Protein AF-A0A0B7N7Z9-F1 (afdb_monomer_lite)

Secondary structure (DSSP, 8-state):
---EE--HHHHHHHHHHHHHHHHHHHT---EEEEEE-S--HHHHHHHHHHHHHHHHHT-EEEEEE--TTTHHHHHHHHHH-TT--EEEE-S-SS-HHHHHHHHHHS-TTTBTT--SHHHHHHHHHT--BSSTTS-SBPP--HHHHHHHHHHHHTT-S-TTSPTT-TTTT-EEEEE---TTTHHHHHHHHHHTT-EEEEEETTEEEEEE--TTS--SS-EEEEE---HHHHGGG-SEEEE--S-TT--B-GGGSPTT-EEEE-SSS--B-TTGGGT-SEEE---HHHHHHHHHHHHHHHHHHHHHHHHS--EEEEEEE-HHHHHHHHHHHHHHHTB-TTSPBPGGGTT-----TTTEEE-TTS-EEE-EEEEESSHHHHHHHHTSTTTTTS-GGGEEE-TT----TT-HHHHHHHHHHTHHHHHHHHHHHHHT-TEEEEEEEEEESSSHHHHHHHHHHHHHHHHH-TTSEEEEEEEEPPSSS--S-TTHHHHHHHHHHHHHHH-SEEEEEEHHHHHHHHHHHH--SS--HHHHHHHHHHHHHHHTHHHHS--SS--SHHHHHHHH-SSTT--EEEEEEE----HHHHHHHTTSPPPHHHHHHHHTSGGGBSS-----TT--EEEEEEEEEES--HHHHHHHHHHHHHTT-S-B-TTS--EEEEEEEPPPSSS--S-SEEEEEEEEEGGGHHHHHHHHHHHHHHHTTTTTGGGGGGSGGGTS--HHHHHHHHHHHHHHHHHHHTTSGGGGGTTGGGS-----

Sequence (760 aa):
MSCKTVLASKVSASFRDQIKKDIKERNIRPKLVGFLANEDPAAIKYAEWTAKTCAETGVDFELRKVNKLELEGKITEANEDKSVNGIMVYYPVFGGKQDLYLQSCVSELKDVEGLCHKFVHNVYHNIRFMDDTETMKCIIPCTPLACVKILEYIGVYNPVIPYGNRLYGRTIAVINRSEIVGRPLAAMLANDGAKVYSVDVNGIQVFTRGTGIKLARHQVEDTNDTVEDVIPLCDVVITGVPTPKYKMPTSLLKDGVVAINFSSSANFEDDIKTKASIYVPSVGKVTVAMLERNLLRLHDYQNNLTEESKNYILLIVHLTVGSEFWRQICSEHGISNDGTLEEFATEGGDRKDVFFYQADDEHYIPRALLLDLEPRVIDNIKSSAFANLYNPENIFTSKDGGGAGNIWPNGYTQAEKMSEDIMDMVDREADNSDSLEGFMLLHSIAGGTGSGLGSFLLEKLNDRYPKKLIQTYSVFPDSIEVSDTVVQPYNSMLALKRLTNNADSVVVLDNAALSRIAIDRLHIQQPTFEQTNQLVSTVMSASTSTLRYPGYMNNDLVSIVASLIPTPRCHFLTTAYTPFSSEQVEKAKSIRKTTVLDVMRRLLQPKNRMVSTMPSKRSCYISVLDIIQGEADPTDVHKSLLRIRERRLASFIPWGPASIQVALSKKSPYVQTPHRVSGLMLANHTSIASLFRRTCDQYDKLRKRNAFLEQYRKHAAFADDLEEFDDSRRVVQELIDEYEACETPDYVNYGLKDTPMETL

Foldseek 3Di:
DFAAEDELCVLLVVLLVVLLVVCVVVVDAAEEEEEDADPDPVLVVLLVVLCVSCVSSRHHYHYDYDHLVCLLVVLVVLQPDPSHQAYYYRDDNPDDPVVLVSLQSHDQLHHLQLSHPVSLVCLQQVNQAPDPVRPHGRRHGLQLVLVVSVCVVVCCFQPVDDAQQRNAPAEEEFEDCDSRHRVSSQFNSQSNHYFYWYDDPVAIKTWHQDPDVPHSGIDIDGDPDDPLRRQQVHQEYEYADQDLPAEDELVSHHAQHAYHYAYPHQRYDPCNSVGHNYYYRHRSSSSSSSSSVSSVSSVVVSVCVVVDDLAAEQEEDAQQLVVLLVVVVCLLQCAFLLQAHDPVNPPFLWDLSRQWDADPVRGTAGSYAHDFQACVRVVVCCVDSNVNRYDPLSYDYNPVRDGLQQAQLSQQVSCVVCVVSNVVSVVVSVVVGPHHQAYEYEAEQQGRNRLNNVLNCLVVCCVVPVPHAYEYAYEYEALPDDPPDLCRLLSNLLSVLSCQPRHQAYEYFYPNLLQLCCCPAQVDPGDDPNSSSNVVSVQVCLLCQCCGNPFDADVGPVRVSVLAPVDRSLRYKWKFKDDRHHPVVLVVCLVDAQAPLNQVLRRLDPSRISDDFDDDPLKFFQAKEKEKEADHDVVSVVVSVVVCVVVVSGHHFPQDDYHYHYTYGYGRPSDDDSHRMMMMMITSILRVLRVLVSSLVSLCVCVVVVHPCPVVCVDPCPVPHDVSSVVSSVSSVVSSVLSVLSSDNCNVCPPVVPDPPPDD

InterPro domains:
  IPR000217 Tubulin [PR01161] (315-335)
  IPR000217 Tubulin [PR01161] (356-375)
  IPR000217 Tubulin [PR01161] (400-411)
  IPR000217 Tubulin [PR01161] (412-436)
  IPR000217 Tubulin [PR01161] (438-456)
  IPR000217 Tubulin [PR01161] (457-478)
  IPR000217 Tubulin [PR01161] (483-496)
  IPR000217 Tubulin [PR01161] (497-517)
  IPR000217 Tubulin [PR01161] (684-712)
  IPR000217 Tubulin [PTHR11588] (320-742)
  IPR002454 Gamma tubulin [PR01164] (335-355)
  IPR002454 Gamma tubulin [PR01164] (420-435)
  IPR002454 Gamma tubulin [PR01164] (497-510)
  IPR002454 Gamma tubulin [PR01164] (555-566)
  IPR002454 Gamma tubulin [PR01164] (592-607)
  IPR002454 Gamma tubulin [PR01164] (643-666)
  IPR002454 Gamma tubulin [PR01164] (668-688)
  IPR002454 Gamma tubulin [PR01164] (724-747)
  IPR002454 Gamma tubulin [cd02188] (321-739)
  IPR003008 Tubulin/FtsZ, GTPase domain [PF00091] (321-517)

Radius of gyration: 31.85 Å; chains: 1; bounding box: 82×71×86 Å

pLDDT: mean 85.1, std 11.26, range [30.8, 97.25]

Structure (mmCIF, N/CA/C/O backbone):
data_AF-A0A0B7N7Z9-F1
#
_entry.id   AF-A0A0B7N7Z9-F1
#
loop_
_atom_site.group_PDB
_atom_site.id
_atom_site.type_symbol
_atom_site.label_atom_id
_atom_site.label_alt_id
_atom_site.label_comp_id
_atom_site.label_asym_id
_atom_site.label_entity_id
_atom_site.label_seq_id
_atom_site.pdbx_PDB_ins_code
_atom_site.Cartn_x
_atom_site.Cartn_y
_atom_site.Cartn_z
_atom_site.occupancy
_atom_site.B_iso_or_equiv
_atom_site.auth_seq_id
_atom_site.auth_comp_id
_atom_site.auth_asym_id
_atom_site.auth_atom_id
_atom_site.pdbx_PDB_model_num
ATOM 1 N N . MET A 1 1 ? -36.821 -29.411 39.771 1.00 55.09 1 MET A N 1
ATOM 2 C CA . MET A 1 1 ? -35.347 -29.240 39.767 1.00 55.09 1 MET A CA 1
ATOM 3 C C . MET A 1 1 ? -35.039 -27.881 40.377 1.00 55.09 1 MET A C 1
ATOM 5 O O . MET A 1 1 ? -35.788 -26.958 40.094 1.00 55.09 1 MET A O 1
ATOM 9 N N . SER A 1 2 ? -34.031 -27.732 41.243 1.00 75.38 2 SER A N 1
ATOM 10 C CA . SER A 1 2 ? -33.675 -26.402 41.764 1.00 75.38 2 SER A CA 1
ATOM 11 C C . SER A 1 2 ? -32.878 -25.625 40.709 1.00 75.38 2 SER A C 1
ATOM 13 O O . SER A 1 2 ? -31.851 -26.100 40.228 1.00 75.38 2 SER A O 1
ATOM 15 N N . CYS A 1 3 ? -33.355 -24.440 40.324 1.00 86.50 3 CYS A N 1
ATOM 16 C CA . CYS A 1 3 ? -32.656 -23.574 39.374 1.00 86.50 3 CYS A CA 1
ATOM 17 C C . CYS A 1 3 ? -31.302 -23.124 39.940 1.00 86.50 3 CYS A C 1
ATOM 19 O O . CYS A 1 3 ? -31.230 -22.468 40.986 1.00 86.50 3 CYS A O 1
ATOM 21 N N . LYS A 1 4 ? -30.212 -23.400 39.219 1.00 91.75 4 LYS A N 1
ATOM 22 C CA . LYS A 1 4 ? -28.869 -22.929 39.573 1.00 91.75 4 LYS A CA 1
ATOM 23 C C . LYS A 1 4 ? -28.675 -21.496 39.077 1.00 91.75 4 LYS A C 1
ATOM 25 O O . LYS A 1 4 ? -28.568 -21.250 37.880 1.00 91.75 4 LYS A O 1
ATOM 30 N N . THR A 1 5 ? -28.580 -20.534 39.994 1.00 92.12 5 THR A N 1
ATOM 31 C CA . THR A 1 5 ? -28.238 -19.148 39.625 1.00 92.12 5 THR A CA 1
ATOM 32 C C . THR A 1 5 ? -26.721 -19.012 39.466 1.00 92.12 5 THR A C 1
ATOM 34 O O . THR A 1 5 ? -25.974 -19.274 40.410 1.00 92.12 5 THR A O 1
ATOM 37 N N . VAL A 1 6 ? -26.253 -18.606 38.284 1.00 92.25 6 VAL A N 1
ATOM 38 C CA . VAL A 1 6 ? -24.826 -18.402 37.988 1.00 92.25 6 VAL A CA 1
ATOM 39 C C . VAL A 1 6 ? -24.555 -16.908 37.848 1.00 92.25 6 VAL A C 1
ATOM 41 O O . VAL A 1 6 ? -25.076 -16.246 36.957 1.00 92.25 6 VAL A O 1
ATOM 44 N N . LEU A 1 7 ? -23.735 -16.367 38.748 1.00 91.88 7 LEU A N 1
ATOM 45 C CA . LEU A 1 7 ? -23.373 -14.950 38.745 1.00 91.88 7 LEU A CA 1
ATOM 46 C C . LEU A 1 7 ? -22.193 -14.689 37.804 1.00 91.88 7 LEU A C 1
ATOM 48 O O . LEU A 1 7 ? -21.193 -15.408 37.857 1.00 91.88 7 LEU A O 1
ATOM 52 N N . ALA A 1 8 ? -22.258 -13.598 37.035 1.00 88.19 8 ALA A N 1
ATOM 53 C CA . ALA A 1 8 ? -21.169 -13.154 36.159 1.00 88.19 8 ALA A CA 1
ATOM 54 C C . ALA A 1 8 ? -19.821 -13.020 36.882 1.00 88.19 8 ALA A C 1
ATOM 56 O O . ALA A 1 8 ? -18.789 -13.316 36.296 1.00 88.19 8 ALA A O 1
ATOM 57 N N . SER A 1 9 ? -19.818 -12.636 38.165 1.00 87.56 9 SER A N 1
ATOM 58 C CA . SER A 1 9 ? -18.592 -12.543 38.973 1.00 87.56 9 SER A CA 1
ATOM 59 C C . SER A 1 9 ? -17.873 -13.876 39.156 1.00 87.56 9 SER A C 1
ATOM 61 O O . SER A 1 9 ? -16.656 -13.889 39.296 1.00 87.56 9 SER A O 1
ATOM 63 N N . LYS A 1 10 ? -18.612 -14.992 39.183 1.00 90.88 10 LYS A N 1
ATOM 64 C CA . LYS A 1 10 ? -18.025 -16.327 39.329 1.00 90.88 10 LYS A CA 1
ATOM 65 C C . LYS A 1 10 ? -17.369 -16.781 38.026 1.00 90.88 10 LYS A C 1
ATOM 67 O O . LYS A 1 10 ? -16.319 -17.406 38.068 1.00 90.88 10 LYS A O 1
ATOM 72 N N . VAL A 1 11 ? -17.978 -16.434 36.891 1.00 91.44 11 VAL A N 1
ATOM 73 C CA . VAL A 1 11 ? -17.444 -16.730 35.554 1.00 91.44 11 VAL A CA 1
ATOM 74 C C . VAL A 1 11 ? -16.253 -15.826 35.232 1.00 91.44 11 VAL A C 1
ATOM 76 O O . VAL A 1 11 ? -15.250 -16.296 34.711 1.00 91.44 11 VAL A O 1
ATOM 79 N N . SER A 1 12 ? -16.325 -14.535 35.573 1.00 91.25 12 SER A N 1
ATOM 80 C CA . SER A 1 12 ? -15.256 -13.579 35.267 1.00 91.25 12 SER A CA 1
ATOM 81 C C . SER A 1 12 ? -14.011 -13.745 36.139 1.00 91.25 12 SER A C 1
ATOM 83 O O . SER A 1 12 ? -12.951 -13.278 35.741 1.00 91.25 12 SER A O 1
ATOM 85 N N . ALA A 1 13 ? -14.106 -14.401 37.304 1.00 90.62 13 ALA A N 1
ATOM 86 C CA . ALA A 1 13 ? -12.980 -14.583 38.222 1.00 90.62 13 ALA A CA 1
ATOM 87 C C . ALA A 1 13 ? -11.760 -15.221 37.539 1.00 90.62 13 ALA A C 1
ATOM 89 O O . ALA A 1 13 ? -10.696 -14.614 37.544 1.00 90.62 13 ALA A O 1
ATOM 90 N N . SER A 1 14 ? -11.938 -16.353 36.848 1.00 89.62 14 SER A N 1
ATOM 91 C CA . SER A 1 14 ? -10.830 -17.043 36.172 1.00 89.62 14 SER A CA 1
ATOM 92 C C . SER A 1 14 ? -10.172 -16.195 35.084 1.00 89.62 14 SER A C 1
ATOM 94 O O . SER A 1 14 ? -8.961 -16.251 34.907 1.00 89.62 14 SER A O 1
ATOM 96 N N . PHE A 1 15 ? -10.958 -15.397 34.355 1.00 91.62 15 PHE A N 1
ATOM 97 C CA . PHE A 1 15 ? -10.425 -14.519 33.314 1.00 91.62 15 PHE A CA 1
ATOM 98 C C . PHE A 1 15 ? -9.656 -13.342 33.910 1.00 91.62 15 PHE A C 1
ATOM 100 O O . PHE A 1 15 ? -8.569 -13.039 33.438 1.00 91.62 15 PHE A O 1
ATOM 107 N N . ARG A 1 16 ? -10.180 -12.715 34.969 1.00 91.12 16 ARG A N 1
ATOM 108 C CA . ARG A 1 16 ? -9.501 -11.606 35.654 1.00 91.12 16 ARG A CA 1
ATOM 109 C C . ARG A 1 16 ? -8.204 -12.052 36.320 1.00 91.12 16 ARG A C 1
ATOM 111 O O . ARG A 1 16 ? -7.217 -11.332 36.241 1.00 91.12 16 ARG A O 1
ATOM 118 N N . ASP A 1 17 ? -8.193 -13.237 36.929 1.00 91.94 17 ASP A N 1
ATOM 119 C CA . ASP A 1 17 ? -6.983 -13.802 37.532 1.00 91.94 17 ASP A CA 1
ATOM 120 C C . ASP A 1 17 ? -5.914 -14.077 36.465 1.00 91.94 17 ASP A C 1
ATOM 122 O O . ASP A 1 17 ? -4.744 -13.764 36.680 1.00 91.94 17 ASP A O 1
ATOM 126 N N . GLN A 1 18 ? -6.317 -14.580 35.290 1.00 90.75 18 GLN A N 1
ATOM 127 C CA . GLN A 1 18 ? -5.410 -14.766 34.155 1.00 90.75 18 GLN A CA 1
ATOM 128 C C . GLN A 1 18 ? -4.882 -13.432 33.612 1.00 90.75 18 GLN A C 1
ATOM 130 O O . GLN A 1 18 ? -3.680 -13.290 33.453 1.00 90.75 18 GLN A O 1
ATOM 135 N N . ILE A 1 19 ? -5.746 -12.437 33.394 1.00 92.62 19 ILE A N 1
ATOM 136 C CA . ILE A 1 19 ? -5.352 -11.098 32.914 1.00 92.62 19 ILE A CA 1
ATOM 137 C C . ILE A 1 19 ? -4.361 -10.451 33.885 1.00 92.62 19 ILE A C 1
ATOM 139 O O . ILE A 1 19 ? -3.326 -9.938 33.474 1.00 92.62 19 ILE A O 1
ATOM 143 N N . LYS A 1 20 ? -4.640 -10.527 35.189 1.00 92.75 20 LYS A N 1
ATOM 144 C CA . LYS A 1 20 ? -3.754 -10.006 36.232 1.00 92.75 20 LYS A CA 1
ATOM 145 C C . LYS A 1 20 ? -2.402 -10.716 36.245 1.00 92.75 20 LYS A C 1
ATOM 147 O O . LYS A 1 20 ? -1.373 -10.078 36.468 1.00 92.75 20 LYS A O 1
ATOM 152 N N . LYS A 1 21 ? -2.403 -12.034 36.033 1.00 91.81 21 LYS A N 1
ATOM 153 C CA . LYS A 1 21 ? -1.182 -12.826 35.896 1.00 91.81 21 LYS A CA 1
ATOM 154 C C . LYS A 1 21 ? -0.393 -12.390 34.658 1.00 91.81 21 LYS A C 1
ATOM 156 O O . LYS A 1 21 ? 0.780 -12.076 34.808 1.00 91.81 21 LYS A O 1
ATOM 161 N N . ASP A 1 22 ? -1.043 -12.276 33.502 1.00 89.25 22 ASP A N 1
ATOM 162 C CA . ASP A 1 22 ? -0.418 -11.880 32.235 1.00 89.25 22 ASP A CA 1
ATOM 163 C C . ASP A 1 22 ? 0.202 -10.475 32.326 1.00 89.25 22 ASP A C 1
ATOM 165 O O . ASP A 1 22 ? 1.356 -10.288 31.954 1.00 89.25 22 ASP A O 1
ATOM 169 N N . ILE A 1 23 ? -0.522 -9.500 32.888 1.00 91.38 23 ILE A N 1
ATOM 170 C CA . ILE A 1 23 ? -0.027 -8.129 33.111 1.00 91.38 23 ILE A CA 1
ATOM 171 C C . ILE A 1 23 ? 1.222 -8.138 33.998 1.00 91.38 23 ILE A C 1
ATOM 173 O O . ILE A 1 23 ? 2.210 -7.467 33.697 1.00 91.38 23 ILE A O 1
ATOM 177 N N . LYS A 1 24 ? 1.194 -8.923 35.082 1.00 90.81 24 LYS A N 1
ATOM 178 C CA . LYS A 1 24 ? 2.306 -9.015 36.032 1.00 90.81 24 LYS A CA 1
ATOM 179 C C . LYS A 1 24 ? 3.523 -9.732 35.442 1.00 90.81 24 LYS A C 1
ATOM 181 O O . LYS A 1 24 ? 4.639 -9.286 35.672 1.00 90.81 24 LYS A O 1
ATOM 186 N N . GLU A 1 25 ? 3.321 -10.832 34.720 1.00 89.06 25 GLU A N 1
ATOM 187 C CA . GLU A 1 25 ? 4.401 -11.610 34.096 1.00 89.06 25 GLU A CA 1
ATOM 188 C C . GLU A 1 25 ? 5.078 -10.839 32.961 1.00 89.06 25 GLU A C 1
ATOM 190 O O . GLU A 1 25 ? 6.296 -10.901 32.829 1.00 89.06 25 GLU A O 1
ATOM 195 N N . ARG A 1 26 ? 4.307 -10.068 32.187 1.00 85.25 26 ARG A N 1
ATOM 196 C CA . ARG A 1 26 ? 4.824 -9.234 31.091 1.00 85.25 26 ARG A CA 1
ATOM 197 C C . ARG A 1 26 ? 5.379 -7.887 31.562 1.00 85.25 26 ARG A C 1
ATOM 199 O O . ARG A 1 26 ? 5.999 -7.189 30.772 1.00 85.25 26 ARG A O 1
ATOM 206 N N . ASN A 1 27 ? 5.152 -7.511 32.824 1.00 88.00 27 ASN A N 1
ATOM 207 C CA . ASN A 1 27 ? 5.521 -6.210 33.390 1.00 88.00 27 ASN A CA 1
ATOM 208 C C . ASN A 1 27 ? 5.017 -5.015 32.551 1.00 88.00 27 ASN A C 1
ATOM 210 O O . ASN A 1 27 ? 5.735 -4.042 32.326 1.00 88.00 27 ASN A O 1
ATOM 214 N N . ILE A 1 28 ? 3.772 -5.101 32.079 1.00 89.06 28 ILE A N 1
ATOM 215 C CA . ILE A 1 28 ? 3.130 -4.068 31.254 1.00 89.06 28 ILE A CA 1
ATOM 216 C C . ILE A 1 28 ? 2.082 -3.301 32.057 1.00 89.06 28 ILE A C 1
ATOM 218 O O . ILE A 1 28 ? 1.587 -3.775 33.079 1.00 89.06 28 ILE A O 1
ATOM 222 N N . ARG A 1 29 ? 1.697 -2.119 31.573 1.00 89.75 29 ARG A N 1
ATOM 223 C CA . ARG A 1 29 ? 0.575 -1.353 32.126 1.00 89.75 29 ARG A CA 1
ATOM 224 C C . ARG A 1 29 ? -0.237 -0.727 30.989 1.00 89.75 29 ARG A C 1
ATOM 226 O O . ARG A 1 29 ? -0.068 0.457 30.710 1.00 89.75 29 ARG A O 1
ATOM 233 N N . PRO A 1 30 ? -1.071 -1.522 30.297 1.00 93.69 30 PRO A N 1
ATOM 234 C CA . PRO A 1 30 ? -1.798 -1.043 29.132 1.00 93.69 30 PRO A CA 1
ATOM 235 C C . PRO A 1 30 ? -2.825 0.014 29.538 1.00 93.69 30 PRO A C 1
ATOM 237 O O . PRO A 1 30 ? -3.508 -0.135 30.558 1.00 93.69 30 PRO A O 1
ATOM 240 N N . LYS A 1 31 ? -2.942 1.065 28.724 1.00 95.81 31 LYS A N 1
ATOM 241 C CA . LYS A 1 31 ? -3.868 2.173 28.956 1.00 95.81 31 LYS A CA 1
ATOM 242 C C . LYS A 1 31 ? -5.134 2.032 28.118 1.00 95.81 31 LYS A C 1
ATOM 244 O O . LYS A 1 31 ? -5.077 1.950 26.890 1.00 95.81 31 LYS A O 1
ATOM 249 N N . LEU A 1 32 ? -6.281 2.059 28.784 1.00 96.81 32 LEU A N 1
ATOM 250 C CA . L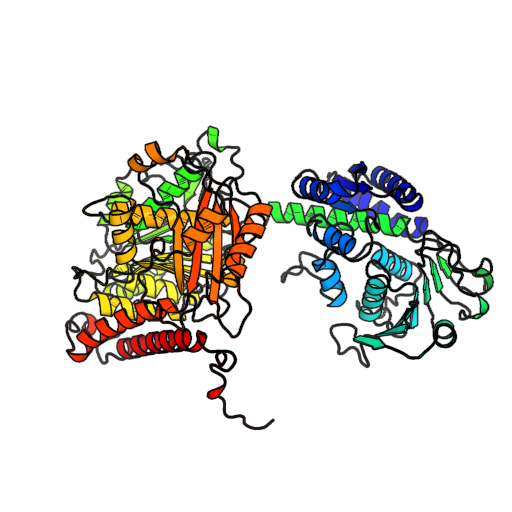EU A 1 32 ? -7.613 2.017 28.196 1.00 96.81 32 LEU A CA 1
ATOM 251 C C . LEU A 1 32 ? -8.321 3.358 28.405 1.00 96.81 32 LEU A C 1
ATOM 253 O O . LEU A 1 32 ? -8.533 3.788 29.539 1.00 96.81 32 LEU A O 1
ATOM 257 N N . VAL A 1 33 ? -8.742 3.991 27.314 1.00 97.25 33 VAL A N 1
ATOM 258 C CA . VAL A 1 33 ? -9.518 5.235 27.338 1.00 97.25 33 VAL A CA 1
ATOM 259 C C . VAL A 1 33 ? -10.988 4.932 27.061 1.00 97.25 33 VAL A C 1
ATOM 261 O O . VAL A 1 33 ? -11.335 4.359 26.031 1.00 97.25 33 VAL A O 1
ATOM 264 N N . GLY A 1 34 ? -11.870 5.332 27.973 1.00 96.06 34 GLY A N 1
ATOM 265 C CA . GLY A 1 34 ? -13.318 5.248 27.796 1.00 96.06 34 GLY A CA 1
ATOM 266 C C . GLY A 1 34 ? -13.937 6.611 27.505 1.00 96.06 34 GLY A C 1
ATOM 267 O O . GLY A 1 34 ? -13.724 7.550 28.270 1.00 96.06 34 GLY A O 1
ATOM 268 N N . PHE A 1 35 ? -14.750 6.722 26.455 1.00 95.94 35 PHE A N 1
ATOM 269 C CA . PHE A 1 35 ? -15.464 7.954 26.111 1.00 95.94 35 PHE A CA 1
ATOM 270 C C . PHE A 1 35 ? -16.933 7.905 26.508 1.00 95.94 35 PHE A C 1
ATOM 272 O O . PHE A 1 35 ? -17.726 7.171 25.914 1.00 95.94 35 PHE A O 1
ATOM 279 N N . LEU A 1 36 ? -17.308 8.732 27.482 1.00 94.19 36 LEU A N 1
ATOM 280 C CA . LEU A 1 36 ? -18.692 8.906 27.909 1.00 94.19 36 LEU A CA 1
ATOM 281 C C . LEU A 1 36 ? -19.237 10.230 27.363 1.00 94.19 36 LEU A C 1
ATOM 283 O O . LEU A 1 36 ? -18.827 11.303 27.808 1.00 94.19 36 LEU A O 1
ATOM 287 N N . ALA A 1 37 ? -20.158 10.136 26.403 1.00 91.69 37 ALA A N 1
ATOM 288 C CA . ALA A 1 37 ? -20.745 11.285 25.705 1.00 91.69 37 ALA A CA 1
ATOM 289 C C . ALA A 1 37 ? -22.280 11.368 25.814 1.00 91.69 37 ALA A C 1
ATOM 291 O O . ALA A 1 37 ? -22.912 12.194 25.152 1.00 91.69 37 ALA A O 1
ATOM 292 N N . ASN A 1 38 ? -22.885 10.510 26.638 1.00 85.88 38 ASN A N 1
ATOM 293 C CA . ASN A 1 38 ? -24.311 10.515 26.947 1.00 85.88 38 ASN A CA 1
ATOM 294 C C . ASN A 1 38 ? -24.539 10.700 28.456 1.00 85.88 38 ASN A C 1
ATOM 296 O O . ASN A 1 38 ? -23.626 10.562 29.271 1.00 85.88 38 ASN A O 1
ATOM 300 N N . GLU A 1 39 ? -25.777 11.025 28.817 1.00 83.44 39 GLU A N 1
ATOM 301 C CA . GLU A 1 39 ? -26.210 11.198 30.209 1.00 83.44 39 GLU A CA 1
ATOM 302 C C . GLU A 1 39 ? -26.971 9.968 30.732 1.00 83.44 39 GLU A C 1
ATOM 304 O O . GLU A 1 39 ? -27.689 10.057 31.726 1.00 83.44 39 GLU A O 1
ATOM 309 N N . ASP A 1 40 ? -26.844 8.811 30.067 1.00 81.81 40 ASP A N 1
ATOM 310 C CA . ASP A 1 40 ? -27.560 7.598 30.462 1.00 81.81 40 ASP A CA 1
ATOM 311 C C . ASP A 1 40 ? -27.031 7.085 31.822 1.00 81.81 40 ASP A C 1
ATOM 313 O O . ASP A 1 40 ? -25.854 6.713 31.934 1.00 81.81 40 ASP A O 1
ATOM 317 N N . PRO A 1 41 ? -27.879 7.001 32.870 1.00 80.38 41 PRO A N 1
ATOM 318 C CA . PRO A 1 41 ? -27.480 6.467 34.170 1.00 80.38 41 PRO A CA 1
ATOM 319 C C . PRO A 1 41 ? -26.920 5.039 34.108 1.00 80.38 41 PRO A C 1
ATOM 321 O O . PRO A 1 41 ? -26.106 4.663 34.956 1.00 80.38 41 PRO A O 1
ATOM 324 N N . ALA A 1 42 ? -27.351 4.226 33.137 1.00 77.69 42 ALA A N 1
ATOM 325 C CA . ALA A 1 42 ? -26.826 2.879 32.940 1.00 77.69 42 ALA A CA 1
ATOM 326 C C . ALA A 1 42 ? -25.389 2.907 32.396 1.00 77.69 42 ALA A C 1
ATOM 328 O O . ALA A 1 42 ? -24.543 2.161 32.894 1.00 77.69 42 ALA A O 1
ATOM 329 N N . ALA A 1 43 ? -25.098 3.798 31.443 1.00 83.12 43 ALA A N 1
ATOM 330 C CA . ALA A 1 43 ? -23.760 3.987 30.884 1.00 83.12 43 ALA A CA 1
ATOM 331 C C . ALA A 1 43 ? -22.775 4.526 31.934 1.00 83.12 43 ALA A C 1
ATOM 333 O O . ALA A 1 43 ? -21.671 3.999 32.062 1.00 83.12 43 ALA A O 1
ATOM 334 N N . ILE A 1 44 ? -23.199 5.495 32.756 1.00 85.31 44 ILE A N 1
ATOM 335 C CA . ILE A 1 44 ? -22.389 6.040 33.861 1.00 85.31 44 ILE A CA 1
ATOM 336 C C . ILE A 1 44 ? -22.002 4.936 34.854 1.00 85.31 44 ILE A C 1
ATOM 338 O O . ILE A 1 44 ? -20.823 4.762 35.162 1.00 85.31 44 ILE A O 1
ATOM 342 N N . LYS A 1 45 ? -22.975 4.140 35.316 1.00 83.19 45 LYS A N 1
ATOM 343 C CA . LYS A 1 45 ? -22.708 3.019 36.235 1.00 83.19 45 LYS A CA 1
ATOM 344 C C . LYS A 1 45 ? -21.799 1.964 35.612 1.00 83.19 45 LYS A C 1
ATOM 346 O O . LYS A 1 45 ? -20.947 1.398 36.295 1.00 83.19 45 LYS A O 1
ATOM 351 N N . TYR A 1 46 ? -21.977 1.683 34.322 1.00 83.38 46 TYR A N 1
ATOM 352 C CA . TYR A 1 46 ? -21.128 0.737 33.607 1.00 83.38 46 TYR A CA 1
ATOM 353 C C . TYR A 1 46 ? -19.682 1.247 33.494 1.00 83.38 46 TYR A C 1
ATOM 355 O O . TYR A 1 46 ? -18.746 0.469 33.689 1.00 83.38 46 TYR A O 1
ATOM 363 N N . ALA A 1 47 ? -19.486 2.553 33.293 1.00 87.94 47 ALA A N 1
ATOM 364 C CA . ALA A 1 47 ? -18.166 3.178 33.293 1.00 87.94 47 ALA A CA 1
ATOM 365 C C . ALA A 1 47 ? -17.467 3.098 34.659 1.00 87.94 47 ALA A C 1
ATOM 367 O O . ALA A 1 47 ? -16.294 2.735 34.736 1.00 87.94 47 ALA A O 1
ATOM 368 N N . GLU A 1 48 ? -18.195 3.351 35.750 1.00 87.06 48 GLU A N 1
ATOM 369 C CA . GLU A 1 48 ? -17.675 3.202 37.117 1.00 87.06 48 GLU A CA 1
ATOM 370 C C . GLU A 1 48 ? -17.253 1.755 37.422 1.00 87.06 48 GLU A C 1
ATOM 372 O O . GLU A 1 48 ? -16.210 1.508 38.033 1.00 87.06 48 GLU A O 1
ATOM 377 N N . TRP A 1 49 ? -18.041 0.773 36.977 1.00 85.06 49 TRP A N 1
ATOM 378 C CA . TRP A 1 49 ? -17.692 -0.642 37.129 1.00 85.06 49 TRP A CA 1
ATOM 379 C C . TRP A 1 49 ? -16.499 -1.065 36.279 1.00 85.06 49 TRP A C 1
ATOM 381 O O . TRP A 1 49 ? -15.697 -1.885 36.738 1.00 85.06 49 TRP A O 1
ATOM 391 N N . THR A 1 50 ? -16.371 -0.512 35.074 1.00 89.50 50 THR A N 1
ATOM 392 C CA . THR A 1 50 ? -15.216 -0.745 34.203 1.00 89.50 50 THR A CA 1
ATOM 393 C C . THR A 1 50 ? -13.950 -0.226 34.877 1.00 89.50 50 THR A C 1
ATOM 395 O O . THR A 1 50 ? -13.028 -1.006 35.103 1.00 89.50 50 THR A O 1
ATOM 398 N N . ALA A 1 51 ? -13.967 1.022 35.361 1.00 90.94 51 ALA A N 1
ATOM 399 C CA . ALA A 1 51 ? -12.857 1.622 36.103 1.00 90.94 51 ALA A CA 1
ATOM 400 C C . ALA A 1 51 ? -12.423 0.775 37.308 1.00 90.94 51 ALA A C 1
ATOM 402 O O . ALA A 1 51 ? -11.237 0.511 37.504 1.00 90.94 51 ALA A O 1
ATOM 403 N N . LYS A 1 52 ? -13.391 0.301 38.105 1.00 89.25 52 LYS A N 1
ATOM 404 C CA . LYS A 1 52 ? -13.105 -0.551 39.264 1.00 89.25 52 LYS A CA 1
ATOM 405 C C . LYS A 1 52 ? -12.456 -1.878 38.864 1.00 89.25 52 LYS A C 1
ATOM 407 O O . LYS A 1 52 ? -11.552 -2.339 39.552 1.00 89.25 52 LYS A O 1
ATOM 412 N N . THR A 1 53 ? -12.920 -2.497 37.780 1.00 88.19 53 THR A N 1
ATOM 413 C CA . THR A 1 53 ? -12.386 -3.789 37.326 1.00 88.19 53 THR A CA 1
ATOM 414 C C . THR A 1 53 ? -10.963 -3.636 36.790 1.00 88.19 53 THR A C 1
ATOM 416 O O . THR A 1 53 ? -10.096 -4.393 37.218 1.00 88.19 53 THR A O 1
ATOM 419 N N . CYS A 1 54 ? -10.703 -2.598 35.988 1.00 91.50 54 CYS A N 1
ATOM 420 C CA . CYS A 1 54 ? -9.368 -2.283 35.475 1.00 91.50 54 CYS A CA 1
ATOM 421 C C . CYS A 1 54 ? -8.360 -2.015 36.600 1.00 91.50 54 CYS A C 1
ATOM 423 O O . CYS A 1 54 ? -7.242 -2.530 36.580 1.00 91.50 54 CYS A O 1
ATOM 425 N N . ALA A 1 55 ? -8.782 -1.302 37.650 1.00 89.56 55 ALA A N 1
ATOM 426 C CA . ALA A 1 55 ? -7.952 -1.085 38.833 1.00 89.56 55 ALA A CA 1
ATOM 427 C C . ALA A 1 55 ? -7.620 -2.391 39.590 1.00 89.56 55 ALA A C 1
ATOM 429 O O . ALA A 1 55 ? -6.536 -2.517 40.157 1.00 89.56 55 ALA A O 1
ATOM 430 N N . GLU A 1 56 ? -8.527 -3.376 39.609 1.00 88.94 56 GLU A N 1
ATOM 431 C CA . GLU A 1 56 ? -8.297 -4.679 40.256 1.00 88.94 56 GLU A CA 1
ATOM 432 C C . GLU A 1 56 ? -7.314 -5.575 39.472 1.00 88.94 56 GLU A C 1
ATOM 434 O O . GLU A 1 56 ? -6.601 -6.388 40.083 1.00 88.94 56 GLU A O 1
ATOM 439 N N . THR A 1 57 ? -7.283 -5.442 38.140 1.00 90.75 57 THR A N 1
ATOM 440 C CA . THR A 1 57 ? -6.466 -6.251 37.218 1.00 90.75 57 THR A CA 1
ATOM 441 C C . THR A 1 57 ? -5.115 -5.621 36.874 1.00 90.75 57 THR A C 1
ATOM 443 O O . THR A 1 57 ? -4.192 -6.357 36.535 1.00 90.75 57 THR A O 1
ATOM 446 N N . GLY A 1 58 ? -4.957 -4.305 37.055 1.00 89.56 58 GLY A N 1
ATOM 447 C CA . GLY A 1 58 ? -3.714 -3.567 36.789 1.00 89.56 58 GLY A CA 1
ATOM 448 C C . GLY A 1 58 ? -3.702 -2.795 35.464 1.00 89.56 58 GLY A C 1
ATOM 449 O O . GLY A 1 58 ? -2.649 -2.308 35.059 1.00 89.56 58 GLY A O 1
ATOM 450 N N . VAL A 1 59 ? -4.854 -2.668 34.803 1.00 93.56 59 VAL A N 1
ATOM 451 C CA . VAL A 1 59 ? -5.048 -1.850 33.596 1.00 93.56 59 VAL A CA 1
ATOM 452 C C . VAL A 1 59 ? -5.202 -0.379 33.991 1.00 93.56 59 VAL A C 1
ATOM 454 O O . VAL A 1 59 ? -5.945 -0.057 34.921 1.00 93.56 59 VAL A O 1
ATOM 457 N N . ASP A 1 60 ? -4.525 0.525 33.281 1.00 94.25 60 ASP A N 1
ATOM 458 C CA . ASP A 1 60 ? -4.675 1.966 33.498 1.00 94.25 60 ASP A CA 1
ATOM 459 C C . ASP A 1 60 ? -5.913 2.479 32.757 1.00 94.25 60 ASP A C 1
ATOM 461 O O . ASP A 1 60 ? -5.960 2.455 31.530 1.00 94.25 60 ASP A O 1
ATOM 465 N N . PHE A 1 61 ? -6.946 2.898 33.489 1.00 95.88 61 PHE A N 1
ATOM 466 C CA . PHE A 1 61 ? -8.218 3.314 32.897 1.00 95.88 61 PHE A CA 1
ATOM 467 C C . PHE A 1 61 ? -8.439 4.820 33.023 1.00 95.88 61 PHE A C 1
ATOM 469 O O . PHE A 1 61 ? -8.478 5.364 34.128 1.00 95.88 61 PHE A O 1
ATOM 476 N N . GLU A 1 62 ? -8.670 5.477 31.889 1.00 95.50 62 GLU A N 1
ATOM 477 C CA . GLU A 1 62 ? -8.963 6.905 31.802 1.00 95.50 62 GLU A CA 1
ATOM 478 C C . GLU A 1 62 ? -10.378 7.121 31.246 1.00 95.50 62 GLU A C 1
ATOM 480 O O . GLU A 1 62 ? -10.660 6.826 30.085 1.00 95.50 62 GLU A O 1
ATOM 485 N N . LEU A 1 63 ? -11.284 7.669 32.060 1.00 95.25 63 LEU A N 1
ATOM 486 C CA . LEU A 1 63 ? -12.630 8.030 31.612 1.00 95.25 63 LEU A CA 1
ATOM 487 C C . LEU A 1 63 ? -12.669 9.489 31.142 1.00 95.25 63 LEU A C 1
ATOM 489 O O . LEU A 1 63 ? -12.572 10.411 31.953 1.00 95.25 63 LEU A O 1
ATOM 493 N N . ARG A 1 64 ? -12.899 9.704 29.847 1.00 94.50 64 ARG A N 1
ATOM 494 C CA . ARG A 1 64 ? -13.081 11.027 29.243 1.00 94.50 64 ARG A CA 1
ATOM 495 C C . ARG A 1 64 ? -14.567 11.323 29.074 1.00 94.50 64 ARG A C 1
ATOM 497 O O . ARG A 1 64 ? -15.249 10.718 28.247 1.00 94.50 64 ARG A O 1
ATOM 504 N N . LYS A 1 65 ? -15.073 12.277 29.858 1.00 94.06 65 LYS A N 1
ATOM 505 C CA . LYS A 1 65 ? -16.412 12.846 29.662 1.00 94.06 65 LYS A CA 1
ATOM 506 C C . LYS A 1 65 ? -16.318 13.946 28.614 1.00 94.06 65 LYS A C 1
ATOM 508 O O . LYS A 1 65 ? -15.618 14.929 28.837 1.00 94.06 65 LYS A O 1
ATOM 513 N N . VAL A 1 66 ? -16.986 13.764 27.482 1.00 92.44 66 VAL A N 1
ATOM 514 C CA . VAL A 1 66 ? -16.867 14.658 26.321 1.00 92.44 66 VAL A CA 1
ATOM 515 C C . VAL A 1 66 ? -18.240 15.065 25.815 1.00 92.44 66 VAL A C 1
ATOM 517 O O . VAL A 1 66 ? -19.215 14.330 25.968 1.00 92.44 66 VAL A O 1
ATOM 520 N N . ASN A 1 67 ? -18.336 16.242 25.199 1.00 90.94 67 ASN A N 1
ATOM 521 C CA . ASN A 1 67 ? -19.555 16.610 24.495 1.00 90.94 67 ASN A CA 1
ATOM 522 C C . ASN A 1 67 ? -19.739 15.670 23.295 1.00 90.94 67 ASN A C 1
ATOM 524 O O . ASN A 1 67 ? -18.784 15.412 22.562 1.00 90.94 67 ASN A O 1
ATOM 528 N N . LYS A 1 68 ? -20.967 15.196 23.052 1.00 90.69 68 LYS A N 1
ATOM 529 C CA . LYS A 1 68 ? -21.280 14.340 21.899 1.00 90.69 68 LYS A CA 1
ATOM 530 C C . LYS A 1 68 ? -20.784 14.903 20.561 1.00 90.69 68 LYS A C 1
ATOM 532 O O . LYS A 1 68 ? -20.348 14.127 19.723 1.00 90.69 68 LYS A O 1
ATOM 537 N N . LEU A 1 69 ? -20.795 16.228 20.372 1.00 88.50 69 LEU A N 1
ATOM 538 C CA . LEU A 1 69 ? -20.327 16.881 19.138 1.00 88.50 69 LEU A CA 1
ATOM 539 C C . LEU A 1 69 ? -18.799 16.873 18.972 1.00 88.50 69 LEU A C 1
ATOM 541 O O . LEU A 1 69 ? -18.313 17.005 17.856 1.00 88.50 69 LEU A O 1
ATOM 545 N N . GLU A 1 70 ? -18.049 16.717 20.061 1.00 90.31 70 GLU A N 1
ATOM 546 C CA . GLU A 1 70 ? -16.578 16.704 20.066 1.00 90.31 70 GLU A CA 1
ATOM 547 C C . GLU A 1 70 ? -16.010 15.278 20.108 1.00 90.31 70 GLU A C 1
ATOM 549 O O . GLU A 1 70 ? -14.803 15.083 19.966 1.00 90.31 70 GLU A O 1
ATOM 554 N N . LEU A 1 71 ? -16.875 14.276 20.305 1.00 91.38 71 LEU A N 1
ATOM 555 C CA . LEU A 1 71 ? -16.494 12.883 20.515 1.00 91.38 71 LEU A CA 1
ATOM 556 C C . LEU A 1 71 ? -15.604 12.341 19.390 1.00 91.38 71 LEU A C 1
ATOM 558 O O . LEU A 1 71 ? -14.596 11.708 19.675 1.00 91.38 71 LEU A O 1
ATOM 562 N N . GLU A 1 72 ? -15.937 12.617 18.130 1.00 90.62 72 GLU A N 1
ATOM 563 C CA . GLU A 1 72 ? -15.155 12.168 16.970 1.00 90.62 72 GLU A CA 1
ATOM 564 C C . GLU A 1 72 ? -13.716 12.710 16.990 1.00 90.62 72 GLU A C 1
ATOM 566 O O . GLU A 1 72 ? -12.756 11.951 16.835 1.00 90.62 72 GLU A O 1
ATOM 571 N N . GLY A 1 73 ? -13.552 14.011 17.252 1.00 88.75 73 GLY A N 1
ATOM 572 C CA . GLY A 1 73 ? -12.232 14.632 17.372 1.00 88.75 73 GLY A CA 1
ATOM 573 C C . GLY A 1 73 ? -11.432 14.034 18.528 1.00 88.75 73 GLY A C 1
ATOM 574 O O . GLY A 1 73 ? -10.253 13.732 18.380 1.00 88.75 73 GLY A O 1
ATOM 575 N N . LYS A 1 74 ? -12.090 13.756 19.660 1.00 93.88 74 LYS A N 1
ATOM 576 C CA . LYS A 1 74 ? -11.446 13.131 20.823 1.00 93.88 74 LYS A CA 1
ATOM 577 C C . LYS A 1 74 ? -11.081 11.663 20.616 1.00 93.88 74 LYS A C 1
ATOM 579 O O . LYS A 1 74 ? -10.040 11.237 21.118 1.00 93.88 74 LYS A O 1
ATOM 584 N N . ILE A 1 75 ? -11.881 10.908 19.864 1.00 93.00 75 ILE A N 1
ATOM 585 C CA . ILE A 1 75 ? -11.519 9.558 19.412 1.00 93.00 75 ILE A CA 1
ATOM 586 C C . ILE A 1 75 ? -10.279 9.635 18.516 1.00 93.00 75 ILE A C 1
ATOM 588 O O . ILE A 1 75 ? -9.348 8.861 18.711 1.00 93.00 75 ILE A O 1
ATOM 592 N N . THR A 1 76 ? -10.228 10.606 17.601 1.00 89.31 76 THR A N 1
ATOM 593 C CA . THR A 1 76 ? -9.074 10.823 16.713 1.00 89.31 76 THR A CA 1
ATOM 594 C C . THR A 1 76 ? -7.804 11.146 17.507 1.00 89.31 76 THR A C 1
ATOM 596 O O . THR A 1 76 ? -6.790 10.481 17.322 1.00 89.31 76 THR A O 1
ATOM 599 N N . GLU A 1 77 ? -7.875 12.063 18.479 1.00 91.00 77 GLU A N 1
ATOM 600 C CA . GLU A 1 77 ? -6.754 12.363 19.386 1.00 91.00 77 GLU A CA 1
ATOM 601 C C . GLU A 1 77 ? -6.267 11.107 20.140 1.00 91.00 77 GLU A C 1
ATOM 603 O O . GLU A 1 77 ? -5.067 10.867 20.257 1.00 91.00 77 GLU A O 1
ATOM 608 N N . ALA A 1 78 ? -7.183 10.272 20.644 1.00 92.56 78 ALA A N 1
ATOM 609 C CA . ALA A 1 78 ? -6.818 9.032 21.339 1.00 92.56 78 ALA A CA 1
ATOM 610 C C . ALA A 1 78 ? -6.267 7.947 20.396 1.00 92.56 78 ALA A C 1
ATOM 612 O O . ALA A 1 78 ? -5.435 7.132 20.807 1.00 92.56 78 ALA A O 1
ATOM 613 N N . ASN A 1 79 ? -6.701 7.926 19.133 1.00 92.38 79 ASN A N 1
ATOM 614 C CA . ASN A 1 79 ? -6.127 7.054 18.113 1.00 92.38 79 ASN A CA 1
ATOM 615 C C . ASN A 1 79 ? -4.661 7.419 17.831 1.00 92.38 79 ASN A C 1
ATOM 617 O O . ASN A 1 79 ? -3.844 6.516 17.667 1.00 92.38 79 ASN A O 1
ATOM 621 N N . GLU A 1 80 ? -4.313 8.706 17.848 1.00 85.19 80 GLU A N 1
ATOM 622 C CA . GLU A 1 80 ? -2.948 9.202 17.607 1.00 85.19 80 GLU A CA 1
ATOM 623 C C . GLU A 1 80 ? -2.011 9.042 18.811 1.00 85.19 80 GLU A C 1
ATOM 625 O O . GLU A 1 80 ? -0.801 8.881 18.650 1.00 85.19 80 GLU A O 1
ATOM 630 N N . ASP A 1 81 ? -2.560 9.047 20.025 1.00 88.88 81 ASP A N 1
ATOM 631 C CA . ASP A 1 81 ? -1.783 8.945 21.258 1.00 88.88 81 ASP A CA 1
ATOM 632 C C . ASP A 1 81 ? -1.165 7.543 21.426 1.00 88.88 81 ASP A C 1
ATOM 634 O O . ASP A 1 81 ? -1.859 6.570 21.733 1.00 88.88 81 ASP A O 1
ATOM 638 N N . LYS A 1 82 ? 0.158 7.428 21.254 1.00 87.00 82 LYS A N 1
ATOM 639 C CA . LYS A 1 82 ? 0.903 6.165 21.424 1.00 87.00 82 LYS A CA 1
ATOM 640 C C . LYS A 1 82 ? 0.814 5.589 22.841 1.00 87.00 82 LYS A C 1
ATOM 642 O O . LYS A 1 82 ? 1.021 4.394 23.012 1.00 87.00 82 LYS A O 1
ATOM 647 N N . SER A 1 83 ? 0.502 6.408 23.850 1.00 90.19 83 SER A N 1
ATOM 648 C CA . SER A 1 83 ? 0.313 5.926 25.222 1.00 90.19 83 SER A CA 1
ATOM 649 C C . SER A 1 83 ? -1.019 5.204 25.422 1.00 90.19 83 SER A C 1
ATOM 651 O O . SER A 1 83 ? -1.180 4.509 26.418 1.00 90.19 83 SER A O 1
ATOM 653 N N . VAL A 1 84 ? -1.981 5.368 24.506 1.00 94.19 84 VAL A N 1
ATOM 654 C CA . VAL A 1 84 ? -3.304 4.738 24.572 1.00 94.19 84 VAL A CA 1
ATOM 655 C C . VAL A 1 84 ? -3.277 3.419 23.813 1.00 94.19 84 VAL A C 1
ATOM 657 O O . VAL A 1 84 ? -3.095 3.414 22.599 1.00 94.19 84 VAL A O 1
ATOM 660 N N . ASN A 1 85 ? -3.532 2.309 24.505 1.00 95.06 85 ASN A N 1
ATOM 661 C CA . ASN A 1 85 ? -3.543 0.973 23.904 1.00 95.06 85 ASN A CA 1
ATOM 662 C C . ASN A 1 85 ? -4.947 0.479 23.550 1.00 95.06 85 ASN A C 1
ATOM 664 O O . ASN A 1 85 ? -5.090 -0.449 22.761 1.00 95.06 85 ASN A O 1
ATOM 668 N N . GLY A 1 86 ? -5.993 1.080 24.111 1.00 96.06 86 GLY A N 1
ATOM 669 C CA . GLY A 1 86 ? -7.365 0.723 23.783 1.00 96.06 86 GLY A CA 1
ATOM 670 C C . GLY A 1 86 ? -8.338 1.871 23.981 1.00 96.06 86 GLY A C 1
ATOM 671 O O . GLY A 1 86 ? -8.135 2.737 24.831 1.00 96.06 86 GLY A O 1
ATOM 672 N N . ILE A 1 87 ? -9.408 1.858 23.197 1.00 96.62 87 ILE A N 1
ATOM 673 C CA . ILE A 1 87 ? -10.475 2.850 23.185 1.00 96.62 87 ILE A CA 1
ATOM 674 C C . ILE A 1 87 ? -11.814 2.122 23.252 1.00 96.62 87 ILE A C 1
ATOM 676 O O . ILE A 1 87 ? -12.062 1.196 22.482 1.00 96.62 87 ILE A O 1
ATOM 680 N N . MET A 1 88 ? -12.688 2.577 24.146 1.00 93.81 88 MET A N 1
ATOM 681 C CA . MET A 1 88 ? -14.088 2.156 24.205 1.00 93.81 88 MET A CA 1
ATOM 682 C C . MET A 1 88 ? -15.022 3.367 24.237 1.00 93.81 88 MET A C 1
ATOM 684 O O . MET A 1 88 ? -14.670 4.418 24.781 1.00 93.81 88 MET A O 1
ATOM 688 N N . VAL A 1 89 ? -16.230 3.225 23.693 1.00 92.62 89 VAL A N 1
ATOM 689 C CA . VAL A 1 89 ? -17.216 4.311 23.610 1.00 92.62 89 VAL A CA 1
ATOM 690 C C . VAL A 1 89 ? -18.547 3.831 24.179 1.00 92.62 89 VAL A C 1
ATOM 692 O O . VAL A 1 89 ? -19.110 2.829 23.749 1.00 92.62 89 VAL A O 1
ATOM 695 N N . TYR A 1 90 ? -19.098 4.568 25.143 1.00 90.31 90 TYR A N 1
ATOM 696 C CA . TYR A 1 90 ? -20.368 4.194 25.766 1.00 90.31 90 TYR A CA 1
ATOM 697 C C . TYR A 1 90 ? -21.550 4.596 24.866 1.00 90.31 90 TYR A C 1
ATOM 699 O O . TYR A 1 90 ? -22.026 5.729 24.919 1.00 90.31 90 TYR A O 1
ATOM 707 N N . TYR A 1 91 ? -22.025 3.661 24.040 1.00 86.62 91 TYR A N 1
ATOM 708 C CA . TYR A 1 91 ? -23.202 3.819 23.172 1.00 86.62 91 TYR A CA 1
ATOM 709 C C . TYR A 1 91 ? -24.537 3.618 23.917 1.00 86.62 91 TYR A C 1
ATOM 711 O O . TYR A 1 91 ? -24.571 2.913 24.929 1.00 86.62 91 TYR A O 1
ATOM 719 N N . PRO A 1 92 ? -25.661 4.153 23.393 1.00 85.06 92 PRO A N 1
ATOM 720 C CA . PRO A 1 92 ? -25.783 5.019 22.211 1.00 85.06 92 PRO A CA 1
ATOM 721 C C . PRO A 1 92 ? -25.408 6.479 22.509 1.00 85.06 92 PRO A C 1
ATOM 723 O O . PRO A 1 92 ? -25.621 6.960 23.621 1.00 85.06 92 PRO A O 1
ATOM 726 N N . VAL A 1 93 ? -24.876 7.202 21.520 1.00 85.94 93 VAL A N 1
ATOM 727 C CA . VAL A 1 93 ? -24.521 8.632 21.661 1.00 85.94 93 VAL A CA 1
ATOM 728 C C . VAL A 1 93 ? -25.507 9.505 20.888 1.00 85.94 93 VAL A C 1
ATOM 730 O O . VAL A 1 93 ? -26.151 10.387 21.458 1.00 85.94 93 VAL A O 1
ATOM 733 N N . PHE A 1 94 ? -25.663 9.228 19.596 1.00 84.56 94 PHE A N 1
ATOM 734 C CA . PHE A 1 94 ? -26.644 9.856 18.712 1.00 84.56 94 PHE A CA 1
ATOM 735 C C . PHE A 1 94 ? -27.749 8.878 18.298 1.00 84.56 94 PHE A C 1
ATOM 737 O O . PHE A 1 94 ? -28.866 9.299 17.993 1.00 84.56 94 PHE A O 1
ATOM 744 N N . GLY A 1 95 ? -27.452 7.576 18.322 1.00 79.56 95 GLY A N 1
ATOM 745 C CA . GLY A 1 95 ? -28.301 6.514 17.801 1.00 79.56 95 GLY A CA 1
ATOM 746 C C . GLY A 1 95 ? -28.216 6.361 16.276 1.00 79.56 95 GLY A C 1
ATOM 747 O O . GLY A 1 95 ? -27.769 7.240 15.536 1.00 79.56 95 GLY A O 1
ATOM 748 N N . GLY A 1 96 ? -28.670 5.208 15.779 1.00 80.25 96 GLY A N 1
ATOM 749 C CA . GLY A 1 96 ? -28.779 4.937 14.343 1.00 80.25 96 GLY A CA 1
ATOM 750 C C . GLY A 1 96 ? -27.435 4.939 13.600 1.00 80.25 96 GLY A C 1
ATOM 751 O O . GLY A 1 96 ? -26.445 4.391 14.074 1.00 80.25 96 GLY A O 1
ATOM 752 N N . LYS A 1 97 ? -27.408 5.533 12.397 1.00 80.38 97 LYS A N 1
ATOM 753 C CA . LYS A 1 97 ? -26.245 5.490 11.487 1.00 80.38 97 LYS A CA 1
ATOM 754 C C . LYS A 1 97 ? -25.030 6.278 11.983 1.00 80.38 97 LYS A C 1
ATOM 756 O O . LYS A 1 97 ? -23.914 5.951 11.599 1.00 80.38 97 LYS A O 1
ATOM 761 N N . GLN A 1 98 ? -25.236 7.306 12.802 1.00 83.69 98 GLN A N 1
ATOM 762 C CA . GLN A 1 98 ? -24.138 8.143 13.283 1.00 83.69 98 GLN A CA 1
ATOM 763 C C . GLN A 1 98 ? -23.280 7.405 14.317 1.00 83.69 98 GLN A C 1
ATOM 765 O O . GLN A 1 98 ? -22.061 7.528 14.295 1.00 83.69 98 GLN A O 1
ATOM 770 N N . ASP A 1 99 ? -23.892 6.559 15.148 1.00 86.00 99 ASP A N 1
ATOM 771 C CA . ASP A 1 99 ? -23.144 5.700 16.069 1.00 86.00 99 ASP A CA 1
ATOM 772 C C . ASP A 1 99 ? -22.347 4.621 15.314 1.00 86.00 99 ASP A C 1
ATOM 774 O O . ASP A 1 99 ? -21.213 4.344 15.684 1.00 86.00 99 ASP A O 1
ATOM 778 N N . LEU A 1 100 ? -22.878 4.071 14.211 1.00 84.56 100 LEU A N 1
ATOM 779 C CA . LEU A 1 100 ? -22.133 3.139 13.342 1.00 84.56 100 LEU A CA 1
ATOM 780 C C . LEU A 1 100 ? -20.905 3.801 12.694 1.00 84.56 100 LEU A C 1
ATOM 782 O O . LEU A 1 100 ? -19.858 3.171 12.536 1.00 84.56 100 LEU A O 1
ATOM 786 N N . TYR A 1 101 ? -21.030 5.078 12.326 1.00 86.56 101 TYR A N 1
ATOM 787 C CA . TYR A 1 101 ? -19.900 5.868 11.846 1.00 86.56 101 TYR A CA 1
ATOM 788 C C . TYR A 1 101 ? -18.846 6.041 12.947 1.00 86.56 101 TYR A C 1
ATOM 790 O O . TYR A 1 101 ? -17.691 5.698 12.721 1.00 86.56 101 TYR A O 1
ATOM 798 N N . LEU A 1 102 ? -19.250 6.451 14.156 1.00 88.69 102 LEU A N 1
ATOM 799 C CA . LEU A 1 102 ? -18.339 6.604 15.299 1.00 88.69 102 LEU A CA 1
ATOM 800 C C . LEU A 1 102 ? -17.614 5.301 15.666 1.00 88.69 102 LEU A C 1
ATOM 802 O O . LEU A 1 102 ? -16.425 5.336 15.970 1.00 88.69 102 LEU A O 1
ATOM 806 N N . GLN A 1 103 ? -18.293 4.152 15.582 1.00 88.94 103 GLN A N 1
ATOM 807 C CA . GLN A 1 103 ? -17.670 2.834 15.773 1.00 88.94 103 GLN A CA 1
ATOM 808 C C . GLN A 1 103 ? -16.542 2.588 14.767 1.00 88.94 103 GLN A C 1
ATOM 810 O O . GLN A 1 103 ? -15.519 2.008 15.113 1.00 88.94 103 GLN A O 1
ATOM 815 N N . SER A 1 104 ? -16.704 3.069 13.533 1.00 87.94 104 SER A N 1
ATOM 816 C CA . SER A 1 104 ? -15.699 2.944 12.471 1.00 87.94 104 SER A CA 1
ATOM 817 C C . SER A 1 104 ? -14.591 4.002 12.553 1.00 87.94 104 SER A C 1
ATOM 819 O O . SER A 1 104 ? -13.593 3.879 11.850 1.00 87.94 104 SER A O 1
ATOM 821 N N . CYS A 1 105 ? -14.736 5.025 13.405 1.00 89.88 105 CYS A N 1
ATOM 822 C CA . CYS A 1 105 ? -13.682 6.004 13.683 1.00 89.88 105 CYS A CA 1
ATOM 823 C C . CYS A 1 105 ? -12.644 5.485 14.688 1.00 89.88 105 CYS A C 1
ATOM 825 O O . CYS A 1 105 ? -11.548 6.037 14.766 1.00 89.88 105 CYS A O 1
ATOM 827 N N . VAL A 1 106 ? -12.964 4.463 15.488 1.00 92.00 106 VAL A N 1
ATOM 828 C CA . VAL A 1 106 ? -11.997 3.852 16.411 1.00 92.00 106 VAL A CA 1
ATOM 829 C C . VAL A 1 106 ? -11.033 2.981 15.606 1.00 92.00 106 VAL A C 1
ATOM 831 O O . VAL A 1 106 ? -11.466 2.148 14.811 1.00 92.00 106 VAL A O 1
ATOM 834 N N . SER A 1 107 ? -9.724 3.172 15.798 1.00 90.44 107 SER A N 1
ATOM 835 C CA . SER A 1 107 ? -8.703 2.385 15.099 1.00 90.44 107 SER A CA 1
ATOM 836 C C . SER A 1 107 ? -8.861 0.893 15.389 1.00 90.44 107 SER A C 1
ATOM 838 O O . SER A 1 107 ? -9.050 0.503 16.539 1.00 90.44 107 SER A O 1
ATOM 840 N N . GLU A 1 108 ? -8.695 0.046 14.373 1.00 89.56 108 GLU A N 1
ATOM 841 C CA . GLU A 1 108 ? -8.737 -1.420 14.505 1.00 89.56 108 GLU A CA 1
ATOM 842 C C . GLU A 1 108 ? -7.748 -1.935 15.555 1.00 89.56 108 GLU A C 1
ATOM 844 O O . GLU A 1 108 ? -8.030 -2.892 16.269 1.00 89.56 108 GLU A O 1
ATOM 849 N N . LEU A 1 109 ? -6.601 -1.266 15.688 1.00 89.62 109 LEU A N 1
ATOM 850 C CA . LEU A 1 109 ? -5.578 -1.638 16.657 1.00 89.62 109 LEU A CA 1
ATOM 851 C C . LEU A 1 109 ? -5.918 -1.201 18.079 1.00 89.62 109 LEU A C 1
ATOM 853 O O . LEU A 1 109 ? -5.268 -1.668 19.001 1.00 89.62 109 LEU A O 1
ATOM 857 N N . LYS A 1 110 ? -6.905 -0.324 18.282 1.00 93.69 110 LYS A N 1
ATOM 858 C CA . LYS A 1 110 ? -7.302 0.193 19.602 1.00 93.69 110 LYS A CA 1
ATOM 859 C C . LYS A 1 110 ? -8.757 -0.121 19.957 1.00 93.69 110 LYS A C 1
ATOM 861 O O . LYS A 1 110 ? -9.153 0.113 21.092 1.00 93.69 110 LYS A O 1
ATOM 866 N N . ASP A 1 111 ? -9.552 -0.665 19.042 1.00 94.25 111 ASP A N 1
ATOM 867 C CA . ASP A 1 111 ? -10.952 -1.011 19.282 1.00 94.25 111 ASP A CA 1
ATOM 868 C C . ASP A 1 111 ? -11.084 -2.277 20.140 1.00 94.25 111 ASP A C 1
ATOM 870 O O . ASP A 1 111 ? -11.209 -3.402 19.650 1.00 94.25 111 ASP A O 1
ATOM 874 N N . VAL A 1 112 ? -11.078 -2.085 21.460 1.00 94.31 112 VAL A N 1
ATOM 875 C CA . VAL A 1 112 ? -11.224 -3.184 22.425 1.00 94.31 112 VAL A CA 1
ATOM 876 C C . VAL A 1 112 ? -12.627 -3.785 22.423 1.00 94.31 112 VAL A C 1
ATOM 878 O O . VAL A 1 112 ? -12.803 -4.909 22.900 1.00 94.31 112 VAL A O 1
ATOM 881 N N . GLU A 1 113 ? -13.624 -3.056 21.914 1.00 91.81 113 GLU A N 1
ATOM 882 C CA . GLU A 1 113 ? -15.017 -3.497 21.887 1.00 91.81 113 GLU A CA 1
ATOM 883 C C . GLU A 1 113 ? -15.337 -4.363 20.675 1.00 91.81 113 GLU A C 1
ATOM 885 O O . GLU A 1 113 ? -16.322 -5.096 20.736 1.00 91.81 113 GLU A O 1
ATOM 890 N N . GLY A 1 114 ? -14.505 -4.338 19.629 1.00 91.38 114 GLY A N 1
ATOM 891 C CA . GLY A 1 114 ? -14.674 -5.148 18.426 1.00 91.38 114 GLY A CA 1
ATOM 892 C C . GLY A 1 114 ? -15.839 -4.692 17.545 1.00 91.38 114 GLY A C 1
ATOM 893 O O . GLY A 1 114 ? -16.481 -5.531 16.914 1.00 91.38 114 GLY A O 1
ATOM 894 N N . LEU A 1 115 ? -16.170 -3.399 17.569 1.00 90.88 115 LEU A N 1
ATOM 895 C CA . LEU A 1 115 ? -17.351 -2.818 16.922 1.00 90.88 115 LEU A CA 1
ATOM 896 C C . LEU A 1 115 ? -17.045 -2.122 15.593 1.00 90.88 115 LEU A C 1
ATOM 898 O O . LEU A 1 115 ? -17.978 -1.776 14.867 1.00 90.88 115 LEU A O 1
ATOM 902 N N . CYS A 1 116 ? -15.774 -1.923 15.248 1.00 88.81 116 CYS A N 1
ATOM 903 C CA . CYS A 1 116 ? -15.403 -1.361 13.961 1.00 88.81 116 CYS A CA 1
ATOM 904 C C . CYS A 1 116 ? -15.902 -2.255 12.813 1.00 88.81 116 CYS A C 1
ATOM 906 O O . CYS A 1 116 ? -16.068 -3.476 12.946 1.00 88.81 116 CYS A O 1
ATOM 908 N N . HIS A 1 117 ? -16.120 -1.643 11.648 1.00 87.62 117 HIS A N 1
ATOM 909 C CA . HIS A 1 117 ? -16.697 -2.330 10.493 1.00 87.62 117 HIS A CA 1
ATOM 910 C C . HIS A 1 117 ? -15.951 -3.626 10.127 1.00 87.62 117 HIS A C 1
ATOM 912 O O . HIS A 1 117 ? -16.592 -4.624 9.800 1.00 87.62 117 HIS A O 1
ATOM 918 N N . LYS A 1 118 ? -14.613 -3.645 10.213 1.00 86.69 118 LYS A N 1
ATOM 919 C CA . LYS A 1 118 ? -13.799 -4.817 9.860 1.00 86.69 118 LYS A CA 1
ATOM 920 C C . LYS A 1 118 ? -14.020 -5.995 10.807 1.00 86.69 118 LYS A C 1
ATOM 922 O O . LYS A 1 118 ? -14.245 -7.108 10.339 1.00 86.69 118 LYS A O 1
ATOM 927 N N . PHE A 1 119 ? -14.023 -5.772 12.121 1.00 89.25 119 PHE A N 1
ATOM 928 C CA . PHE A 1 119 ? -14.256 -6.847 13.090 1.00 89.25 119 PHE A CA 1
ATOM 929 C C . PHE A 1 119 ? -15.674 -7.404 12.994 1.00 89.25 119 PHE A C 1
ATOM 931 O O . PHE A 1 119 ? -15.864 -8.622 12.961 1.00 89.25 119 PHE A O 1
ATOM 938 N N . VAL A 1 120 ? -16.667 -6.528 12.843 1.00 87.25 120 VAL A N 1
ATOM 939 C CA . VAL A 1 120 ? -18.058 -6.940 12.627 1.00 87.25 120 VAL A CA 1
ATOM 940 C C . VAL A 1 120 ? -18.189 -7.746 11.327 1.00 87.25 120 VAL A C 1
ATOM 942 O O . VAL A 1 120 ? -18.786 -8.824 11.327 1.00 87.25 120 VAL A O 1
ATOM 945 N N . HIS A 1 121 ? -17.575 -7.283 10.233 1.00 88.00 121 HIS A N 1
ATOM 946 C CA . HIS A 1 121 ? -17.532 -8.007 8.961 1.00 88.00 121 HIS A CA 1
ATOM 947 C C . HIS A 1 121 ? -16.924 -9.408 9.117 1.00 88.00 121 HIS A C 1
ATOM 949 O O . HIS A 1 121 ? -17.512 -10.387 8.646 1.00 88.00 121 HIS A O 1
ATOM 955 N N . ASN A 1 122 ? -15.792 -9.518 9.813 1.00 88.56 122 ASN A N 1
ATOM 956 C CA . ASN A 1 122 ? -15.084 -10.778 10.026 1.00 88.56 122 ASN A CA 1
ATOM 957 C C . ASN A 1 122 ? -15.903 -11.781 10.841 1.00 88.56 122 ASN A C 1
ATOM 959 O O . ASN A 1 122 ? -15.962 -12.959 10.484 1.00 88.56 122 ASN A O 1
ATOM 963 N N . VAL A 1 123 ? -16.609 -11.321 11.879 1.00 87.81 123 VAL A N 1
ATOM 964 C CA . VAL A 1 123 ? -17.530 -12.163 12.658 1.00 87.81 123 VAL A CA 1
ATOM 965 C C . VAL A 1 123 ? -18.623 -12.750 11.762 1.00 87.81 123 VAL A C 1
ATOM 967 O O . VAL A 1 123 ? -18.898 -13.952 11.830 1.00 87.81 123 VAL A O 1
ATOM 970 N N . TYR A 1 124 ? -19.210 -11.941 10.874 1.00 86.75 124 TYR A N 1
ATOM 971 C CA . TYR A 1 124 ? -20.244 -12.421 9.955 1.00 86.75 124 TYR A CA 1
ATOM 972 C C . TYR A 1 124 ? -19.706 -13.396 8.896 1.00 86.75 124 TYR A C 1
ATOM 974 O O . TYR A 1 124 ? -20.408 -14.333 8.514 1.00 86.75 124 TYR A O 1
ATOM 982 N N . HIS A 1 125 ? -18.457 -13.224 8.463 1.00 84.38 125 HIS A N 1
ATOM 983 C CA . HIS A 1 125 ? -17.808 -14.090 7.474 1.00 84.38 125 HIS A CA 1
ATOM 984 C C . HIS A 1 125 ? -17.052 -15.275 8.089 1.00 84.38 125 HIS A C 1
ATOM 986 O O . HIS A 1 125 ? -16.463 -16.059 7.351 1.00 84.38 125 HIS A O 1
ATOM 992 N N . ASN A 1 126 ? -17.113 -15.448 9.416 1.00 84.94 126 ASN A N 1
ATOM 993 C CA . ASN A 1 126 ? -16.389 -16.490 10.150 1.00 84.94 126 ASN A CA 1
ATOM 994 C C . ASN A 1 126 ? -14.859 -16.436 9.924 1.00 84.94 126 ASN A C 1
ATOM 996 O O . ASN A 1 126 ? -14.179 -17.462 9.961 1.00 84.94 126 ASN A O 1
ATOM 1000 N N . ILE A 1 127 ? -14.319 -15.231 9.710 1.00 84.25 127 ILE A N 1
ATOM 1001 C CA . ILE A 1 127 ? -12.883 -14.963 9.573 1.00 84.25 127 ILE A CA 1
ATOM 1002 C C . ILE A 1 127 ? -12.281 -14.879 10.980 1.00 84.25 127 ILE A C 1
ATOM 1004 O O . ILE A 1 127 ? -12.689 -14.056 11.800 1.00 84.25 127 ILE A O 1
ATOM 1008 N N . ARG A 1 128 ? -11.337 -15.775 11.288 1.00 82.00 128 ARG A N 1
ATOM 1009 C CA . ARG A 1 128 ? -10.781 -15.941 12.647 1.00 82.00 128 ARG A CA 1
ATOM 1010 C C . ARG A 1 128 ? -9.456 -15.218 12.865 1.00 82.00 128 ARG A C 1
ATOM 1012 O O . ARG A 1 128 ? -9.146 -14.880 14.009 1.00 82.00 128 ARG A O 1
ATOM 1019 N N . PHE A 1 129 ? -8.719 -14.976 11.790 1.00 84.12 129 PHE A N 1
ATOM 1020 C CA . PHE A 1 129 ? -7.415 -14.328 11.784 1.00 84.12 129 PHE A CA 1
ATOM 1021 C C . PHE A 1 129 ? -7.441 -13.136 10.826 1.00 84.12 129 PHE A C 1
ATOM 1023 O O . PHE A 1 129 ? -8.207 -13.131 9.866 1.00 84.12 129 PHE A O 1
ATOM 1030 N N . MET A 1 130 ? -6.687 -12.098 11.162 1.00 77.50 130 MET A N 1
ATOM 1031 C CA . MET A 1 130 ? -6.582 -10.838 10.423 1.00 77.50 130 MET A CA 1
ATOM 1032 C C . MET A 1 130 ? -5.460 -10.885 9.379 1.00 77.50 130 MET A C 1
ATOM 1034 O O . MET A 1 130 ? -5.325 -9.947 8.599 1.00 77.50 130 MET A O 1
ATOM 1038 N N . ASP A 1 131 ? -4.668 -11.952 9.408 1.00 73.88 131 ASP A N 1
ATOM 1039 C CA . ASP A 1 131 ? -3.453 -12.199 8.654 1.00 73.88 131 ASP A CA 1
ATOM 1040 C C . ASP A 1 131 ? -3.402 -13.656 8.169 1.00 73.88 131 ASP A C 1
ATOM 1042 O O . ASP A 1 131 ? -3.959 -14.563 8.796 1.00 73.88 131 ASP A O 1
ATOM 1046 N N . ASP A 1 132 ? -2.692 -13.886 7.066 1.00 68.38 132 ASP A N 1
ATOM 1047 C CA . ASP A 1 132 ? -2.578 -15.210 6.440 1.00 68.38 132 ASP A CA 1
ATOM 1048 C C . ASP A 1 132 ? -1.660 -16.170 7.217 1.00 68.38 132 ASP A C 1
ATOM 1050 O O . ASP A 1 132 ? -1.754 -17.386 7.064 1.00 68.38 132 ASP A O 1
ATOM 1054 N N . THR A 1 133 ? -0.783 -15.641 8.076 1.00 69.06 133 THR A N 1
ATOM 1055 C CA . THR A 1 133 ? 0.124 -16.415 8.940 1.00 69.06 133 THR A CA 1
ATOM 1056 C C . THR A 1 133 ? -0.534 -16.876 10.248 1.00 69.06 133 THR A C 1
ATOM 1058 O O . THR A 1 133 ? 0.118 -17.525 11.065 1.00 69.06 133 THR A O 1
ATOM 1061 N N . GLU A 1 134 ? -1.826 -16.583 10.446 1.00 78.06 134 GLU A N 1
ATOM 1062 C CA . GLU A 1 134 ? -2.621 -16.939 11.630 1.00 78.06 134 GLU A CA 1
ATOM 1063 C C . GLU A 1 134 ? -2.046 -16.430 12.974 1.00 78.06 134 GLU A C 1
ATOM 1065 O O . GLU A 1 134 ? -2.300 -17.001 14.044 1.00 78.06 134 GLU A O 1
ATOM 1070 N N . THR A 1 135 ? -1.292 -15.328 12.959 1.00 72.00 135 THR A N 1
ATOM 1071 C CA . THR A 1 135 ? -0.669 -14.739 14.157 1.00 72.00 135 THR A CA 1
ATOM 1072 C C . THR A 1 135 ? -1.573 -13.713 14.849 1.00 72.00 135 THR A C 1
ATOM 1074 O O . THR A 1 135 ? -1.608 -13.634 16.084 1.00 72.00 135 THR A O 1
ATOM 1077 N N . MET A 1 136 ? -2.402 -12.990 14.093 1.00 79.25 136 MET A N 1
ATOM 1078 C CA . MET A 1 136 ? -3.321 -11.969 14.593 1.00 79.25 136 MET A CA 1
ATOM 1079 C C . MET A 1 136 ? -4.762 -12.470 14.590 1.00 79.25 136 MET A C 1
ATOM 1081 O O . MET A 1 136 ? -5.470 -12.460 13.590 1.00 79.25 136 MET A O 1
ATOM 1085 N N . LYS A 1 137 ? -5.271 -12.862 15.756 1.00 85.19 137 LYS A N 1
ATOM 1086 C CA . LYS A 1 137 ? -6.681 -13.239 15.905 1.00 85.19 137 LYS A CA 1
ATOM 1087 C C . LYS A 1 137 ? -7.583 -12.019 15.782 1.00 85.19 137 LYS A C 1
ATOM 1089 O O . LYS A 1 137 ? -7.370 -11.009 16.447 1.00 85.19 137 LYS A O 1
ATOM 1094 N N . CYS A 1 138 ? -8.663 -12.172 15.021 1.00 87.69 138 CYS A N 1
ATOM 1095 C CA . CYS A 1 138 ? -9.707 -11.161 14.930 1.00 87.69 138 CYS A CA 1
ATOM 1096 C C . CYS A 1 138 ? -10.270 -10.845 16.325 1.00 87.69 138 CYS A C 1
ATOM 1098 O O . CYS A 1 138 ? -10.565 -11.753 17.118 1.00 87.69 138 CYS A O 1
ATOM 1100 N N . ILE A 1 139 ? -10.432 -9.555 16.622 1.00 92.00 139 ILE A N 1
ATOM 1101 C CA . ILE A 1 139 ? -11.125 -9.104 17.827 1.00 92.00 139 ILE A CA 1
ATOM 1102 C C . ILE A 1 139 ? -12.622 -9.358 17.647 1.00 92.00 139 ILE A C 1
ATOM 1104 O O . ILE A 1 139 ? -13.174 -9.199 16.560 1.00 92.00 139 ILE A O 1
ATOM 1108 N N . ILE A 1 140 ? -13.266 -9.831 18.711 1.00 90.50 140 ILE A N 1
ATOM 1109 C CA . ILE A 1 140 ? -14.681 -10.209 18.716 1.00 90.50 140 ILE A CA 1
ATOM 1110 C C . ILE A 1 140 ? -15.426 -9.272 19.670 1.00 90.50 140 ILE A C 1
ATOM 1112 O O . ILE A 1 140 ? -14.903 -9.015 20.763 1.00 90.50 140 ILE A O 1
ATOM 1116 N N . PRO A 1 141 ? -16.661 -8.855 19.325 1.00 93.00 141 PRO A N 1
ATOM 1117 C CA . PRO A 1 141 ? -17.516 -8.073 20.199 1.00 93.00 141 PRO A CA 1
ATOM 1118 C C . PRO A 1 141 ? -17.599 -8.602 21.636 1.00 93.00 141 PRO A C 1
ATOM 1120 O O . PRO A 1 141 ? -17.953 -9.765 21.869 1.00 93.00 141 PRO A O 1
ATOM 1123 N N . CYS A 1 142 ? -17.320 -7.739 22.617 1.00 92.38 142 CYS A N 1
ATOM 1124 C CA . CYS A 1 142 ? -17.162 -8.135 24.024 1.00 92.38 142 CYS A CA 1
ATOM 1125 C C . CYS A 1 142 ? -18.403 -8.805 24.626 1.00 92.38 142 CYS A C 1
ATOM 1127 O O . CYS A 1 142 ? -18.288 -9.827 25.304 1.00 92.38 142 CYS A O 1
ATOM 1129 N N . THR A 1 143 ? -19.598 -8.248 24.401 1.00 91.38 143 THR A N 1
ATOM 1130 C CA . THR A 1 143 ? -20.844 -8.768 24.996 1.00 91.38 143 THR A CA 1
ATOM 1131 C C . THR A 1 143 ? -21.278 -10.100 24.371 1.00 91.38 143 THR A C 1
ATOM 1133 O O . THR A 1 143 ? -21.581 -11.033 25.126 1.00 91.38 143 THR A O 1
ATOM 1136 N N . PRO A 1 144 ? -21.257 -10.264 23.032 1.00 93.06 144 PRO A N 1
ATOM 1137 C CA . PRO A 1 144 ? -21.412 -11.577 22.406 1.00 93.06 144 PRO A CA 1
ATOM 1138 C C . PRO A 1 144 ? -20.394 -12.607 22.907 1.00 93.06 144 PRO A C 1
ATOM 1140 O O . PRO A 1 144 ? -20.775 -13.708 23.313 1.00 93.06 144 PRO A O 1
ATOM 1143 N N . LEU A 1 145 ? -19.111 -12.233 22.979 1.00 92.81 145 LEU A N 1
ATOM 1144 C CA . LEU A 1 145 ? -18.057 -13.108 23.487 1.00 92.81 145 LEU A CA 1
ATOM 1145 C C . LEU A 1 145 ? -18.297 -13.504 24.952 1.00 92.81 145 LEU A C 1
ATOM 1147 O O . LEU A 1 145 ? -18.107 -14.665 25.314 1.00 92.81 145 LEU A O 1
ATOM 1151 N N . ALA A 1 146 ? -18.767 -12.580 25.789 1.00 93.50 146 ALA A N 1
ATOM 1152 C CA . ALA A 1 146 ? -19.123 -12.859 27.175 1.00 93.50 146 ALA A CA 1
ATOM 1153 C C . ALA A 1 146 ? -20.253 -13.891 27.285 1.00 93.50 146 ALA A C 1
ATOM 1155 O O . ALA A 1 146 ? -20.151 -14.820 28.088 1.00 93.50 146 ALA A O 1
ATOM 1156 N N . CYS A 1 147 ? -21.292 -13.782 26.450 1.00 94.19 147 CYS A N 1
ATOM 1157 C CA . CYS A 1 147 ? -22.367 -14.774 26.396 1.00 94.19 147 CYS A CA 1
ATOM 1158 C C . CYS A 1 147 ? -21.825 -16.157 26.010 1.00 94.19 147 CYS A C 1
ATOM 1160 O O . CYS A 1 147 ? -22.137 -17.141 26.676 1.00 94.19 147 CYS A O 1
ATOM 1162 N N . VAL A 1 148 ? -20.944 -16.233 25.007 1.00 93.50 148 VAL A N 1
ATOM 1163 C CA . VAL A 1 148 ? -20.279 -17.486 24.612 1.00 93.50 148 VAL A CA 1
ATOM 1164 C C . VAL A 1 148 ? -19.464 -18.085 25.762 1.00 93.50 148 VAL A C 1
ATOM 1166 O O . VAL A 1 148 ? -19.616 -19.265 26.068 1.00 93.50 148 VAL A O 1
ATOM 1169 N N . LYS A 1 149 ? -18.655 -17.285 26.469 1.00 93.31 149 LYS A N 1
ATOM 1170 C CA . LYS A 1 149 ? -17.854 -17.762 27.614 1.00 93.31 149 LYS A CA 1
ATOM 1171 C C . LYS A 1 149 ? -18.717 -18.232 28.785 1.00 93.31 149 LYS A C 1
ATOM 1173 O O . LYS A 1 149 ? -18.362 -19.191 29.467 1.00 93.31 149 LYS A O 1
ATOM 1178 N N . ILE A 1 150 ? -19.864 -17.592 29.009 1.00 93.81 150 ILE A N 1
ATOM 1179 C CA . ILE A 1 150 ? -20.848 -18.037 30.002 1.00 93.81 150 ILE A CA 1
ATOM 1180 C C . ILE A 1 150 ? -21.441 -19.388 29.594 1.00 93.81 150 ILE A C 1
ATOM 1182 O O . ILE A 1 150 ? -21.501 -20.283 30.433 1.00 93.81 150 ILE A O 1
ATOM 1186 N N . LEU A 1 151 ? -21.829 -19.559 28.326 1.00 94.12 151 LEU A N 1
ATOM 1187 C CA . LEU A 1 151 ? -22.358 -20.821 27.793 1.00 94.12 151 LEU A CA 1
ATOM 1188 C C . LEU A 1 151 ? -21.338 -21.969 27.885 1.00 94.12 151 LEU A C 1
ATOM 1190 O O . LEU A 1 151 ? -21.709 -23.098 28.212 1.00 94.12 151 LEU A O 1
ATOM 1194 N N . GLU A 1 152 ? -20.057 -21.688 27.642 1.00 91.38 152 GLU A N 1
ATOM 1195 C CA . GLU A 1 152 ? -18.964 -22.641 27.870 1.00 91.38 152 GLU A CA 1
ATOM 1196 C C . GLU A 1 152 ? -18.854 -23.016 29.356 1.00 91.38 152 GLU A C 1
ATOM 1198 O O . GLU A 1 152 ? -18.816 -24.199 29.689 1.00 91.38 152 GLU A O 1
ATOM 1203 N N . TYR A 1 153 ? -18.868 -22.029 30.260 1.00 91.81 153 TYR A N 1
ATOM 1204 C CA . TYR A 1 153 ? -18.737 -22.253 31.705 1.00 91.81 153 TYR A CA 1
ATOM 1205 C C . TYR A 1 153 ? -19.864 -23.113 32.290 1.00 91.81 153 TYR A C 1
ATOM 1207 O O . TYR A 1 153 ? -19.638 -23.928 33.184 1.00 91.81 153 TYR A O 1
ATOM 1215 N N . ILE A 1 154 ? -21.095 -22.925 31.811 1.00 91.81 154 ILE A N 1
ATOM 1216 C CA . ILE A 1 154 ? -22.259 -23.679 32.292 1.00 91.81 154 ILE A CA 1
ATOM 1217 C C . ILE A 1 154 ? -22.415 -25.053 31.619 1.00 91.81 154 ILE A C 1
ATOM 1219 O O . ILE A 1 154 ? -23.296 -25.810 32.020 1.00 91.81 154 ILE A O 1
ATOM 1223 N N . GLY A 1 155 ? -21.571 -25.385 30.634 1.00 89.25 155 GLY A N 1
ATOM 1224 C CA . GLY A 1 155 ? -21.554 -26.693 29.973 1.00 89.25 155 GLY A CA 1
ATOM 1225 C C . GLY A 1 155 ? -22.559 -26.861 28.829 1.00 89.25 155 GLY A C 1
ATOM 1226 O O . GLY A 1 155 ? -22.924 -27.990 28.508 1.00 89.25 155 GLY A O 1
ATOM 1227 N N . VAL A 1 156 ? -23.024 -25.770 28.207 1.00 91.06 156 VAL A N 1
ATOM 1228 C CA . VAL A 1 156 ? -23.881 -25.855 27.004 1.00 91.06 156 VAL A CA 1
ATOM 1229 C C . VAL A 1 156 ? -23.067 -26.295 25.783 1.00 91.06 156 VAL A C 1
ATOM 1231 O O . VAL A 1 156 ? -23.556 -27.084 24.972 1.00 91.06 156 VAL A O 1
ATOM 1234 N N . TYR A 1 157 ? -21.824 -25.816 25.674 1.00 90.00 157 TYR A N 1
ATOM 1235 C CA . TYR A 1 157 ? -20.869 -26.262 24.660 1.00 90.00 157 TYR A CA 1
ATOM 1236 C C . TYR A 1 157 ? -20.433 -27.697 24.954 1.00 90.00 157 TYR A C 1
ATOM 1238 O O . TYR A 1 157 ? -19.912 -27.971 26.034 1.00 90.00 157 TYR A O 1
ATOM 1246 N N . ASN A 1 158 ? -20.597 -28.602 23.988 1.00 86.75 158 ASN A N 1
ATOM 1247 C CA . ASN A 1 158 ? -20.147 -29.982 24.122 1.00 86.75 158 ASN A CA 1
ATOM 1248 C C . ASN A 1 158 ? -18.654 -30.088 23.749 1.00 86.75 158 ASN A C 1
ATOM 1250 O O . ASN A 1 158 ? -18.325 -29.983 22.565 1.00 86.75 158 ASN A O 1
ATOM 1254 N N . PRO A 1 159 ? -17.737 -30.310 24.711 1.00 83.38 159 PRO A N 1
ATOM 1255 C CA . PRO A 1 159 ? -16.302 -30.339 24.435 1.00 83.38 159 PRO A CA 1
ATOM 1256 C C . PRO A 1 159 ? -15.861 -31.576 23.641 1.00 83.38 159 PRO A C 1
ATOM 1258 O O . PRO A 1 159 ? -14.764 -31.561 23.091 1.00 83.38 159 PRO A O 1
ATOM 1261 N N . VAL A 1 160 ? -16.697 -32.623 23.570 1.00 83.12 160 VAL A N 1
ATOM 1262 C CA . VAL A 1 160 ? -16.422 -33.849 22.800 1.00 83.12 160 VAL A CA 1
ATOM 1263 C C . VAL A 1 160 ? -16.538 -33.597 21.293 1.00 83.12 160 VAL A C 1
ATOM 1265 O O . VAL A 1 160 ? -15.900 -34.281 20.497 1.00 83.12 160 VAL A O 1
ATOM 1268 N N . ILE A 1 161 ? -17.331 -32.601 20.887 1.00 82.50 161 ILE A N 1
ATOM 1269 C CA . ILE A 1 161 ? -17.495 -32.227 19.481 1.00 82.50 161 ILE A CA 1
ATOM 1270 C C . ILE A 1 161 ? -16.319 -31.322 19.054 1.00 82.50 161 ILE A C 1
ATOM 1272 O O . ILE A 1 161 ? -15.888 -30.470 19.844 1.00 82.50 161 ILE A O 1
ATOM 1276 N N . PRO A 1 162 ? -15.796 -31.459 17.816 1.00 77.50 162 PRO A N 1
ATOM 1277 C CA . PRO A 1 162 ? -14.708 -30.624 17.316 1.00 77.50 162 PRO A CA 1
ATOM 1278 C C . PRO A 1 162 ? -14.946 -29.118 17.481 1.00 77.50 162 PRO A C 1
ATOM 1280 O O . PRO A 1 162 ? -16.076 -28.619 17.431 1.00 77.50 162 PRO A O 1
ATOM 1283 N N . TYR A 1 163 ? -13.851 -28.380 17.669 1.00 73.31 163 TYR A N 1
ATOM 1284 C CA . TYR A 1 163 ? -13.869 -26.924 17.800 1.00 73.31 163 TYR A CA 1
ATOM 1285 C C . TYR A 1 163 ? -14.537 -26.269 16.578 1.00 73.31 163 TYR A C 1
ATOM 1287 O O . TYR A 1 163 ? -14.227 -26.615 15.442 1.00 73.31 163 TYR A O 1
ATOM 1295 N N . GLY A 1 164 ? -15.467 -25.337 16.809 1.00 74.81 164 GLY A N 1
ATOM 1296 C CA . GLY A 1 164 ? -16.316 -24.754 15.760 1.00 74.81 164 GLY A CA 1
ATOM 1297 C C . GLY A 1 164 ? -17.623 -25.504 15.466 1.00 74.81 164 GLY A C 1
ATOM 1298 O O . GLY A 1 164 ? -18.364 -25.063 14.600 1.00 74.81 164 GLY A O 1
ATOM 1299 N N . ASN A 1 165 ? -17.912 -26.618 16.152 1.00 82.06 165 ASN A N 1
ATOM 1300 C CA . ASN A 1 165 ? -19.177 -27.369 16.027 1.00 82.06 165 ASN A CA 1
ATOM 1301 C C . ASN A 1 165 ? -19.805 -27.711 17.392 1.00 82.06 165 ASN A C 1
ATOM 1303 O O . ASN A 1 165 ? -20.718 -28.529 17.497 1.00 82.06 165 ASN A O 1
ATOM 1307 N N . ARG A 1 166 ? -19.300 -27.116 18.472 1.00 86.12 166 ARG A N 1
ATOM 1308 C CA . ARG A 1 166 ? -19.612 -27.511 19.855 1.00 86.12 166 ARG A CA 1
ATOM 1309 C C . ARG A 1 166 ? -21.057 -27.253 20.283 1.00 86.12 166 ARG A C 1
ATOM 1311 O O . ARG A 1 166 ? -21.462 -27.753 21.332 1.00 86.12 166 ARG A O 1
ATOM 1318 N N . LEU A 1 167 ? -21.819 -26.498 19.495 1.00 89.56 167 LEU A N 1
ATOM 1319 C CA . LEU A 1 167 ? -23.242 -26.252 19.713 1.00 89.56 167 LEU A CA 1
ATOM 1320 C C . LEU A 1 167 ? -24.152 -27.051 18.775 1.00 89.56 167 LEU A C 1
ATOM 1322 O O . LEU A 1 167 ? -25.361 -26.822 18.765 1.00 89.56 167 LEU A O 1
ATOM 1326 N N . TYR A 1 168 ? -23.605 -27.994 18.005 1.00 87.69 168 TYR A N 1
ATOM 1327 C CA . TYR A 1 168 ? -24.402 -28.815 17.103 1.00 87.69 168 TYR A CA 1
ATOM 1328 C C . TYR A 1 168 ? -25.569 -29.499 17.833 1.00 87.69 168 TYR A C 1
ATOM 1330 O O . TYR A 1 168 ? -25.392 -30.126 18.880 1.00 87.69 168 TYR A O 1
ATOM 1338 N N . GLY A 1 169 ? -26.773 -29.355 17.274 1.00 85.38 169 GLY A N 1
ATOM 1339 C CA . GLY A 1 169 ? -28.012 -29.902 17.833 1.00 85.38 169 GLY A CA 1
ATOM 1340 C C . GLY A 1 169 ? -28.659 -29.062 18.940 1.00 85.38 169 GLY A C 1
ATOM 1341 O O . GLY A 1 169 ? -29.699 -29.463 19.455 1.00 85.38 169 GLY A O 1
ATOM 1342 N N . ARG A 1 170 ? -28.089 -27.905 19.310 1.00 91.88 170 ARG A N 1
ATOM 1343 C CA . ARG A 1 170 ? -28.721 -26.955 20.238 1.00 91.88 170 ARG A CA 1
ATOM 1344 C C . ARG A 1 170 ? -29.606 -25.964 19.498 1.00 91.88 170 ARG A C 1
ATOM 1346 O O . ARG A 1 170 ? -29.207 -25.425 18.464 1.00 91.88 170 ARG A O 1
ATOM 1353 N N . THR A 1 171 ? -30.765 -25.677 20.084 1.00 94.69 171 THR A N 1
ATOM 1354 C CA . THR A 1 171 ? -31.663 -24.615 19.611 1.00 94.69 171 THR A CA 1
ATOM 1355 C C . THR A 1 171 ? -31.626 -23.441 20.582 1.00 94.69 171 THR A C 1
ATOM 1357 O O . THR A 1 171 ? -31.840 -23.625 21.782 1.00 94.69 171 THR A O 1
ATOM 1360 N N . ILE A 1 172 ? -31.323 -22.241 20.088 1.00 96.88 172 ILE A N 1
ATOM 1361 C CA . ILE A 1 172 ? -31.106 -21.047 20.917 1.00 96.88 172 ILE A CA 1
ATOM 1362 C C . ILE A 1 172 ? -31.984 -19.902 20.414 1.00 96.88 172 ILE A C 1
ATOM 1364 O O . ILE A 1 172 ? -32.020 -19.649 19.216 1.00 96.88 172 ILE A O 1
ATOM 1368 N N . ALA A 1 173 ? -32.636 -19.165 21.312 1.00 96.56 173 ALA A N 1
ATOM 1369 C CA . ALA A 1 173 ? -33.265 -17.887 20.984 1.00 96.56 173 ALA A CA 1
ATOM 1370 C C . ALA A 1 173 ? -32.419 -16.719 21.502 1.00 96.56 173 ALA A C 1
ATOM 1372 O O . ALA A 1 173 ? -32.030 -16.701 22.671 1.00 96.56 173 ALA A O 1
ATOM 1373 N N . VAL A 1 174 ? -32.168 -15.734 20.640 1.00 96.62 174 VAL A N 1
ATOM 1374 C CA . VAL A 1 174 ? -31.531 -14.458 20.978 1.00 96.62 174 VAL A CA 1
ATOM 1375 C C . VAL A 1 174 ? -32.529 -13.337 20.717 1.00 96.62 174 VAL A C 1
ATOM 1377 O O . VAL A 1 174 ? -32.907 -13.081 19.577 1.00 96.62 174 VAL A O 1
ATOM 1380 N N . ILE A 1 175 ? -32.952 -12.666 21.781 1.00 93.25 175 ILE A N 1
ATOM 1381 C CA . ILE A 1 175 ? -33.979 -11.626 21.760 1.00 93.25 175 ILE A CA 1
ATOM 1382 C C . ILE A 1 175 ? -33.312 -10.259 21.850 1.00 93.25 175 ILE A C 1
ATOM 1384 O O . ILE A 1 175 ? -32.495 -10.043 22.751 1.00 93.25 175 ILE A O 1
ATOM 1388 N N . ASN A 1 176 ? -33.743 -9.343 20.971 1.00 88.75 176 ASN A N 1
ATOM 1389 C CA . ASN A 1 176 ? -33.129 -8.056 20.623 1.00 88.75 176 ASN A CA 1
ATOM 1390 C C . ASN A 1 176 ? -32.043 -8.201 19.546 1.00 88.75 176 ASN A C 1
ATOM 1392 O O . ASN A 1 176 ? -30.858 -8.272 19.869 1.00 88.75 176 ASN A O 1
ATOM 1396 N N . ARG A 1 177 ? -32.441 -8.194 18.264 1.00 87.44 177 ARG A N 1
ATOM 1397 C CA . ARG A 1 177 ? -31.552 -8.226 17.081 1.00 87.44 177 ARG A CA 1
ATOM 1398 C C . ARG A 1 177 ? -30.857 -6.877 16.836 1.00 87.44 177 ARG A C 1
ATOM 1400 O O . ARG A 1 177 ? -30.947 -6.291 15.762 1.00 87.44 177 ARG A O 1
ATOM 1407 N N . SER A 1 178 ? -30.155 -6.365 17.842 1.00 86.56 178 SER A N 1
ATOM 1408 C CA . SER A 1 178 ? -29.293 -5.196 17.670 1.00 86.56 178 SER A CA 1
ATOM 1409 C C . SER A 1 178 ? -28.037 -5.562 16.875 1.00 86.56 178 SER A C 1
ATOM 1411 O O . SER A 1 178 ? -27.483 -6.651 17.045 1.00 86.56 178 SER A O 1
ATOM 1413 N N . GLU A 1 179 ? -27.549 -4.630 16.056 1.00 81.44 179 GLU A N 1
ATOM 1414 C CA . GLU A 1 179 ? -26.297 -4.797 15.296 1.00 81.44 179 GLU A CA 1
ATOM 1415 C C . GLU A 1 179 ? -25.046 -4.811 16.192 1.00 81.44 179 GLU A C 1
ATOM 1417 O O . GLU A 1 179 ? -23.986 -5.251 15.767 1.00 81.44 179 GLU A O 1
ATOM 1422 N N . ILE A 1 180 ? -25.173 -4.382 17.451 1.00 80.75 180 ILE A N 1
ATOM 1423 C CA . ILE A 1 180 ? -24.063 -4.314 18.414 1.00 80.75 180 ILE A CA 1
ATOM 1424 C C . ILE A 1 180 ? -23.889 -5.644 19.163 1.00 80.75 180 ILE A C 1
ATOM 1426 O O . ILE A 1 180 ? -22.768 -6.061 19.446 1.00 80.75 180 ILE A O 1
ATOM 1430 N N . VAL A 1 181 ? -24.990 -6.317 19.525 1.00 86.88 181 VAL A N 1
ATOM 1431 C CA . VAL A 1 181 ? -24.933 -7.510 20.391 1.00 86.88 181 VAL A CA 1
ATOM 1432 C C . VAL A 1 181 ? -25.728 -8.674 19.826 1.00 86.88 181 VAL A C 1
ATOM 1434 O O . VAL A 1 181 ? -25.165 -9.744 19.614 1.00 86.88 181 VAL A O 1
ATOM 1437 N N . GLY A 1 182 ? -27.031 -8.503 19.604 1.00 89.62 182 GLY A N 1
ATOM 1438 C CA . GLY A 1 182 ? -27.911 -9.644 19.356 1.00 89.62 182 GLY A CA 1
ATOM 1439 C C . GLY A 1 182 ? -27.633 -10.358 18.043 1.00 89.62 182 GLY A C 1
ATOM 1440 O O . GLY A 1 182 ? -27.520 -11.584 18.020 1.00 89.62 182 GLY A O 1
ATOM 1441 N N . ARG A 1 183 ? -27.483 -9.602 16.953 1.00 90.44 183 ARG A N 1
ATOM 1442 C CA . ARG A 1 183 ? -27.225 -10.175 15.631 1.00 90.44 183 ARG A CA 1
ATOM 1443 C C . ARG A 1 183 ? -25.811 -10.778 15.517 1.00 90.44 183 ARG A C 1
ATOM 1445 O O . ARG A 1 183 ? -25.727 -11.931 15.087 1.00 90.44 183 ARG A O 1
ATOM 1452 N N . PRO A 1 184 ? -24.728 -10.122 15.992 1.00 91.62 184 PRO A N 1
ATOM 1453 C CA . PRO A 1 184 ? -23.409 -10.757 16.070 1.00 91.62 184 PRO A CA 1
ATOM 1454 C C . PRO A 1 184 ? -23.394 -12.022 16.939 1.00 91.62 184 PRO A C 1
ATOM 1456 O O . PRO A 1 184 ? -22.796 -13.026 16.557 1.00 91.62 184 PRO A O 1
ATOM 1459 N N . LEU A 1 185 ? -24.095 -12.019 18.0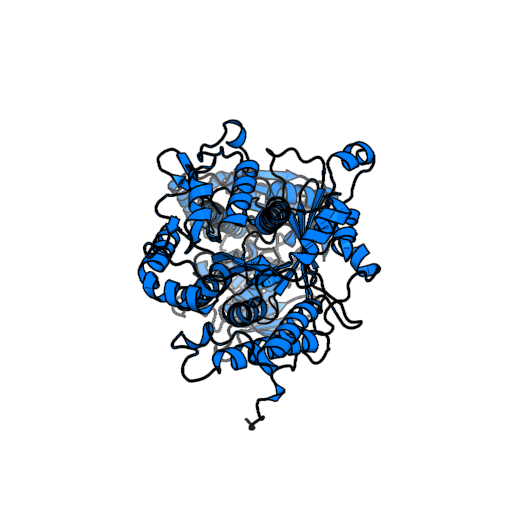81 1.00 94.19 185 LEU A N 1
ATOM 1460 C CA . LEU A 1 185 ? -24.211 -13.201 18.940 1.00 94.19 185 LEU A CA 1
ATOM 1461 C C . LEU A 1 185 ? -24.907 -14.359 18.214 1.00 94.19 185 LEU A C 1
ATOM 1463 O O . LEU A 1 185 ? -24.434 -15.492 18.290 1.00 94.19 185 LEU A O 1
ATOM 1467 N N . ALA A 1 186 ? -25.993 -14.085 17.487 1.00 94.19 186 ALA A N 1
ATOM 1468 C CA . ALA A 1 186 ? -26.685 -15.106 16.708 1.00 94.19 186 ALA A CA 1
ATOM 1469 C C . ALA A 1 186 ? -25.779 -15.719 15.626 1.00 94.19 186 ALA A C 1
ATOM 1471 O O . ALA A 1 186 ? -25.709 -16.943 15.512 1.00 94.19 186 ALA A O 1
ATOM 1472 N N . ALA A 1 187 ? -25.023 -14.883 14.907 1.00 92.06 187 ALA A N 1
ATOM 1473 C CA . ALA A 1 187 ? -24.042 -15.323 13.917 1.00 92.06 187 ALA A CA 1
ATOM 1474 C C . ALA A 1 187 ? -22.949 -16.219 14.526 1.00 92.06 187 ALA A C 1
ATOM 1476 O O . ALA A 1 187 ? -22.667 -17.293 13.995 1.00 92.06 187 ALA A O 1
ATOM 1477 N N . MET A 1 188 ? -22.368 -15.821 15.663 1.00 91.50 188 MET A N 1
ATOM 1478 C CA . MET A 1 188 ? -21.332 -16.604 16.349 1.00 91.50 188 MET A CA 1
ATOM 1479 C C . MET A 1 188 ? -21.843 -17.980 16.792 1.00 91.50 188 MET A C 1
ATOM 1481 O O . MET A 1 188 ? -21.207 -18.995 16.518 1.00 91.50 188 MET A O 1
ATOM 1485 N N . LEU A 1 189 ? -23.010 -18.023 17.442 1.00 93.50 189 LEU A N 1
ATOM 1486 C CA . LEU A 1 189 ? -23.606 -19.269 17.928 1.00 93.50 189 LEU A CA 1
ATOM 1487 C C . LEU A 1 189 ? -23.979 -20.214 16.772 1.00 93.50 189 LEU A C 1
ATOM 1489 O O . LEU A 1 189 ? -23.783 -21.426 16.880 1.00 93.50 189 LEU A O 1
ATOM 1493 N N . ALA A 1 190 ? -24.470 -19.669 15.655 1.00 91.88 190 ALA A N 1
ATOM 1494 C CA . ALA A 1 190 ? -24.781 -20.445 14.458 1.00 91.88 190 ALA A CA 1
ATOM 1495 C C . ALA A 1 190 ? -23.521 -20.972 13.754 1.00 91.88 190 ALA A C 1
ATOM 1497 O O . ALA A 1 190 ? -23.496 -22.127 13.326 1.00 91.88 190 ALA A O 1
ATOM 1498 N N . ASN A 1 191 ? -22.449 -20.172 13.684 1.00 89.12 191 ASN A N 1
ATOM 1499 C CA . ASN A 1 191 ? -21.154 -20.612 13.153 1.00 89.12 191 ASN A CA 1
ATOM 1500 C C . ASN A 1 191 ? -20.575 -21.791 13.966 1.00 89.12 191 ASN A C 1
ATOM 1502 O O . ASN A 1 191 ? -19.949 -22.674 13.377 1.00 89.12 191 ASN A O 1
ATOM 1506 N N . ASP A 1 192 ? -20.857 -21.851 15.275 1.00 88.25 192 ASP A N 1
ATOM 1507 C CA . ASP A 1 192 ? -20.498 -22.962 16.173 1.00 88.25 192 ASP A CA 1
ATOM 1508 C C . ASP A 1 192 ? -21.470 -24.165 16.124 1.00 88.25 192 ASP A C 1
ATOM 1510 O O . ASP A 1 192 ? -21.305 -25.138 16.872 1.00 88.25 192 ASP A O 1
ATOM 1514 N N . GLY A 1 193 ? -22.464 -24.130 15.229 1.00 87.88 193 GLY A N 1
ATOM 1515 C CA . GLY A 1 193 ? -23.342 -25.254 14.889 1.00 87.88 193 GLY A CA 1
ATOM 1516 C C . GLY A 1 193 ? -24.749 -25.216 15.494 1.00 87.88 193 GLY A C 1
ATOM 1517 O O . GLY A 1 193 ? -25.513 -26.154 15.262 1.00 87.88 193 GLY A O 1
ATOM 1518 N N . ALA A 1 194 ? -25.116 -24.175 16.248 1.00 91.62 194 ALA A N 1
ATOM 1519 C CA . ALA A 1 194 ? -26.474 -24.042 16.782 1.00 91.62 194 ALA A CA 1
ATOM 1520 C C . ALA A 1 194 ? -27.493 -23.670 15.692 1.00 91.62 194 ALA A C 1
ATOM 1522 O O . ALA A 1 194 ? -27.168 -22.986 14.721 1.00 91.62 194 ALA A O 1
ATOM 1523 N N . LYS A 1 195 ? -28.761 -24.035 15.909 1.00 94.00 195 LYS A N 1
ATOM 1524 C CA . LYS A 1 195 ? -29.897 -23.375 15.250 1.00 94.00 195 LYS A CA 1
ATOM 1525 C C . LYS A 1 195 ? -30.305 -22.184 16.111 1.00 94.00 195 LYS A C 1
ATOM 1527 O O . LYS A 1 195 ? -30.715 -22.382 17.256 1.00 94.00 195 LYS A O 1
ATOM 1532 N N . VAL A 1 196 ? -30.178 -20.965 15.591 1.00 96.00 196 VAL A N 1
ATOM 1533 C CA . VAL A 1 196 ? -30.414 -19.750 16.381 1.00 96.00 196 VAL A CA 1
ATOM 1534 C C . VAL A 1 196 ? -31.574 -18.943 15.822 1.00 96.00 196 VAL A C 1
ATOM 1536 O O . VAL A 1 196 ? -31.537 -18.505 14.679 1.00 96.00 196 VAL A O 1
ATOM 1539 N N . TYR A 1 197 ? -32.583 -18.705 16.648 1.00 95.75 197 TYR A N 1
ATOM 1540 C CA . TYR A 1 197 ? -33.685 -17.801 16.358 1.00 95.75 197 TYR A CA 1
ATOM 1541 C C . TYR A 1 197 ? -33.344 -16.401 16.872 1.00 95.75 197 TYR A C 1
ATOM 1543 O O . TYR A 1 197 ? -33.250 -16.174 18.078 1.00 95.75 197 TYR A O 1
ATOM 1551 N N . SER A 1 198 ? -33.133 -15.459 15.960 1.00 95.25 198 SER A N 1
ATOM 1552 C CA . SER A 1 198 ? -32.927 -14.046 16.261 1.00 95.25 198 SER A CA 1
ATOM 1553 C C . SER A 1 198 ? -34.268 -13.317 16.224 1.00 95.25 198 SER A C 1
ATOM 1555 O O . SER A 1 198 ? -34.887 -13.199 15.169 1.00 95.25 198 SER A O 1
ATOM 1557 N N . VAL A 1 199 ? -34.724 -12.862 17.389 1.00 92.19 199 VAL A N 1
ATOM 1558 C CA . VAL A 1 199 ? -36.062 -12.301 17.601 1.00 92.19 199 VAL A CA 1
ATOM 1559 C C . VAL A 1 199 ? -35.985 -10.785 17.754 1.00 92.19 199 VAL A C 1
ATOM 1561 O O . VAL A 1 199 ? -35.232 -10.261 18.584 1.00 92.19 199 VAL A O 1
ATOM 1564 N N . ASP A 1 200 ? -36.809 -10.084 16.983 1.00 89.31 200 ASP A N 1
ATOM 1565 C CA . ASP A 1 200 ? -36.943 -8.632 16.999 1.00 89.31 200 ASP A CA 1
ATOM 1566 C C . ASP A 1 200 ? -38.407 -8.209 16.821 1.00 89.31 200 ASP A C 1
ATOM 1568 O O . ASP A 1 200 ? -39.249 -8.996 16.393 1.00 89.31 200 ASP A O 1
ATOM 1572 N N . VAL A 1 201 ? -38.714 -6.940 17.098 1.00 82.25 201 VAL A N 1
ATOM 1573 C CA . VAL A 1 201 ? -40.066 -6.382 16.902 1.00 82.25 201 VAL A CA 1
ATOM 1574 C C . VAL A 1 201 ? -40.536 -6.450 15.444 1.00 82.25 201 VAL A C 1
ATOM 1576 O O . VAL A 1 201 ? -41.735 -6.448 15.190 1.00 82.25 201 VAL A O 1
ATOM 1579 N N . ASN A 1 202 ? -39.599 -6.530 14.495 1.00 80.69 202 ASN A N 1
ATOM 1580 C CA . ASN A 1 202 ? -39.871 -6.582 13.058 1.00 80.69 202 ASN A CA 1
ATOM 1581 C C . ASN A 1 202 ? -39.991 -8.015 12.502 1.00 80.69 202 ASN A C 1
ATOM 1583 O O . ASN A 1 202 ? -40.096 -8.173 11.289 1.00 80.69 202 ASN A O 1
ATOM 1587 N N . GLY A 1 203 ? -39.917 -9.048 13.349 1.00 88.38 203 GLY A N 1
ATOM 1588 C CA . GLY A 1 203 ? -40.007 -10.457 12.946 1.00 88.38 203 GLY A CA 1
ATOM 1589 C C . GLY A 1 203 ? -38.857 -11.325 13.464 1.00 88.38 203 GLY A C 1
ATOM 1590 O O . GLY A 1 203 ? -37.976 -10.856 14.191 1.00 88.38 203 GLY A O 1
ATOM 1591 N N . ILE A 1 204 ? -38.871 -12.604 13.076 1.00 92.06 204 ILE A N 1
ATOM 1592 C CA . ILE A 1 204 ? -37.896 -13.617 13.499 1.00 92.06 204 ILE A CA 1
ATOM 1593 C C . ILE A 1 204 ? -37.047 -14.062 12.307 1.00 92.06 204 ILE A C 1
ATOM 1595 O O . ILE A 1 204 ? -37.559 -14.337 11.224 1.00 92.06 204 ILE A O 1
ATOM 1599 N N . GLN A 1 205 ? -35.738 -14.145 12.535 1.00 93.25 205 GLN A N 1
ATOM 1600 C CA . GLN A 1 205 ? -34.769 -14.701 11.596 1.00 93.25 205 GLN A CA 1
ATOM 1601 C C . GLN A 1 205 ? -34.125 -15.955 12.160 1.00 93.25 205 GLN A C 1
ATOM 1603 O O . GLN A 1 205 ? -33.773 -16.007 13.338 1.00 93.25 205 GLN A O 1
ATOM 1608 N N . VAL A 1 206 ? -33.897 -16.942 11.305 1.00 93.94 206 VAL A N 1
ATOM 1609 C CA . VAL A 1 206 ? -33.221 -18.182 11.663 1.00 93.94 206 VAL A CA 1
ATOM 1610 C C . VAL A 1 206 ? -31.815 -18.179 11.089 1.00 93.94 206 VAL A C 1
ATOM 1612 O O . VAL A 1 206 ? -31.608 -18.106 9.882 1.00 93.94 206 VAL A O 1
ATOM 1615 N N . PHE A 1 207 ? -30.842 -18.282 11.988 1.00 92.94 207 PHE A N 1
ATOM 1616 C CA . PHE A 1 207 ? -29.429 -18.417 11.687 1.00 92.94 207 PHE A CA 1
ATOM 1617 C C . PHE A 1 207 ? -29.051 -19.892 11.819 1.00 92.94 207 PHE A C 1
ATOM 1619 O O . PHE A 1 207 ? -29.182 -20.485 12.896 1.00 92.94 207 PHE A O 1
ATOM 1626 N N . THR A 1 208 ? -28.573 -20.495 10.733 1.00 89.00 208 THR A N 1
ATOM 1627 C CA . THR A 1 208 ? -28.058 -21.874 10.743 1.00 89.00 208 THR A CA 1
ATOM 1628 C C . THR A 1 208 ? -26.804 -21.987 9.893 1.00 89.00 208 THR A C 1
ATOM 1630 O O . THR A 1 208 ? -26.587 -21.188 8.991 1.00 89.00 208 THR A O 1
ATOM 1633 N N . ARG A 1 209 ? -25.987 -23.016 10.113 1.00 82.50 209 ARG A N 1
ATOM 1634 C CA . ARG A 1 209 ? -24.871 -23.358 9.215 1.00 82.50 209 ARG A CA 1
ATOM 1635 C C . ARG A 1 209 ? -25.286 -24.305 8.069 1.00 82.50 209 ARG A C 1
ATOM 1637 O O . ARG A 1 209 ? -24.428 -24.912 7.432 1.00 82.50 209 ARG A O 1
ATOM 1644 N N . GLY A 1 210 ? -26.593 -24.444 7.817 1.00 67.00 210 GLY A N 1
ATOM 1645 C CA . GLY A 1 210 ? -27.176 -25.367 6.839 1.00 67.00 210 GLY A CA 1
ATOM 1646 C C . GLY A 1 210 ? -27.131 -26.848 7.250 1.00 67.00 210 GLY A C 1
ATOM 1647 O O . GLY A 1 210 ? -26.563 -27.230 8.277 1.00 67.00 210 GLY A O 1
ATOM 1648 N N . THR A 1 211 ? -27.739 -27.717 6.437 1.00 55.16 211 THR A N 1
ATOM 1649 C CA . THR A 1 211 ?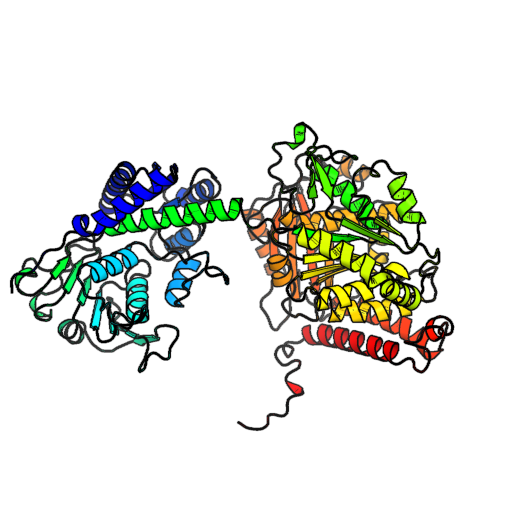 -27.726 -29.174 6.646 1.00 55.16 211 THR A CA 1
ATOM 1650 C C . THR A 1 211 ? -26.365 -29.769 6.268 1.00 55.16 211 THR A C 1
ATOM 1652 O O . THR A 1 211 ? -25.963 -29.724 5.107 1.00 55.16 211 THR A O 1
ATOM 1655 N N . GLY A 1 212 ? -25.661 -30.371 7.233 1.00 53.72 212 GLY A N 1
ATOM 1656 C CA . GLY A 1 212 ? -24.483 -31.209 6.966 1.00 53.72 212 GLY A CA 1
ATOM 1657 C C . GLY A 1 212 ? -23.103 -30.539 7.045 1.00 53.72 212 GLY A C 1
ATOM 1658 O O . GLY A 1 212 ? -22.165 -31.074 6.466 1.00 53.72 212 GLY A O 1
ATOM 1659 N N . ILE A 1 213 ? -22.940 -29.415 7.759 1.00 60.44 213 ILE A N 1
ATOM 1660 C CA . ILE A 1 213 ? -21.626 -28.826 8.145 1.00 60.44 213 ILE A CA 1
ATOM 1661 C C . ILE A 1 213 ? -20.765 -28.328 6.950 1.00 60.44 213 ILE A C 1
ATOM 1663 O O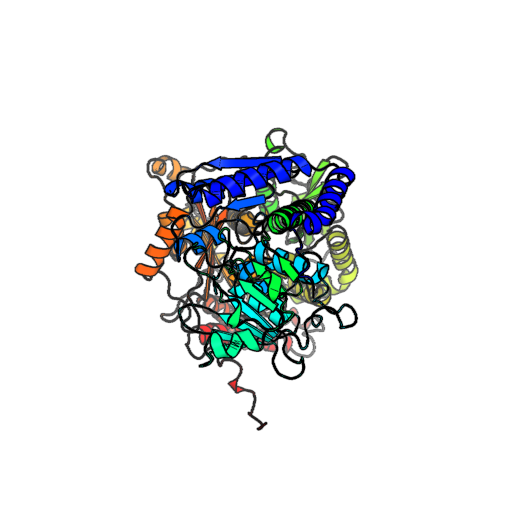 . ILE A 1 213 ? -19.693 -27.764 7.145 1.00 60.44 213 ILE A O 1
ATOM 1667 N N . LYS A 1 214 ? -21.235 -28.445 5.700 1.00 54.75 214 LYS A N 1
ATOM 1668 C CA . LYS A 1 214 ? -20.458 -28.097 4.492 1.00 54.75 214 LYS A CA 1
ATOM 1669 C C . LYS A 1 214 ? -20.176 -26.599 4.312 1.00 54.75 214 LYS A C 1
ATOM 1671 O O . LYS A 1 214 ? -19.274 -26.249 3.560 1.00 54.75 214 LYS A O 1
ATOM 1676 N N . LEU A 1 215 ? -20.940 -25.715 4.953 1.00 62.34 215 LEU A N 1
ATOM 1677 C CA . LEU A 1 215 ? -20.841 -24.274 4.717 1.00 62.34 215 LEU A CA 1
ATOM 1678 C C . LEU A 1 215 ? -19.801 -23.606 5.628 1.00 62.34 215 LEU A C 1
ATOM 1680 O O . LEU A 1 215 ? -19.730 -23.863 6.835 1.00 62.34 215 LEU A O 1
ATOM 1684 N N . ALA A 1 216 ? -19.007 -22.708 5.041 1.00 65.50 216 ALA A N 1
ATOM 1685 C CA . ALA A 1 216 ? -17.964 -21.952 5.738 1.00 65.50 216 ALA A CA 1
ATOM 1686 C C . ALA A 1 216 ? -18.522 -20.878 6.697 1.00 65.50 216 ALA A C 1
ATOM 1688 O O . ALA A 1 216 ? -17.869 -20.546 7.685 1.00 65.50 216 ALA A O 1
ATOM 1689 N N . ARG A 1 217 ? -19.745 -20.384 6.446 1.00 78.56 217 ARG A N 1
ATOM 1690 C CA . ARG A 1 217 ? -20.451 -19.366 7.247 1.00 78.56 217 ARG A CA 1
ATOM 1691 C C . ARG A 1 217 ? -21.923 -19.729 7.464 1.00 78.56 217 ARG A C 1
ATOM 1693 O O . ARG A 1 217 ? -22.466 -20.555 6.729 1.00 78.56 217 ARG A O 1
ATOM 1700 N N . HIS A 1 218 ? -22.562 -19.096 8.445 1.00 84.62 218 HIS A N 1
ATOM 1701 C CA . HIS A 1 218 ? -24.008 -19.184 8.652 1.00 84.62 218 HIS A CA 1
ATOM 1702 C C . HIS A 1 218 ? -24.810 -18.601 7.472 1.00 84.62 218 HIS A C 1
ATOM 1704 O O . HIS A 1 218 ? -24.343 -17.745 6.720 1.00 84.62 218 HIS A O 1
ATOM 1710 N N . GLN A 1 219 ? -26.042 -19.072 7.341 1.00 87.25 219 GLN A N 1
ATOM 1711 C CA . GLN A 1 219 ? -27.102 -18.563 6.484 1.00 87.25 219 GLN A CA 1
ATOM 1712 C C . GLN A 1 219 ? -28.201 -17.967 7.360 1.00 87.25 219 GLN A C 1
ATOM 1714 O O . GLN A 1 219 ? -28.378 -18.386 8.508 1.00 87.25 219 GLN A O 1
ATOM 1719 N N . VAL A 1 220 ? -28.912 -16.986 6.812 1.00 90.44 220 VAL A N 1
ATOM 1720 C CA . VAL A 1 220 ? -30.008 -16.287 7.483 1.00 90.44 220 VAL A CA 1
ATOM 1721 C C . VAL A 1 220 ? -31.250 -16.416 6.621 1.00 90.44 220 VAL A C 1
ATOM 1723 O O . VAL A 1 220 ? -31.214 -16.062 5.444 1.00 90.44 220 VAL A O 1
ATOM 1726 N N . GLU A 1 221 ? -32.329 -16.905 7.218 1.00 91.44 221 GLU A N 1
ATOM 1727 C CA . GLU A 1 221 ? -33.639 -17.036 6.583 1.00 91.44 221 GLU A CA 1
ATOM 1728 C C . GLU A 1 221 ? -34.685 -16.319 7.440 1.00 91.44 221 GLU A C 1
ATOM 1730 O O . GLU A 1 221 ? -34.678 -16.442 8.667 1.00 91.44 221 GLU A O 1
ATOM 1735 N N . ASP A 1 222 ? -35.574 -15.550 6.813 1.00 89.19 222 ASP A N 1
ATOM 1736 C CA . ASP A 1 222 ? -36.733 -14.979 7.500 1.00 89.19 222 ASP A CA 1
ATOM 1737 C C . ASP A 1 222 ? -37.804 -16.061 7.699 1.00 89.19 222 ASP A C 1
ATOM 1739 O O . ASP A 1 222 ? -38.038 -16.890 6.816 1.00 89.19 222 ASP A O 1
ATOM 1743 N N . THR A 1 223 ? -38.472 -16.050 8.854 1.00 90.06 223 THR A N 1
ATOM 1744 C CA . THR A 1 223 ? -39.536 -17.012 9.175 1.00 90.06 223 THR A CA 1
ATOM 1745 C C . THR A 1 223 ? -40.832 -16.314 9.541 1.00 90.06 223 THR A C 1
ATOM 1747 O O . THR A 1 223 ? -40.815 -15.254 10.163 1.00 90.06 223 THR A O 1
ATOM 1750 N N . ASN A 1 224 ? -41.954 -16.964 9.230 1.00 88.50 224 ASN A N 1
ATOM 1751 C CA . ASN A 1 224 ? -43.286 -16.511 9.636 1.00 88.50 224 ASN A CA 1
ATOM 1752 C C . ASN A 1 224 ? -43.687 -16.991 11.046 1.00 88.50 224 ASN A C 1
ATOM 1754 O O . ASN A 1 224 ? -44.798 -16.697 11.480 1.00 88.50 224 ASN A O 1
ATOM 1758 N N . ASP A 1 225 ? -42.812 -17.731 11.732 1.00 88.12 225 ASP A N 1
ATOM 1759 C CA . ASP A 1 225 ? -43.043 -18.238 13.088 1.00 88.12 225 ASP A CA 1
ATOM 1760 C C . ASP A 1 225 ? -43.121 -17.078 14.096 1.00 88.12 225 ASP A C 1
ATOM 1762 O O . ASP A 1 225 ? -42.414 -16.072 13.956 1.00 88.12 225 ASP A O 1
ATOM 1766 N N . THR A 1 226 ? -43.949 -17.215 15.136 1.00 89.56 226 THR A N 1
ATOM 1767 C CA . THR A 1 226 ? -44.034 -16.222 16.216 1.00 89.56 226 THR A CA 1
ATOM 1768 C C . THR A 1 226 ? -43.157 -16.593 17.414 1.00 89.56 226 THR A C 1
ATOM 1770 O O . THR A 1 226 ? -42.559 -17.668 17.498 1.00 89.56 226 THR A O 1
ATOM 1773 N N . VAL A 1 227 ? -43.048 -15.680 18.384 1.00 88.12 227 VAL A N 1
ATOM 1774 C CA . VAL A 1 227 ? -42.277 -15.918 19.616 1.00 88.12 227 VAL A CA 1
ATOM 1775 C C . VAL A 1 227 ? -42.863 -17.099 20.398 1.00 88.12 227 VAL A C 1
ATOM 1777 O O . VAL A 1 227 ? -42.119 -17.895 20.969 1.00 88.12 227 VAL A O 1
ATOM 1780 N N . GLU A 1 228 ? -44.186 -17.242 20.384 1.00 89.56 228 GLU A N 1
ATOM 1781 C CA . GLU A 1 228 ? -44.929 -18.330 21.018 1.00 89.56 228 GLU A CA 1
ATOM 1782 C C . GLU A 1 228 ? -44.646 -19.692 20.372 1.00 89.56 228 GLU A C 1
ATOM 1784 O O . GLU A 1 228 ? -44.631 -20.695 21.082 1.00 89.56 228 GLU A O 1
ATOM 1789 N N . ASP A 1 229 ? -44.359 -19.726 19.068 1.00 90.06 229 ASP A N 1
ATOM 1790 C CA . ASP A 1 229 ? -44.008 -20.956 18.349 1.00 90.06 229 ASP A CA 1
ATOM 1791 C C . ASP A 1 229 ? -42.559 -21.384 18.631 1.00 90.06 229 ASP A C 1
ATOM 1793 O O . ASP A 1 229 ? -42.244 -22.569 18.770 1.00 90.06 229 ASP A O 1
ATOM 1797 N N . VAL A 1 230 ? -41.655 -20.406 18.731 1.00 92.31 230 VAL A N 1
ATOM 1798 C CA . VAL A 1 230 ? -40.206 -20.634 18.758 1.00 92.31 230 VAL A CA 1
ATOM 1799 C C . VAL A 1 230 ? -39.665 -20.884 20.163 1.00 92.31 230 VAL A C 1
ATOM 1801 O O . VAL A 1 230 ? -38.867 -21.802 20.373 1.00 92.31 230 VAL A O 1
ATOM 1804 N N . ILE A 1 231 ? -40.055 -20.064 21.142 1.00 93.38 231 ILE A N 1
ATOM 1805 C CA . ILE A 1 231 ? -39.481 -20.102 22.497 1.00 93.38 231 ILE A CA 1
ATOM 1806 C C . ILE A 1 231 ? -39.636 -21.472 23.188 1.00 93.38 231 ILE A C 1
ATOM 1808 O O . ILE A 1 231 ? -38.662 -21.907 23.814 1.00 93.38 231 ILE A O 1
ATOM 1812 N N . PRO A 1 232 ? -40.759 -22.208 23.045 1.00 93.69 232 PRO A N 1
ATOM 1813 C CA . PRO A 1 232 ? -40.900 -23.548 23.624 1.00 93.69 232 PRO A CA 1
ATOM 1814 C C . PRO A 1 232 ? -39.916 -24.595 23.071 1.00 93.69 232 PRO A C 1
ATOM 1816 O O . PRO A 1 232 ? -39.669 -25.613 23.721 1.00 93.69 232 PRO A O 1
ATOM 1819 N N . LEU A 1 233 ? -39.341 -24.369 21.883 1.00 93.00 233 LEU A N 1
ATOM 1820 C CA . LEU A 1 233 ? -38.396 -25.289 21.238 1.00 93.00 233 LEU A CA 1
ATOM 1821 C C . LEU A 1 233 ? -36.946 -25.073 21.703 1.00 93.00 233 LEU A C 1
ATOM 1823 O O . LEU A 1 233 ? -36.107 -25.967 21.562 1.00 93.00 233 LEU A O 1
ATOM 1827 N N . CYS A 1 234 ? -36.643 -23.901 22.260 1.00 95.00 234 CYS A N 1
ATOM 1828 C CA . CYS A 1 234 ? -35.286 -23.477 22.585 1.00 95.00 234 CYS A CA 1
ATOM 1829 C C . CYS A 1 234 ? -34.749 -24.120 23.871 1.00 95.00 234 CYS A C 1
ATOM 1831 O O . CYS A 1 234 ? -35.385 -24.106 24.924 1.00 95.00 234 CYS A O 1
ATOM 1833 N N . ASP A 1 235 ? -33.516 -24.624 23.808 1.00 94.81 235 ASP A N 1
ATOM 1834 C CA . ASP A 1 235 ? -32.767 -25.107 24.974 1.00 94.81 235 ASP A CA 1
ATOM 1835 C C . ASP A 1 235 ? -32.144 -23.948 25.768 1.00 94.81 235 ASP A C 1
ATOM 1837 O O . ASP A 1 235 ? -31.919 -24.049 26.978 1.00 94.81 235 ASP A O 1
ATOM 1841 N N . VAL A 1 236 ? -31.858 -22.839 25.080 1.00 96.50 236 VAL A N 1
ATOM 1842 C CA . VAL A 1 236 ? -31.263 -21.626 25.647 1.00 96.50 236 VAL A CA 1
ATOM 1843 C C . VAL A 1 236 ? -32.045 -20.408 25.167 1.00 96.50 236 VAL A C 1
ATOM 1845 O O . VAL A 1 236 ? -32.287 -20.256 23.971 1.00 96.50 236 VAL A O 1
ATOM 1848 N N . VAL A 1 237 ? -32.394 -19.511 26.087 1.00 96.56 237 VAL A N 1
ATOM 1849 C CA . VAL A 1 237 ? -33.033 -18.226 25.784 1.00 96.56 237 VAL A CA 1
ATOM 1850 C C . VAL A 1 237 ? -32.168 -17.098 26.335 1.00 96.56 237 VAL A C 1
ATOM 1852 O O . VAL A 1 237 ? -31.917 -17.007 27.539 1.00 96.56 237 VAL A O 1
ATOM 1855 N N . ILE A 1 238 ? -31.699 -16.237 25.435 1.00 96.50 238 ILE A N 1
ATOM 1856 C CA . ILE A 1 238 ? -30.832 -15.099 25.724 1.00 96.50 238 ILE A CA 1
ATOM 1857 C C . ILE A 1 238 ? -31.595 -13.819 25.385 1.00 96.50 238 ILE A C 1
ATOM 1859 O O . ILE A 1 238 ? -32.037 -13.644 24.255 1.00 96.50 238 ILE A O 1
ATOM 1863 N N . THR A 1 239 ? -31.741 -12.910 26.345 1.00 94.12 239 THR A N 1
ATOM 1864 C CA . THR A 1 239 ? -32.496 -11.659 26.172 1.00 94.12 239 THR A CA 1
ATOM 1865 C C . THR A 1 239 ? -31.676 -10.443 26.563 1.00 94.12 239 THR A C 1
ATOM 1867 O O . THR A 1 239 ? -30.902 -10.479 27.524 1.00 94.12 239 THR A O 1
ATOM 1870 N N . GLY A 1 240 ? -31.878 -9.348 25.829 1.00 89.38 240 GLY A N 1
ATOM 1871 C CA . GLY A 1 240 ? -31.216 -8.081 26.105 1.00 89.38 240 GLY A CA 1
ATOM 1872 C C . GLY A 1 240 ? -32.001 -6.847 25.689 1.00 89.38 240 GLY A C 1
ATOM 1873 O O . GLY A 1 240 ? -31.417 -5.900 25.171 1.00 89.38 240 GLY A O 1
ATOM 1874 N N . VAL A 1 241 ? -33.318 -6.844 25.877 1.00 87.62 241 VAL A N 1
ATOM 1875 C CA . VAL A 1 241 ? -34.175 -5.698 25.561 1.00 87.62 241 VAL A CA 1
ATOM 1876 C C . VAL A 1 241 ? -33.916 -4.567 26.578 1.00 87.62 241 VAL A C 1
ATOM 1878 O O . VAL A 1 241 ? -34.091 -4.777 27.787 1.00 87.62 241 VAL A O 1
ATOM 1881 N N . PRO A 1 242 ? -33.513 -3.356 26.144 1.00 83.06 242 PRO A N 1
ATOM 1882 C CA . PRO A 1 242 ? -33.088 -2.264 27.026 1.00 83.06 242 PRO A CA 1
ATOM 1883 C C . PRO A 1 242 ? -34.279 -1.455 27.573 1.00 83.06 242 PRO A C 1
ATOM 1885 O O . PRO A 1 242 ? -34.251 -0.230 27.612 1.00 83.06 242 PRO A O 1
ATOM 1888 N N . THR A 1 243 ? -35.363 -2.125 27.976 1.00 83.81 243 THR A N 1
ATOM 1889 C CA . THR A 1 243 ? -36.500 -1.474 28.638 1.00 83.81 243 THR A CA 1
ATOM 1890 C C . THR A 1 243 ? -37.008 -2.309 29.812 1.00 83.81 243 THR A C 1
ATOM 1892 O O . THR A 1 243 ? -37.166 -3.524 29.672 1.00 83.81 243 THR A O 1
ATOM 1895 N N . PRO A 1 244 ? -37.327 -1.683 30.960 1.00 83.75 244 PRO A N 1
ATOM 1896 C CA . PRO A 1 244 ? -37.919 -2.385 32.097 1.00 83.75 244 PRO A CA 1
ATOM 1897 C C . PRO A 1 244 ? -39.343 -2.880 31.810 1.00 83.75 244 PRO A C 1
ATOM 1899 O O . PRO A 1 244 ? -39.848 -3.723 32.545 1.00 83.75 244 PRO A O 1
ATOM 1902 N N . LYS A 1 245 ? -39.993 -2.371 30.750 1.00 88.25 245 LYS A N 1
ATOM 1903 C CA . LYS A 1 245 ? -41.343 -2.788 30.341 1.00 88.25 245 LYS A CA 1
ATOM 1904 C C . LYS A 1 245 ? -41.379 -4.194 29.745 1.00 88.25 245 LYS A C 1
ATOM 1906 O O . LYS A 1 245 ? -42.437 -4.808 29.725 1.00 88.25 245 LYS A O 1
ATOM 1911 N N . TYR A 1 246 ? -40.255 -4.675 29.220 1.00 90.69 246 TYR A N 1
ATOM 1912 C CA . TYR A 1 246 ? -40.198 -5.979 28.578 1.00 90.69 246 TYR A CA 1
ATOM 1913 C C . TYR A 1 246 ? -39.940 -7.083 29.603 1.00 90.69 246 TYR A C 1
ATOM 1915 O O . TYR A 1 246 ? -38.936 -7.050 30.321 1.00 90.69 246 TYR A O 1
ATOM 1923 N N . LYS A 1 247 ? -40.833 -8.074 29.619 1.00 92.19 247 LYS A N 1
ATOM 1924 C CA . LYS A 1 247 ? -40.741 -9.287 30.427 1.00 92.19 247 LYS A CA 1
ATOM 1925 C C . LYS A 1 247 ? -41.068 -10.497 29.558 1.00 92.19 247 LYS A C 1
ATOM 1927 O O . LYS A 1 247 ? -42.131 -10.543 28.951 1.00 92.19 247 LYS A O 1
ATOM 1932 N N . MET A 1 248 ? -40.140 -11.443 29.487 1.00 93.06 248 MET A N 1
ATOM 1933 C CA . MET A 1 248 ? -40.325 -12.741 28.852 1.00 93.06 248 MET A CA 1
ATOM 1934 C C . MET A 1 248 ? -41.231 -13.599 29.741 1.00 93.06 248 MET A C 1
ATOM 1936 O O . MET A 1 248 ? -40.813 -13.890 30.867 1.00 93.06 248 MET A O 1
ATOM 1940 N N . PRO A 1 249 ? -42.412 -14.021 29.252 1.00 90.88 249 PRO A N 1
ATOM 1941 C CA . PRO A 1 249 ? -43.327 -14.849 30.023 1.00 90.88 249 PRO A CA 1
ATOM 1942 C C . PRO A 1 249 ? -42.706 -16.200 30.379 1.00 90.88 249 PRO A C 1
ATOM 1944 O O . PRO A 1 249 ? -42.305 -16.966 29.495 1.00 90.88 249 PRO A O 1
ATOM 1947 N N . THR A 1 250 ? -42.677 -16.542 31.667 1.00 91.44 250 THR A N 1
ATOM 1948 C CA . THR A 1 250 ? -42.151 -17.834 32.134 1.00 91.44 250 THR A CA 1
ATOM 1949 C C . THR A 1 250 ? -43.000 -19.002 31.608 1.00 91.44 250 THR A C 1
ATOM 1951 O O . THR A 1 250 ? -42.502 -20.112 31.408 1.00 91.44 250 THR A O 1
ATOM 1954 N N . SER A 1 251 ? -44.274 -18.767 31.284 1.00 90.75 251 SER A N 1
ATOM 1955 C CA . SER A 1 251 ? -45.182 -19.765 30.702 1.00 90.75 251 SER A CA 1
ATOM 1956 C C . SER A 1 251 ? -44.723 -20.309 29.340 1.00 90.75 251 SER A C 1
ATOM 1958 O O . SER A 1 251 ? -44.918 -21.498 29.092 1.00 90.75 251 SER A O 1
ATOM 1960 N N . LEU A 1 252 ? -44.049 -19.505 28.509 1.00 91.69 252 LEU A N 1
ATOM 1961 C CA . LEU A 1 252 ? -43.599 -19.899 27.163 1.00 91.69 252 LEU A CA 1
ATOM 1962 C C . LEU A 1 252 ? -42.290 -20.698 27.163 1.00 91.69 252 LEU A C 1
ATOM 1964 O O . LEU A 1 252 ? -41.996 -21.421 26.217 1.00 91.69 252 LEU A O 1
ATOM 1968 N N . LEU A 1 253 ? -41.486 -20.570 28.217 1.00 92.56 253 LEU A N 1
ATOM 1969 C CA . LEU A 1 253 ? -40.166 -21.193 28.280 1.00 92.56 253 LEU A CA 1
ATOM 1970 C C . LEU A 1 253 ? -40.257 -22.720 28.390 1.00 92.56 253 LEU A C 1
ATOM 1972 O O . LEU A 1 253 ? -41.134 -23.249 29.067 1.00 92.56 253 LEU A O 1
ATOM 1976 N N . LYS A 1 254 ? -39.316 -23.439 27.781 1.00 92.25 254 LYS A N 1
ATOM 1977 C CA . LYS A 1 254 ? -39.164 -24.890 27.951 1.00 92.25 254 LYS A CA 1
ATOM 1978 C C . LYS A 1 254 ? -38.734 -25.241 29.383 1.00 92.25 254 LYS A C 1
ATOM 1980 O O . LYS A 1 254 ? -37.905 -24.548 29.978 1.00 92.25 254 LYS A O 1
ATOM 1985 N N . ASP A 1 255 ? -39.246 -26.340 29.931 1.00 91.06 255 ASP A N 1
ATOM 1986 C CA . ASP A 1 255 ? -38.791 -26.835 31.235 1.00 91.06 255 ASP A CA 1
ATOM 1987 C C . ASP A 1 255 ? -37.304 -27.209 31.184 1.00 91.06 255 ASP A C 1
ATOM 1989 O O . ASP A 1 255 ? -36.850 -27.946 30.307 1.00 91.06 255 ASP A O 1
ATOM 1993 N N . GLY A 1 256 ? -36.526 -26.687 32.134 1.00 90.06 256 GLY A N 1
ATOM 1994 C CA . GLY A 1 256 ? -35.081 -26.885 32.184 1.00 90.06 256 GLY A CA 1
ATOM 1995 C C . GLY A 1 256 ? -34.275 -25.973 31.253 1.00 90.06 256 GLY A C 1
ATOM 1996 O O . GLY A 1 256 ? -33.070 -26.190 31.122 1.00 90.06 256 GLY A O 1
ATOM 1997 N N . VAL A 1 257 ? -34.883 -24.945 30.648 1.00 94.31 257 VAL A N 1
ATOM 1998 C CA . VAL A 1 257 ? -34.188 -23.966 29.794 1.00 94.31 257 VAL A CA 1
ATOM 1999 C C . VAL A 1 257 ? -33.014 -23.292 30.515 1.00 94.31 257 VAL A C 1
ATOM 2001 O O . VAL A 1 257 ? -33.034 -23.086 31.734 1.00 94.31 257 VAL A O 1
ATOM 2004 N N . VAL A 1 258 ? -31.989 -22.914 29.756 1.00 95.88 258 VAL A N 1
ATOM 2005 C CA . VAL A 1 258 ? -30.946 -21.993 30.219 1.00 95.88 258 VAL A CA 1
ATOM 2006 C C . VAL A 1 258 ? -31.356 -20.563 29.874 1.00 95.88 258 VAL A C 1
ATOM 2008 O O . VAL A 1 258 ? -31.485 -20.221 28.701 1.00 95.88 258 VAL A O 1
ATOM 2011 N N . ALA A 1 259 ? -31.523 -19.716 30.885 1.00 95.38 259 ALA A N 1
ATOM 2012 C CA . ALA A 1 259 ? -31.947 -18.327 30.722 1.00 95.38 259 ALA A CA 1
ATOM 2013 C C . ALA A 1 259 ? -30.785 -17.357 30.998 1.00 95.38 259 ALA A C 1
ATOM 2015 O O . ALA A 1 259 ? -30.203 -17.375 32.086 1.00 95.38 259 ALA A O 1
ATOM 2016 N N . ILE A 1 260 ? -30.451 -16.496 30.030 1.00 95.94 260 ILE A N 1
ATOM 2017 C CA . ILE A 1 260 ? -29.378 -15.493 30.145 1.00 95.94 260 ILE A CA 1
ATOM 2018 C C . ILE A 1 260 ? -29.934 -14.097 29.874 1.00 95.94 260 ILE A C 1
ATOM 2020 O O . ILE A 1 260 ? -30.518 -13.844 28.823 1.00 95.94 260 ILE A O 1
ATOM 2024 N N . ASN A 1 261 ? -29.714 -13.175 30.807 1.00 93.12 261 ASN A N 1
ATOM 2025 C CA . ASN A 1 261 ? -30.043 -11.765 30.645 1.00 93.12 261 ASN A CA 1
ATOM 2026 C C . ASN A 1 261 ? -28.766 -10.938 30.449 1.00 93.12 261 ASN A C 1
ATOM 2028 O O . ASN A 1 261 ? -27.915 -10.889 31.341 1.00 93.12 261 ASN A O 1
ATOM 2032 N N . PHE A 1 262 ? -28.641 -10.270 29.302 1.00 90.25 262 PHE A N 1
ATOM 2033 C CA . PHE A 1 262 ? -27.555 -9.320 29.041 1.00 90.25 262 PHE A CA 1
ATOM 2034 C C . PHE A 1 262 ? -27.999 -7.850 29.062 1.00 90.25 262 PHE A C 1
ATOM 2036 O O . PHE A 1 262 ? -27.153 -6.969 28.926 1.00 90.25 262 PHE A O 1
ATOM 2043 N N . SER A 1 263 ? -29.291 -7.569 29.273 1.00 86.50 263 SER A N 1
ATOM 2044 C CA . SER A 1 263 ? -29.789 -6.204 29.486 1.00 86.50 263 SER A CA 1
ATOM 2045 C C . SER A 1 263 ? -29.439 -5.689 30.885 1.00 86.50 263 SER A C 1
ATOM 2047 O O . SER A 1 263 ? -29.316 -6.456 31.843 1.00 86.50 263 SER A O 1
ATOM 2049 N N . SER A 1 264 ? -29.346 -4.365 31.021 1.00 81.06 264 SER A N 1
ATOM 2050 C CA . SER A 1 264 ? -29.329 -3.683 32.321 1.00 81.06 264 SER A CA 1
ATOM 2051 C C . SER A 1 264 ? -30.655 -3.845 33.075 1.00 81.06 264 SER A C 1
ATOM 2053 O O . SER A 1 264 ? -30.677 -3.818 34.305 1.00 81.06 264 SER A O 1
ATOM 2055 N N . SER A 1 265 ? -31.757 -4.038 32.344 1.00 85.44 265 SER A N 1
ATOM 2056 C CA . SER A 1 265 ? -33.083 -4.319 32.893 1.00 85.44 265 SER A CA 1
ATOM 2057 C C . SER A 1 265 ? -33.291 -5.823 33.071 1.00 85.44 265 SER A C 1
ATOM 2059 O O . SER A 1 265 ? -32.811 -6.630 32.278 1.00 85.44 265 SER A O 1
ATOM 2061 N N . ALA A 1 266 ? -34.039 -6.225 34.098 1.00 89.25 266 ALA A N 1
ATOM 2062 C CA . ALA A 1 266 ? -34.425 -7.623 34.270 1.00 89.25 266 ALA A CA 1
ATOM 2063 C C . ALA A 1 266 ? -35.484 -7.993 33.222 1.00 89.25 266 ALA A C 1
ATOM 2065 O O . ALA A 1 266 ? -36.633 -7.582 33.354 1.00 89.25 266 ALA A O 1
ATOM 2066 N N . ASN A 1 267 ? -35.110 -8.755 32.194 1.00 92.50 267 ASN A N 1
ATOM 2067 C CA . ASN A 1 267 ? -36.023 -9.126 31.109 1.00 92.50 267 ASN A CA 1
ATOM 2068 C C . ASN A 1 267 ? -36.833 -10.404 31.355 1.00 92.50 267 ASN A C 1
ATOM 2070 O O . ASN A 1 267 ? -37.724 -10.685 30.569 1.00 92.50 267 ASN A O 1
ATOM 2074 N N . PHE A 1 268 ? -36.557 -11.177 32.403 1.00 93.88 268 PHE A N 1
ATOM 2075 C CA . PHE A 1 268 ? -37.387 -12.327 32.782 1.00 93.88 268 PHE A CA 1
ATOM 2076 C C . PHE A 1 268 ? -38.358 -11.954 33.909 1.00 93.88 268 PHE A C 1
ATOM 2078 O O . PHE A 1 268 ? -38.109 -11.001 34.663 1.00 93.88 268 PHE A O 1
ATOM 2085 N N . GLU A 1 269 ? -39.466 -12.688 34.003 1.00 93.56 269 GLU A N 1
ATOM 2086 C CA . GLU A 1 269 ? -40.374 -12.646 35.152 1.00 93.56 269 GLU A CA 1
ATOM 2087 C C . GLU A 1 269 ? -39.698 -13.216 36.411 1.00 93.56 269 GLU A C 1
ATOM 2089 O O . GLU A 1 269 ? -38.728 -13.978 36.345 1.00 93.56 269 GLU A O 1
ATOM 2094 N N . ASP A 1 270 ? -40.178 -12.806 37.585 1.00 88.94 270 ASP A N 1
ATOM 2095 C CA . ASP A 1 270 ? -39.518 -13.110 38.862 1.00 88.94 270 ASP A CA 1
ATOM 2096 C C . ASP A 1 270 ? -39.576 -14.608 39.224 1.00 88.94 270 ASP A C 1
ATOM 2098 O O . ASP A 1 270 ? -38.747 -15.111 39.991 1.00 88.94 270 ASP A O 1
ATOM 2102 N N . ASP A 1 271 ? -40.518 -15.339 38.627 1.00 91.25 271 ASP A N 1
ATOM 2103 C CA . ASP A 1 271 ? -40.734 -16.774 38.788 1.00 91.25 271 ASP A CA 1
ATOM 2104 C C . ASP A 1 271 ? -39.872 -17.642 37.853 1.00 91.25 271 ASP A C 1
ATOM 2106 O O . ASP A 1 271 ? -39.958 -18.868 37.926 1.00 91.25 271 ASP A O 1
ATOM 2110 N N . ILE A 1 272 ? -38.965 -17.060 37.056 1.00 91.62 272 ILE A N 1
ATOM 2111 C CA . ILE A 1 272 ? -38.063 -17.776 36.129 1.00 91.62 272 ILE A CA 1
ATOM 2112 C C . ILE A 1 272 ? -37.334 -18.972 36.764 1.00 91.62 272 ILE A C 1
ATOM 2114 O O . ILE A 1 272 ? -37.086 -19.996 36.123 1.00 91.62 272 ILE A O 1
ATOM 2118 N N . LYS A 1 273 ? -37.018 -18.874 38.061 1.00 90.06 273 LYS A N 1
ATOM 2119 C CA . LYS A 1 273 ? -36.329 -19.921 38.833 1.00 90.06 273 LYS A CA 1
ATOM 2120 C C . LYS A 1 273 ? -37.154 -21.197 39.014 1.00 90.06 273 LYS A C 1
ATOM 2122 O O . LYS A 1 273 ? -36.601 -22.212 39.426 1.00 90.06 273 LYS A O 1
ATOM 2127 N N . THR A 1 274 ? -38.457 -21.148 38.758 1.00 88.75 274 THR A N 1
ATOM 2128 C CA . THR A 1 274 ? -39.330 -22.326 38.806 1.00 88.75 274 THR A CA 1
ATOM 2129 C C . THR A 1 274 ? -39.164 -23.209 37.570 1.00 88.75 274 THR A C 1
ATOM 2131 O O . THR A 1 274 ? -39.369 -24.417 37.669 1.00 88.75 274 THR A O 1
ATOM 2134 N N . LYS A 1 275 ? -38.727 -22.630 36.441 1.00 88.75 275 LYS A N 1
ATOM 2135 C CA . LYS A 1 275 ? -38.700 -23.299 35.135 1.00 88.75 275 LYS A CA 1
ATOM 2136 C C . LYS A 1 275 ? -37.302 -23.505 34.561 1.00 88.75 275 LYS A C 1
ATOM 2138 O O . LYS A 1 275 ? -37.022 -24.552 33.978 1.00 88.75 275 LYS A O 1
ATOM 2143 N N . ALA A 1 276 ? -36.407 -22.536 34.745 1.00 91.88 276 ALA A N 1
ATOM 2144 C CA . ALA A 1 276 ? -35.043 -22.612 34.237 1.00 91.88 276 ALA A CA 1
ATOM 2145 C C . ALA A 1 276 ? -34.194 -23.626 35.025 1.00 91.88 276 ALA A C 1
ATOM 2147 O O . ALA A 1 276 ? -34.261 -23.704 36.252 1.00 91.88 276 ALA A O 1
ATOM 2148 N N . SER A 1 277 ? -33.333 -24.375 34.332 1.00 93.44 277 SER A N 1
ATOM 2149 C CA . SER A 1 277 ? -32.299 -25.184 34.999 1.00 93.44 277 SER A CA 1
ATOM 2150 C C . SER A 1 277 ? -31.145 -24.304 35.486 1.00 93.44 277 SER A C 1
ATOM 2152 O O . SER A 1 277 ? -30.602 -24.514 36.575 1.00 93.44 277 SER A O 1
ATOM 2154 N N . ILE A 1 278 ? -30.793 -23.292 34.688 1.00 94.44 278 ILE A N 1
ATOM 2155 C CA . ILE A 1 278 ? -29.721 -22.335 34.951 1.00 94.44 278 ILE A CA 1
ATOM 2156 C C . ILE A 1 278 ? -30.218 -20.935 34.610 1.00 94.44 278 ILE A C 1
ATOM 2158 O O . ILE A 1 278 ? -30.738 -20.704 33.519 1.00 94.44 278 ILE A O 1
ATOM 2162 N N . TYR A 1 279 ? -30.002 -19.993 35.526 1.00 94.94 279 TYR A N 1
ATOM 2163 C CA . TYR A 1 279 ? -30.326 -18.584 35.320 1.00 94.94 279 TYR A CA 1
ATOM 2164 C C . TYR A 1 279 ? -29.096 -17.696 35.520 1.00 94.94 279 TYR A C 1
ATOM 2166 O O . TYR A 1 279 ? -28.444 -17.744 36.569 1.00 94.94 279 TYR A O 1
ATOM 2174 N N . VAL A 1 280 ? -28.793 -16.874 34.514 1.00 94.88 280 VAL A N 1
ATOM 2175 C CA . VAL A 1 280 ? -27.720 -15.875 34.525 1.00 94.88 280 VAL A CA 1
ATOM 2176 C C . VAL A 1 280 ? -28.354 -14.479 34.482 1.00 94.88 280 VAL A C 1
ATOM 2178 O O . VAL A 1 280 ? -28.825 -14.058 33.426 1.00 94.88 280 VAL A O 1
ATOM 2181 N N . PRO A 1 281 ? -28.387 -13.744 35.609 1.00 92.00 281 PRO A N 1
ATOM 2182 C CA . PRO A 1 281 ? -29.136 -12.489 35.712 1.00 92.00 281 PRO A CA 1
ATOM 2183 C C . PRO A 1 281 ? -28.457 -11.292 35.031 1.00 92.00 281 PRO A C 1
ATOM 2185 O O . PRO A 1 281 ? -29.122 -10.296 34.748 1.00 92.00 281 PRO A O 1
ATOM 2188 N N . SER A 1 282 ? -27.143 -11.356 34.815 1.00 90.62 282 SER A N 1
ATOM 2189 C CA . SER A 1 282 ? -26.359 -10.312 34.154 1.00 90.62 282 SER A CA 1
ATOM 2190 C C . SER A 1 282 ? -25.082 -10.895 33.552 1.00 90.62 282 SER A C 1
ATOM 2192 O O . SER A 1 282 ? -24.584 -11.911 34.038 1.00 90.62 282 SER A O 1
ATOM 2194 N N . VAL A 1 283 ? -24.527 -10.235 32.528 1.00 91.19 283 VAL A N 1
ATOM 2195 C CA . VAL A 1 283 ? -23.258 -10.635 31.878 1.00 91.19 283 VAL A CA 1
ATOM 2196 C C . VAL A 1 283 ? -22.127 -9.614 32.043 1.00 91.19 283 VAL A C 1
ATOM 2198 O O . VAL A 1 283 ? -20.970 -9.946 31.803 1.00 91.19 283 VAL A O 1
ATOM 2201 N N . GLY A 1 284 ? -22.428 -8.396 32.512 1.00 87.19 284 GLY A N 1
ATOM 2202 C CA . GLY A 1 284 ? -21.521 -7.241 32.432 1.00 87.19 284 GLY A CA 1
ATOM 2203 C C . GLY A 1 284 ? -20.114 -7.459 33.000 1.00 87.19 284 GLY A C 1
ATOM 2204 O O . GLY A 1 284 ? -19.141 -7.043 32.387 1.00 87.19 284 GLY A O 1
ATOM 2205 N N . LYS A 1 285 ? -19.958 -8.186 34.118 1.00 87.75 285 LYS A N 1
ATOM 2206 C CA . LYS A 1 285 ? -18.616 -8.482 34.668 1.00 87.75 285 LYS A CA 1
ATOM 2207 C C . LYS A 1 285 ? -17.768 -9.385 33.767 1.00 87.75 285 LYS A C 1
ATOM 2209 O O . LYS A 1 285 ? -16.546 -9.300 33.810 1.00 87.75 285 LYS A O 1
ATOM 2214 N N . VAL A 1 286 ? -18.399 -10.268 32.993 1.00 91.81 286 VAL A N 1
ATOM 2215 C CA . VAL A 1 286 ? -17.701 -11.089 31.994 1.00 91.81 286 VAL A CA 1
ATOM 2216 C C . VAL A 1 286 ? -17.385 -10.237 30.767 1.00 91.81 286 VAL A C 1
ATOM 2218 O O . VAL A 1 286 ? -16.286 -10.357 30.241 1.00 91.81 286 VAL A O 1
ATOM 2221 N N . THR A 1 287 ? -18.286 -9.332 30.368 1.00 92.19 287 THR A N 1
ATOM 2222 C CA . THR A 1 287 ? -18.042 -8.367 29.283 1.00 92.19 287 THR A CA 1
ATOM 2223 C C . THR A 1 287 ? -16.796 -7.526 29.542 1.00 92.19 287 THR A C 1
ATOM 2225 O O . THR A 1 287 ? -15.929 -7.468 28.678 1.00 92.19 287 THR A O 1
ATOM 2228 N N . VAL A 1 288 ? -16.651 -6.953 30.742 1.00 91.56 288 VAL A N 1
ATOM 2229 C CA . VAL A 1 288 ? -15.463 -6.155 31.097 1.00 91.56 288 VAL A CA 1
ATOM 2230 C C . VAL A 1 288 ? -14.187 -7.008 31.088 1.00 91.56 288 VAL A C 1
ATOM 2232 O O . VAL A 1 288 ? -13.168 -6.578 30.563 1.00 91.56 288 VAL A O 1
ATOM 2235 N N . ALA A 1 289 ? -14.241 -8.255 31.568 1.00 92.31 289 ALA A N 1
ATOM 2236 C CA . ALA A 1 289 ? -13.088 -9.157 31.487 1.00 92.31 289 ALA A CA 1
ATOM 2237 C C . ALA A 1 289 ? -12.716 -9.518 30.032 1.00 92.31 289 ALA A C 1
ATOM 2239 O O . ALA A 1 289 ? -11.544 -9.699 29.716 1.00 92.31 289 ALA A O 1
ATOM 2240 N N . MET A 1 290 ? -13.696 -9.637 29.128 1.00 94.31 290 MET A N 1
ATOM 2241 C CA . MET A 1 290 ? -13.422 -9.846 27.700 1.00 94.31 290 MET A CA 1
ATOM 2242 C C . MET A 1 290 ? -12.833 -8.599 27.042 1.00 94.31 290 MET A C 1
ATOM 2244 O O . MET A 1 290 ? -11.947 -8.733 26.204 1.00 94.31 290 MET A O 1
ATOM 2248 N N . LEU A 1 291 ? -13.266 -7.414 27.469 1.00 94.31 291 LEU A N 1
ATOM 2249 C CA . LEU A 1 291 ? -12.713 -6.139 27.025 1.00 94.31 291 LEU A CA 1
ATOM 2250 C C . LEU A 1 291 ? -11.231 -6.017 27.403 1.00 94.31 291 LEU A C 1
ATOM 2252 O O . LEU A 1 291 ? -10.401 -5.741 26.544 1.00 94.31 291 LEU A O 1
ATOM 2256 N N . GLU A 1 292 ? -10.869 -6.313 28.651 1.00 93.62 292 GLU A N 1
ATOM 2257 C CA . GLU A 1 292 ? -9.466 -6.331 29.093 1.00 93.62 292 GLU A CA 1
ATOM 2258 C C . GLU A 1 292 ? -8.635 -7.399 28.365 1.00 93.62 292 GLU A C 1
ATOM 2260 O O . GLU A 1 292 ? -7.475 -7.178 28.021 1.00 93.62 292 GLU A O 1
ATOM 2265 N N . ARG A 1 293 ? -9.228 -8.558 28.064 1.00 93.19 293 ARG A N 1
ATOM 2266 C CA . ARG A 1 293 ? -8.567 -9.586 27.252 1.00 93.19 293 ARG A CA 1
ATOM 2267 C C . ARG A 1 293 ? -8.299 -9.106 25.822 1.00 93.19 293 ARG A C 1
ATOM 2269 O O . ARG A 1 293 ? -7.243 -9.414 25.273 1.00 93.19 293 ARG A O 1
ATOM 2276 N N . ASN A 1 294 ? -9.250 -8.400 25.212 1.00 94.56 294 ASN A N 1
ATOM 2277 C CA . ASN A 1 294 ? -9.066 -7.790 23.897 1.00 94.56 294 ASN A CA 1
ATOM 2278 C C . ASN A 1 294 ? -7.983 -6.705 23.956 1.00 94.56 294 ASN A C 1
ATOM 2280 O O . ASN A 1 294 ? -7.120 -6.689 23.088 1.00 94.56 294 ASN A O 1
ATOM 2284 N N . LEU A 1 295 ? -7.957 -5.886 25.014 1.00 94.69 295 LEU A N 1
ATOM 2285 C CA . LEU A 1 295 ? -6.913 -4.884 25.249 1.00 94.69 295 LEU A CA 1
ATOM 2286 C C . LEU A 1 295 ? -5.511 -5.498 25.278 1.00 94.69 295 LEU A C 1
ATOM 2288 O O . LEU A 1 295 ? -4.622 -4.978 24.618 1.00 94.69 295 LEU A O 1
ATOM 2292 N N . LEU A 1 296 ? -5.308 -6.607 25.996 1.00 92.25 296 LEU A N 1
ATOM 2293 C CA . LEU A 1 296 ? -4.001 -7.274 26.025 1.00 92.25 296 LEU A CA 1
ATOM 2294 C C . LEU A 1 296 ? -3.569 -7.772 24.644 1.00 92.25 296 LEU A C 1
ATOM 2296 O O . LEU A 1 296 ? -2.413 -7.616 24.277 1.00 92.25 296 LEU A O 1
ATOM 2300 N N . ARG A 1 297 ? -4.498 -8.321 23.853 1.00 90.69 297 ARG A N 1
ATOM 2301 C CA . ARG A 1 297 ? -4.196 -8.742 22.476 1.00 90.69 297 ARG A CA 1
ATOM 2302 C C . ARG A 1 297 ? -3.847 -7.569 21.578 1.00 90.69 297 ARG A C 1
ATOM 2304 O O . ARG A 1 297 ? -2.909 -7.662 20.805 1.00 90.69 297 ARG A O 1
ATOM 2311 N N . LEU A 1 298 ? -4.608 -6.485 21.675 1.00 91.38 298 LEU A N 1
ATOM 2312 C CA . LEU A 1 298 ? -4.361 -5.276 20.902 1.00 91.38 298 LEU A CA 1
ATOM 2313 C C . LEU A 1 298 ? -3.038 -4.619 21.291 1.00 91.38 298 LEU A C 1
ATOM 2315 O O . LEU A 1 298 ? -2.317 -4.163 20.416 1.00 91.38 298 LEU A O 1
ATOM 2319 N N . HIS A 1 299 ? -2.687 -4.635 22.576 1.00 90.69 299 HIS A N 1
ATOM 2320 C CA . HIS A 1 299 ? -1.371 -4.226 23.054 1.00 90.69 299 HIS A CA 1
ATOM 2321 C C . HIS A 1 299 ? -0.260 -5.096 22.447 1.00 90.69 299 HIS A C 1
ATOM 2323 O O . HIS A 1 299 ? 0.730 -4.558 21.962 1.00 90.69 299 HIS A O 1
ATOM 2329 N N . ASP A 1 300 ? -0.438 -6.421 22.407 1.00 85.50 300 ASP A N 1
ATOM 2330 C CA . ASP A 1 300 ? 0.513 -7.319 21.742 1.00 85.50 300 ASP A CA 1
ATOM 2331 C C . ASP A 1 300 ? 0.607 -7.011 20.239 1.00 85.50 300 ASP A C 1
ATOM 2333 O O . ASP A 1 300 ? 1.704 -6.949 19.710 1.00 85.50 300 ASP A O 1
ATOM 2337 N N . TYR A 1 301 ? -0.505 -6.743 19.548 1.00 85.38 301 TYR A N 1
ATOM 2338 C CA . TYR A 1 301 ? -0.478 -6.379 18.124 1.00 85.38 301 TYR A CA 1
ATOM 2339 C C . TYR A 1 301 ? 0.187 -5.031 17.882 1.00 85.38 301 TYR A C 1
ATOM 2341 O O . TYR A 1 301 ? 0.977 -4.915 16.959 1.00 85.38 301 TYR A O 1
ATOM 2349 N N . GLN A 1 302 ? -0.070 -4.027 18.718 1.00 81.38 302 GLN A N 1
ATOM 2350 C CA . GLN A 1 302 ? 0.611 -2.735 18.636 1.00 81.38 302 GLN A CA 1
ATOM 2351 C C . GLN A 1 302 ? 2.120 -2.884 18.831 1.00 81.38 302 GLN A C 1
ATOM 2353 O O . GLN A 1 302 ? 2.879 -2.243 18.110 1.00 81.38 302 GLN A O 1
ATOM 2358 N N . ASN A 1 303 ? 2.544 -3.750 19.755 1.00 69.25 303 ASN A N 1
ATOM 2359 C CA . ASN A 1 303 ? 3.958 -3.954 20.047 1.00 69.25 303 ASN A CA 1
ATOM 2360 C C . ASN A 1 303 ? 4.656 -4.855 19.021 1.00 69.25 303 ASN A C 1
ATOM 2362 O O . ASN A 1 303 ? 5.773 -4.559 18.607 1.00 69.25 303 ASN A O 1
ATOM 2366 N N . ASN A 1 304 ? 3.976 -5.894 18.540 1.00 56.47 304 ASN A N 1
ATOM 2367 C CA . ASN A 1 304 ? 4.453 -6.731 17.444 1.00 56.47 304 ASN A CA 1
ATOM 2368 C C . ASN A 1 304 ? 4.474 -5.954 16.122 1.00 56.47 304 ASN A C 1
ATOM 2370 O O . ASN A 1 304 ? 5.319 -6.222 15.290 1.00 56.47 304 ASN A O 1
ATOM 2374 N N . LEU A 1 305 ? 3.614 -4.948 15.928 1.00 47.06 305 LEU A N 1
ATOM 2375 C CA . LEU A 1 305 ? 3.715 -4.016 14.797 1.00 47.06 305 LEU A CA 1
ATOM 2376 C C . LEU A 1 305 ? 4.863 -3.010 14.968 1.00 47.06 305 LEU A C 1
ATOM 2378 O O . LEU A 1 305 ? 5.375 -2.507 13.970 1.00 47.06 305 LEU A O 1
ATOM 2382 N N . THR A 1 306 ? 5.286 -2.710 16.203 1.00 41.94 306 THR A N 1
ATOM 2383 C CA . THR A 1 306 ? 6.518 -1.939 16.442 1.00 41.94 306 THR A CA 1
ATOM 2384 C C . THR A 1 306 ? 7.794 -2.777 16.348 1.00 41.94 306 THR A C 1
ATOM 2386 O O . THR A 1 306 ? 8.837 -2.194 16.068 1.00 41.94 306 THR A O 1
ATOM 2389 N N . GLU A 1 307 ? 7.733 -4.104 16.526 1.00 37.03 307 GLU A N 1
ATOM 2390 C CA . GLU A 1 307 ? 8.896 -4.996 16.365 1.00 37.03 307 GLU A CA 1
ATOM 2391 C C . GLU A 1 307 ? 8.957 -5.745 15.016 1.00 37.03 307 GLU A C 1
ATOM 2393 O O . GLU A 1 307 ? 10.056 -6.022 14.552 1.00 37.03 307 GLU A O 1
ATOM 2398 N N . GLU A 1 308 ? 7.851 -5.985 14.306 1.00 41.78 308 GLU A N 1
ATOM 2399 C CA . GLU A 1 308 ? 7.826 -6.789 13.072 1.00 41.78 308 GLU A CA 1
ATOM 2400 C C . GLU A 1 308 ? 6.781 -6.301 12.050 1.00 41.78 308 GLU A C 1
ATOM 2402 O O . GLU A 1 308 ? 5.688 -6.842 11.895 1.00 41.78 308 GLU A O 1
ATOM 2407 N N . SER A 1 309 ? 7.146 -5.270 11.288 1.00 38.34 309 SER A N 1
ATOM 2408 C CA . SER A 1 309 ? 7.081 -5.276 9.810 1.00 38.34 309 SER A CA 1
ATOM 2409 C C . SER A 1 309 ? 7.971 -4.139 9.306 1.00 38.34 309 SER A C 1
ATOM 2411 O O . SER A 1 309 ? 7.542 -3.082 8.824 1.00 38.34 309 SER A O 1
ATOM 2413 N N . LYS A 1 310 ? 9.279 -4.323 9.494 1.00 45.72 310 LYS A N 1
ATOM 2414 C CA . LYS A 1 310 ? 10.270 -3.527 8.779 1.00 45.72 310 LYS A CA 1
ATOM 2415 C C . LYS A 1 310 ? 10.231 -3.999 7.327 1.00 45.72 310 LYS A C 1
ATOM 2417 O O . LYS A 1 310 ? 10.899 -4.954 6.956 1.00 45.72 310 LYS A O 1
ATOM 2422 N N . ASN A 1 311 ? 9.327 -3.414 6.548 1.00 48.56 311 ASN A N 1
ATOM 2423 C CA . ASN A 1 311 ? 9.245 -3.662 5.120 1.00 48.56 311 ASN A CA 1
ATOM 2424 C C . ASN A 1 311 ? 10.456 -2.998 4.475 1.00 48.56 311 ASN A C 1
ATOM 2426 O O . ASN A 1 311 ? 10.558 -1.770 4.434 1.00 48.56 311 ASN A O 1
ATOM 2430 N N . TYR A 1 312 ? 11.397 -3.822 4.038 1.00 56.31 312 TYR A N 1
ATOM 2431 C CA . TYR A 1 312 ? 12.620 -3.357 3.408 1.00 56.31 312 TYR A CA 1
ATOM 2432 C C . TYR A 1 312 ? 12.451 -3.338 1.900 1.00 56.31 312 TYR A C 1
ATOM 2434 O O . TYR A 1 312 ? 11.844 -4.242 1.318 1.00 56.31 312 TYR A O 1
ATOM 2442 N N . ILE A 1 313 ? 13.025 -2.326 1.263 1.00 59.50 313 ILE A N 1
ATOM 2443 C CA . ILE A 1 313 ? 13.080 -2.240 -0.190 1.00 59.50 313 ILE A CA 1
ATOM 2444 C C . ILE A 1 313 ? 14.540 -2.285 -0.604 1.00 59.50 313 ILE A C 1
ATOM 2446 O O . ILE A 1 313 ? 15.330 -1.427 -0.208 1.00 59.50 313 ILE A O 1
ATOM 2450 N N . LEU A 1 314 ? 14.882 -3.264 -1.440 1.00 58.94 314 LEU A N 1
ATOM 2451 C CA . LEU A 1 314 ? 16.183 -3.295 -2.089 1.00 58.94 314 LEU A CA 1
ATOM 2452 C C . LEU A 1 314 ? 16.107 -2.486 -3.384 1.00 58.94 314 LEU A C 1
ATOM 2454 O O . LEU A 1 314 ? 15.347 -2.816 -4.301 1.00 58.94 314 LEU A O 1
ATOM 2458 N N . LEU A 1 315 ? 16.894 -1.415 -3.468 1.00 67.19 315 LEU A N 1
ATOM 2459 C CA . LEU A 1 315 ? 16.985 -0.604 -4.675 1.00 67.19 315 LEU A CA 1
ATOM 2460 C C . LEU A 1 315 ? 18.137 -1.116 -5.550 1.00 67.19 315 LEU A C 1
ATOM 2462 O O . LEU A 1 315 ? 19.301 -1.064 -5.163 1.00 67.19 315 LEU A O 1
ATOM 2466 N N . ILE A 1 316 ? 17.827 -1.562 -6.762 1.00 64.19 316 ILE A N 1
ATOM 2467 C CA . ILE A 1 316 ? 18.817 -1.927 -7.776 1.00 64.19 316 ILE A CA 1
ATOM 2468 C C . ILE A 1 316 ? 18.921 -0.761 -8.758 1.00 64.19 316 ILE A C 1
ATOM 2470 O O . ILE A 1 316 ? 17.947 -0.364 -9.401 1.00 64.19 316 ILE A O 1
ATOM 2474 N N . VAL A 1 317 ? 20.103 -0.160 -8.841 1.00 63.75 317 VAL A N 1
ATOM 2475 C CA . VAL A 1 317 ? 20.292 1.160 -9.445 1.00 63.75 317 VAL A CA 1
ATOM 2476 C C . VAL A 1 317 ? 21.205 1.102 -10.663 1.00 63.75 317 VAL A C 1
ATOM 2478 O O . VAL A 1 317 ? 22.368 0.713 -10.559 1.00 63.75 317 VAL A O 1
ATOM 2481 N N . HIS A 1 318 ? 20.736 1.673 -11.777 1.00 59.94 318 HIS A N 1
ATOM 2482 C CA . HIS A 1 318 ? 21.616 2.303 -12.760 1.00 59.94 318 HIS A CA 1
ATOM 2483 C C . HIS A 1 318 ? 22.043 3.705 -12.304 1.00 59.94 318 HIS A C 1
ATOM 2485 O O . HIS A 1 318 ? 21.238 4.594 -12.011 1.00 59.94 318 HIS A O 1
ATOM 2491 N N . LEU A 1 319 ? 23.360 3.877 -12.254 1.00 56.53 319 LEU A N 1
ATOM 2492 C CA . LEU A 1 319 ? 24.085 4.775 -11.354 1.00 56.53 319 LEU A CA 1
ATOM 2493 C C . LEU A 1 319 ? 23.765 6.274 -11.437 1.00 56.53 319 LEU A C 1
ATOM 2495 O O . LEU A 1 319 ? 23.768 6.940 -10.406 1.00 56.53 319 LEU A O 1
ATOM 2499 N N . THR A 1 320 ? 23.502 6.839 -12.620 1.00 64.31 320 THR A N 1
ATOM 2500 C CA . THR A 1 320 ? 23.467 8.311 -12.769 1.00 64.31 320 THR A CA 1
ATOM 2501 C C . THR A 1 320 ? 22.252 8.977 -12.132 1.00 64.31 320 THR A C 1
ATOM 2503 O O . THR A 1 320 ? 22.340 10.122 -11.698 1.00 64.31 320 THR A O 1
ATOM 2506 N N . VAL A 1 321 ? 21.101 8.301 -12.116 1.00 72.12 321 VAL A N 1
ATOM 2507 C CA . VAL A 1 321 ? 19.882 8.830 -11.480 1.00 72.12 321 VAL A CA 1
ATOM 2508 C C . VAL A 1 321 ? 19.852 8.447 -10.002 1.00 72.12 321 VAL A C 1
ATOM 2510 O O . VAL A 1 321 ? 19.386 9.220 -9.169 1.00 72.12 321 VAL A O 1
ATOM 2513 N N . GLY A 1 322 ? 20.381 7.272 -9.651 1.00 77.38 322 GLY A N 1
ATOM 2514 C CA . GLY A 1 322 ? 20.301 6.793 -8.278 1.00 77.38 322 GLY A CA 1
ATOM 2515 C C . GLY A 1 322 ? 21.207 7.550 -7.319 1.00 77.38 322 GLY A C 1
ATOM 2516 O O . GLY A 1 322 ? 20.813 7.744 -6.176 1.00 77.38 322 GLY A O 1
ATOM 2517 N N . SER A 1 323 ? 22.356 8.065 -7.770 1.00 80.75 323 SER A N 1
ATOM 2518 C CA . SER A 1 323 ? 23.189 8.940 -6.931 1.00 80.75 323 SER A CA 1
ATOM 2519 C C . SER A 1 323 ? 22.447 10.216 -6.517 1.00 80.75 323 SER A C 1
ATOM 2521 O O . SER A 1 323 ? 22.541 10.656 -5.374 1.00 80.75 323 SER A O 1
ATOM 2523 N N . GLU A 1 324 ? 21.669 10.788 -7.438 1.00 84.19 324 GLU A N 1
ATOM 2524 C CA . GLU A 1 324 ? 20.821 11.960 -7.198 1.00 84.19 324 GLU A CA 1
ATOM 2525 C C . GLU A 1 324 ? 19.631 11.644 -6.286 1.00 84.19 324 GLU A C 1
ATOM 2527 O O . GLU A 1 324 ? 19.232 12.476 -5.469 1.00 84.19 324 GLU A O 1
ATOM 2532 N N . PHE A 1 325 ? 19.073 10.438 -6.401 1.00 88.38 325 PHE A N 1
ATOM 2533 C CA . PHE A 1 325 ? 18.049 9.938 -5.488 1.00 88.38 325 PHE A CA 1
ATOM 2534 C C . PHE A 1 325 ? 18.587 9.806 -4.061 1.00 88.38 325 PHE A C 1
ATOM 2536 O O . PHE A 1 325 ? 18.039 10.421 -3.150 1.00 88.38 325 PHE A O 1
ATOM 2543 N N . TRP A 1 326 ? 19.698 9.095 -3.858 1.00 88.62 326 TRP A N 1
ATOM 2544 C CA . TRP A 1 326 ? 20.274 8.908 -2.522 1.00 88.62 326 TRP A CA 1
ATOM 2545 C C . TRP A 1 326 ? 20.710 10.219 -1.879 1.00 88.62 326 TRP A C 1
ATOM 2547 O O . TRP A 1 326 ? 20.442 10.424 -0.701 1.00 88.62 326 TRP A O 1
ATOM 2557 N N . ARG A 1 327 ? 21.269 11.157 -2.654 1.00 88.12 327 ARG A N 1
ATOM 2558 C CA . ARG A 1 327 ? 21.568 12.511 -2.168 1.00 88.12 327 ARG A CA 1
ATOM 2559 C C . ARG A 1 327 ? 20.328 13.210 -1.602 1.00 88.12 327 ARG A C 1
ATOM 2561 O O . ARG A 1 327 ? 20.391 13.809 -0.530 1.00 88.12 327 ARG A O 1
ATOM 2568 N N . GLN A 1 328 ? 19.208 13.134 -2.320 1.00 88.75 328 GLN A N 1
ATOM 2569 C CA . GLN A 1 328 ? 17.942 13.722 -1.888 1.00 88.75 328 GLN A CA 1
ATOM 2570 C C . GLN A 1 328 ? 17.406 13.033 -0.625 1.00 88.75 328 GLN A C 1
ATOM 2572 O O . GLN A 1 328 ? 17.004 13.709 0.319 1.00 88.75 328 GLN A O 1
ATOM 2577 N N . ILE A 1 329 ? 17.444 11.699 -0.581 1.00 90.81 329 ILE A N 1
ATOM 2578 C CA . ILE A 1 329 ? 16.989 10.915 0.572 1.00 90.81 329 ILE A CA 1
ATOM 2579 C C . ILE A 1 329 ? 17.851 11.201 1.814 1.00 90.81 329 ILE A C 1
ATOM 2581 O O . ILE A 1 329 ? 17.292 11.472 2.874 1.00 90.81 329 ILE A O 1
ATOM 2585 N N . CYS A 1 330 ? 19.182 11.237 1.701 1.00 91.19 330 CYS A N 1
ATOM 2586 C CA . CYS A 1 330 ? 20.070 11.605 2.810 1.00 91.19 330 CYS A CA 1
ATOM 2587 C C . CYS A 1 330 ? 19.714 12.986 3.378 1.00 91.19 330 CYS A C 1
ATOM 2589 O O . CYS A 1 330 ? 19.524 13.129 4.585 1.00 91.19 330 CYS A O 1
ATOM 2591 N N . SER A 1 331 ? 19.506 13.983 2.510 1.00 89.69 331 SER A N 1
ATOM 2592 C CA . SER A 1 331 ? 19.087 15.323 2.939 1.00 89.69 331 SER A CA 1
ATOM 2593 C C . SER A 1 331 ? 17.719 15.325 3.638 1.00 89.69 331 SER A C 1
ATOM 2595 O O . SER A 1 331 ? 17.538 16.017 4.638 1.00 89.69 331 SER A O 1
ATOM 2597 N N . GLU A 1 332 ? 16.762 14.531 3.155 1.00 89.25 332 GLU A N 1
ATOM 2598 C CA . GLU A 1 332 ? 15.422 14.421 3.743 1.00 89.25 332 GLU A CA 1
ATOM 2599 C C . GLU A 1 332 ? 15.386 13.692 5.092 1.00 89.25 332 GLU A C 1
ATOM 2601 O O . GLU A 1 332 ? 14.474 13.947 5.887 1.00 89.25 332 GLU A O 1
ATOM 2606 N N . HIS A 1 333 ? 16.363 12.828 5.362 1.00 89.81 333 HIS A N 1
ATOM 2607 C CA . HIS A 1 333 ? 16.499 12.074 6.610 1.00 89.81 333 HIS A CA 1
ATOM 2608 C C . HIS A 1 333 ? 17.543 12.661 7.576 1.00 89.81 333 HIS A C 1
ATOM 2610 O O . HIS A 1 333 ? 17.684 12.152 8.687 1.00 89.81 333 HIS A O 1
ATOM 2616 N N . GLY A 1 334 ? 18.240 13.736 7.185 1.00 88.94 334 GLY A N 1
ATOM 2617 C CA . GLY A 1 334 ? 19.276 14.367 8.008 1.00 88.94 334 GLY A CA 1
ATOM 2618 C C . GLY A 1 334 ? 20.512 13.483 8.180 1.00 88.94 334 GLY A C 1
ATOM 2619 O O . GLY A 1 334 ? 21.078 13.416 9.265 1.00 88.94 334 GLY A O 1
ATOM 2620 N N . ILE A 1 335 ? 20.887 12.770 7.120 1.00 90.50 335 ILE A N 1
ATOM 2621 C CA . ILE A 1 335 ? 22.068 11.909 7.061 1.00 90.50 335 ILE A CA 1
ATOM 2622 C C . ILE A 1 335 ? 23.140 12.654 6.263 1.00 90.50 335 ILE A C 1
ATOM 2624 O O . ILE A 1 335 ? 22.863 13.157 5.168 1.00 90.50 335 ILE A O 1
ATOM 2628 N N . SER A 1 336 ? 24.348 12.745 6.809 1.00 90.06 336 SER A N 1
ATOM 2629 C CA . SER A 1 336 ? 25.502 13.359 6.154 1.00 90.06 336 SER A CA 1
ATOM 2630 C C . SER A 1 336 ? 25.991 12.517 4.968 1.00 90.06 336 SER A C 1
ATOM 2632 O O . SER A 1 336 ? 25.581 11.376 4.745 1.00 90.06 336 SER A O 1
ATOM 2634 N N . ASN A 1 337 ? 26.906 13.077 4.175 1.00 87.75 337 ASN A N 1
ATOM 2635 C CA . ASN A 1 337 ? 27.389 12.428 2.951 1.00 87.75 337 ASN A CA 1
ATOM 2636 C C . ASN A 1 337 ? 28.196 11.138 3.200 1.00 87.75 337 ASN A C 1
ATOM 2638 O O . ASN A 1 337 ? 28.400 10.370 2.263 1.00 87.75 337 ASN A O 1
ATOM 2642 N N . ASP A 1 338 ? 28.672 10.918 4.426 1.00 84.88 338 ASP A N 1
ATOM 2643 C CA . ASP A 1 338 ? 29.394 9.717 4.858 1.00 84.88 338 ASP A CA 1
ATOM 2644 C C . ASP A 1 338 ? 28.506 8.702 5.596 1.00 84.88 338 ASP A C 1
ATOM 2646 O O . ASP A 1 338 ? 29.000 7.655 5.992 1.00 84.88 338 ASP A O 1
ATOM 2650 N N . GLY A 1 339 ? 27.204 8.975 5.745 1.00 86.50 339 GLY A N 1
ATOM 2651 C CA . GLY A 1 339 ? 26.261 8.078 6.418 1.00 86.50 339 GLY A CA 1
ATOM 2652 C C . GLY A 1 339 ? 26.065 8.363 7.909 1.00 86.50 339 GLY A C 1
ATOM 2653 O O . GLY A 1 339 ? 25.263 7.684 8.547 1.00 86.50 339 GLY A O 1
ATOM 2654 N N . THR A 1 340 ? 26.735 9.368 8.477 1.00 89.00 340 THR A N 1
ATOM 2655 C CA . THR A 1 340 ? 26.524 9.770 9.876 1.00 89.00 340 THR A CA 1
ATOM 2656 C C . THR A 1 340 ? 25.163 10.450 10.047 1.00 89.00 340 THR A C 1
ATOM 2658 O O . THR A 1 340 ? 24.720 11.236 9.207 1.00 89.00 340 THR A O 1
ATOM 2661 N N . LEU A 1 341 ? 24.467 10.166 11.147 1.00 88.25 341 LEU A N 1
ATOM 2662 C CA . LEU A 1 341 ? 23.236 10.880 11.471 1.00 88.25 341 LEU A CA 1
ATOM 2663 C C . LEU A 1 341 ? 23.560 12.254 12.071 1.00 88.25 341 LEU A C 1
ATOM 2665 O O . LEU A 1 341 ? 24.300 12.350 13.048 1.00 88.25 341 LEU A O 1
ATOM 2669 N N . GLU A 1 342 ? 22.976 13.314 11.519 1.00 87.50 342 GLU A N 1
ATOM 2670 C CA . GLU A 1 342 ? 23.128 14.663 12.064 1.00 87.50 342 GLU A CA 1
ATOM 2671 C C . GLU A 1 342 ? 22.433 14.782 13.431 1.00 87.50 342 GLU A C 1
ATOM 2673 O O . GLU A 1 342 ? 21.338 14.253 13.633 1.00 87.50 342 GLU A O 1
ATOM 2678 N N . GLU A 1 343 ? 23.011 15.538 14.373 1.00 83.12 343 GLU A N 1
ATOM 2679 C CA . GLU A 1 343 ? 22.484 15.640 15.749 1.00 83.12 343 GLU A CA 1
ATOM 2680 C C . GLU A 1 343 ? 21.014 16.099 15.788 1.00 83.12 343 GLU A C 1
ATOM 2682 O O . GLU A 1 343 ? 20.197 15.584 16.559 1.00 83.12 343 GLU A O 1
ATOM 2687 N N . PHE A 1 344 ? 20.648 17.032 14.901 1.00 82.94 344 PHE A N 1
ATOM 2688 C CA . PHE A 1 344 ? 19.283 17.551 14.779 1.00 82.94 344 PHE A CA 1
ATOM 2689 C C . PHE A 1 344 ? 18.279 16.529 14.211 1.00 82.94 344 PHE A C 1
ATOM 2691 O O . PHE A 1 344 ? 17.073 16.784 14.235 1.00 82.94 344 PHE A O 1
ATOM 2698 N N . ALA A 1 345 ? 18.748 15.394 13.684 1.00 79.56 345 ALA A N 1
ATOM 2699 C CA . ALA A 1 345 ? 17.942 14.387 13.000 1.00 79.56 345 ALA A CA 1
ATOM 2700 C C . ALA A 1 345 ? 17.551 13.176 13.872 1.00 79.56 345 ALA A C 1
ATOM 2702 O O . ALA A 1 345 ? 16.848 12.270 13.413 1.00 79.56 345 ALA A O 1
ATOM 2703 N N . THR A 1 346 ? 17.933 13.196 15.151 1.00 75.00 346 THR A N 1
ATOM 2704 C CA . THR A 1 346 ? 17.683 12.112 16.116 1.00 75.00 346 THR A CA 1
ATOM 2705 C C . THR A 1 346 ? 16.188 11.905 16.434 1.00 75.00 346 THR A C 1
ATOM 2707 O O . THR A 1 346 ? 15.749 10.776 16.628 1.00 75.00 346 THR A O 1
ATOM 2710 N N . GLU A 1 347 ? 15.366 12.965 16.427 1.00 68.25 347 GLU A N 1
ATOM 2711 C CA . GLU A 1 347 ? 13.937 12.923 16.820 1.00 68.25 347 GLU A CA 1
ATOM 2712 C C . GLU A 1 347 ? 12.954 13.184 15.647 1.00 68.25 347 GLU A C 1
ATOM 2714 O O . GLU A 1 347 ? 11.901 13.799 15.813 1.00 68.25 347 GLU A O 1
ATOM 2719 N N . GLY A 1 348 ? 13.286 12.737 14.430 1.00 63.06 348 GLY A N 1
ATOM 2720 C CA . GLY A 1 348 ? 12.569 13.097 13.190 1.00 63.06 348 GLY A CA 1
ATOM 2721 C C . GLY A 1 348 ? 11.191 12.487 12.935 1.00 63.06 348 GLY A C 1
ATOM 2722 O O . GLY A 1 348 ? 10.430 13.011 12.118 1.00 63.06 348 GLY A O 1
ATOM 2723 N N . GLY A 1 349 ? 10.848 11.384 13.609 1.00 69.94 349 GLY A N 1
ATOM 2724 C CA . GLY A 1 349 ? 9.604 10.638 13.360 1.00 69.94 349 GLY A CA 1
ATOM 2725 C C . GLY A 1 349 ? 9.505 9.993 11.966 1.00 69.94 349 GLY A C 1
ATOM 2726 O O . GLY A 1 349 ? 8.426 9.546 11.576 1.00 69.94 349 GLY A O 1
ATOM 2727 N N . ASP A 1 350 ? 10.608 9.964 11.223 1.00 82.44 350 ASP A N 1
ATOM 2728 C CA . ASP A 1 350 ? 10.794 9.355 9.911 1.00 82.44 350 ASP A CA 1
ATOM 2729 C C . ASP A 1 350 ? 11.326 7.917 10.024 1.00 82.44 350 ASP A C 1
ATOM 2731 O O . ASP A 1 350 ? 12.054 7.567 10.953 1.00 82.44 350 ASP A O 1
ATOM 2735 N N . ARG A 1 351 ? 10.963 7.076 9.056 1.00 83.44 351 ARG A N 1
ATOM 2736 C CA . ARG A 1 351 ? 11.407 5.686 8.929 1.00 83.44 351 ARG A CA 1
ATOM 2737 C C . ARG A 1 351 ? 12.617 5.600 8.007 1.00 83.44 351 ARG A C 1
ATOM 2739 O O . ARG A 1 351 ? 12.481 5.575 6.783 1.00 83.44 351 ARG A O 1
ATOM 2746 N N . LYS A 1 352 ? 13.805 5.578 8.609 1.00 86.12 352 LYS A N 1
ATOM 2747 C CA . LYS A 1 352 ? 15.088 5.420 7.901 1.00 86.12 352 LYS A CA 1
ATOM 2748 C C . LYS A 1 352 ? 15.335 3.963 7.485 1.00 86.12 352 LYS A C 1
ATOM 2750 O O . LYS A 1 352 ? 15.953 3.711 6.456 1.00 86.12 352 LYS A O 1
ATOM 2755 N N . ASP A 1 353 ? 14.784 3.017 8.246 1.00 82.88 353 ASP A N 1
ATOM 2756 C CA . ASP A 1 353 ? 14.943 1.563 8.111 1.00 82.88 353 ASP A CA 1
ATOM 2757 C C . ASP A 1 353 ? 14.476 0.995 6.762 1.00 82.88 353 ASP A C 1
ATOM 2759 O O . ASP A 1 353 ? 14.986 -0.033 6.327 1.00 82.88 353 ASP A O 1
ATOM 2763 N N . VAL A 1 354 ? 13.542 1.669 6.081 1.00 84.00 354 VAL A N 1
ATOM 2764 C CA . VAL A 1 354 ? 12.981 1.214 4.794 1.00 84.00 354 VAL A CA 1
ATOM 2765 C C . VAL A 1 354 ? 14.048 1.141 3.698 1.00 84.00 354 VAL A C 1
ATOM 2767 O O . VAL A 1 354 ? 14.087 0.177 2.933 1.00 84.00 354 VAL A O 1
ATOM 2770 N N . PHE A 1 355 ? 14.911 2.159 3.629 1.00 88.62 355 PHE A N 1
ATOM 2771 C CA . PHE A 1 355 ? 15.924 2.319 2.579 1.00 88.62 355 PHE A CA 1
ATOM 2772 C C . PHE A 1 355 ? 17.362 2.214 3.091 1.00 88.62 355 PHE A C 1
ATOM 2774 O O . PHE A 1 355 ? 18.264 1.988 2.289 1.00 88.62 355 PHE A O 1
ATOM 2781 N N . PHE A 1 356 ? 17.591 2.362 4.395 1.00 88.88 356 PHE A N 1
ATOM 2782 C CA . PHE A 1 356 ? 18.911 2.232 5.003 1.00 88.88 356 PHE A CA 1
ATOM 2783 C C . PHE A 1 356 ? 18.945 1.053 5.970 1.00 88.88 356 PHE A C 1
ATOM 2785 O O . PHE A 1 356 ? 17.946 0.716 6.607 1.00 88.88 356 PHE A O 1
ATOM 2792 N N . TYR A 1 357 ? 20.115 0.448 6.113 1.00 86.31 357 TYR A N 1
ATOM 2793 C CA . TYR A 1 357 ? 20.444 -0.344 7.289 1.00 86.31 357 TYR A CA 1
ATOM 2794 C C . TYR A 1 357 ? 21.435 0.432 8.151 1.00 86.31 357 TYR A C 1
ATOM 2796 O O . TYR A 1 357 ? 22.196 1.258 7.647 1.00 86.31 357 TYR A O 1
ATOM 2804 N N . GLN A 1 358 ? 21.389 0.194 9.456 1.00 84.88 358 GLN A N 1
ATOM 2805 C CA . GLN A 1 358 ? 22.315 0.803 10.398 1.00 84.88 358 GLN A CA 1
ATOM 2806 C C . GLN A 1 358 ? 23.468 -0.171 10.643 1.00 84.88 358 GLN A C 1
ATOM 2808 O O . GLN A 1 358 ? 23.227 -1.330 10.980 1.00 84.88 358 GLN A O 1
ATOM 2813 N N . ALA A 1 359 ? 24.697 0.282 10.416 1.00 82.62 359 ALA A N 1
ATOM 2814 C CA . ALA A 1 359 ? 25.906 -0.473 10.711 1.00 82.62 359 ALA A CA 1
ATOM 2815 C C . ALA A 1 359 ? 26.253 -0.412 12.210 1.00 82.62 359 ALA A C 1
ATOM 2817 O O . ALA A 1 359 ? 25.745 0.437 12.944 1.00 82.62 359 ALA A O 1
ATOM 2818 N N . ASP A 1 360 ? 27.149 -1.296 12.658 1.00 77.75 360 ASP A N 1
ATOM 2819 C CA . ASP A 1 360 ? 27.584 -1.396 14.063 1.00 77.75 360 ASP A CA 1
ATOM 2820 C C . ASP A 1 360 ? 28.246 -0.112 14.598 1.00 77.75 360 ASP A C 1
ATOM 2822 O O . ASP A 1 360 ? 28.332 0.098 15.807 1.00 77.75 360 ASP A O 1
ATOM 2826 N N . ASP A 1 361 ? 28.742 0.740 13.702 1.00 78.31 361 ASP A N 1
ATOM 2827 C CA . ASP A 1 361 ? 29.358 2.032 14.003 1.00 78.31 361 ASP A CA 1
ATOM 2828 C C . ASP A 1 361 ? 28.368 3.208 13.902 1.00 78.31 361 ASP A C 1
ATOM 2830 O O . ASP A 1 361 ? 28.787 4.362 13.827 1.00 78.31 361 ASP A O 1
ATOM 2834 N N . GLU A 1 362 ? 27.064 2.908 13.923 1.00 78.62 362 GLU A N 1
ATOM 2835 C CA . GLU A 1 362 ? 25.931 3.839 13.851 1.00 78.62 362 GLU A CA 1
ATOM 2836 C C . GLU A 1 362 ? 25.763 4.566 12.501 1.00 78.62 362 GLU A C 1
ATOM 2838 O O . GLU A 1 362 ? 24.866 5.407 12.375 1.00 78.62 362 GLU A O 1
ATOM 2843 N N . HIS A 1 363 ? 26.546 4.227 11.466 1.00 87.06 363 HIS A N 1
ATOM 2844 C CA . HIS A 1 363 ? 26.348 4.784 10.125 1.00 87.06 363 HIS A CA 1
ATOM 2845 C C . HIS A 1 363 ? 25.127 4.174 9.433 1.00 87.06 363 HIS A C 1
ATOM 2847 O O . HIS A 1 363 ? 24.859 2.974 9.507 1.00 87.06 363 HIS A O 1
ATOM 2853 N N . TYR A 1 364 ? 24.403 5.010 8.695 1.00 89.56 364 TYR A N 1
ATOM 2854 C CA . TYR A 1 364 ? 23.305 4.603 7.832 1.00 89.56 364 TYR A CA 1
ATOM 2855 C C . TYR A 1 364 ? 23.822 4.310 6.429 1.00 89.56 364 TYR A C 1
ATOM 2857 O O . TYR A 1 364 ? 24.261 5.211 5.712 1.00 89.56 364 TYR A O 1
ATOM 2865 N N . ILE A 1 365 ? 23.705 3.051 6.016 1.00 89.38 365 ILE A N 1
ATOM 2866 C CA . ILE A 1 365 ? 24.160 2.579 4.711 1.00 89.38 365 ILE A CA 1
ATOM 2867 C C . ILE A 1 365 ? 22.941 2.286 3.820 1.00 89.38 365 ILE A C 1
ATOM 2869 O O . ILE A 1 365 ? 22.016 1.591 4.251 1.00 89.38 365 ILE A O 1
ATOM 2873 N N . PRO A 1 366 ? 22.890 2.806 2.579 1.00 90.06 366 PRO A N 1
ATOM 2874 C CA . PRO A 1 366 ? 21.816 2.518 1.638 1.00 90.06 366 PRO A CA 1
ATOM 2875 C C . PRO A 1 366 ? 21.702 1.028 1.303 1.00 90.06 366 PRO A C 1
ATOM 2877 O O . PRO A 1 366 ? 22.688 0.391 0.926 1.00 90.06 366 PRO A O 1
ATOM 2880 N N . ARG A 1 367 ? 20.473 0.504 1.303 1.00 89.56 367 ARG A N 1
ATOM 2881 C CA . ARG A 1 367 ? 20.110 -0.796 0.710 1.00 89.56 367 ARG A CA 1
ATOM 2882 C C . ARG A 1 367 ? 20.068 -0.665 -0.815 1.00 89.56 367 ARG A C 1
ATOM 2884 O O . ARG A 1 367 ? 19.002 -0.656 -1.436 1.00 89.56 367 ARG A O 1
ATOM 2891 N N . ALA A 1 368 ? 21.240 -0.460 -1.411 1.00 89.06 368 ALA A N 1
ATOM 2892 C CA . ALA A 1 368 ? 21.403 -0.166 -2.828 1.00 89.06 368 ALA A CA 1
ATOM 2893 C C . ALA A 1 368 ? 22.442 -1.078 -3.478 1.00 89.06 368 ALA A C 1
ATOM 2895 O O . ALA A 1 368 ? 23.583 -1.115 -3.026 1.00 89.06 368 ALA A O 1
ATOM 2896 N N . LEU A 1 369 ? 22.076 -1.724 -4.587 1.00 89.06 369 LEU A N 1
ATOM 2897 C CA . LEU A 1 369 ? 23.019 -2.407 -5.471 1.00 89.06 369 LEU A CA 1
ATOM 2898 C C . LEU A 1 369 ? 23.330 -1.523 -6.677 1.00 89.06 369 LEU A C 1
ATOM 2900 O O . LEU A 1 369 ? 22.435 -1.127 -7.428 1.00 89.06 369 LEU A O 1
ATOM 2904 N N . LEU A 1 370 ? 24.610 -1.214 -6.853 1.00 88.31 370 LEU A N 1
ATOM 2905 C CA . LEU A 1 370 ? 25.123 -0.365 -7.917 1.00 88.31 370 LEU A CA 1
ATOM 2906 C C . LEU A 1 370 ? 25.768 -1.242 -8.993 1.00 88.31 370 LEU A C 1
ATOM 2908 O O . LEU A 1 370 ? 26.884 -1.726 -8.806 1.00 88.31 370 LEU A O 1
ATOM 2912 N N . LEU A 1 371 ? 25.071 -1.450 -10.113 1.00 86.12 371 LEU A N 1
ATOM 2913 C CA . LEU A 1 371 ? 25.502 -2.372 -11.167 1.00 86.12 371 LEU A CA 1
ATOM 2914 C C . LEU A 1 371 ? 25.754 -1.620 -12.478 1.00 86.12 371 LEU A C 1
ATOM 2916 O O . LEU A 1 371 ? 24.837 -1.029 -13.055 1.00 86.12 371 LEU A O 1
ATOM 2920 N N . ASP A 1 372 ? 26.989 -1.667 -12.982 1.00 84.88 372 ASP A N 1
ATOM 2921 C CA . ASP A 1 372 ? 27.303 -1.177 -14.326 1.00 84.88 372 ASP A CA 1
ATOM 2922 C C . ASP A 1 372 ? 28.421 -1.989 -14.981 1.00 84.88 372 ASP A C 1
ATOM 2924 O O . ASP A 1 372 ? 29.368 -2.461 -14.350 1.00 84.88 372 ASP A O 1
ATOM 2928 N N . LEU A 1 373 ? 28.290 -2.157 -16.292 1.00 82.94 373 LEU A N 1
ATOM 2929 C CA . LEU A 1 373 ? 29.288 -2.814 -17.126 1.00 82.94 373 LEU A CA 1
ATOM 2930 C C . LEU A 1 373 ? 30.410 -1.839 -17.515 1.00 82.94 373 LEU A C 1
ATOM 2932 O O . LEU A 1 373 ? 31.459 -2.276 -17.982 1.00 82.94 373 LEU A O 1
ATOM 2936 N N . GLU A 1 374 ? 30.212 -0.531 -17.310 1.00 82.06 374 GLU A N 1
ATOM 2937 C CA . GLU A 1 374 ? 31.205 0.513 -17.567 1.00 82.06 374 GLU A CA 1
ATOM 2938 C C . GLU A 1 374 ? 31.692 1.176 -16.262 1.00 82.06 374 GLU A C 1
ATOM 2940 O O . GLU A 1 374 ? 30.884 1.620 -15.445 1.00 82.06 374 GLU A O 1
ATOM 2945 N N . PRO A 1 375 ? 33.016 1.331 -16.059 1.00 80.38 375 PRO A N 1
ATOM 2946 C CA . PRO A 1 375 ? 33.558 1.848 -14.800 1.00 80.38 375 PRO A CA 1
ATOM 2947 C C . PRO A 1 375 ? 33.343 3.357 -14.624 1.00 80.38 375 PRO A C 1
ATOM 2949 O O . PRO A 1 375 ? 33.292 3.844 -13.500 1.00 80.38 375 PRO A O 1
ATOM 2952 N N . ARG A 1 376 ? 33.154 4.109 -15.719 1.00 82.19 376 ARG A N 1
ATOM 2953 C CA . ARG A 1 376 ? 33.126 5.582 -15.722 1.00 82.19 376 ARG A CA 1
ATOM 2954 C C . ARG A 1 376 ? 32.160 6.173 -14.694 1.00 82.19 376 ARG A C 1
ATOM 2956 O O . ARG A 1 376 ? 32.492 7.159 -14.041 1.00 82.19 376 ARG A O 1
ATOM 2963 N N . VAL A 1 377 ? 30.946 5.635 -14.592 1.00 78.06 377 VAL A N 1
ATOM 2964 C CA . VAL A 1 377 ? 29.944 6.201 -13.681 1.00 78.06 377 VAL A CA 1
ATOM 2965 C C . VAL A 1 377 ? 30.239 5.804 -12.231 1.00 78.06 377 VAL A C 1
ATOM 2967 O O . VAL A 1 377 ? 30.087 6.631 -11.335 1.00 78.06 377 VAL A O 1
ATOM 2970 N N . ILE A 1 378 ? 30.739 4.587 -12.005 1.00 81.94 378 ILE A N 1
ATOM 2971 C CA . ILE A 1 378 ? 31.143 4.102 -10.678 1.00 81.94 378 ILE A CA 1
ATOM 2972 C C . ILE A 1 378 ? 32.335 4.899 -10.151 1.00 81.94 378 ILE A C 1
ATOM 2974 O O . ILE A 1 378 ? 32.322 5.330 -9.000 1.00 81.94 378 ILE A O 1
ATOM 2978 N N . ASP A 1 379 ? 33.327 5.163 -10.997 1.00 84.81 379 ASP A N 1
ATOM 2979 C CA . ASP A 1 379 ? 34.505 5.953 -10.642 1.00 84.81 379 ASP A CA 1
ATOM 2980 C C . ASP A 1 379 ? 34.122 7.388 -10.261 1.00 84.81 379 ASP A C 1
ATOM 2982 O O . ASP A 1 379 ? 34.637 7.930 -9.281 1.00 84.81 379 ASP A O 1
ATOM 2986 N N . ASN A 1 380 ? 33.143 7.981 -10.956 1.00 83.25 380 ASN A N 1
ATOM 2987 C CA . ASN A 1 380 ? 32.607 9.289 -10.584 1.00 83.25 380 ASN A CA 1
ATOM 2988 C C . ASN A 1 380 ? 31.974 9.270 -9.184 1.00 83.25 380 ASN A C 1
ATOM 2990 O O . ASN A 1 380 ? 32.247 10.175 -8.398 1.00 83.25 380 ASN A O 1
ATOM 2994 N N . ILE A 1 381 ? 31.188 8.241 -8.839 1.00 81.81 381 ILE A N 1
ATOM 2995 C CA . ILE A 1 381 ? 30.600 8.104 -7.494 1.00 81.81 381 ILE A CA 1
ATOM 2996 C C . ILE A 1 381 ? 31.693 7.905 -6.439 1.00 81.81 381 ILE A C 1
ATOM 2998 O O . ILE A 1 381 ? 31.670 8.585 -5.413 1.00 81.81 381 ILE A O 1
ATOM 3002 N N . LYS A 1 382 ? 32.690 7.055 -6.712 1.00 83.12 382 LYS A N 1
ATOM 3003 C CA . LYS A 1 382 ? 33.842 6.818 -5.821 1.00 83.12 382 LYS A CA 1
ATOM 3004 C C . LYS A 1 382 ? 34.716 8.058 -5.615 1.00 83.12 382 LYS A C 1
ATOM 3006 O O . LYS A 1 382 ? 35.392 8.163 -4.600 1.00 83.12 382 LYS A O 1
ATOM 3011 N N . SER A 1 383 ? 34.706 8.998 -6.560 1.00 84.88 383 SER A N 1
ATOM 3012 C CA . SER A 1 383 ? 35.383 10.297 -6.436 1.00 84.88 383 SER A CA 1
ATOM 3013 C C . SER A 1 383 ? 34.503 11.406 -5.840 1.00 84.88 383 SER A C 1
ATOM 3015 O O . SER A 1 383 ? 34.982 12.515 -5.600 1.00 84.88 383 SER A O 1
ATOM 3017 N N . SER A 1 384 ? 33.213 11.133 -5.627 1.00 84.62 384 SER A N 1
ATOM 3018 C CA . SER A 1 384 ? 32.247 12.110 -5.128 1.00 84.62 384 SER A CA 1
ATOM 3019 C C . SER A 1 384 ? 32.283 12.229 -3.602 1.00 84.62 384 SER A C 1
ATOM 3021 O O . SER A 1 384 ? 32.826 11.378 -2.902 1.00 84.62 384 SER A O 1
ATOM 3023 N N . ALA A 1 385 ? 31.621 13.257 -3.067 1.00 83.50 385 ALA A N 1
ATOM 3024 C CA . ALA A 1 385 ? 31.457 13.420 -1.622 1.00 83.50 385 ALA A CA 1
ATOM 3025 C C . ALA A 1 385 ? 30.673 12.272 -0.950 1.00 83.50 385 ALA A C 1
ATOM 3027 O O . ALA A 1 385 ? 30.768 12.121 0.260 1.00 83.50 385 ALA A O 1
ATOM 3028 N N . PHE A 1 386 ? 29.928 11.471 -1.724 1.00 83.69 386 PHE A N 1
ATOM 3029 C CA . PHE A 1 386 ? 29.123 10.338 -1.251 1.00 83.69 386 PHE A CA 1
ATOM 3030 C C . PHE A 1 386 ? 29.838 8.988 -1.404 1.00 83.69 386 PHE A C 1
ATOM 3032 O O . PHE A 1 386 ? 29.206 7.939 -1.308 1.00 83.69 386 PHE A O 1
ATOM 3039 N N . ALA A 1 387 ? 31.147 8.984 -1.677 1.00 82.62 387 ALA A N 1
ATOM 3040 C CA . ALA A 1 387 ? 31.907 7.754 -1.898 1.00 82.62 387 ALA A CA 1
ATOM 3041 C C . ALA A 1 387 ? 31.837 6.780 -0.709 1.00 82.62 387 ALA A C 1
ATOM 3043 O O . ALA A 1 387 ? 31.769 5.573 -0.921 1.00 82.62 387 ALA A O 1
ATOM 3044 N N . ASN A 1 388 ? 31.809 7.314 0.516 1.00 85.50 388 ASN A N 1
ATOM 3045 C CA . ASN A 1 388 ? 31.787 6.529 1.752 1.00 85.50 388 ASN A CA 1
ATOM 3046 C C . ASN A 1 388 ? 30.373 6.128 2.201 1.00 85.50 388 ASN A C 1
ATOM 3048 O O . ASN A 1 388 ? 30.245 5.396 3.172 1.00 85.50 388 ASN A O 1
ATOM 3052 N N . LEU A 1 389 ? 29.323 6.590 1.513 1.00 87.81 389 LEU A N 1
ATOM 3053 C CA . LEU A 1 389 ? 27.942 6.266 1.870 1.00 87.81 389 LEU A CA 1
ATOM 3054 C C . LEU A 1 389 ? 27.578 4.820 1.501 1.00 87.81 389 LEU A C 1
ATOM 3056 O O . LEU A 1 389 ? 26.827 4.164 2.212 1.00 87.81 389 LEU A O 1
ATOM 3060 N N . TYR A 1 390 ? 28.059 4.336 0.354 1.00 87.19 390 TYR A N 1
ATOM 3061 C CA . TYR A 1 390 ? 27.667 3.039 -0.196 1.00 87.19 390 TYR A CA 1
ATOM 3062 C C . TYR A 1 390 ? 28.546 1.913 0.342 1.00 87.19 390 TYR A C 1
ATOM 3064 O O . TYR A 1 390 ? 29.764 2.064 0.425 1.00 87.19 390 TYR A O 1
ATOM 3072 N N . ASN A 1 391 ? 27.950 0.745 0.590 1.00 87.38 391 ASN A N 1
ATOM 3073 C CA . ASN A 1 391 ? 28.716 -0.466 0.866 1.00 87.38 391 ASN A CA 1
ATOM 3074 C C . ASN A 1 391 ? 29.574 -0.832 -0.368 1.00 87.38 391 ASN A C 1
ATOM 3076 O O . ASN A 1 391 ? 29.007 -1.088 -1.436 1.00 87.38 391 ASN A O 1
ATOM 3080 N N . PRO A 1 392 ? 30.916 -0.898 -0.258 1.00 87.38 392 PRO A N 1
ATOM 3081 C CA . PRO A 1 392 ? 31.783 -1.261 -1.376 1.00 87.38 392 PRO A CA 1
ATOM 3082 C C . PRO A 1 392 ? 31.482 -2.643 -1.963 1.00 87.38 392 PRO A C 1
ATOM 3084 O O . PRO A 1 392 ? 31.691 -2.849 -3.157 1.00 87.38 392 PRO A O 1
ATOM 3087 N N . GLU A 1 393 ? 30.969 -3.575 -1.153 1.00 87.25 393 GLU A N 1
ATOM 3088 C CA . GLU A 1 393 ? 30.583 -4.908 -1.621 1.00 87.25 393 GLU A CA 1
ATOM 3089 C C . GLU A 1 393 ? 29.306 -4.903 -2.469 1.00 87.25 393 GLU A C 1
ATOM 3091 O O . GLU A 1 393 ? 29.035 -5.884 -3.159 1.00 87.25 393 GLU A O 1
ATOM 3096 N N . ASN A 1 394 ? 28.534 -3.814 -2.435 1.00 87.81 394 ASN A N 1
ATOM 3097 C CA . ASN A 1 394 ? 27.303 -3.631 -3.204 1.00 87.81 394 ASN A CA 1
ATOM 3098 C C . ASN A 1 394 ? 27.543 -2.916 -4.544 1.00 87.81 394 ASN A C 1
ATOM 3100 O O . ASN A 1 394 ? 26.595 -2.568 -5.251 1.00 87.81 394 ASN A O 1
ATOM 3104 N N . ILE A 1 395 ? 28.811 -2.706 -4.910 1.00 88.00 395 ILE A N 1
ATOM 3105 C CA . ILE A 1 395 ? 29.222 -2.064 -6.156 1.00 88.00 395 ILE A CA 1
ATOM 3106 C C . ILE A 1 395 ? 29.822 -3.110 -7.091 1.00 88.00 395 ILE A C 1
ATOM 3108 O O . ILE A 1 395 ? 30.907 -3.634 -6.841 1.00 88.00 395 ILE A O 1
ATOM 3112 N N . PHE A 1 396 ? 29.153 -3.349 -8.215 1.00 86.25 396 PHE A N 1
ATOM 3113 C CA . PHE A 1 396 ? 29.632 -4.251 -9.251 1.00 86.25 396 PHE A CA 1
ATOM 3114 C C . PHE A 1 396 ? 30.125 -3.482 -10.480 1.00 86.25 396 PHE A C 1
ATOM 3116 O O . PHE A 1 396 ? 29.391 -2.695 -11.080 1.00 86.25 396 PHE A O 1
ATOM 3123 N N . THR A 1 397 ? 31.361 -3.774 -10.889 1.00 82.25 397 THR A N 1
ATOM 3124 C CA . THR A 1 397 ? 31.961 -3.350 -12.164 1.00 82.25 397 THR A CA 1
ATOM 3125 C C . THR A 1 397 ? 32.455 -4.573 -12.926 1.00 82.25 397 THR A C 1
ATOM 3127 O O . THR A 1 397 ? 33.209 -5.373 -12.365 1.00 82.25 397 THR A O 1
ATOM 3130 N N . SER A 1 398 ? 32.127 -4.678 -14.216 1.00 77.75 398 SER A N 1
ATOM 3131 C CA . SER A 1 398 ? 32.665 -5.741 -15.077 1.00 77.75 398 SER A CA 1
ATOM 3132 C C . SER A 1 398 ? 34.198 -5.673 -15.178 1.00 77.75 398 SER A C 1
ATOM 3134 O O . SER A 1 398 ? 34.765 -4.635 -15.526 1.00 77.75 398 SER A O 1
ATOM 3136 N N . LYS A 1 399 ? 34.880 -6.793 -14.896 1.00 71.06 399 LYS A N 1
ATOM 3137 C CA . LYS A 1 399 ? 36.352 -6.917 -14.970 1.00 71.06 399 LYS A CA 1
ATOM 3138 C C . LYS A 1 399 ? 36.870 -7.003 -16.410 1.00 71.06 399 LYS A C 1
ATOM 3140 O O . LYS A 1 399 ? 38.017 -6.646 -16.666 1.00 71.06 399 LYS A O 1
ATOM 3145 N N . ASP A 1 400 ? 36.019 -7.433 -17.341 1.00 64.94 400 ASP A N 1
ATOM 3146 C CA . ASP A 1 400 ? 36.386 -7.718 -18.734 1.00 64.94 400 ASP A CA 1
ATOM 3147 C C . ASP A 1 400 ? 36.444 -6.462 -19.626 1.00 64.94 400 ASP A C 1
ATOM 3149 O O . ASP A 1 400 ? 36.768 -6.552 -20.810 1.00 64.94 400 ASP A O 1
ATOM 3153 N N . GLY A 1 401 ? 36.155 -5.274 -19.078 1.00 57.97 401 GLY A N 1
ATOM 3154 C CA . GLY A 1 401 ? 36.432 -3.983 -19.723 1.00 57.97 401 GLY A CA 1
ATOM 3155 C C . GLY A 1 401 ? 35.647 -3.683 -21.008 1.00 57.97 401 GLY A C 1
ATOM 3156 O O . GLY A 1 401 ? 35.952 -2.708 -21.694 1.00 57.97 401 GLY A O 1
ATOM 3157 N N . GLY A 1 402 ? 34.638 -4.483 -21.349 1.00 63.84 402 GLY A N 1
ATOM 3158 C CA . GLY A 1 402 ? 33.754 -4.250 -22.487 1.00 63.84 402 GLY A CA 1
ATOM 3159 C C . GLY A 1 402 ? 32.382 -3.817 -22.001 1.00 63.84 402 GLY A C 1
ATOM 3160 O O . GLY A 1 402 ? 31.611 -4.660 -21.576 1.00 63.84 402 GLY A O 1
ATOM 3161 N N . GLY A 1 403 ? 32.052 -2.529 -22.070 1.00 74.06 403 GLY A N 1
ATOM 3162 C CA . GLY A 1 403 ? 30.694 -2.059 -21.781 1.00 74.06 403 GLY A CA 1
ATOM 3163 C C . GLY A 1 403 ? 29.638 -2.680 -22.707 1.00 74.06 403 GLY A C 1
ATOM 3164 O O . GLY A 1 403 ? 29.947 -3.405 -23.657 1.00 74.06 403 GLY A O 1
ATOM 3165 N N . ALA A 1 404 ? 28.365 -2.351 -22.490 1.00 78.75 404 ALA A N 1
ATOM 3166 C CA . ALA A 1 404 ? 27.297 -2.829 -23.372 1.00 78.75 404 ALA A CA 1
ATOM 3167 C C . ALA A 1 404 ? 27.325 -2.170 -24.769 1.00 78.75 404 ALA A C 1
ATOM 3169 O O . ALA A 1 404 ? 26.697 -2.668 -25.707 1.00 78.75 404 ALA A O 1
ATOM 3170 N N . GLY A 1 405 ? 28.023 -1.036 -24.927 1.00 80.81 405 GLY A N 1
ATOM 3171 C CA . GLY A 1 405 ? 28.186 -0.364 -26.221 1.00 80.81 405 GLY A CA 1
ATOM 3172 C C . GLY A 1 405 ? 26.861 0.061 -26.860 1.00 80.81 405 GLY A C 1
ATOM 3173 O O . GLY A 1 405 ? 26.721 0.009 -28.078 1.00 80.81 405 GLY A O 1
ATOM 3174 N N . ASN A 1 406 ? 25.870 0.428 -26.039 1.00 84.69 406 ASN A N 1
ATOM 3175 C CA . ASN A 1 406 ? 24.508 0.778 -26.461 1.00 84.69 406 ASN A CA 1
ATOM 3176 C C . ASN A 1 406 ? 23.746 -0.316 -27.234 1.00 84.69 406 ASN A C 1
ATOM 3178 O O . ASN A 1 406 ? 22.803 -0.011 -27.963 1.00 84.69 406 ASN A O 1
ATOM 3182 N N . ILE A 1 407 ? 24.107 -1.588 -27.046 1.00 88.50 407 ILE A N 1
ATOM 3183 C CA . ILE A 1 407 ? 23.473 -2.742 -27.697 1.00 88.50 407 ILE A CA 1
ATOM 3184 C C . ILE A 1 407 ? 22.902 -3.667 -26.615 1.00 88.50 407 ILE A C 1
ATOM 3186 O O . ILE A 1 407 ? 23.642 -4.151 -25.759 1.00 88.50 407 ILE A O 1
ATOM 3190 N N . TRP A 1 408 ? 21.592 -3.925 -26.654 1.00 91.94 408 TRP A N 1
ATOM 3191 C CA . TRP A 1 408 ? 20.892 -4.750 -25.659 1.00 91.94 408 TRP A CA 1
ATOM 3192 C C . TRP A 1 408 ? 21.501 -6.159 -25.488 1.00 91.94 408 TRP A C 1
ATOM 3194 O O . TRP A 1 408 ? 21.817 -6.520 -24.352 1.00 91.94 408 TRP A O 1
ATOM 3204 N N . PRO A 1 409 ? 21.777 -6.934 -26.564 1.00 90.38 409 PRO A N 1
ATOM 3205 C CA . PRO A 1 409 ? 22.356 -8.274 -26.427 1.00 90.38 409 PRO A CA 1
ATOM 3206 C C . PRO A 1 409 ? 23.707 -8.319 -25.715 1.00 90.38 409 PRO A C 1
ATOM 3208 O O . PRO A 1 409 ? 23.982 -9.287 -25.011 1.00 90.38 409 PRO A O 1
ATOM 3211 N N . ASN A 1 410 ? 24.547 -7.289 -25.869 1.00 89.25 410 ASN A N 1
ATOM 3212 C CA . ASN A 1 410 ? 25.818 -7.208 -25.149 1.00 89.25 410 ASN A CA 1
ATOM 3213 C C . ASN A 1 410 ? 25.574 -7.127 -23.644 1.00 89.25 410 ASN A C 1
ATOM 3215 O O . ASN A 1 410 ? 26.190 -7.877 -22.895 1.00 89.25 410 ASN A O 1
ATOM 3219 N N . GLY A 1 411 ? 24.657 -6.251 -23.219 1.00 88.69 411 GLY A N 1
ATOM 3220 C CA . GLY A 1 411 ? 24.290 -6.113 -21.812 1.00 88.69 411 GLY A CA 1
ATOM 3221 C C . GLY A 1 411 ? 23.715 -7.408 -21.241 1.00 88.69 411 GLY A C 1
ATOM 3222 O O . GLY A 1 411 ? 24.153 -7.851 -20.186 1.00 88.69 411 GLY A O 1
ATOM 3223 N N . TYR A 1 412 ? 22.801 -8.050 -21.973 1.00 90.38 412 TYR A N 1
ATOM 3224 C CA . TYR A 1 412 ? 22.157 -9.294 -21.544 1.00 90.38 412 TYR A CA 1
ATOM 3225 C C . TYR A 1 412 ? 23.143 -10.475 -21.474 1.00 90.38 412 TYR A C 1
ATOM 3227 O O . TYR A 1 412 ? 23.233 -11.154 -20.458 1.00 90.38 412 TYR A O 1
ATOM 3235 N N . THR A 1 413 ? 23.952 -10.687 -22.519 1.00 89.38 413 THR A N 1
ATOM 3236 C CA . THR A 1 413 ? 24.923 -11.801 -22.563 1.00 89.38 413 THR A CA 1
ATOM 3237 C C . THR A 1 413 ? 26.023 -11.626 -21.514 1.00 89.38 413 THR A C 1
ATOM 3239 O O . THR A 1 413 ? 26.528 -12.600 -20.961 1.00 89.38 413 THR A O 1
ATOM 3242 N N . GLN A 1 414 ? 26.449 -10.385 -21.253 1.00 87.44 414 GLN A N 1
ATOM 3243 C CA . GLN A 1 414 ? 27.416 -10.128 -20.188 1.00 87.44 414 GLN A CA 1
ATOM 3244 C C . GLN A 1 414 ? 26.810 -10.412 -18.820 1.00 87.44 414 GLN A C 1
ATOM 3246 O O . GLN A 1 414 ? 27.450 -11.111 -18.044 1.00 87.44 414 GLN A O 1
ATOM 3251 N N . ALA A 1 415 ? 25.584 -9.946 -18.568 1.00 87.62 415 ALA A N 1
ATOM 3252 C CA . ALA A 1 415 ? 24.853 -10.229 -17.338 1.00 87.62 415 ALA A CA 1
ATOM 3253 C C . ALA A 1 415 ? 24.726 -11.735 -17.071 1.00 87.62 415 ALA A C 1
ATOM 3255 O O . ALA A 1 415 ? 24.965 -12.181 -15.955 1.00 87.62 415 ALA A O 1
ATOM 3256 N N . GLU A 1 416 ? 24.442 -12.525 -18.108 1.00 89.44 416 GLU A N 1
ATOM 3257 C CA . GLU A 1 416 ? 24.351 -13.983 -18.011 1.00 89.44 416 GLU A CA 1
ATOM 3258 C C . GLU A 1 416 ? 25.669 -14.626 -17.549 1.00 89.44 416 GLU A C 1
ATOM 3260 O O . GLU A 1 416 ? 25.663 -15.494 -16.677 1.00 89.44 416 GLU A O 1
ATOM 3265 N N . LYS A 1 417 ? 26.816 -14.164 -18.065 1.00 88.62 417 LYS A N 1
ATOM 3266 C CA . LYS A 1 417 ? 28.142 -14.675 -17.664 1.00 88.62 417 LYS A CA 1
ATOM 3267 C C . LYS A 1 417 ? 28.500 -14.369 -16.212 1.00 88.62 417 LYS A C 1
ATOM 3269 O O . LYS A 1 417 ? 29.248 -15.125 -15.607 1.00 88.62 417 LYS A O 1
ATOM 3274 N N . MET A 1 418 ? 28.000 -13.256 -15.686 1.00 87.44 418 MET A N 1
ATOM 3275 C CA . MET A 1 418 ? 28.229 -12.792 -14.312 1.00 87.44 418 MET A CA 1
ATOM 3276 C C . MET A 1 418 ? 26.992 -12.993 -13.427 1.00 87.44 418 MET A C 1
ATOM 3278 O O . MET A 1 418 ? 26.836 -12.322 -12.410 1.00 87.44 418 MET A O 1
ATOM 3282 N N . SER A 1 419 ? 26.092 -13.900 -13.825 1.00 89.12 419 SER A N 1
ATOM 3283 C CA . SER A 1 419 ? 24.826 -14.122 -13.127 1.00 89.12 419 SER A CA 1
ATOM 3284 C C . SER A 1 419 ? 25.030 -14.547 -11.681 1.00 89.12 419 SER A C 1
ATOM 3286 O O . SER A 1 419 ? 24.228 -14.153 -10.843 1.00 89.12 419 SER A O 1
ATOM 3288 N N . GLU A 1 420 ? 26.036 -15.378 -11.402 1.00 89.94 420 GLU A N 1
ATOM 3289 C CA . GLU A 1 420 ? 26.324 -15.848 -10.043 1.00 89.94 420 GLU A CA 1
ATOM 3290 C C . GLU A 1 420 ? 26.737 -14.667 -9.162 1.00 89.94 420 GLU A C 1
ATOM 3292 O O . GLU A 1 420 ? 26.036 -14.369 -8.205 1.00 89.94 420 GLU A O 1
ATOM 3297 N N . ASP A 1 421 ? 27.754 -13.899 -9.571 1.00 89.50 421 ASP A N 1
ATOM 3298 C CA . ASP A 1 421 ? 28.225 -12.719 -8.831 1.00 89.50 421 ASP A CA 1
ATOM 3299 C C . ASP A 1 421 ? 27.095 -11.713 -8.540 1.00 89.50 421 ASP A C 1
ATOM 3301 O O . ASP A 1 421 ? 26.961 -11.219 -7.421 1.00 89.50 421 ASP A O 1
ATOM 3305 N N . ILE A 1 422 ? 26.267 -11.397 -9.544 1.00 88.56 422 ILE A N 1
ATOM 3306 C CA . ILE A 1 422 ? 25.177 -10.426 -9.386 1.00 88.56 422 ILE A CA 1
ATOM 3307 C C . ILE A 1 422 ? 24.076 -10.973 -8.472 1.00 88.56 422 ILE A C 1
ATOM 3309 O O . ILE A 1 422 ? 23.564 -10.232 -7.631 1.00 88.56 422 ILE A O 1
ATOM 3313 N N . MET A 1 423 ? 23.689 -12.242 -8.628 1.00 90.88 423 MET A N 1
ATOM 3314 C CA . MET A 1 423 ? 22.629 -12.824 -7.803 1.00 90.88 423 MET A CA 1
ATOM 3315 C C . MET A 1 423 ? 23.088 -13.071 -6.369 1.00 90.88 423 MET A C 1
ATOM 3317 O O . MET A 1 423 ? 22.292 -12.835 -5.470 1.00 90.88 423 MET A O 1
ATOM 3321 N N . ASP A 1 424 ? 24.356 -13.411 -6.136 1.00 91.25 424 ASP A N 1
ATOM 3322 C CA . ASP A 1 424 ? 24.923 -13.532 -4.789 1.00 91.25 424 ASP A CA 1
ATOM 3323 C C . ASP A 1 424 ? 24.866 -12.189 -4.038 1.00 91.25 424 ASP A C 1
ATOM 3325 O O . ASP A 1 424 ? 24.546 -12.144 -2.850 1.00 91.25 424 ASP A O 1
ATOM 3329 N N . MET A 1 425 ? 25.109 -11.067 -4.732 1.00 89.50 425 MET A N 1
ATOM 3330 C CA . MET A 1 425 ? 24.937 -9.726 -4.156 1.00 89.50 425 MET A CA 1
ATOM 3331 C C . MET A 1 425 ? 23.471 -9.430 -3.808 1.00 89.50 425 MET A C 1
ATOM 3333 O O . MET A 1 425 ? 23.195 -8.853 -2.755 1.00 89.50 425 MET A O 1
ATOM 3337 N N . VAL A 1 426 ? 22.533 -9.816 -4.682 1.00 90.19 426 VAL A N 1
ATOM 3338 C CA . VAL A 1 426 ? 21.087 -9.675 -4.436 1.00 90.19 426 VAL A CA 1
ATOM 3339 C C . VAL A 1 426 ? 20.652 -10.523 -3.247 1.00 90.19 426 VAL A C 1
ATOM 3341 O O . VAL A 1 426 ? 19.960 -10.010 -2.371 1.00 90.19 426 VAL A O 1
ATOM 3344 N N . ASP A 1 427 ? 21.080 -11.783 -3.194 1.00 90.44 427 ASP A N 1
ATOM 3345 C CA . ASP A 1 427 ? 20.749 -12.714 -2.119 1.00 90.44 427 ASP A CA 1
ATOM 3346 C C . ASP A 1 427 ? 21.284 -12.220 -0.781 1.00 90.44 427 ASP A C 1
ATOM 3348 O O . ASP A 1 427 ? 20.535 -12.183 0.187 1.00 90.44 427 ASP A O 1
ATOM 3352 N N . ARG A 1 428 ? 22.539 -11.752 -0.729 1.00 89.38 428 ARG A N 1
ATOM 3353 C CA . ARG A 1 428 ? 23.126 -11.207 0.502 1.00 89.38 428 ARG A CA 1
ATOM 3354 C C . ARG A 1 428 ? 22.289 -10.061 1.067 1.00 89.38 428 ARG A C 1
ATOM 3356 O O . ARG A 1 428 ? 22.009 -10.031 2.261 1.00 89.38 428 ARG A O 1
ATOM 3363 N N . GLU A 1 429 ? 21.882 -9.115 0.226 1.00 86.69 429 GLU A N 1
ATOM 3364 C CA . GLU A 1 429 ? 21.072 -7.977 0.673 1.00 86.69 429 GLU A CA 1
ATOM 3365 C C . GLU A 1 429 ? 19.623 -8.365 1.004 1.00 86.69 429 GLU A C 1
ATOM 3367 O O . GLU A 1 429 ? 19.019 -7.806 1.926 1.00 86.69 429 GLU A O 1
ATOM 3372 N N . ALA A 1 430 ? 19.062 -9.335 0.280 1.00 86.25 430 ALA A N 1
ATOM 3373 C CA . ALA A 1 430 ? 17.740 -9.883 0.559 1.00 86.25 430 ALA A CA 1
ATOM 3374 C C . ALA A 1 430 ? 17.710 -10.653 1.890 1.00 86.25 430 ALA A C 1
ATOM 3376 O O . ALA A 1 430 ? 16.779 -10.463 2.669 1.00 86.25 430 ALA A O 1
ATOM 3377 N N . ASP A 1 431 ? 18.733 -11.460 2.176 1.00 84.31 431 ASP A N 1
ATOM 3378 C CA . ASP A 1 431 ? 18.872 -12.237 3.413 1.00 84.31 431 ASP A CA 1
ATOM 3379 C C . ASP A 1 431 ? 19.188 -11.339 4.620 1.00 84.31 431 ASP A C 1
ATOM 3381 O O . ASP A 1 431 ? 18.729 -11.606 5.729 1.00 84.31 431 ASP A O 1
ATOM 3385 N N . ASN A 1 432 ? 19.889 -10.219 4.403 1.00 79.62 432 ASN A N 1
ATOM 3386 C CA . ASN A 1 432 ? 20.101 -9.161 5.403 1.00 79.62 432 ASN A CA 1
ATOM 3387 C C . ASN A 1 432 ? 18.835 -8.322 5.695 1.00 79.62 432 ASN A C 1
ATOM 3389 O O . ASN A 1 432 ? 18.895 -7.316 6.413 1.00 79.62 432 ASN A O 1
ATOM 3393 N N . SER A 1 433 ? 17.688 -8.675 5.111 1.00 78.81 433 SER A N 1
ATOM 3394 C CA . SER A 1 433 ? 16.422 -7.965 5.274 1.00 78.81 433 SER A CA 1
ATOM 3395 C C . SER A 1 433 ? 15.389 -8.867 5.959 1.00 78.81 433 SER A C 1
ATOM 3397 O O . SER A 1 433 ? 14.859 -9.777 5.330 1.00 78.81 433 SER A O 1
ATOM 3399 N N . ASP A 1 434 ? 15.034 -8.582 7.222 1.00 71.25 434 ASP A N 1
ATOM 3400 C CA . ASP A 1 434 ? 14.075 -9.396 8.006 1.00 71.25 434 ASP A CA 1
ATOM 3401 C C . ASP A 1 434 ? 12.735 -9.632 7.275 1.00 71.25 434 ASP A C 1
ATOM 3403 O O . ASP A 1 434 ? 12.172 -10.725 7.318 1.00 71.25 434 ASP A O 1
ATOM 3407 N N . SER A 1 435 ? 12.220 -8.609 6.580 1.00 78.94 435 SER A N 1
ATOM 3408 C CA . SER A 1 435 ? 11.017 -8.698 5.743 1.00 78.94 435 SER A CA 1
ATOM 3409 C C . SER A 1 435 ? 11.158 -7.866 4.465 1.00 78.94 435 SER A C 1
ATOM 3411 O O . SER A 1 435 ? 10.693 -6.729 4.371 1.00 78.94 435 SER A O 1
ATOM 3413 N N . LEU A 1 436 ? 11.813 -8.439 3.452 1.00 83.94 436 LEU A N 1
ATOM 3414 C CA . LEU A 1 436 ? 11.902 -7.832 2.121 1.00 83.94 436 LEU A CA 1
ATOM 3415 C C . LEU A 1 436 ? 10.505 -7.692 1.491 1.00 83.94 436 LEU A C 1
ATOM 3417 O O . LEU A 1 436 ? 9.811 -8.693 1.299 1.00 83.94 436 LEU A O 1
ATOM 3421 N N . GLU A 1 437 ? 10.102 -6.480 1.127 1.00 83.94 437 GLU A N 1
ATOM 3422 C CA . GLU A 1 437 ? 8.819 -6.216 0.466 1.00 83.94 437 GLU A CA 1
ATOM 3423 C C . GLU A 1 437 ? 8.917 -6.396 -1.055 1.00 83.94 437 GLU A C 1
ATOM 3425 O O . GLU A 1 437 ? 8.058 -7.020 -1.685 1.00 83.94 437 GLU A O 1
ATOM 3430 N N . GLY A 1 438 ? 9.999 -5.894 -1.647 1.00 89.44 438 GLY A N 1
ATOM 3431 C CA . GLY A 1 438 ? 10.196 -5.937 -3.085 1.00 89.44 438 GLY A CA 1
ATOM 3432 C C . GLY A 1 438 ? 11.496 -5.294 -3.549 1.00 89.44 438 GLY A C 1
ATOM 3433 O O . GLY A 1 438 ? 12.292 -4.783 -2.756 1.00 89.44 438 GLY A O 1
ATOM 3434 N N . PHE A 1 439 ? 11.675 -5.315 -4.863 1.00 91.25 439 PHE A N 1
ATOM 3435 C CA . PHE A 1 439 ? 12.792 -4.717 -5.574 1.00 91.25 439 PHE A CA 1
ATOM 3436 C C . PHE A 1 439 ? 12.324 -3.466 -6.310 1.00 91.25 439 PHE A C 1
ATOM 3438 O O . PHE A 1 439 ? 11.296 -3.472 -6.992 1.00 91.25 439 PHE A O 1
ATOM 3445 N N . MET A 1 440 ? 13.111 -2.397 -6.212 1.00 91.38 440 MET A N 1
ATOM 3446 C CA . MET A 1 440 ? 12.953 -1.218 -7.057 1.00 91.38 440 MET A CA 1
ATOM 3447 C C . MET A 1 440 ? 14.093 -1.169 -8.074 1.00 91.38 440 MET A C 1
ATOM 3449 O O . MET A 1 440 ? 15.247 -1.011 -7.690 1.00 91.38 440 MET A O 1
ATOM 3453 N N . LEU A 1 441 ? 13.791 -1.291 -9.367 1.00 91.12 441 LEU A N 1
ATOM 3454 C CA . LEU A 1 441 ? 14.787 -1.217 -10.439 1.00 91.12 441 LEU A CA 1
ATOM 3455 C C . LEU A 1 441 ? 14.752 0.152 -11.120 1.00 91.12 441 LEU A C 1
ATOM 3457 O O . LEU A 1 441 ? 13.783 0.505 -11.792 1.00 91.12 441 LEU A O 1
ATOM 3461 N N . LEU A 1 442 ? 15.832 0.914 -11.006 1.00 90.00 442 LEU A N 1
ATOM 3462 C CA . LEU A 1 442 ? 16.005 2.178 -11.719 1.00 90.00 442 LEU A CA 1
ATOM 3463 C C . LEU A 1 442 ? 16.896 1.950 -12.939 1.00 90.00 442 LEU A C 1
ATOM 3465 O O . LEU A 1 442 ? 18.069 1.623 -12.786 1.00 90.00 442 LEU A O 1
ATOM 3469 N N . HIS A 1 443 ? 16.363 2.124 -14.150 1.00 88.88 443 HIS A N 1
ATOM 3470 C CA . HIS A 1 443 ? 17.103 1.825 -15.380 1.00 88.88 443 HIS A CA 1
ATOM 3471 C C . HIS A 1 443 ? 16.629 2.639 -16.595 1.00 88.88 443 HIS A C 1
ATOM 3473 O O . HIS A 1 443 ? 15.541 3.214 -16.612 1.00 88.88 443 HIS A O 1
ATOM 3479 N N . SER A 1 444 ? 17.462 2.685 -17.637 1.00 87.94 444 SER A N 1
ATOM 3480 C CA . SER A 1 444 ? 17.112 3.261 -18.943 1.00 87.94 444 SER A CA 1
ATOM 3481 C C . SER A 1 444 ? 16.763 2.157 -19.933 1.00 87.94 444 SER A C 1
ATOM 3483 O O . SER A 1 444 ? 17.525 1.204 -20.078 1.00 87.94 444 SER A O 1
ATOM 3485 N N . ILE A 1 445 ? 15.668 2.314 -20.679 1.00 89.50 445 ILE A N 1
ATOM 3486 C CA . ILE A 1 445 ? 15.252 1.335 -21.703 1.00 89.50 445 ILE A CA 1
ATOM 3487 C C . ILE A 1 445 ? 15.945 1.545 -23.060 1.00 89.50 445 ILE A C 1
ATOM 3489 O O . ILE A 1 445 ? 15.699 0.810 -24.013 1.00 89.50 445 ILE A O 1
ATOM 3493 N N . ALA A 1 446 ? 16.768 2.587 -23.188 1.00 83.69 446 ALA A N 1
ATOM 3494 C CA . ALA A 1 446 ? 17.387 2.988 -24.451 1.00 83.69 446 ALA A CA 1
ATOM 3495 C C . ALA A 1 446 ? 18.866 2.594 -24.563 1.00 83.69 446 ALA A C 1
ATOM 3497 O O . ALA A 1 446 ? 19.344 2.306 -25.662 1.00 83.69 446 ALA A O 1
ATOM 3498 N N . GLY A 1 447 ? 19.588 2.601 -23.438 1.00 84.06 447 GLY A N 1
ATOM 3499 C CA . GLY A 1 447 ? 21.014 2.264 -23.380 1.00 84.06 447 GLY A CA 1
ATOM 3500 C C . GLY A 1 447 ? 21.269 0.761 -23.468 1.00 84.06 447 GLY A C 1
ATOM 3501 O O . GLY A 1 447 ? 20.338 -0.027 -23.381 1.00 84.06 447 GLY A O 1
ATOM 3502 N N . GLY A 1 448 ? 22.525 0.340 -23.608 1.00 81.81 448 GLY A N 1
ATOM 3503 C CA . GLY A 1 448 ? 22.879 -1.085 -23.705 1.00 81.81 448 GLY A CA 1
ATOM 3504 C C . GLY A 1 448 ? 22.813 -1.805 -22.357 1.00 81.81 448 GLY A C 1
ATOM 3505 O O . GLY A 1 448 ? 22.207 -2.867 -22.255 1.00 81.81 448 GLY A O 1
ATOM 3506 N N . THR A 1 449 ? 23.384 -1.199 -21.311 1.00 85.81 449 THR A N 1
ATOM 3507 C CA . THR A 1 449 ? 23.417 -1.792 -19.968 1.00 85.81 449 THR A CA 1
ATOM 3508 C C . THR A 1 449 ? 22.028 -1.767 -19.337 1.00 85.81 449 THR A C 1
ATOM 3510 O O . THR A 1 449 ? 21.465 -2.816 -19.056 1.00 85.81 449 THR A O 1
ATOM 3513 N N . GLY A 1 450 ? 21.415 -0.582 -19.226 1.00 85.31 450 GLY A N 1
ATOM 3514 C CA . GLY A 1 450 ? 20.091 -0.423 -18.610 1.00 85.31 450 GLY A CA 1
ATOM 3515 C C . GLY A 1 450 ? 18.982 -1.247 -19.258 1.00 85.31 450 GLY A C 1
ATOM 3516 O O . GLY A 1 450 ? 18.084 -1.717 -18.562 1.00 85.31 450 GLY A O 1
ATOM 3517 N N . SER A 1 451 ? 19.045 -1.453 -20.576 1.00 89.19 451 SER A N 1
ATOM 3518 C CA . SER A 1 451 ? 18.061 -2.277 -21.269 1.00 89.19 451 SER A CA 1
ATOM 3519 C C . SER A 1 451 ? 18.418 -3.763 -21.175 1.00 89.19 451 SER A C 1
ATOM 3521 O O . SER A 1 451 ? 17.570 -4.536 -20.745 1.00 89.19 451 SER A O 1
ATOM 3523 N N . GLY A 1 452 ? 19.654 -4.163 -21.496 1.00 90.31 452 GLY A N 1
ATOM 3524 C CA . GLY A 1 452 ? 20.093 -5.563 -21.536 1.00 90.31 452 GLY A CA 1
ATOM 3525 C C . GLY A 1 452 ? 20.253 -6.205 -20.158 1.00 90.31 452 GLY A C 1
ATOM 3526 O O . GLY A 1 452 ? 19.554 -7.168 -19.852 1.00 90.31 452 GLY A O 1
ATOM 3527 N N . LEU A 1 453 ? 21.123 -5.645 -19.306 1.00 89.00 453 LEU A N 1
ATOM 3528 C CA . LEU A 1 453 ? 21.318 -6.107 -17.922 1.00 89.00 453 LEU A CA 1
ATOM 3529 C C . LEU A 1 453 ? 20.022 -5.953 -17.114 1.00 89.00 453 LEU A C 1
ATOM 3531 O O . LEU A 1 453 ? 19.646 -6.859 -16.378 1.00 89.00 453 LEU A O 1
ATOM 3535 N N . GLY A 1 454 ? 19.300 -4.843 -17.300 1.00 90.69 454 GLY A N 1
ATOM 3536 C CA . GLY A 1 454 ? 18.000 -4.639 -16.656 1.00 90.69 454 GLY A CA 1
ATOM 3537 C C . GLY A 1 454 ? 16.970 -5.705 -17.046 1.00 90.69 454 GLY A C 1
ATOM 3538 O O . GLY A 1 454 ? 16.272 -6.219 -16.181 1.00 90.69 454 GLY A O 1
ATOM 3539 N N . SER A 1 455 ? 16.912 -6.095 -18.325 1.00 92.94 455 SER A N 1
ATOM 3540 C CA . SER A 1 455 ? 16.025 -7.174 -18.791 1.00 92.94 455 SER A CA 1
ATOM 3541 C C . SER A 1 455 ? 16.381 -8.523 -18.169 1.00 92.94 455 SER A C 1
ATOM 3543 O O . SER A 1 455 ? 15.489 -9.234 -17.718 1.00 92.94 455 SER A O 1
ATOM 3545 N N . PHE A 1 456 ? 17.676 -8.847 -18.098 1.00 92.94 456 PHE A N 1
ATOM 3546 C CA . PHE A 1 456 ? 18.163 -10.065 -17.450 1.00 92.94 456 PHE A CA 1
ATOM 3547 C C . PHE A 1 456 ? 17.775 -10.120 -15.965 1.00 92.94 456 PHE A C 1
ATOM 3549 O O . PHE A 1 456 ? 17.262 -11.130 -15.487 1.00 92.94 456 PHE A O 1
ATOM 3556 N N . LEU A 1 457 ? 17.968 -9.013 -15.242 1.00 91.94 457 LEU A N 1
ATOM 3557 C CA . LEU A 1 457 ? 17.602 -8.911 -13.831 1.00 91.94 457 LEU A CA 1
ATOM 3558 C C . LEU A 1 457 ? 16.099 -9.083 -13.609 1.00 91.94 457 LEU A C 1
ATOM 3560 O O . LEU A 1 457 ? 15.715 -9.799 -12.694 1.00 91.94 457 LEU A O 1
ATOM 3564 N N . LEU A 1 458 ? 15.249 -8.476 -14.443 1.00 93.38 458 LEU A N 1
ATOM 3565 C CA . LEU A 1 458 ? 13.794 -8.629 -14.327 1.00 93.38 458 LEU A CA 1
ATOM 3566 C C . LEU A 1 458 ? 13.359 -10.095 -14.446 1.00 93.38 458 LEU A C 1
ATOM 3568 O O . LEU A 1 458 ? 12.551 -10.556 -13.646 1.00 93.38 458 LEU A O 1
ATOM 3572 N N . GLU A 1 459 ? 13.924 -10.840 -15.398 1.00 93.44 459 GLU A N 1
ATOM 3573 C CA . GLU A 1 459 ? 13.654 -12.275 -15.541 1.00 93.44 459 GLU A CA 1
ATOM 3574 C C . GLU A 1 459 ? 14.118 -13.060 -14.306 1.00 93.44 459 GLU A C 1
ATOM 3576 O O . GLU A 1 459 ? 13.339 -13.802 -13.707 1.00 93.44 459 GLU A O 1
ATOM 3581 N N . LYS A 1 460 ? 15.373 -12.865 -13.876 1.00 93.12 460 LYS A N 1
ATOM 3582 C CA . LYS A 1 460 ? 15.951 -13.616 -12.751 1.00 93.12 460 LYS A CA 1
ATOM 3583 C C . LYS A 1 460 ? 15.297 -13.305 -11.412 1.00 93.12 460 LYS A C 1
ATOM 3585 O O . LYS A 1 460 ? 15.117 -14.221 -10.612 1.00 93.12 460 LYS A O 1
ATOM 3590 N N . LEU A 1 461 ? 14.938 -12.048 -11.160 1.00 91.56 461 LEU A N 1
ATOM 3591 C CA . LEU A 1 461 ? 14.252 -11.647 -9.932 1.00 91.56 461 LEU A CA 1
ATOM 3592 C C . LEU A 1 461 ? 12.845 -12.236 -9.872 1.00 91.56 461 LEU A C 1
ATOM 3594 O O . LEU A 1 461 ? 12.460 -12.755 -8.829 1.00 91.56 461 LEU A O 1
ATOM 3598 N N . ASN A 1 462 ? 12.113 -12.216 -10.986 1.00 91.44 462 ASN A N 1
ATOM 3599 C CA . ASN A 1 462 ? 10.778 -12.800 -11.059 1.00 91.44 462 ASN A CA 1
ATOM 3600 C C . ASN A 1 462 ? 10.805 -14.323 -10.825 1.00 91.44 462 ASN A C 1
ATOM 3602 O O . ASN A 1 462 ? 9.954 -14.854 -10.114 1.00 91.44 462 ASN A O 1
ATOM 3606 N N . ASP A 1 463 ? 11.817 -15.018 -11.355 1.00 92.19 463 ASP A N 1
ATOM 3607 C CA . ASP A 1 463 ? 11.976 -16.465 -11.164 1.00 92.19 463 ASP A CA 1
ATOM 3608 C C . ASP A 1 463 ? 12.456 -16.834 -9.748 1.00 92.19 463 ASP A C 1
ATOM 3610 O O . ASP A 1 463 ? 11.959 -17.792 -9.151 1.00 92.19 463 ASP A O 1
ATOM 3614 N N . ARG A 1 464 ? 13.428 -16.093 -9.192 1.00 91.19 464 ARG A N 1
ATOM 3615 C CA . ARG A 1 464 ? 14.026 -16.388 -7.874 1.00 91.19 464 ARG A CA 1
ATOM 3616 C C . ARG A 1 464 ? 13.155 -15.911 -6.710 1.00 91.19 464 ARG A C 1
ATOM 3618 O O . ARG A 1 464 ? 13.100 -16.581 -5.680 1.00 91.19 464 ARG A O 1
ATOM 3625 N N . TYR A 1 465 ? 12.441 -14.799 -6.881 1.00 90.44 465 TYR A N 1
ATOM 3626 C CA . TYR A 1 465 ? 11.606 -14.165 -5.857 1.00 90.44 465 TYR A CA 1
ATOM 3627 C C . TYR A 1 465 ? 10.157 -13.928 -6.327 1.00 90.44 465 TYR A C 1
ATOM 3629 O O . TYR A 1 465 ? 9.660 -12.804 -6.252 1.00 90.44 465 TYR A O 1
ATOM 3637 N N . PRO A 1 466 ? 9.401 -14.979 -6.698 1.00 88.00 466 PRO A N 1
ATOM 3638 C CA . PRO A 1 466 ? 8.072 -14.849 -7.317 1.00 88.00 466 PRO A CA 1
ATOM 3639 C C . PRO A 1 466 ? 6.983 -14.264 -6.400 1.00 88.00 466 PRO A C 1
ATOM 3641 O O . PRO A 1 466 ? 5.861 -14.027 -6.832 1.00 88.00 466 PRO A O 1
ATOM 3644 N N . LYS A 1 467 ? 7.272 -14.096 -5.103 1.00 87.44 467 LYS A N 1
ATOM 3645 C CA . LYS A 1 467 ? 6.351 -13.513 -4.111 1.00 87.44 467 LYS A CA 1
ATOM 3646 C C . LYS A 1 467 ? 6.676 -12.057 -3.770 1.00 87.44 467 LYS A C 1
ATOM 3648 O O . LYS A 1 467 ? 6.015 -11.492 -2.902 1.00 87.44 467 LYS A O 1
ATOM 3653 N N . LYS A 1 468 ? 7.742 -11.495 -4.341 1.00 88.75 468 LYS A N 1
ATOM 3654 C CA . LYS A 1 468 ? 8.219 -10.142 -4.040 1.00 88.75 468 LYS A CA 1
ATOM 3655 C C . LYS A 1 468 ? 7.831 -9.215 -5.176 1.00 88.75 468 LYS A C 1
ATOM 3657 O O . LYS A 1 468 ? 7.898 -9.615 -6.331 1.00 88.75 468 LYS A O 1
ATOM 3662 N N . LEU A 1 469 ? 7.443 -7.989 -4.836 1.00 90.75 469 LEU A N 1
ATOM 3663 C CA . LEU A 1 469 ? 7.055 -7.013 -5.847 1.00 90.75 469 LEU A CA 1
ATOM 3664 C C . LEU A 1 469 ? 8.272 -6.505 -6.614 1.00 90.75 469 LEU A C 1
ATOM 3666 O O . LEU A 1 469 ? 9.310 -6.219 -6.019 1.00 90.75 469 LEU A O 1
ATOM 3670 N N . ILE A 1 470 ? 8.118 -6.319 -7.917 1.00 93.25 470 ILE A N 1
ATOM 3671 C CA . ILE A 1 470 ? 9.115 -5.716 -8.796 1.00 93.25 470 ILE A CA 1
ATOM 3672 C C . ILE A 1 470 ? 8.534 -4.411 -9.338 1.00 93.25 470 ILE A C 1
ATOM 3674 O O . ILE A 1 470 ? 7.703 -4.400 -10.251 1.00 93.25 470 ILE A O 1
ATOM 3678 N N . GLN A 1 471 ? 8.980 -3.287 -8.777 1.00 93.25 471 GLN A N 1
ATOM 3679 C CA . GLN A 1 471 ? 8.651 -1.959 -9.286 1.00 93.25 471 GLN A CA 1
ATOM 3680 C C . GLN A 1 471 ? 9.832 -1.395 -10.074 1.00 93.25 471 GLN A C 1
ATOM 3682 O O . GLN A 1 471 ? 10.968 -1.433 -9.612 1.00 93.25 471 GLN A O 1
ATOM 3687 N N . THR A 1 472 ? 9.584 -0.802 -11.239 1.00 93.44 472 THR A N 1
ATOM 3688 C CA . THR A 1 472 ? 10.636 -0.139 -12.014 1.00 93.44 472 THR A CA 1
ATOM 3689 C C . THR A 1 472 ? 10.406 1.363 -12.127 1.00 93.44 472 THR A C 1
ATOM 3691 O O . THR A 1 472 ? 9.279 1.842 -12.249 1.00 93.44 472 THR A O 1
ATOM 3694 N N . TYR A 1 473 ? 11.500 2.119 -12.121 1.00 92.88 473 TYR A N 1
ATOM 3695 C CA . TYR A 1 473 ? 11.557 3.502 -12.580 1.00 92.88 473 TYR A CA 1
ATOM 3696 C C . TYR A 1 473 ? 12.305 3.493 -13.908 1.00 92.88 473 TYR A C 1
ATOM 3698 O O . TYR A 1 473 ? 13.537 3.462 -13.959 1.00 92.88 473 TYR A O 1
ATOM 3706 N N . SER A 1 474 ? 11.541 3.446 -14.996 1.00 91.81 474 SER A N 1
ATOM 3707 C CA . SER A 1 474 ? 12.081 3.239 -16.336 1.00 91.81 474 SER A CA 1
ATOM 3708 C C . SER A 1 474 ? 12.157 4.571 -17.072 1.00 91.81 474 SER A C 1
ATOM 3710 O O . SER A 1 474 ? 11.136 5.214 -17.334 1.00 91.81 474 SER A O 1
ATOM 3712 N N . VAL A 1 475 ? 13.378 4.985 -17.420 1.00 89.56 475 VAL A N 1
ATOM 3713 C CA . VAL A 1 475 ? 13.627 6.207 -18.193 1.00 89.56 475 VAL A CA 1
ATOM 3714 C C . VAL A 1 475 ? 13.463 5.915 -19.679 1.00 89.56 475 VAL A C 1
ATOM 3716 O O . VAL A 1 475 ? 14.226 5.142 -20.267 1.00 89.56 475 VAL A O 1
ATOM 3719 N N . PHE A 1 476 ? 12.465 6.554 -20.281 1.00 89.75 476 PHE A N 1
ATOM 3720 C CA . PHE A 1 476 ? 12.167 6.494 -21.701 1.00 89.75 476 PHE A CA 1
ATOM 3721 C C . PHE A 1 476 ? 12.989 7.550 -22.454 1.00 89.75 476 PHE A C 1
ATOM 3723 O O . PHE A 1 476 ? 13.128 8.685 -21.985 1.00 89.75 476 PHE A O 1
ATOM 3730 N N . PRO A 1 477 ? 13.544 7.187 -23.621 1.00 84.81 477 PRO A N 1
ATOM 3731 C CA . PRO A 1 477 ? 14.350 8.092 -24.425 1.00 84.81 477 PRO A CA 1
ATOM 3732 C C . PRO A 1 477 ? 13.513 9.237 -24.987 1.00 84.81 477 PRO A C 1
ATOM 3734 O O . PRO A 1 477 ? 12.301 9.111 -25.181 1.00 84.81 477 PRO A O 1
ATOM 3737 N N . ASP A 1 478 ? 14.192 10.334 -25.317 1.00 76.88 478 ASP A N 1
ATOM 3738 C CA . ASP A 1 478 ? 13.568 11.390 -26.099 1.00 76.88 478 ASP A CA 1
ATOM 3739 C C . ASP A 1 478 ? 13.220 10.841 -27.491 1.00 76.88 478 ASP A C 1
ATOM 3741 O O . ASP A 1 478 ? 14.076 10.353 -28.226 1.00 76.88 478 ASP A O 1
ATOM 3745 N N . SER A 1 479 ? 11.929 10.860 -27.813 1.00 61.97 479 SER A N 1
ATOM 3746 C CA . SER A 1 479 ? 11.381 10.360 -29.078 1.00 61.97 479 SER A CA 1
ATOM 3747 C C . SER A 1 479 ? 11.174 11.469 -30.116 1.00 61.97 479 SER A C 1
ATOM 3749 O O . SER A 1 479 ? 10.705 11.181 -31.221 1.00 61.97 479 SER A O 1
ATOM 3751 N N . ILE A 1 480 ? 11.463 12.724 -29.751 1.00 56.94 480 ILE A N 1
ATOM 3752 C CA . ILE A 1 480 ? 11.210 13.932 -30.542 1.00 56.94 480 ILE A CA 1
ATOM 3753 C C . ILE A 1 480 ? 12.508 14.437 -31.184 1.00 56.94 480 ILE A C 1
ATOM 3755 O O . ILE A 1 480 ? 12.491 14.793 -32.363 1.00 56.94 480 ILE A O 1
ATOM 3759 N N . GLU A 1 481 ? 13.623 14.421 -30.453 1.00 57.38 481 GLU A N 1
ATOM 3760 C CA . GLU A 1 481 ? 14.952 14.724 -30.998 1.00 57.38 481 GLU A CA 1
ATOM 3761 C C . GLU A 1 481 ? 15.693 13.453 -31.441 1.00 57.38 481 GLU A C 1
ATOM 3763 O O . GLU A 1 481 ? 15.435 12.349 -30.960 1.00 57.38 481 GLU A O 1
ATOM 3768 N N . VAL A 1 482 ? 16.598 13.586 -32.417 1.00 51.91 482 VAL A N 1
ATOM 3769 C CA . VAL A 1 482 ? 17.403 12.458 -32.904 1.00 51.91 482 VAL A CA 1
ATOM 3770 C C . VAL A 1 482 ? 18.356 12.042 -31.786 1.00 51.91 482 VAL A C 1
ATOM 3772 O O . VAL A 1 482 ? 19.329 12.738 -31.520 1.00 51.91 482 VAL A O 1
ATOM 3775 N N . SER A 1 483 ? 18.075 10.914 -31.130 1.00 59.66 483 SER A N 1
ATOM 3776 C CA . SER A 1 483 ? 19.006 10.311 -30.175 1.00 59.66 483 SER A CA 1
ATOM 3777 C C . SER A 1 483 ? 20.346 10.012 -30.856 1.00 59.66 483 SER A C 1
ATOM 3779 O O . SER A 1 483 ? 20.370 9.487 -31.971 1.00 59.66 483 SER A O 1
ATOM 3781 N N . ASP A 1 484 ? 21.456 10.256 -30.151 1.00 64.19 484 ASP A N 1
ATOM 3782 C CA . ASP A 1 484 ? 22.810 9.889 -30.598 1.00 64.19 484 ASP A CA 1
ATOM 3783 C C . ASP A 1 484 ? 22.953 8.379 -30.889 1.00 64.19 484 ASP A C 1
ATOM 3785 O O . ASP A 1 484 ? 23.865 7.949 -31.595 1.00 64.19 484 ASP A O 1
ATOM 3789 N N . THR A 1 485 ? 22.041 7.550 -30.362 1.00 71.69 485 THR A N 1
ATOM 3790 C CA . THR A 1 485 ? 22.034 6.095 -30.552 1.00 71.69 485 THR A CA 1
ATOM 3791 C C . THR A 1 485 ? 20.970 5.660 -31.561 1.00 71.69 485 THR A C 1
ATOM 3793 O O . THR A 1 485 ? 19.788 5.545 -31.244 1.00 71.69 485 THR A O 1
ATOM 3796 N N . VAL A 1 486 ? 21.402 5.297 -32.772 1.00 81.38 486 VAL A N 1
ATOM 3797 C CA . VAL A 1 486 ? 20.506 4.874 -33.871 1.00 81.38 486 VAL A CA 1
ATOM 3798 C C . VAL A 1 486 ? 19.762 3.553 -33.623 1.00 81.38 486 VAL A C 1
ATOM 3800 O O . VAL A 1 486 ? 18.718 3.314 -34.225 1.00 81.38 486 VAL A O 1
ATOM 3803 N N . VAL A 1 487 ? 20.279 2.691 -32.739 1.00 87.69 487 VAL A N 1
ATOM 3804 C CA . VAL A 1 487 ? 19.691 1.376 -32.407 1.00 87.69 487 VAL A CA 1
ATOM 3805 C C . VAL A 1 487 ? 18.725 1.414 -31.217 1.00 87.69 487 VAL A C 1
ATOM 3807 O O . VAL A 1 487 ? 18.173 0.381 -30.846 1.00 87.69 487 VAL A O 1
ATOM 3810 N N . GLN A 1 488 ? 18.485 2.591 -30.634 1.00 88.12 488 GLN A N 1
ATOM 3811 C CA . GLN A 1 488 ? 17.633 2.773 -29.455 1.00 88.12 488 GLN A CA 1
ATOM 3812 C C . GLN A 1 488 ? 16.235 2.132 -29.581 1.00 88.12 488 GLN A C 1
ATOM 3814 O O . GLN A 1 488 ? 15.815 1.491 -28.616 1.00 88.12 488 GLN A O 1
ATOM 3819 N N . PRO A 1 489 ? 15.524 2.196 -30.730 1.00 91.12 489 PRO A N 1
ATOM 3820 C CA . PRO A 1 489 ? 14.225 1.533 -30.857 1.00 91.12 489 PRO A CA 1
ATOM 3821 C C . PRO A 1 489 ? 14.286 0.007 -30.690 1.00 91.12 489 PRO A C 1
ATOM 3823 O O . PRO A 1 489 ? 13.353 -0.571 -30.141 1.00 91.12 489 PRO A O 1
ATOM 3826 N N . TYR A 1 490 ? 15.376 -0.652 -31.104 1.00 91.88 490 TYR A N 1
ATOM 3827 C CA . TYR A 1 490 ? 15.551 -2.095 -30.893 1.00 91.88 490 TYR A CA 1
ATOM 3828 C C . TYR A 1 490 ? 15.731 -2.429 -29.409 1.00 91.88 490 TYR A C 1
ATOM 3830 O O . TYR A 1 490 ? 15.023 -3.293 -28.895 1.00 91.88 490 TYR A O 1
ATOM 3838 N N . ASN A 1 491 ? 16.609 -1.697 -28.712 1.00 91.81 491 ASN A N 1
ATOM 3839 C CA . ASN A 1 491 ? 16.826 -1.859 -27.270 1.00 91.81 491 ASN A CA 1
ATOM 3840 C C . ASN A 1 491 ? 15.528 -1.655 -26.477 1.00 91.81 491 ASN A C 1
ATOM 3842 O O . ASN A 1 491 ? 15.189 -2.458 -25.609 1.00 91.81 491 ASN A O 1
ATOM 3846 N N . SER A 1 492 ? 14.780 -0.596 -26.809 1.00 92.75 492 SER A N 1
ATOM 3847 C CA . SER A 1 492 ? 13.531 -0.262 -26.125 1.00 92.75 492 SER A CA 1
ATOM 3848 C C . SER A 1 492 ? 12.456 -1.323 -26.330 1.00 92.75 492 SER A C 1
ATOM 3850 O O . SER A 1 492 ? 11.756 -1.641 -25.377 1.00 92.75 492 SER A O 1
ATOM 3852 N N . MET A 1 493 ? 12.335 -1.910 -27.525 1.00 94.38 493 MET A N 1
ATOM 3853 C CA . MET A 1 493 ? 11.355 -2.976 -27.767 1.00 94.38 493 MET A CA 1
ATOM 3854 C C . MET A 1 493 ? 11.653 -4.248 -26.969 1.00 94.38 493 MET A C 1
ATOM 3856 O O . MET A 1 493 ? 10.739 -4.807 -26.365 1.00 94.38 493 MET A O 1
ATOM 3860 N N . LEU A 1 494 ? 12.919 -4.670 -26.918 1.00 94.50 494 LEU A N 1
ATOM 3861 C CA . LEU A 1 494 ? 13.337 -5.845 -26.143 1.00 94.50 494 LEU A CA 1
ATOM 3862 C C . LEU A 1 494 ? 13.110 -5.630 -24.637 1.00 94.50 494 LEU A C 1
ATOM 3864 O O . LEU A 1 494 ? 12.546 -6.492 -23.962 1.00 94.50 494 LEU A O 1
ATOM 3868 N N . ALA A 1 495 ? 13.463 -4.447 -24.122 1.00 94.25 495 ALA A N 1
ATOM 3869 C CA . ALA A 1 495 ? 13.219 -4.089 -22.726 1.00 94.25 495 ALA A CA 1
ATOM 3870 C C . ALA A 1 495 ? 11.721 -3.991 -22.390 1.00 94.25 495 ALA A C 1
ATOM 3872 O O . ALA A 1 495 ? 11.300 -4.462 -21.336 1.00 94.25 495 ALA A O 1
ATOM 3873 N N . LEU A 1 496 ? 10.898 -3.424 -23.281 1.00 95.25 496 LEU A N 1
ATOM 3874 C CA . LEU A 1 496 ? 9.451 -3.303 -23.068 1.00 95.25 496 LEU A CA 1
ATOM 3875 C C . LEU A 1 496 ? 8.759 -4.663 -22.936 1.00 95.25 496 LEU A C 1
ATOM 3877 O O . LEU A 1 496 ? 7.850 -4.780 -22.114 1.00 95.25 496 LEU A O 1
ATOM 3881 N N . LYS A 1 497 ? 9.195 -5.695 -23.674 1.00 95.38 497 LYS A N 1
ATOM 3882 C CA . LYS A 1 497 ? 8.673 -7.063 -23.495 1.00 95.38 497 LYS A CA 1
ATOM 3883 C C . LYS A 1 497 ? 8.860 -7.537 -22.050 1.00 95.38 497 LYS A C 1
ATOM 3885 O O . LYS A 1 497 ? 7.920 -8.055 -21.456 1.00 95.38 497 LYS A O 1
ATOM 3890 N N . ARG A 1 498 ? 10.045 -7.324 -21.467 1.00 95.31 498 ARG A N 1
ATOM 3891 C CA . ARG A 1 498 ? 10.353 -7.753 -20.089 1.00 95.31 498 ARG A CA 1
ATOM 3892 C C . ARG A 1 498 ? 9.672 -6.907 -19.036 1.00 95.31 498 ARG A C 1
ATOM 3894 O O . ARG A 1 498 ? 9.136 -7.454 -18.085 1.00 95.31 498 ARG A O 1
ATOM 3901 N N . LEU A 1 499 ? 9.597 -5.597 -19.250 1.00 95.56 499 LEU A N 1
ATOM 3902 C CA . LEU A 1 499 ? 8.787 -4.729 -18.400 1.00 95.56 499 LEU A CA 1
ATOM 3903 C C . LEU A 1 499 ? 7.326 -5.193 -18.360 1.00 95.56 499 LEU A C 1
ATOM 3905 O O . LEU A 1 499 ? 6.754 -5.273 -17.288 1.00 95.56 499 LEU A O 1
ATOM 3909 N N . THR A 1 500 ? 6.758 -5.584 -19.503 1.00 95.25 500 THR A N 1
ATOM 3910 C CA . THR A 1 500 ? 5.358 -6.033 -19.591 1.00 95.25 500 THR A CA 1
ATOM 3911 C C . THR A 1 500 ? 5.109 -7.382 -18.908 1.00 95.25 500 THR A C 1
ATOM 3913 O O . THR A 1 500 ? 4.017 -7.611 -18.395 1.00 95.25 500 THR A O 1
ATOM 3916 N N . ASN A 1 501 ? 6.087 -8.289 -18.921 1.00 94.12 501 ASN A N 1
ATOM 3917 C CA . ASN A 1 501 ? 5.887 -9.669 -18.469 1.00 94.12 501 ASN A CA 1
ATOM 3918 C C . ASN A 1 501 ? 6.425 -9.948 -17.059 1.00 94.12 501 ASN A C 1
ATOM 3920 O O . ASN A 1 501 ? 5.970 -10.898 -16.429 1.00 94.12 501 ASN A O 1
ATOM 3924 N N . ASN A 1 502 ? 7.407 -9.175 -16.590 1.00 93.94 502 ASN A N 1
ATOM 3925 C CA . ASN A 1 502 ? 8.191 -9.492 -15.394 1.00 93.94 502 ASN A CA 1
ATOM 3926 C C . ASN A 1 502 ? 8.186 -8.379 -14.331 1.00 93.94 502 ASN A C 1
ATOM 3928 O O . ASN A 1 502 ? 8.814 -8.555 -13.293 1.00 93.94 502 ASN A O 1
ATOM 3932 N N . ALA A 1 503 ? 7.533 -7.237 -14.575 1.00 94.19 503 ALA A N 1
ATOM 3933 C CA . ALA A 1 503 ? 7.370 -6.183 -13.574 1.00 94.19 503 ALA A CA 1
ATOM 3934 C C . ALA A 1 503 ? 5.912 -6.093 -13.103 1.00 94.19 503 ALA A C 1
ATOM 3936 O O . ALA A 1 503 ? 4.986 -6.206 -13.904 1.00 94.19 503 ALA A O 1
ATOM 3937 N N . ASP A 1 504 ? 5.714 -5.820 -11.813 1.00 93.81 504 ASP A N 1
ATOM 3938 C CA . ASP A 1 504 ? 4.386 -5.594 -11.233 1.00 93.81 504 ASP A CA 1
ATOM 3939 C C . ASP A 1 504 ? 3.911 -4.154 -11.435 1.00 93.81 504 ASP A C 1
ATOM 3941 O O . ASP A 1 504 ? 2.715 -3.891 -11.507 1.00 93.81 504 ASP A O 1
ATOM 3945 N N . SER A 1 505 ? 4.842 -3.195 -11.492 1.00 94.50 505 SER A N 1
ATOM 3946 C CA . SER A 1 505 ? 4.548 -1.768 -11.649 1.00 94.50 505 SER A CA 1
ATOM 3947 C C . SER A 1 505 ? 5.689 -1.054 -12.363 1.00 94.50 505 SER A C 1
ATOM 3949 O O . SER A 1 505 ? 6.823 -1.079 -11.897 1.00 94.50 505 SER A O 1
ATOM 3951 N N . VAL A 1 506 ? 5.380 -0.287 -13.410 1.00 95.62 506 VAL A N 1
ATOM 3952 C CA . VAL A 1 506 ? 6.382 0.487 -14.162 1.00 95.62 506 VAL A CA 1
ATOM 3953 C C . VAL A 1 506 ? 6.062 1.973 -14.079 1.00 95.62 506 VAL A C 1
ATOM 3955 O O . VAL A 1 506 ? 5.100 2.451 -14.677 1.00 95.62 506 VAL A O 1
ATOM 3958 N N . VAL A 1 507 ? 6.879 2.737 -13.357 1.00 95.19 507 VAL A N 1
ATOM 3959 C CA . VAL A 1 507 ? 6.793 4.200 -13.315 1.00 95.19 507 VAL A CA 1
ATOM 3960 C C . VAL A 1 507 ? 7.540 4.768 -14.518 1.00 95.19 507 VAL A C 1
ATOM 3962 O O . VAL A 1 507 ? 8.766 4.685 -14.614 1.00 95.19 507 VAL A O 1
ATOM 3965 N N . VAL A 1 508 ? 6.788 5.352 -15.451 1.00 93.69 508 VAL A N 1
ATOM 3966 C CA . VAL A 1 508 ? 7.328 5.870 -16.711 1.00 93.69 508 VAL A CA 1
ATOM 3967 C C . VAL A 1 508 ? 7.878 7.281 -16.517 1.00 93.69 508 VAL A C 1
ATOM 3969 O O . VAL A 1 508 ? 7.159 8.194 -16.101 1.00 93.69 508 VAL A O 1
ATOM 3972 N N . LEU A 1 509 ? 9.145 7.469 -16.885 1.00 90.56 509 LEU A N 1
ATOM 3973 C CA . LEU A 1 509 ? 9.846 8.751 -16.849 1.00 90.56 509 LEU A CA 1
ATOM 3974 C C . LEU A 1 509 ? 10.287 9.126 -18.267 1.00 90.56 509 LEU A C 1
ATOM 3976 O O . LEU A 1 509 ? 11.213 8.532 -18.804 1.00 90.56 509 LEU A O 1
ATOM 3980 N N . ASP A 1 510 ? 9.616 10.084 -18.903 1.00 90.19 510 ASP A N 1
ATOM 3981 C CA . ASP A 1 510 ? 9.884 10.456 -20.300 1.00 90.19 510 ASP A CA 1
ATOM 3982 C C . ASP A 1 510 ? 10.840 11.650 -20.389 1.00 90.19 510 ASP A C 1
ATOM 3984 O O . ASP A 1 510 ? 10.468 12.773 -20.035 1.00 90.19 510 ASP A O 1
ATOM 3988 N N . ASN A 1 511 ? 12.041 11.433 -20.931 1.00 86.88 511 ASN A N 1
ATOM 3989 C CA . ASN A 1 511 ? 13.034 12.495 -21.104 1.00 86.88 511 ASN A CA 1
ATOM 3990 C C . ASN A 1 511 ? 12.509 13.681 -21.926 1.00 86.88 511 ASN A C 1
ATOM 3992 O O . ASN A 1 511 ? 12.811 14.822 -21.582 1.00 86.88 511 ASN A O 1
ATOM 3996 N N . ALA A 1 512 ? 11.652 13.457 -22.928 1.00 85.81 512 ALA A N 1
ATOM 3997 C CA . ALA A 1 512 ? 11.075 14.554 -23.709 1.00 85.81 512 ALA A CA 1
ATOM 3998 C C . ALA A 1 512 ? 10.178 15.461 -22.842 1.00 85.81 512 ALA A C 1
ATOM 4000 O O . ALA A 1 512 ? 10.193 16.691 -22.947 1.00 85.81 512 ALA A O 1
ATOM 4001 N N . ALA A 1 513 ? 9.392 14.859 -21.943 1.00 88.06 513 ALA A N 1
ATOM 4002 C CA . ALA A 1 513 ? 8.537 15.600 -21.021 1.00 88.06 513 ALA A CA 1
ATOM 4003 C C . ALA A 1 513 ? 9.343 16.288 -19.910 1.00 88.06 513 ALA A C 1
ATOM 4005 O O . ALA A 1 513 ? 9.009 17.417 -19.540 1.00 88.06 513 ALA A O 1
ATOM 4006 N N . LEU A 1 514 ? 10.393 15.636 -19.400 1.00 87.19 514 LEU A N 1
ATOM 4007 C CA . LEU A 1 514 ? 11.309 16.200 -18.405 1.00 87.19 514 LEU A CA 1
ATOM 4008 C C . LEU A 1 514 ? 12.033 17.435 -18.954 1.00 87.19 514 LEU A C 1
ATOM 4010 O O . LEU A 1 514 ? 11.996 18.492 -18.322 1.00 87.19 514 LEU A O 1
ATOM 4014 N N . SER A 1 515 ? 12.599 17.337 -20.160 1.00 85.25 515 SER A N 1
ATOM 4015 C CA . SER A 1 515 ? 13.250 18.453 -20.854 1.00 85.25 515 SER A CA 1
ATOM 4016 C C . SER A 1 515 ? 12.284 19.614 -21.083 1.00 85.25 515 SER A C 1
ATOM 4018 O O . SER A 1 515 ? 12.604 20.758 -20.758 1.00 85.25 515 SER A O 1
ATOM 4020 N N . ARG A 1 516 ? 11.051 19.335 -21.536 1.00 86.88 516 ARG A N 1
ATOM 4021 C CA . ARG A 1 516 ? 10.002 20.360 -21.671 1.00 86.88 516 ARG A CA 1
ATOM 4022 C C . ARG A 1 516 ? 9.710 21.061 -20.344 1.00 86.88 516 ARG A C 1
ATOM 4024 O O . ARG A 1 516 ? 9.597 22.281 -20.315 1.00 86.88 516 ARG A O 1
ATOM 4031 N N . ILE A 1 517 ? 9.579 20.319 -19.242 1.00 85.19 517 ILE A N 1
ATOM 4032 C CA . ILE A 1 517 ? 9.320 20.907 -17.918 1.00 85.19 517 ILE A CA 1
ATOM 4033 C C . ILE A 1 517 ? 10.497 21.787 -17.476 1.00 85.19 517 ILE A C 1
ATOM 4035 O O . ILE A 1 517 ? 10.266 22.890 -16.978 1.00 85.19 517 ILE A O 1
ATOM 4039 N N . ALA A 1 518 ? 11.738 21.350 -17.693 1.00 84.00 518 ALA A N 1
ATOM 4040 C CA . ALA A 1 518 ? 12.924 22.142 -17.379 1.00 84.00 518 ALA A CA 1
ATOM 4041 C C . ALA A 1 518 ? 12.967 23.465 -18.174 1.00 84.00 518 ALA A C 1
ATOM 4043 O O . ALA A 1 518 ? 13.211 24.528 -17.596 1.00 84.00 518 ALA A O 1
ATOM 4044 N N . ILE A 1 519 ? 12.627 23.430 -19.464 1.00 84.56 519 ILE A N 1
ATOM 4045 C CA . ILE A 1 519 ? 12.569 24.624 -20.321 1.00 84.56 519 ILE A CA 1
ATOM 4046 C C . ILE A 1 519 ? 11.415 25.548 -19.905 1.00 84.56 519 ILE A C 1
ATOM 4048 O O . ILE A 1 519 ? 11.627 26.720 -19.581 1.00 84.56 519 ILE A O 1
ATOM 4052 N N . ASP A 1 520 ? 10.190 25.024 -19.849 1.00 81.81 520 ASP A N 1
ATOM 4053 C CA . ASP A 1 520 ? 8.980 25.832 -19.669 1.00 81.81 520 ASP A CA 1
ATOM 4054 C C . ASP A 1 520 ? 8.819 26.367 -18.239 1.00 81.81 520 ASP A C 1
ATOM 4056 O O . ASP A 1 520 ? 8.231 27.432 -18.029 1.00 81.81 520 ASP A O 1
ATOM 4060 N N . ARG A 1 521 ? 9.265 25.605 -17.229 1.00 77.19 521 ARG A N 1
ATOM 4061 C CA . ARG A 1 521 ? 8.960 25.875 -15.810 1.00 77.19 521 ARG A CA 1
ATOM 4062 C C . ARG A 1 521 ? 10.161 26.298 -14.990 1.00 77.19 521 ARG A C 1
ATOM 4064 O O . ARG A 1 521 ? 9.979 27.098 -14.072 1.00 77.19 521 ARG A O 1
ATOM 4071 N N . LEU A 1 522 ? 11.341 25.769 -15.300 1.00 75.50 522 LEU A N 1
ATOM 4072 C CA . LEU A 1 522 ? 12.583 26.172 -14.640 1.00 75.50 522 LEU A CA 1
ATOM 4073 C C . LEU A 1 522 ? 13.331 27.259 -15.427 1.00 75.50 522 LEU A C 1
ATOM 4075 O O . LEU A 1 522 ? 14.254 27.855 -14.882 1.00 75.50 522 LEU A O 1
ATOM 4079 N N . HIS A 1 523 ? 12.884 27.575 -16.651 1.00 79.94 523 HIS A N 1
ATOM 4080 C CA . HIS A 1 523 ? 13.489 28.571 -17.543 1.00 79.94 523 HIS A CA 1
ATOM 4081 C C . HIS A 1 523 ? 14.948 28.254 -17.901 1.00 79.94 523 HIS A C 1
ATOM 4083 O O . HIS A 1 523 ? 15.773 29.151 -18.073 1.00 79.94 523 HIS A O 1
ATOM 4089 N N . ILE A 1 524 ? 15.255 26.962 -18.036 1.00 80.44 524 ILE A N 1
ATOM 4090 C CA . ILE A 1 524 ? 16.570 26.468 -18.440 1.00 80.44 524 ILE A CA 1
ATOM 4091 C C . ILE A 1 524 ? 16.589 26.348 -19.968 1.00 80.44 524 ILE A C 1
ATOM 4093 O O . ILE A 1 524 ? 15.812 25.588 -20.532 1.00 80.44 524 ILE A O 1
ATOM 4097 N N . GLN A 1 525 ? 17.462 27.093 -20.653 1.00 77.06 525 GLN A N 1
ATOM 4098 C CA . GLN A 1 525 ? 17.488 27.110 -22.126 1.00 77.06 525 GLN A CA 1
ATOM 4099 C C . GLN A 1 525 ? 17.933 25.777 -22.747 1.00 77.06 525 GLN A C 1
ATOM 4101 O O . GLN A 1 525 ? 17.403 25.387 -23.782 1.00 77.06 525 GLN A O 1
ATOM 4106 N N . GLN A 1 526 ? 18.890 25.086 -22.122 1.00 78.38 526 GLN A N 1
ATOM 4107 C CA . GLN A 1 526 ? 19.363 23.761 -22.527 1.00 78.38 526 GLN A CA 1
ATOM 4108 C C . GLN A 1 526 ? 19.516 22.888 -21.275 1.00 78.38 526 GLN A C 1
ATOM 4110 O O . GLN A 1 526 ? 20.482 23.075 -20.532 1.00 78.38 526 GLN A O 1
ATOM 4115 N N . PRO A 1 527 ? 18.547 22.003 -20.982 1.00 80.81 527 PRO A N 1
ATOM 4116 C CA . PRO A 1 527 ? 18.595 21.178 -19.784 1.00 80.81 527 PRO A CA 1
ATOM 4117 C C . PRO A 1 527 ? 19.684 20.107 -19.886 1.00 80.81 527 PRO A C 1
ATOM 4119 O O . PRO A 1 527 ? 19.762 19.380 -20.874 1.00 80.81 527 PRO A O 1
ATOM 4122 N N . THR A 1 528 ? 20.519 19.991 -18.854 1.00 82.62 528 THR A N 1
ATOM 4123 C CA . THR A 1 528 ? 21.522 18.921 -18.754 1.00 82.62 528 THR A CA 1
ATOM 4124 C C . THR A 1 528 ? 20.908 17.627 -18.206 1.00 82.62 528 THR A C 1
ATOM 4126 O O . THR A 1 528 ? 19.845 17.632 -17.573 1.00 82.62 528 THR A O 1
ATOM 4129 N N . PHE A 1 529 ? 21.597 16.495 -18.393 1.00 78.31 529 PHE A N 1
ATOM 4130 C CA . PHE A 1 529 ? 21.196 15.225 -17.770 1.00 78.31 529 PHE A CA 1
ATOM 4131 C C . PHE A 1 529 ? 21.149 15.311 -16.239 1.00 78.31 529 PHE A C 1
ATOM 4133 O O . PHE A 1 529 ? 20.271 14.734 -15.618 1.00 78.31 529 PHE A O 1
ATOM 4140 N N . GLU A 1 530 ? 22.033 16.089 -15.616 1.00 79.06 530 GLU A N 1
ATOM 4141 C CA . GLU A 1 530 ? 22.002 16.301 -14.165 1.00 79.06 530 GLU A CA 1
ATOM 4142 C C . GLU A 1 530 ? 20.705 16.995 -13.716 1.00 79.06 530 GLU A C 1
ATOM 4144 O O . GLU A 1 530 ? 20.051 16.556 -12.774 1.00 79.06 530 GLU A O 1
ATOM 4149 N N . GLN A 1 531 ? 20.272 18.034 -14.436 1.00 81.44 531 GLN A N 1
ATOM 4150 C CA . GLN A 1 531 ? 19.044 18.772 -14.117 1.00 81.44 531 GLN A CA 1
ATOM 4151 C C . GLN A 1 531 ? 17.778 17.938 -14.349 1.00 81.44 531 GLN A C 1
ATOM 4153 O O . GLN A 1 531 ? 16.817 18.033 -13.586 1.00 81.44 531 GLN A O 1
ATOM 4158 N N . THR A 1 532 ? 17.760 17.102 -15.388 1.00 82.50 532 THR A N 1
ATOM 4159 C CA . THR A 1 532 ? 16.649 16.162 -15.611 1.00 82.50 532 THR A CA 1
ATOM 4160 C C . THR A 1 532 ? 16.639 15.049 -14.560 1.00 82.50 532 THR A C 1
ATOM 4162 O O . THR A 1 532 ? 15.570 14.723 -14.043 1.00 82.50 532 THR A O 1
ATOM 4165 N N . ASN A 1 533 ? 17.804 14.550 -14.138 1.00 84.62 533 ASN A N 1
ATOM 4166 C CA . ASN A 1 533 ? 17.922 13.573 -13.053 1.00 84.62 533 ASN A CA 1
ATOM 4167 C C . ASN A 1 533 ? 17.448 14.132 -11.702 1.00 84.62 533 ASN A C 1
ATOM 4169 O O . ASN A 1 533 ? 16.827 13.398 -10.939 1.00 84.62 533 ASN A O 1
ATOM 4173 N N . GLN A 1 534 ? 17.644 15.425 -11.417 1.00 83.56 534 GLN A N 1
ATOM 4174 C CA . GLN A 1 534 ? 17.083 16.070 -10.218 1.00 83.56 534 GLN A CA 1
ATOM 4175 C C . GLN A 1 534 ? 15.545 16.035 -10.201 1.00 83.56 534 GLN A C 1
ATOM 4177 O O . GLN A 1 534 ? 14.930 15.789 -9.159 1.00 83.56 534 GLN A O 1
ATOM 4182 N N . LEU A 1 535 ? 14.902 16.232 -11.359 1.00 84.50 535 LEU A N 1
ATOM 4183 C CA . LEU A 1 535 ? 13.445 16.108 -11.483 1.00 84.50 535 LEU A CA 1
ATOM 4184 C C . LEU A 1 535 ? 12.989 14.667 -11.243 1.00 84.50 535 LEU A C 1
ATOM 4186 O O . LEU A 1 535 ? 11.995 14.450 -10.551 1.00 84.50 535 LEU A O 1
ATOM 4190 N N . VAL A 1 536 ? 13.725 13.692 -11.779 1.00 87.12 536 VAL A N 1
ATOM 4191 C CA . VAL A 1 536 ? 13.455 12.268 -11.544 1.00 87.12 536 VAL A CA 1
ATOM 4192 C C . VAL A 1 536 ? 13.611 11.916 -10.063 1.00 87.12 536 VAL A C 1
ATOM 4194 O O . VAL A 1 536 ? 12.701 11.325 -9.489 1.00 87.12 536 VAL A O 1
ATOM 4197 N N . SER A 1 537 ? 14.704 12.344 -9.429 1.00 87.75 537 SER A N 1
ATOM 4198 C CA . SER A 1 537 ? 14.962 12.152 -7.996 1.00 87.75 537 SER A CA 1
ATOM 4199 C C . SER A 1 537 ? 13.833 12.731 -7.137 1.00 87.75 537 SER A C 1
ATOM 4201 O O . SER A 1 537 ? 13.326 12.055 -6.243 1.00 87.75 537 SER A O 1
ATOM 4203 N N . THR A 1 538 ? 13.335 13.926 -7.475 1.00 87.00 538 THR A N 1
ATOM 4204 C CA . THR A 1 538 ? 12.193 14.545 -6.779 1.00 87.00 538 THR A CA 1
ATOM 4205 C C . THR A 1 538 ? 10.928 13.684 -6.873 1.00 87.00 538 THR A C 1
ATOM 4207 O O . THR A 1 538 ? 10.217 13.511 -5.884 1.00 87.00 538 THR A O 1
ATOM 4210 N N . VAL A 1 539 ? 10.636 13.121 -8.051 1.00 88.25 539 VAL A N 1
ATOM 4211 C CA . VAL A 1 539 ? 9.477 12.234 -8.254 1.00 88.25 539 VAL A CA 1
ATOM 4212 C C . VAL A 1 539 ? 9.629 10.935 -7.481 1.00 88.25 539 VAL A C 1
ATOM 4214 O O . VAL A 1 539 ? 8.679 10.530 -6.821 1.00 88.25 539 VAL A O 1
ATOM 4217 N N . MET A 1 540 ? 10.806 10.309 -7.542 1.00 89.25 540 MET A N 1
ATOM 4218 C CA . MET A 1 540 ? 11.107 9.069 -6.821 1.00 89.25 540 MET A CA 1
ATOM 4219 C C . MET A 1 540 ? 11.039 9.265 -5.303 1.00 89.25 540 MET A C 1
ATOM 4221 O O . MET A 1 540 ? 10.476 8.445 -4.579 1.00 89.25 540 MET A O 1
ATOM 4225 N N . SER A 1 541 ? 11.570 10.380 -4.798 1.00 89.38 541 SER A N 1
ATOM 4226 C CA . SER A 1 541 ? 11.440 10.741 -3.386 1.00 89.38 541 SER A CA 1
ATOM 4227 C C . SER A 1 541 ? 9.965 10.921 -3.005 1.00 89.38 541 SER A C 1
ATOM 4229 O O . SER A 1 541 ? 9.502 10.377 -1.999 1.00 89.38 541 SER A O 1
ATOM 4231 N N . ALA A 1 542 ? 9.190 11.631 -3.828 1.00 89.50 542 ALA A N 1
ATOM 4232 C CA . ALA A 1 542 ? 7.781 11.869 -3.549 1.00 89.50 542 ALA A CA 1
ATOM 4233 C C . ALA A 1 542 ? 6.922 10.591 -3.623 1.00 89.50 542 ALA A C 1
ATOM 4235 O O . ALA A 1 542 ? 6.047 10.417 -2.773 1.00 89.50 542 ALA A O 1
ATOM 4236 N N . SER A 1 543 ? 7.180 9.681 -4.570 1.00 89.88 543 SER A N 1
ATOM 4237 C CA . SER A 1 543 ? 6.443 8.413 -4.715 1.00 89.88 543 SER A CA 1
ATOM 4238 C C . SER A 1 543 ? 6.683 7.464 -3.547 1.00 89.88 543 SER A C 1
ATOM 4240 O O . SER A 1 543 ? 5.781 6.725 -3.169 1.00 89.88 543 SER A O 1
ATOM 4242 N N . THR A 1 544 ? 7.871 7.525 -2.947 1.00 89.50 544 THR A N 1
ATOM 4243 C CA . THR A 1 544 ? 8.277 6.701 -1.799 1.00 89.50 544 THR A CA 1
ATOM 4244 C C . THR A 1 544 ? 8.029 7.379 -0.451 1.00 89.50 544 THR A C 1
ATOM 4246 O O . THR A 1 544 ? 8.336 6.815 0.598 1.00 89.50 544 THR A O 1
ATOM 4249 N N . SER A 1 545 ? 7.472 8.594 -0.441 1.00 88.62 545 SER A N 1
ATOM 4250 C CA . SER A 1 545 ? 7.329 9.374 0.792 1.00 88.62 545 SER A CA 1
ATOM 4251 C C . SER A 1 545 ? 6.383 8.744 1.814 1.00 88.62 545 SER A C 1
ATOM 4253 O O . SER A 1 545 ? 6.673 8.817 3.002 1.00 88.62 545 SER A O 1
ATOM 4255 N N . THR A 1 546 ? 5.322 8.055 1.384 1.00 85.88 546 THR A N 1
ATOM 4256 C CA . THR A 1 546 ? 4.395 7.353 2.294 1.00 85.88 546 THR A CA 1
ATOM 4257 C C . THR A 1 546 ? 5.022 6.133 2.970 1.00 85.88 546 THR A C 1
ATOM 4259 O O . THR A 1 546 ? 4.546 5.703 4.015 1.00 85.88 546 THR A O 1
ATOM 4262 N N . LEU A 1 547 ? 6.108 5.598 2.404 1.00 86.12 547 LEU A N 1
ATOM 4263 C CA . LEU A 1 547 ? 6.879 4.500 2.991 1.00 86.12 547 LEU A CA 1
ATOM 4264 C C . LEU A 1 547 ? 7.843 5.033 4.063 1.00 86.12 547 LEU A C 1
ATOM 4266 O O . LEU A 1 547 ? 7.989 4.451 5.135 1.00 86.12 547 LEU A O 1
ATOM 4270 N N . ARG A 1 548 ? 8.472 6.183 3.786 1.00 87.19 548 ARG A N 1
ATOM 4271 C CA . ARG A 1 548 ? 9.492 6.825 4.639 1.00 87.19 548 ARG A CA 1
ATOM 4272 C C . ARG A 1 548 ? 8.903 7.672 5.762 1.00 87.19 548 ARG A C 1
ATOM 4274 O O . ARG A 1 548 ? 9.519 7.821 6.813 1.00 87.19 548 ARG A O 1
ATOM 4281 N N . TYR A 1 549 ? 7.718 8.235 5.562 1.00 83.75 549 TYR A N 1
ATOM 4282 C CA . TYR A 1 549 ? 7.012 9.031 6.558 1.00 83.75 549 TYR A CA 1
ATOM 4283 C C . TYR A 1 549 ? 5.669 8.361 6.854 1.00 83.75 549 TYR A C 1
ATOM 4285 O O . TYR A 1 549 ? 4.770 8.421 6.014 1.00 83.75 549 TYR A O 1
ATOM 4293 N N . PRO A 1 550 ? 5.513 7.729 8.031 1.00 63.66 550 PRO A N 1
ATOM 4294 C CA . PRO A 1 550 ? 4.336 6.923 8.324 1.00 63.66 550 PRO A CA 1
ATOM 4295 C C . PRO A 1 550 ? 3.064 7.784 8.308 1.00 63.66 550 PRO A C 1
ATOM 4297 O O . PRO A 1 550 ? 2.966 8.792 9.017 1.00 63.66 550 PRO A O 1
ATOM 4300 N N . GLY A 1 551 ? 2.097 7.376 7.483 1.00 65.44 551 GLY A N 1
ATOM 4301 C CA . GLY A 1 551 ? 0.767 7.969 7.351 1.00 65.44 551 GLY A CA 1
ATOM 4302 C C . GLY A 1 551 ? -0.348 6.994 7.749 1.00 65.44 551 GLY A C 1
ATOM 4303 O O . GLY A 1 551 ? -0.110 5.969 8.380 1.00 65.44 551 GLY A O 1
ATOM 4304 N N . TYR A 1 552 ? -1.596 7.314 7.396 1.00 55.34 552 TYR A N 1
ATOM 4305 C CA . TYR A 1 552 ? -2.766 6.476 7.713 1.00 55.34 552 TYR A CA 1
ATOM 4306 C C . TYR A 1 552 ? -3.126 5.456 6.619 1.00 55.34 552 TYR A C 1
ATOM 4308 O O . TYR A 1 552 ? -3.797 4.470 6.909 1.00 55.34 552 TYR A O 1
ATOM 4316 N N . MET A 1 553 ? -2.734 5.696 5.363 1.00 60.28 553 MET A N 1
ATOM 4317 C CA . MET A 1 553 ? -3.105 4.880 4.199 1.00 60.28 553 MET A CA 1
ATOM 4318 C C . MET A 1 553 ? -1.908 4.729 3.256 1.00 60.28 553 MET A C 1
ATOM 4320 O O . MET A 1 553 ? -1.155 5.686 3.090 1.00 60.28 553 MET A O 1
ATOM 4324 N N . ASN A 1 554 ? -1.793 3.571 2.593 1.00 65.44 554 ASN A N 1
ATOM 4325 C CA . ASN A 1 554 ? -0.764 3.270 1.585 1.00 65.44 554 ASN A CA 1
ATOM 4326 C C . ASN A 1 554 ? 0.682 3.405 2.116 1.00 65.44 554 ASN A C 1
ATOM 4328 O O . ASN A 1 554 ? 1.533 4.038 1.487 1.00 65.44 554 ASN A O 1
ATOM 4332 N N . ASN A 1 555 ? 0.931 2.822 3.295 1.00 70.19 555 ASN A N 1
ATOM 4333 C CA . ASN A 1 555 ? 2.240 2.812 3.968 1.00 70.19 555 ASN A CA 1
ATOM 4334 C C . ASN A 1 555 ? 3.160 1.665 3.520 1.00 70.19 555 ASN A C 1
ATOM 4336 O O . ASN A 1 555 ? 4.279 1.556 4.015 1.00 70.19 555 ASN A O 1
ATOM 4340 N N . ASP A 1 556 ? 2.681 0.803 2.631 1.00 78.38 556 ASP A N 1
ATOM 4341 C CA . ASP A 1 556 ? 3.434 -0.290 2.033 1.00 78.38 556 ASP A CA 1
ATOM 4342 C C . ASP A 1 556 ? 3.317 -0.206 0.496 1.00 78.38 556 ASP A C 1
ATOM 4344 O O . ASP A 1 556 ? 2.387 0.392 -0.067 1.00 78.38 556 ASP A O 1
ATOM 4348 N N . LEU A 1 557 ? 4.320 -0.733 -0.197 1.00 83.00 557 LEU A N 1
ATOM 4349 C CA . LEU A 1 557 ? 4.377 -0.793 -1.653 1.00 83.00 557 LEU A CA 1
ATOM 4350 C C . LEU A 1 557 ? 3.242 -1.662 -2.210 1.00 83.00 557 LEU A C 1
ATOM 4352 O O . LEU A 1 557 ? 2.673 -1.319 -3.249 1.00 83.00 557 LEU A O 1
ATOM 4356 N N . VAL A 1 558 ? 2.862 -2.729 -1.499 1.00 85.75 558 VAL A N 1
ATOM 4357 C CA . VAL A 1 558 ? 1.746 -3.611 -1.880 1.00 85.75 558 VAL A CA 1
ATOM 4358 C C . VAL A 1 558 ? 0.432 -2.841 -2.011 1.00 85.75 558 VAL A C 1
ATOM 4360 O O . VAL A 1 558 ? -0.223 -2.937 -3.051 1.00 85.75 558 VAL A O 1
ATOM 4363 N N . SER A 1 559 ? 0.050 -2.031 -1.020 1.00 83.56 559 SER A N 1
ATOM 4364 C CA . SER A 1 559 ? -1.197 -1.257 -1.077 1.00 83.56 559 SER A CA 1
ATOM 4365 C C . SER A 1 559 ? -1.146 -0.184 -2.160 1.00 83.56 559 SER A C 1
ATOM 4367 O O . SER A 1 559 ? -2.145 0.037 -2.850 1.00 83.56 559 SER A O 1
ATOM 4369 N N . ILE A 1 560 ? 0.014 0.460 -2.361 1.00 86.75 560 ILE A N 1
ATOM 4370 C CA . ILE A 1 560 ? 0.201 1.438 -3.443 1.00 86.75 560 ILE A CA 1
ATOM 4371 C C . ILE A 1 560 ? -0.047 0.771 -4.800 1.00 86.75 560 ILE A C 1
ATOM 4373 O O . ILE A 1 560 ? -0.876 1.256 -5.573 1.00 86.75 560 ILE A O 1
ATOM 4377 N N . VAL A 1 561 ? 0.618 -0.353 -5.079 1.00 88.75 561 VAL A N 1
ATOM 4378 C CA . VAL A 1 561 ? 0.497 -1.081 -6.352 1.00 88.75 561 VAL A CA 1
ATOM 4379 C C . VAL A 1 561 ? -0.929 -1.598 -6.549 1.00 88.75 561 VAL A C 1
ATOM 4381 O O . VAL A 1 561 ? -1.538 -1.316 -7.583 1.00 88.75 561 VAL A O 1
ATOM 4384 N N . ALA A 1 562 ? -1.514 -2.247 -5.538 1.00 86.88 562 ALA A N 1
ATOM 4385 C CA . ALA A 1 562 ? -2.875 -2.781 -5.600 1.00 86.88 562 ALA A CA 1
ATOM 4386 C C . ALA A 1 562 ? -3.933 -1.692 -5.855 1.00 86.88 562 ALA A C 1
ATOM 4388 O O . ALA A 1 562 ? -4.925 -1.927 -6.545 1.00 86.88 562 ALA A O 1
ATOM 4389 N N . SER A 1 563 ? -3.722 -0.478 -5.335 1.00 86.19 563 SER A N 1
ATOM 4390 C CA . SER A 1 563 ? -4.632 0.650 -5.565 1.00 86.19 563 SER A CA 1
ATOM 4391 C C . SER A 1 563 ? -4.579 1.214 -6.989 1.00 86.19 563 SER A C 1
ATOM 4393 O O . SER A 1 563 ? -5.577 1.743 -7.495 1.00 86.19 563 SER A O 1
ATOM 4395 N N . LEU A 1 564 ? -3.412 1.119 -7.629 1.00 89.12 564 LEU A N 1
ATOM 4396 C CA . LEU A 1 564 ? -3.127 1.722 -8.925 1.00 89.12 564 LEU A CA 1
ATOM 4397 C C . LEU A 1 564 ? -3.329 0.746 -10.089 1.00 89.12 564 LEU A C 1
ATOM 4399 O O . LEU A 1 564 ? -3.627 1.174 -11.208 1.00 89.12 564 LEU A O 1
ATOM 4403 N N . ILE A 1 565 ? -3.178 -0.554 -9.861 1.00 92.00 565 ILE A N 1
ATOM 4404 C CA . ILE A 1 565 ? -3.101 -1.548 -10.933 1.00 92.00 565 ILE A CA 1
ATOM 4405 C C . ILE A 1 565 ? -4.176 -2.621 -10.698 1.00 92.00 565 ILE A C 1
ATOM 4407 O O . ILE A 1 565 ? -3.897 -3.683 -10.153 1.00 92.00 565 ILE A O 1
ATOM 4411 N N . PRO A 1 566 ? -5.434 -2.362 -11.109 1.00 85.88 566 PRO A N 1
ATOM 4412 C CA . PRO A 1 566 ? -6.502 -3.365 -11.048 1.00 85.88 566 PRO A CA 1
ATOM 4413 C C . PRO A 1 566 ? -6.379 -4.432 -12.150 1.00 85.88 566 PRO A C 1
ATOM 4415 O O . PRO A 1 566 ? -7.038 -5.466 -12.093 1.00 85.88 566 PRO A O 1
ATOM 4418 N N . THR A 1 567 ? -5.568 -4.163 -13.174 1.00 85.75 567 THR A N 1
ATOM 4419 C CA . THR A 1 567 ? -5.363 -4.985 -14.373 1.00 85.75 567 THR A CA 1
ATOM 4420 C C . THR A 1 567 ? -3.867 -5.270 -14.521 1.00 85.75 567 THR A C 1
ATOM 4422 O O . THR A 1 567 ? -3.138 -4.344 -14.891 1.00 85.75 567 THR A O 1
ATOM 4425 N N . PRO A 1 568 ? -3.393 -6.501 -14.250 1.00 83.81 568 PRO A N 1
ATOM 4426 C CA . PRO A 1 568 ? -1.965 -6.793 -14.111 1.00 83.81 568 PRO A CA 1
ATOM 4427 C C . PRO A 1 568 ? -1.086 -6.418 -15.309 1.00 83.81 568 PRO A C 1
ATOM 4429 O O . PRO A 1 568 ? 0.024 -5.952 -15.095 1.00 83.81 568 PRO A O 1
ATOM 4432 N N . ARG A 1 569 ? -1.550 -6.559 -16.562 1.00 88.25 569 ARG A N 1
ATOM 4433 C CA . ARG A 1 569 ? -0.752 -6.174 -17.750 1.00 88.25 569 ARG A CA 1
ATOM 4434 C C . ARG A 1 569 ? -0.708 -4.663 -17.984 1.00 88.25 569 ARG A C 1
ATOM 4436 O O . ARG A 1 569 ? 0.295 -4.138 -18.458 1.00 88.25 569 ARG A O 1
ATOM 4443 N N . CYS A 1 570 ? -1.762 -3.936 -17.620 1.00 92.94 570 CYS A N 1
ATOM 4444 C CA . CYS A 1 570 ? -1.808 -2.478 -17.732 1.00 92.94 570 CYS A CA 1
ATOM 4445 C C . CYS A 1 570 ? -1.235 -1.811 -16.472 1.00 92.94 570 CYS A C 1
ATOM 4447 O O . CYS A 1 570 ? -1.952 -1.117 -15.751 1.00 92.94 570 CYS A O 1
ATOM 4449 N N . HIS A 1 571 ? 0.060 -2.002 -16.214 1.00 95.12 571 HIS A N 1
ATOM 4450 C CA . HIS A 1 571 ? 0.746 -1.540 -14.999 1.00 95.12 571 HIS A CA 1
ATOM 4451 C C . HIS A 1 571 ? 1.701 -0.346 -15.208 1.00 95.12 571 HIS A C 1
ATOM 4453 O O . HIS A 1 571 ? 2.517 -0.029 -14.339 1.00 95.12 571 HIS A O 1
ATOM 4459 N N . PHE A 1 572 ? 1.625 0.336 -16.355 1.00 96.62 572 PHE A N 1
ATOM 4460 C CA . PHE A 1 572 ? 2.457 1.505 -16.647 1.00 96.62 572 PHE A CA 1
ATOM 4461 C C . PHE A 1 572 ? 1.832 2.786 -16.088 1.00 96.62 572 PHE A C 1
ATOM 4463 O O . PHE A 1 572 ? 0.772 3.242 -16.526 1.00 96.62 572 PHE A O 1
ATOM 4470 N N . LEU A 1 573 ? 2.521 3.391 -15.126 1.00 95.75 573 LEU A N 1
ATOM 4471 C CA . LEU A 1 573 ? 2.080 4.565 -14.391 1.00 95.75 573 LEU A CA 1
ATOM 4472 C C . LEU A 1 573 ? 2.678 5.837 -14.987 1.00 95.75 573 LEU A C 1
ATOM 4474 O O . LEU A 1 573 ? 3.887 5.966 -15.186 1.00 95.75 573 LEU A O 1
ATOM 4478 N N . THR A 1 574 ? 1.811 6.816 -15.224 1.00 94.06 574 THR A N 1
ATOM 4479 C CA . THR A 1 574 ? 2.193 8.179 -15.593 1.00 94.06 574 THR A CA 1
ATOM 4480 C C . THR A 1 574 ? 2.328 9.042 -14.349 1.00 94.06 574 THR A C 1
ATOM 4482 O O . THR A 1 574 ? 1.509 8.956 -13.434 1.00 94.06 574 THR A O 1
ATOM 4485 N N . THR A 1 575 ? 3.341 9.904 -14.329 1.00 93.38 575 THR A N 1
ATOM 4486 C CA . THR A 1 575 ? 3.599 10.797 -13.198 1.00 93.38 575 THR A CA 1
ATOM 4487 C C . THR A 1 575 ? 3.269 12.248 -13.540 1.00 93.38 575 THR A C 1
ATOM 4489 O O . THR A 1 575 ? 3.405 12.703 -14.682 1.00 93.38 575 THR A O 1
ATOM 4492 N N . ALA A 1 576 ? 2.809 13.003 -12.546 1.00 92.44 576 ALA A N 1
ATOM 4493 C CA . ALA A 1 576 ? 2.723 14.457 -12.613 1.00 92.44 576 ALA A CA 1
ATOM 4494 C C . ALA A 1 576 ? 3.093 15.056 -11.265 1.00 92.44 576 ALA A C 1
ATOM 4496 O O . ALA A 1 576 ? 2.712 14.517 -10.233 1.00 92.44 576 ALA A O 1
ATOM 4497 N N . TYR A 1 577 ? 3.778 16.193 -11.258 1.00 90.56 577 TYR A N 1
ATOM 4498 C CA . TYR A 1 577 ? 4.222 16.812 -10.013 1.00 90.56 577 TYR A CA 1
ATOM 4499 C C . TYR A 1 577 ? 3.961 18.314 -10.003 1.00 90.56 577 TYR A C 1
ATOM 4501 O O . TYR A 1 577 ? 3.961 19.002 -11.032 1.00 90.56 577 TYR A O 1
ATOM 4509 N N . THR A 1 578 ? 3.674 18.846 -8.818 1.00 87.50 578 THR A N 1
ATOM 4510 C CA . THR A 1 578 ? 3.472 20.276 -8.624 1.00 87.50 578 THR A CA 1
ATOM 4511 C C . THR A 1 578 ? 3.796 20.689 -7.185 1.00 87.50 578 THR A C 1
ATOM 4513 O O . THR A 1 578 ? 3.442 19.975 -6.252 1.00 87.50 578 THR A O 1
ATOM 4516 N N . PRO A 1 579 ? 4.391 21.871 -6.962 1.00 79.50 579 PRO A N 1
ATOM 4517 C CA . PRO A 1 579 ? 4.834 22.850 -7.952 1.00 79.50 579 PRO A CA 1
ATOM 4518 C C . PRO A 1 579 ? 6.229 22.553 -8.529 1.00 79.50 579 PRO A C 1
ATOM 4520 O O . PRO A 1 579 ? 7.146 22.199 -7.807 1.00 79.50 579 PRO A O 1
ATOM 4523 N N . PHE A 1 580 ? 6.395 22.811 -9.831 1.00 68.00 580 PHE A N 1
ATOM 4524 C CA . PHE A 1 580 ? 7.694 23.146 -10.422 1.00 68.00 580 PHE A CA 1
ATOM 4525 C C . PHE A 1 580 ? 7.761 24.671 -10.552 1.00 68.00 580 PHE A C 1
ATOM 4527 O O . PHE A 1 580 ? 6.991 25.255 -11.338 1.00 68.00 580 PHE A O 1
ATOM 4534 N N . SER A 1 581 ? 8.602 25.313 -9.746 1.00 61.72 581 SER A N 1
ATOM 4535 C CA . SER A 1 581 ? 8.933 26.737 -9.839 1.00 61.72 581 SER A CA 1
ATOM 4536 C C . SER A 1 581 ? 10.428 26.941 -9.649 1.00 61.72 581 SER A C 1
ATOM 4538 O O . SER A 1 581 ? 11.052 26.241 -8.864 1.00 61.72 581 SER A O 1
ATOM 4540 N N . SER A 1 582 ? 10.988 27.901 -10.383 1.00 54.72 582 SER A N 1
ATOM 4541 C CA . SER A 1 582 ? 12.348 28.384 -10.164 1.00 54.72 582 SER A CA 1
ATOM 4542 C C . SER A 1 582 ? 12.400 29.349 -8.977 1.00 54.72 582 SER A C 1
ATOM 4544 O O . SER A 1 582 ? 11.452 30.107 -8.748 1.00 54.72 582 SER A O 1
ATOM 4546 N N . GLU A 1 583 ? 13.540 29.399 -8.282 1.00 50.72 583 GLU A N 1
ATOM 4547 C CA . GLU A 1 583 ? 13.798 30.309 -7.150 1.00 50.72 583 GLU A CA 1
ATOM 4548 C C . GLU A 1 583 ? 13.497 31.791 -7.476 1.00 50.72 583 GLU A C 1
ATOM 4550 O O . GLU A 1 583 ? 13.083 32.572 -6.616 1.00 50.72 583 GLU A O 1
ATOM 4555 N N . GLN A 1 584 ? 13.644 32.200 -8.744 1.00 43.34 584 GLN A N 1
ATOM 4556 C CA . GLN A 1 584 ? 13.371 33.571 -9.199 1.00 43.34 584 GLN A CA 1
ATOM 4557 C C . GLN A 1 584 ? 11.869 33.904 -9.288 1.00 43.34 584 GLN A C 1
ATOM 4559 O O . GLN A 1 584 ? 11.468 35.026 -8.978 1.00 43.34 584 GLN A O 1
ATOM 4564 N N . VAL A 1 585 ? 11.013 32.941 -9.655 1.00 50.16 585 VAL A N 1
ATOM 4565 C CA . VAL A 1 585 ? 9.543 33.109 -9.682 1.00 50.16 585 VAL A CA 1
ATOM 4566 C C . VAL A 1 585 ? 8.953 33.062 -8.262 1.00 50.16 585 VAL A C 1
ATOM 4568 O O . VAL A 1 585 ? 7.852 33.565 -8.014 1.00 50.16 585 VAL A O 1
ATOM 4571 N N . GLU A 1 586 ? 9.690 32.494 -7.309 1.00 50.16 586 GLU A N 1
ATOM 4572 C CA . GLU A 1 586 ? 9.260 32.290 -5.925 1.00 50.16 586 GLU A CA 1
ATOM 4573 C C . GLU A 1 586 ? 9.308 33.552 -5.065 1.00 50.16 586 GLU A C 1
ATOM 4575 O O . GLU A 1 586 ? 8.387 33.771 -4.274 1.00 50.16 586 GLU A O 1
ATOM 4580 N N . LYS A 1 587 ? 10.259 34.465 -5.312 1.00 47.53 587 LYS A N 1
ATOM 4581 C CA . LYS A 1 587 ? 10.261 35.795 -4.669 1.00 47.53 587 LYS A CA 1
ATOM 4582 C C . LYS A 1 587 ? 9.005 36.618 -4.993 1.00 47.53 587 LYS A C 1
ATOM 4584 O O . LYS A 1 587 ? 8.589 37.431 -4.175 1.00 47.53 587 LYS A O 1
ATOM 4589 N N . ALA A 1 588 ? 8.372 36.384 -6.147 1.00 45.81 588 ALA A N 1
ATOM 4590 C CA . ALA A 1 588 ? 7.166 37.095 -6.582 1.00 45.81 588 ALA A CA 1
ATOM 4591 C C . ALA A 1 588 ? 5.840 36.403 -6.185 1.00 45.81 588 ALA A C 1
ATOM 4593 O O . ALA A 1 588 ? 4.793 37.051 -6.167 1.00 45.81 588 ALA A O 1
ATOM 4594 N N . LYS A 1 589 ? 5.847 35.095 -5.871 1.00 49.88 589 LYS A N 1
ATOM 4595 C CA . LYS A 1 589 ? 4.638 34.302 -5.544 1.00 49.88 589 LYS A CA 1
ATOM 4596 C C . LYS A 1 589 ? 4.381 34.088 -4.050 1.00 49.88 589 LYS A C 1
ATOM 4598 O O . LYS A 1 589 ? 3.310 33.581 -3.711 1.00 49.88 589 LYS A O 1
ATOM 4603 N N . SER A 1 590 ? 5.285 34.522 -3.171 1.00 49.22 590 SER A N 1
ATOM 4604 C CA . SER A 1 590 ? 5.164 34.433 -1.702 1.00 49.22 590 SER A CA 1
ATOM 4605 C C . SER A 1 590 ? 3.894 35.083 -1.111 1.00 49.22 590 SER A C 1
ATOM 4607 O O . SER A 1 590 ? 3.582 34.883 0.059 1.00 49.22 590 SER A O 1
ATOM 4609 N N . ILE A 1 591 ? 3.111 35.809 -1.921 1.00 45.22 591 ILE A N 1
ATOM 4610 C CA . ILE A 1 591 ? 1.887 36.523 -1.528 1.00 45.22 591 ILE A CA 1
ATOM 4611 C C . ILE A 1 591 ? 0.612 35.643 -1.626 1.00 45.22 591 ILE A C 1
ATOM 4613 O O . ILE A 1 591 ? -0.426 36.009 -1.075 1.00 45.22 591 ILE A O 1
ATOM 4617 N N . ARG A 1 592 ? 0.630 34.463 -2.282 1.00 54.03 592 ARG A N 1
ATOM 4618 C CA . ARG A 1 592 ? -0.590 33.646 -2.504 1.00 54.03 592 ARG A CA 1
ATOM 4619 C C . ARG A 1 592 ? -0.502 32.250 -1.869 1.00 54.03 592 ARG A C 1
ATOM 4621 O O . ARG A 1 592 ? 0.281 31.415 -2.313 1.00 54.03 592 ARG A O 1
ATOM 4628 N N . LYS A 1 593 ? -1.367 31.962 -0.883 1.00 65.44 593 LYS A N 1
ATOM 4629 C CA . LYS A 1 593 ? -1.520 30.612 -0.302 1.00 65.44 593 LYS A CA 1
ATOM 4630 C C . LYS A 1 593 ? -1.974 29.624 -1.387 1.00 65.44 593 LYS A C 1
ATOM 4632 O O . LYS A 1 593 ? -3.033 29.813 -1.982 1.00 65.44 593 LYS A O 1
ATOM 4637 N N . THR A 1 594 ? -1.175 28.588 -1.649 1.00 75.06 594 THR A N 1
ATOM 4638 C CA . THR A 1 594 ? -1.567 27.463 -2.514 1.00 75.06 594 THR A CA 1
ATOM 4639 C C . THR A 1 594 ? -2.376 26.474 -1.679 1.00 75.06 594 THR A C 1
ATOM 4641 O O . THR A 1 594 ? -1.896 26.025 -0.644 1.00 75.06 594 THR A O 1
ATOM 4644 N N . THR A 1 595 ? -3.603 26.170 -2.104 1.00 83.69 595 THR A N 1
ATOM 4645 C CA . THR A 1 595 ? -4.500 25.235 -1.400 1.00 83.69 595 THR A CA 1
ATOM 4646 C C . THR A 1 595 ? -4.344 23.800 -1.915 1.00 83.69 595 THR A C 1
ATOM 4648 O O . THR A 1 595 ? -3.882 23.599 -3.040 1.00 83.69 595 THR A O 1
ATOM 4651 N N . VAL A 1 596 ? -4.797 22.802 -1.146 1.00 86.69 596 VAL A N 1
ATOM 4652 C CA . VAL A 1 596 ? -4.846 21.387 -1.582 1.00 86.69 596 VAL A CA 1
ATOM 4653 C C . VAL A 1 596 ? -5.618 21.242 -2.899 1.00 86.69 596 VAL A C 1
ATOM 4655 O O . VAL A 1 596 ? -5.150 20.596 -3.835 1.00 86.69 596 VAL A O 1
ATOM 4658 N N . LEU A 1 597 ? -6.745 21.948 -3.037 1.00 86.12 597 LEU A N 1
ATOM 4659 C CA . LEU A 1 597 ? -7.522 21.979 -4.277 1.00 86.12 597 LEU A CA 1
ATOM 4660 C C . LEU A 1 597 ? -6.716 22.511 -5.469 1.00 86.12 597 LEU A C 1
ATOM 4662 O O . LEU A 1 597 ? -6.868 22.024 -6.591 1.00 86.12 597 LEU A O 1
ATOM 4666 N N . ASP A 1 598 ? -5.883 23.533 -5.259 1.00 87.25 598 ASP A N 1
ATOM 4667 C CA . ASP A 1 598 ? -5.030 24.065 -6.320 1.00 87.25 598 ASP A CA 1
ATOM 4668 C C . ASP A 1 598 ? -3.985 23.049 -6.766 1.00 87.25 598 ASP A C 1
ATOM 4670 O O . ASP A 1 598 ? -3.735 22.955 -7.968 1.00 87.25 598 ASP A O 1
ATOM 4674 N N . VAL A 1 599 ? -3.405 22.303 -5.822 1.00 89.31 599 VAL A N 1
ATOM 4675 C CA . VAL A 1 599 ? -2.438 21.231 -6.087 1.00 89.31 599 VAL A CA 1
ATOM 4676 C C . VAL A 1 599 ? -3.104 20.123 -6.898 1.00 89.31 599 VAL A C 1
ATOM 4678 O O . VAL A 1 599 ? -2.702 19.907 -8.039 1.00 89.31 599 VAL A O 1
ATOM 4681 N N . MET A 1 600 ? -4.189 19.522 -6.403 1.00 89.88 600 MET A N 1
ATOM 4682 C CA . MET A 1 600 ? -4.883 18.427 -7.100 1.00 89.88 600 MET A CA 1
ATOM 4683 C C . MET A 1 600 ? -5.383 18.843 -8.493 1.00 89.88 600 MET A C 1
ATOM 4685 O O . MET A 1 600 ? -5.220 18.133 -9.484 1.00 89.88 600 MET A O 1
ATOM 4689 N N . ARG A 1 601 ? -5.918 20.064 -8.629 1.00 88.88 601 ARG A N 1
ATOM 4690 C CA . ARG A 1 601 ? -6.319 20.597 -9.939 1.00 88.88 601 ARG A CA 1
ATOM 4691 C C . ARG A 1 601 ? -5.130 20.758 -10.885 1.00 88.88 601 ARG A C 1
ATOM 4693 O O . ARG A 1 601 ? -5.295 20.576 -12.088 1.00 88.88 601 ARG A O 1
ATOM 4700 N N . ARG A 1 602 ? -3.963 21.175 -10.383 1.00 89.75 602 ARG A N 1
ATOM 4701 C CA . ARG A 1 602 ? -2.742 21.304 -11.191 1.00 89.75 602 ARG A CA 1
ATOM 4702 C C . ARG A 1 602 ? -2.219 19.928 -11.596 1.00 89.75 602 ARG A C 1
ATOM 4704 O O . ARG A 1 602 ? -1.811 19.803 -12.744 1.00 89.75 602 ARG A O 1
ATOM 4711 N N . LEU A 1 603 ? -2.276 18.918 -10.733 1.00 91.62 603 LEU A N 1
ATOM 4712 C CA . LEU A 1 603 ? -1.832 17.555 -11.049 1.00 91.62 603 LEU A CA 1
ATOM 4713 C C . LEU A 1 603 ? -2.555 16.964 -12.269 1.00 91.62 603 LEU A C 1
ATOM 4715 O O . LEU A 1 603 ? -1.918 16.410 -13.162 1.00 91.62 603 LEU A O 1
ATOM 4719 N N . LEU A 1 604 ? -3.860 17.215 -12.396 1.00 89.25 604 LEU A N 1
ATOM 4720 C CA . LEU A 1 604 ? -4.651 16.770 -13.550 1.00 89.25 604 LEU A CA 1
ATOM 4721 C C . LEU A 1 604 ? -4.340 17.523 -14.861 1.00 89.25 604 LEU A C 1
ATOM 4723 O O . LEU A 1 604 ? -4.732 17.076 -15.943 1.00 89.25 604 LEU A O 1
ATOM 4727 N N . GLN A 1 605 ? -3.637 18.662 -14.808 1.00 87.25 605 GLN A N 1
ATOM 4728 C CA . GLN A 1 605 ? -3.333 19.454 -16.003 1.00 87.25 605 GLN A CA 1
ATOM 4729 C C . GLN A 1 605 ? -2.236 18.788 -16.848 1.00 87.25 605 GLN A C 1
ATOM 4731 O O . GLN A 1 605 ? -1.154 18.518 -16.325 1.00 87.25 605 GLN A O 1
ATOM 4736 N N . PRO A 1 606 ? -2.427 18.645 -18.176 1.00 84.25 606 PRO A N 1
ATOM 4737 C CA . PRO A 1 606 ? -1.446 18.008 -19.060 1.00 84.25 606 PRO A CA 1
ATOM 4738 C C . PRO A 1 606 ? -0.032 18.597 -18.977 1.00 84.25 606 PRO A C 1
ATOM 4740 O O . PRO A 1 606 ? 0.946 17.867 -19.068 1.00 84.25 606 PRO A O 1
ATOM 4743 N N . LYS A 1 607 ? 0.090 19.907 -18.728 1.00 83.25 607 LYS A N 1
ATOM 4744 C CA . LYS A 1 607 ? 1.381 20.609 -18.619 1.00 83.25 607 LYS A CA 1
ATOM 4745 C C . LYS A 1 607 ? 2.252 20.198 -17.427 1.00 83.25 607 LYS A C 1
ATOM 4747 O O . LYS A 1 607 ? 3.418 20.564 -17.400 1.00 83.25 607 LYS A O 1
ATOM 4752 N N . ASN A 1 608 ? 1.681 19.542 -16.416 1.00 86.12 608 ASN A N 1
ATOM 4753 C CA . ASN A 1 608 ? 2.433 19.062 -15.254 1.00 86.12 608 ASN A CA 1
ATOM 4754 C C . ASN A 1 608 ? 2.720 17.554 -15.341 1.00 86.12 608 ASN A C 1
ATOM 4756 O O . ASN A 1 608 ? 3.369 17.022 -14.446 1.00 86.12 608 ASN A O 1
ATOM 4760 N N . ARG A 1 609 ? 2.252 16.872 -16.400 1.00 88.69 609 ARG A N 1
ATOM 4761 C CA . ARG A 1 609 ? 2.548 15.458 -16.645 1.00 88.69 609 ARG A CA 1
ATOM 4762 C C . ARG A 1 609 ? 3.968 15.308 -17.174 1.00 88.69 609 ARG A C 1
ATOM 4764 O O . ARG A 1 609 ? 4.383 16.033 -18.082 1.00 88.69 609 ARG A O 1
ATOM 4771 N N . MET A 1 610 ? 4.665 14.319 -16.639 1.00 85.88 610 MET A N 1
ATOM 4772 C CA . MET A 1 610 ? 6.063 13.999 -16.935 1.00 85.88 610 MET A CA 1
ATOM 4773 C C . MET A 1 610 ? 6.173 12.873 -17.968 1.00 85.88 610 MET A C 1
ATOM 4775 O O . MET A 1 610 ? 7.215 12.245 -18.105 1.00 85.88 610 MET A O 1
ATOM 4779 N N . VAL A 1 611 ? 5.086 12.643 -18.714 1.00 88.75 611 VAL A N 1
ATOM 4780 C CA . VAL A 1 611 ? 5.025 11.737 -19.860 1.00 88.75 611 VAL A CA 1
ATOM 4781 C C . VAL A 1 611 ? 4.330 12.439 -21.021 1.00 88.75 611 VAL A C 1
ATOM 4783 O O . VAL A 1 611 ? 3.220 12.965 -20.877 1.00 88.75 611 VAL A O 1
ATOM 4786 N N . SER A 1 612 ? 4.971 12.456 -22.188 1.00 86.94 612 SER A N 1
ATOM 4787 C CA . SER A 1 612 ? 4.398 12.997 -23.418 1.00 86.94 612 SER A CA 1
ATOM 4788 C C . SER A 1 612 ? 3.490 11.953 -24.050 1.00 86.94 612 SER A C 1
ATOM 4790 O O . SER A 1 612 ? 3.947 11.015 -24.694 1.00 86.94 612 SER A O 1
ATOM 4792 N N . THR A 1 613 ? 2.184 12.119 -23.870 1.00 86.06 613 THR A N 1
ATOM 4793 C CA . THR A 1 613 ? 1.171 11.263 -24.498 1.00 86.06 613 THR A CA 1
ATOM 4794 C C . THR A 1 613 ? 0.228 12.098 -25.351 1.00 86.06 613 THR A C 1
ATOM 4796 O O . THR A 1 613 ? 0.005 13.279 -25.075 1.00 86.06 613 THR A O 1
ATOM 4799 N N . MET A 1 614 ? -0.334 11.481 -26.389 1.00 83.50 614 MET A N 1
ATOM 4800 C CA . MET A 1 614 ? -1.403 12.066 -27.197 1.00 83.50 614 MET A CA 1
ATOM 4801 C C . MET A 1 614 ? -2.723 11.386 -26.817 1.00 83.50 614 MET A C 1
ATOM 4803 O O . MET A 1 614 ? -3.029 10.325 -27.361 1.00 83.50 614 MET A O 1
ATOM 4807 N N . PRO A 1 615 ? -3.485 11.932 -25.848 1.00 81.75 615 PRO A N 1
ATOM 4808 C CA . PRO A 1 615 ? -4.741 11.325 -25.432 1.00 81.75 615 PRO A CA 1
ATOM 4809 C C . PRO A 1 615 ? -5.765 11.374 -26.568 1.00 81.75 615 PRO A C 1
ATOM 4811 O O . PRO A 1 615 ? -5.956 12.408 -27.213 1.00 81.75 615 PRO A O 1
ATOM 4814 N N . SER A 1 616 ? -6.442 10.250 -26.793 1.00 83.38 616 SER A N 1
ATOM 4815 C CA . SER A 1 616 ? -7.596 10.180 -27.683 1.00 83.38 616 SER A CA 1
ATOM 4816 C C . SER A 1 616 ? -8.818 10.807 -26.992 1.00 83.38 616 SER A C 1
ATOM 4818 O O . SER A 1 616 ? -8.811 11.067 -25.788 1.00 83.38 616 SER A O 1
ATOM 4820 N N . LYS A 1 617 ? -9.918 11.022 -27.729 1.00 81.81 617 LYS A N 1
ATOM 4821 C CA . LYS A 1 617 ? -11.195 11.443 -27.113 1.00 81.81 617 LYS A CA 1
ATOM 4822 C C . LYS A 1 617 ? -11.783 10.390 -26.161 1.00 81.81 617 LYS A C 1
ATOM 4824 O O . LYS A 1 617 ? -12.675 10.729 -25.390 1.00 81.81 617 LYS A O 1
ATOM 4829 N N . ARG A 1 618 ? -11.338 9.136 -26.268 1.00 86.44 618 ARG A N 1
ATOM 4830 C CA . ARG A 1 618 ? -11.783 7.997 -25.455 1.00 86.44 618 ARG A CA 1
ATOM 4831 C C . ARG A 1 618 ? -10.820 7.676 -24.310 1.00 86.44 618 ARG A C 1
ATOM 4833 O O . ARG A 1 618 ? -11.202 6.937 -23.410 1.00 86.44 618 ARG A O 1
ATOM 4840 N N . SER A 1 619 ? -9.622 8.266 -24.305 1.00 91.25 619 SER A N 1
ATOM 4841 C CA . SER A 1 619 ? -8.636 8.003 -23.263 1.00 91.25 619 SER A CA 1
ATOM 4842 C C . SER A 1 619 ? -9.141 8.384 -21.881 1.00 91.25 619 SER A C 1
ATOM 4844 O O . SER A 1 619 ? -9.737 9.447 -21.679 1.00 91.25 619 SER A O 1
ATOM 4846 N N . CYS A 1 620 ? -8.894 7.491 -20.931 1.00 92.38 620 CYS A N 1
ATOM 4847 C CA . CYS A 1 620 ? -9.444 7.571 -19.592 1.00 92.38 620 CYS A CA 1
ATOM 4848 C C . CYS A 1 620 ? -8.439 7.102 -18.533 1.00 92.38 620 CYS A C 1
ATOM 4850 O O . CYS A 1 620 ? -7.430 6.455 -18.819 1.00 92.38 620 CYS A O 1
ATOM 4852 N N . TYR A 1 621 ? -8.712 7.486 -17.291 1.00 93.50 621 TYR A N 1
ATOM 4853 C CA . TYR A 1 621 ? -8.015 7.026 -16.102 1.00 93.50 621 TYR A CA 1
ATOM 4854 C C . TYR A 1 621 ? -8.581 5.675 -15.662 1.00 93.50 621 TYR A C 1
ATOM 4856 O O . TYR A 1 621 ? -9.787 5.542 -15.444 1.00 93.50 621 TYR A O 1
ATOM 4864 N N . ILE A 1 622 ? -7.701 4.698 -15.483 1.00 93.69 622 ILE A N 1
ATOM 4865 C CA . ILE A 1 622 ? -8.007 3.443 -14.793 1.00 93.69 622 ILE A CA 1
ATOM 4866 C C . ILE A 1 622 ? -8.013 3.715 -13.283 1.00 93.69 622 ILE A C 1
ATOM 4868 O O . ILE A 1 622 ? -8.975 3.400 -12.585 1.00 93.69 622 ILE A O 1
ATOM 4872 N N . SER A 1 623 ? -6.974 4.390 -12.790 1.00 93.31 623 SER A N 1
ATOM 4873 C CA . SER A 1 623 ? -6.794 4.733 -11.377 1.00 93.31 623 SER A CA 1
ATOM 4874 C C . SER A 1 623 ? -5.904 5.971 -11.218 1.00 93.31 623 SER A C 1
ATOM 4876 O O . SER A 1 623 ? -5.127 6.326 -12.114 1.00 93.31 623 SER A O 1
ATOM 4878 N N . VAL A 1 624 ? -6.029 6.647 -10.075 1.00 93.62 624 VAL A N 1
ATOM 4879 C CA . VAL A 1 624 ? -5.202 7.798 -9.696 1.00 93.62 624 VAL A CA 1
ATOM 4880 C C . VAL A 1 624 ? -4.889 7.740 -8.202 1.00 93.62 624 VAL A C 1
ATOM 4882 O O . VAL A 1 624 ? -5.801 7.583 -7.391 1.00 93.62 624 VAL A O 1
ATOM 4885 N N . LEU A 1 625 ? -3.621 7.941 -7.848 1.00 92.62 625 LEU A N 1
ATOM 4886 C CA . LEU A 1 625 ? -3.145 8.180 -6.489 1.00 92.62 625 LEU A CA 1
ATOM 4887 C C . LEU A 1 625 ? -2.453 9.545 -6.431 1.00 92.62 625 LEU A C 1
ATOM 4889 O O . LEU A 1 625 ? -1.399 9.738 -7.039 1.00 92.62 625 LEU A O 1
ATOM 4893 N N . ASP A 1 626 ? -3.028 10.475 -5.674 1.00 92.31 626 ASP A N 1
ATOM 4894 C CA . ASP A 1 626 ? -2.400 11.757 -5.357 1.00 92.31 626 ASP A CA 1
ATOM 4895 C C . ASP A 1 626 ? -1.697 11.661 -3.996 1.00 92.31 626 ASP A C 1
ATOM 4897 O O . ASP A 1 626 ? -2.340 11.503 -2.960 1.00 92.31 626 ASP A O 1
ATOM 4901 N N . ILE A 1 627 ? -0.375 11.796 -3.975 1.00 91.62 627 ILE A N 1
ATOM 4902 C CA . ILE A 1 627 ? 0.418 11.929 -2.752 1.00 91.62 627 ILE A CA 1
ATOM 4903 C C . ILE A 1 627 ? 0.606 13.419 -2.484 1.00 91.62 627 ILE A C 1
ATOM 4905 O O . ILE A 1 627 ? 1.336 14.103 -3.202 1.00 91.62 627 ILE A O 1
ATOM 4909 N N . ILE A 1 628 ? -0.070 13.939 -1.463 1.00 90.19 628 ILE A N 1
ATOM 4910 C CA . ILE A 1 628 ? 0.004 15.345 -1.060 1.00 90.19 628 ILE A CA 1
ATOM 4911 C C . ILE A 1 628 ? 0.947 15.463 0.132 1.00 90.19 628 ILE A C 1
ATOM 4913 O O . ILE A 1 628 ? 0.740 14.838 1.170 1.00 90.19 628 ILE A O 1
ATOM 4917 N N . GLN A 1 629 ? 1.974 16.291 -0.019 1.00 86.50 629 GLN A N 1
ATOM 4918 C CA . GLN A 1 629 ? 3.020 16.487 0.974 1.00 86.50 629 GLN A CA 1
ATOM 4919 C C . GLN A 1 629 ? 2.908 17.872 1.615 1.00 86.50 629 GLN A C 1
ATOM 4921 O O . GLN A 1 629 ? 2.921 18.886 0.910 1.00 86.50 629 GLN A O 1
ATOM 4926 N N . GLY A 1 630 ? 2.878 17.930 2.948 1.00 81.62 630 GLY A N 1
ATOM 4927 C CA . GLY A 1 630 ? 2.927 19.179 3.723 1.00 81.62 630 GLY A CA 1
ATOM 4928 C C . GLY A 1 630 ? 1.686 19.437 4.581 1.00 81.62 630 GLY A C 1
ATOM 4929 O O . GLY A 1 630 ? 0.984 18.507 4.966 1.00 81.62 630 GLY A O 1
ATOM 4930 N N . GLU A 1 631 ? 1.426 20.707 4.911 1.00 76.69 631 GLU A N 1
ATOM 4931 C CA . GLU A 1 631 ? 0.297 21.115 5.768 1.00 76.69 631 GLU A CA 1
ATOM 4932 C C . GLU A 1 631 ? -1.040 21.002 5.008 1.00 76.69 631 GLU A C 1
ATOM 4934 O O . GLU A 1 631 ? -1.498 21.963 4.384 1.00 76.69 631 GLU A O 1
ATOM 4939 N N . ALA A 1 632 ? -1.663 19.822 5.038 1.00 77.56 632 ALA A N 1
ATOM 4940 C CA . ALA A 1 632 ? -2.960 19.557 4.418 1.00 77.56 632 ALA A CA 1
ATOM 4941 C C . ALA A 1 632 ? -3.965 19.008 5.442 1.00 77.56 632 ALA A C 1
ATOM 4943 O O . ALA A 1 632 ? -3.713 17.995 6.089 1.00 77.56 632 ALA A O 1
ATOM 4944 N N . ASP A 1 633 ? -5.123 19.663 5.556 1.00 78.75 633 ASP A N 1
ATOM 4945 C CA . ASP A 1 633 ? -6.241 19.191 6.376 1.00 78.75 633 ASP A CA 1
ATOM 4946 C C . ASP A 1 633 ? -7.037 18.109 5.606 1.00 78.75 633 ASP A C 1
ATOM 4948 O O . ASP A 1 633 ? -7.426 18.349 4.451 1.00 78.75 633 ASP A O 1
ATOM 4952 N N . PRO A 1 634 ? -7.321 16.934 6.201 1.00 81.31 634 PRO A N 1
ATOM 4953 C CA . PRO A 1 634 ? -8.129 15.885 5.570 1.00 81.31 634 PRO A CA 1
ATOM 4954 C C . PRO A 1 634 ? -9.501 16.366 5.066 1.00 81.31 634 PRO A C 1
ATOM 4956 O O . PRO A 1 634 ? -9.997 15.897 4.035 1.00 81.31 634 PRO A O 1
ATOM 4959 N N . THR A 1 635 ? -10.115 17.346 5.733 1.00 83.88 635 THR A N 1
ATOM 4960 C CA . THR A 1 635 ? -11.404 17.913 5.310 1.00 83.88 635 THR A CA 1
ATOM 4961 C C . THR A 1 635 ? -11.296 18.675 3.988 1.00 83.88 635 THR A C 1
ATOM 4963 O O . THR A 1 635 ? -12.215 18.632 3.161 1.00 83.88 635 THR A O 1
ATOM 4966 N N . ASP A 1 636 ? -10.166 19.338 3.739 1.00 84.62 636 ASP A N 1
ATOM 4967 C CA . ASP A 1 636 ? -9.907 20.054 2.491 1.00 84.62 636 ASP A CA 1
ATOM 4968 C C . ASP A 1 636 ? -9.598 19.097 1.339 1.00 84.62 636 ASP A C 1
ATOM 4970 O O . ASP A 1 636 ? -9.990 19.370 0.199 1.00 84.62 636 ASP A O 1
ATOM 4974 N N . VAL A 1 637 ? -8.985 17.945 1.624 1.00 85.25 637 VAL A N 1
ATOM 4975 C CA . VAL A 1 637 ? -8.821 16.852 0.654 1.00 85.25 637 VAL A CA 1
ATOM 4976 C C . VAL A 1 637 ? -10.186 16.343 0.193 1.00 85.25 637 VAL A C 1
ATOM 4978 O O . VAL A 1 637 ? -10.454 16.303 -1.010 1.00 85.25 637 VAL A O 1
ATOM 4981 N N . HIS A 1 638 ? -11.091 16.037 1.129 1.00 83.00 638 HIS A N 1
ATOM 4982 C CA . HIS A 1 638 ? -12.428 15.538 0.796 1.00 83.00 638 HIS A CA 1
ATOM 4983 C C . HIS A 1 638 ? -13.224 16.541 -0.055 1.00 83.00 638 HIS A C 1
ATOM 4985 O O . HIS A 1 638 ? -13.771 16.188 -1.104 1.00 83.00 638 HIS A O 1
ATOM 4991 N N . LYS A 1 639 ? -13.221 17.828 0.326 1.00 86.75 639 LYS A N 1
ATOM 4992 C CA . LYS A 1 639 ? -13.839 18.904 -0.474 1.00 86.75 639 LYS A CA 1
ATOM 4993 C C . LYS A 1 639 ? -13.216 19.016 -1.868 1.00 86.75 639 LYS A C 1
ATOM 4995 O O . LYS A 1 639 ? -13.919 19.316 -2.835 1.00 86.75 639 LYS A O 1
ATOM 5000 N N . SER A 1 640 ? -11.906 18.804 -1.980 1.00 87.50 640 SER A N 1
ATOM 5001 C CA . SER A 1 640 ? -11.192 18.890 -3.254 1.00 87.50 640 SER A CA 1
ATOM 5002 C C . SER A 1 640 ? -11.559 17.744 -4.194 1.00 87.50 640 SER A C 1
ATOM 5004 O O . SER A 1 640 ? -11.863 17.994 -5.363 1.00 87.50 640 SER A O 1
ATOM 5006 N N . LEU A 1 641 ? -11.642 16.519 -3.669 1.00 86.31 641 LEU A N 1
ATOM 5007 C CA . LEU A 1 641 ? -12.112 15.341 -4.399 1.00 86.31 641 LEU A CA 1
ATOM 5008 C C . LEU A 1 641 ? -13.544 15.516 -4.918 1.00 86.31 641 LEU A C 1
ATOM 5010 O O . LEU A 1 641 ? -13.805 15.255 -6.095 1.00 86.31 641 LEU A O 1
ATOM 5014 N N . LEU A 1 642 ? -14.459 16.014 -4.077 1.00 85.69 642 LEU A N 1
ATOM 5015 C CA . LEU A 1 642 ? -15.841 16.293 -4.482 1.00 85.69 642 LEU A CA 1
ATOM 5016 C C . LEU A 1 642 ? -15.895 17.281 -5.655 1.00 85.69 642 LEU A C 1
ATOM 5018 O O . LEU A 1 642 ? -16.536 17.004 -6.667 1.00 85.69 642 LEU A O 1
ATOM 5022 N N . ARG A 1 643 ? -15.139 18.384 -5.583 1.00 86.06 643 ARG A N 1
ATOM 5023 C CA . ARG A 1 643 ? -15.083 19.390 -6.660 1.00 86.06 643 ARG A CA 1
ATOM 5024 C C . ARG A 1 643 ? -14.507 18.847 -7.967 1.00 86.06 643 ARG A C 1
ATOM 5026 O O . ARG A 1 643 ? -14.953 19.257 -9.040 1.00 86.06 643 ARG A O 1
ATOM 5033 N N . ILE A 1 644 ? -13.507 17.968 -7.900 1.00 84.94 644 ILE A N 1
ATOM 5034 C CA . ILE A 1 644 ? -12.922 17.318 -9.085 1.00 84.94 644 ILE A CA 1
ATOM 5035 C C . ILE A 1 644 ? -13.958 16.411 -9.757 1.00 84.94 644 ILE A C 1
ATOM 5037 O O . ILE A 1 644 ? -14.100 16.463 -10.983 1.00 84.94 644 ILE A O 1
ATOM 5041 N N . ARG A 1 645 ? -14.722 15.650 -8.960 1.00 82.56 645 ARG A N 1
ATOM 5042 C CA . ARG A 1 645 ? -15.806 14.781 -9.442 1.00 82.56 645 ARG A CA 1
ATOM 5043 C C . ARG A 1 645 ? -16.959 15.579 -10.055 1.00 82.56 645 ARG A C 1
ATOM 5045 O O . ARG A 1 645 ? -17.352 15.294 -11.182 1.00 82.56 645 ARG A O 1
ATOM 5052 N N . GLU A 1 646 ? -17.449 16.616 -9.373 1.00 83.75 646 GLU A N 1
ATOM 5053 C CA . GLU A 1 646 ? -18.540 17.481 -9.861 1.00 83.75 646 GLU A CA 1
ATOM 5054 C C . GLU A 1 646 ? -18.204 18.152 -11.197 1.00 83.75 646 GLU A C 1
ATOM 5056 O O . GLU A 1 646 ? -19.040 18.229 -12.096 1.00 83.75 646 GLU A O 1
ATOM 5061 N N . ARG A 1 647 ? -16.959 18.616 -11.351 1.00 85.44 647 ARG A N 1
ATOM 5062 C CA . ARG A 1 647 ? -16.493 19.292 -12.570 1.00 85.44 647 ARG A CA 1
ATOM 5063 C C . ARG A 1 647 ? -16.087 18.340 -13.690 1.00 85.44 647 ARG A C 1
ATOM 5065 O O . ARG A 1 647 ? -15.737 18.826 -14.762 1.00 85.44 647 ARG A O 1
ATOM 5072 N N . ARG A 1 648 ? -16.099 17.023 -13.447 1.00 82.62 648 ARG A N 1
ATOM 5073 C CA . ARG A 1 648 ? -15.675 15.985 -14.402 1.00 82.62 648 ARG A CA 1
ATOM 5074 C C . ARG A 1 648 ? -14.326 16.312 -15.058 1.00 82.62 648 ARG A C 1
ATOM 5076 O O . ARG A 1 648 ? -14.172 16.213 -16.270 1.00 82.62 648 ARG A O 1
ATOM 5083 N N . LEU A 1 649 ? -13.350 16.739 -14.249 1.00 80.12 649 LEU A N 1
ATOM 5084 C CA . LEU A 1 649 ? -12.015 17.113 -14.746 1.00 80.12 649 LEU A CA 1
ATOM 5085 C C . LEU A 1 649 ? -11.191 15.906 -15.222 1.00 80.12 649 LEU A C 1
ATOM 5087 O O . LEU A 1 649 ? -10.187 16.091 -15.907 1.00 80.12 649 LEU A O 1
ATOM 5091 N N . ALA A 1 650 ? -11.611 14.694 -14.860 1.00 84.31 650 ALA A N 1
ATOM 5092 C CA . ALA A 1 650 ? -11.009 13.432 -15.256 1.00 84.31 650 ALA A CA 1
ATOM 5093 C C . ALA A 1 650 ? -12.103 12.475 -15.749 1.00 84.31 650 ALA A C 1
ATOM 5095 O O . ALA A 1 650 ? -13.166 12.371 -15.131 1.00 84.31 650 ALA A O 1
ATOM 5096 N N . SER A 1 651 ? -11.836 11.798 -16.867 1.00 88.88 651 SER A N 1
ATOM 5097 C CA . SER A 1 651 ? -12.680 10.725 -17.401 1.00 88.88 651 SER A CA 1
ATOM 5098 C C . SER A 1 651 ? -12.120 9.391 -16.932 1.00 88.88 651 SER A C 1
ATOM 5100 O O . SER A 1 651 ? -10.931 9.157 -17.125 1.00 88.88 651 SER A O 1
ATOM 5102 N N . PHE A 1 652 ? -12.944 8.538 -16.330 1.00 91.88 652 PHE A N 1
ATOM 5103 C CA . PHE A 1 652 ? -12.531 7.225 -15.824 1.00 91.88 652 PHE A CA 1
ATOM 5104 C C . PHE A 1 652 ? -13.039 6.097 -16.719 1.00 91.88 652 PHE A C 1
ATOM 5106 O O . PHE A 1 652 ? -13.915 6.320 -17.558 1.00 91.88 652 PHE A O 1
ATOM 5113 N N . ILE A 1 653 ? -12.473 4.906 -16.533 1.00 91.81 653 ILE A N 1
ATOM 5114 C CA . ILE A 1 653 ? -12.924 3.673 -17.177 1.00 91.81 653 ILE A CA 1
ATOM 5115 C C . ILE A 1 653 ? -14.442 3.459 -17.024 1.00 91.81 653 ILE A C 1
ATOM 5117 O O . ILE A 1 653 ? -14.997 3.708 -15.952 1.00 91.81 653 ILE A O 1
ATOM 5121 N N . PRO A 1 654 ? -15.138 2.987 -18.074 1.00 87.94 654 PRO A N 1
ATOM 5122 C CA . PRO A 1 654 ? -16.592 2.813 -18.044 1.00 87.94 654 PRO A CA 1
ATOM 5123 C C . PRO A 1 654 ? -17.053 1.526 -17.341 1.00 87.94 654 PRO A C 1
ATOM 5125 O O . PRO A 1 654 ? -18.228 1.405 -17.006 1.00 87.94 654 PRO A O 1
ATOM 5128 N N . TRP A 1 655 ? -16.153 0.562 -17.146 1.00 86.69 655 TRP A N 1
ATOM 5129 C CA . TRP A 1 655 ? -16.445 -0.778 -16.625 1.00 86.69 655 TRP A CA 1
ATOM 5130 C C . TRP A 1 655 ? -16.192 -0.929 -15.115 1.00 86.69 655 TRP A C 1
ATOM 5132 O O . TRP A 1 655 ? -16.436 -1.995 -14.555 1.00 86.69 655 TRP A O 1
ATOM 5142 N N . GLY A 1 656 ? -15.728 0.126 -14.441 1.00 83.94 656 GLY A N 1
ATOM 5143 C CA . GLY A 1 656 ? -15.424 0.115 -13.012 1.00 83.94 656 GLY A CA 1
ATOM 5144 C C . GLY A 1 656 ? -15.706 1.460 -12.334 1.00 83.94 656 GLY A C 1
ATOM 5145 O O . GLY A 1 656 ? -15.960 2.463 -13.005 1.00 83.94 656 GLY A O 1
ATOM 5146 N N . PRO A 1 657 ? -15.696 1.512 -10.991 1.00 84.69 657 PRO A N 1
ATOM 5147 C CA . PRO A 1 657 ? -15.835 2.766 -10.263 1.00 84.69 657 PRO A CA 1
ATOM 5148 C C . PRO A 1 657 ? -14.599 3.660 -10.449 1.00 84.69 657 PRO A C 1
ATOM 5150 O O . PRO A 1 657 ? -13.474 3.183 -10.564 1.00 84.69 657 PRO A O 1
ATOM 5153 N N . ALA A 1 658 ? -14.796 4.981 -10.408 1.00 82.06 658 ALA A N 1
ATOM 5154 C CA . ALA A 1 658 ? -13.696 5.944 -10.467 1.00 82.06 658 ALA A CA 1
ATOM 5155 C C . ALA A 1 658 ? -12.799 5.853 -9.216 1.00 82.06 658 ALA A C 1
ATOM 5157 O O . ALA A 1 658 ? -13.182 6.321 -8.135 1.00 82.06 658 ALA A O 1
ATOM 5158 N N . SER A 1 659 ? -11.597 5.294 -9.379 1.00 83.81 659 SER A N 1
ATOM 5159 C CA . SER A 1 659 ? -10.589 5.172 -8.320 1.00 83.81 659 SER A CA 1
ATOM 5160 C C . 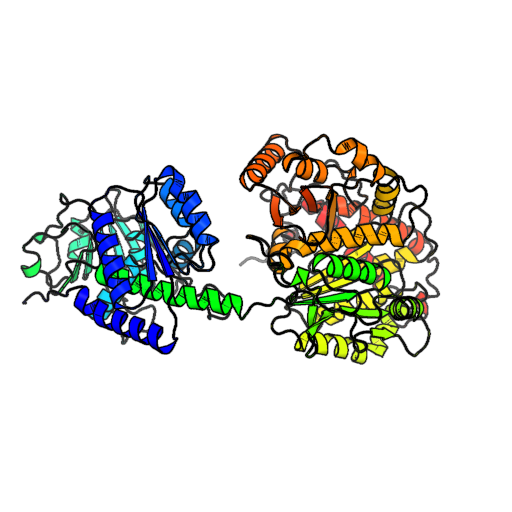SER A 1 659 ? -9.704 6.421 -8.268 1.00 83.81 659 SER A C 1
ATOM 5162 O O . SER A 1 659 ? -8.809 6.600 -9.093 1.00 83.81 659 SER A O 1
ATOM 5164 N N . ILE A 1 660 ? -9.987 7.310 -7.309 1.00 87.06 660 ILE A N 1
ATOM 5165 C CA . ILE A 1 660 ? -9.100 8.420 -6.936 1.00 87.06 660 ILE A CA 1
ATOM 5166 C C . ILE A 1 660 ? -8.783 8.257 -5.459 1.00 87.06 660 ILE A C 1
ATOM 5168 O O . ILE A 1 660 ? -9.668 8.437 -4.617 1.00 87.06 660 ILE A O 1
ATOM 5172 N N . GLN A 1 661 ? -7.536 7.927 -5.162 1.00 87.75 661 GLN A N 1
ATOM 5173 C CA . GLN A 1 661 ? -7.015 7.850 -3.809 1.00 87.75 661 GLN A CA 1
ATOM 5174 C C . GLN A 1 661 ? -6.128 9.055 -3.521 1.00 87.75 661 GLN A C 1
ATOM 5176 O O . GLN A 1 661 ? -5.484 9.601 -4.416 1.00 87.75 661 GLN A O 1
ATOM 5181 N N . VAL A 1 662 ? -6.108 9.477 -2.260 1.00 88.88 662 VAL A N 1
ATOM 5182 C CA . VAL A 1 662 ? -5.229 10.551 -1.800 1.00 88.88 662 VAL A CA 1
ATOM 5183 C C . VAL A 1 662 ? -4.493 10.066 -0.567 1.00 88.88 662 VAL A C 1
ATOM 5185 O O . VAL A 1 662 ? -5.131 9.693 0.416 1.00 88.88 662 VAL A O 1
ATOM 5188 N N . ALA A 1 663 ? -3.167 10.095 -0.621 1.00 87.38 663 ALA A N 1
ATOM 5189 C CA . ALA A 1 663 ? -2.307 9.833 0.519 1.00 87.38 663 ALA A CA 1
ATOM 5190 C C . ALA A 1 663 ? -1.720 11.155 1.018 1.00 87.38 663 ALA A C 1
ATOM 5192 O O . ALA A 1 663 ? -1.195 11.955 0.243 1.00 87.38 663 ALA A O 1
ATOM 5193 N N . LEU A 1 664 ? -1.834 11.396 2.321 1.00 87.25 664 LEU A N 1
ATOM 5194 C CA . LEU A 1 664 ? -1.206 12.538 2.972 1.00 87.25 664 LEU A CA 1
ATOM 5195 C C . LEU A 1 664 ? 0.132 12.092 3.550 1.00 87.25 664 LEU A C 1
ATOM 5197 O O . LEU A 1 664 ? 0.170 11.172 4.362 1.00 87.25 664 LEU A O 1
ATOM 5201 N N . SER A 1 665 ? 1.206 12.769 3.154 1.00 85.44 665 SER A N 1
ATOM 5202 C CA . SER A 1 665 ? 2.539 12.570 3.717 1.00 85.44 665 SER A CA 1
ATOM 5203 C C . SER A 1 665 ? 3.022 13.848 4.389 1.00 85.44 665 SER A C 1
ATOM 5205 O O . SER A 1 665 ? 2.795 14.967 3.914 1.00 85.44 665 SER A O 1
ATOM 5207 N N . LYS A 1 666 ? 3.752 13.690 5.492 1.00 81.31 666 LYS A N 1
ATOM 5208 C CA . LYS A 1 666 ? 4.520 14.795 6.067 1.00 81.31 666 LYS A CA 1
ATOM 5209 C C . LYS A 1 666 ? 5.709 15.107 5.155 1.00 81.31 666 LYS A C 1
ATOM 5211 O O . LYS A 1 666 ? 6.151 14.260 4.379 1.00 81.31 666 LYS A O 1
ATOM 5216 N N . LYS A 1 667 ? 6.182 16.350 5.212 1.00 80.62 667 LYS A N 1
ATOM 5217 C CA . LYS A 1 667 ? 7.457 16.741 4.600 1.00 80.62 667 LYS A CA 1
ATOM 5218 C C . LYS A 1 667 ? 8.590 16.490 5.582 1.00 80.62 667 LYS A C 1
ATOM 5220 O O . LYS A 1 667 ? 8.359 16.531 6.790 1.00 80.62 667 LYS A O 1
ATOM 5225 N N . SER A 1 668 ? 9.797 16.310 5.048 1.00 84.06 668 SER A N 1
ATOM 5226 C CA . SER A 1 668 ? 11.012 16.320 5.859 1.00 84.06 668 SER A CA 1
ATOM 5227 C C . SER A 1 668 ? 11.063 17.594 6.717 1.00 84.06 668 SER A C 1
ATOM 5229 O O . SER A 1 668 ? 10.877 18.689 6.174 1.00 84.06 668 SER A O 1
ATOM 5231 N N . PRO A 1 669 ? 11.317 17.481 8.032 1.00 79.69 669 PRO A N 1
ATOM 5232 C CA . PRO A 1 669 ? 11.518 18.640 8.896 1.00 79.69 669 PRO A CA 1
ATOM 5233 C C . PRO A 1 669 ? 12.878 19.322 8.664 1.00 79.69 669 PRO A C 1
ATOM 5235 O O . PRO A 1 669 ? 13.063 20.460 9.092 1.00 79.69 669 PRO A O 1
ATOM 5238 N N . TYR A 1 670 ? 13.815 18.658 7.978 1.00 81.81 670 TYR A N 1
ATOM 5239 C CA . TYR A 1 670 ? 15.192 19.128 7.787 1.00 81.81 670 TYR A CA 1
ATOM 5240 C C . TYR A 1 670 ? 15.361 19.962 6.518 1.00 81.81 670 TYR A C 1
ATOM 5242 O O . TYR A 1 670 ? 16.167 20.892 6.474 1.00 81.81 670 TYR A O 1
ATOM 5250 N N . VAL A 1 671 ? 14.572 19.665 5.485 1.00 79.25 671 VAL A N 1
ATOM 5251 C CA . VAL A 1 671 ? 14.644 20.369 4.203 1.00 79.25 671 VAL A CA 1
ATOM 5252 C C . VAL A 1 671 ? 13.673 21.543 4.204 1.00 79.25 671 VAL A C 1
ATOM 5254 O O . VAL A 1 671 ? 12.451 21.378 4.132 1.00 79.25 671 VAL A O 1
ATOM 5257 N N . GLN A 1 672 ? 14.212 22.762 4.227 1.00 68.25 672 GLN A N 1
ATOM 5258 C CA . GLN A 1 672 ? 13.396 23.961 4.070 1.00 68.25 672 GLN A CA 1
ATOM 5259 C C . GLN A 1 672 ? 12.873 24.049 2.637 1.00 68.25 672 GLN A C 1
ATOM 5261 O O . GLN A 1 672 ? 13.611 24.355 1.704 1.00 68.25 672 GLN A O 1
ATOM 5266 N N . THR A 1 673 ? 11.573 23.810 2.464 1.00 66.38 673 THR A N 1
ATOM 5267 C CA . THR A 1 673 ? 10.905 24.040 1.182 1.00 66.38 673 THR A CA 1
ATOM 5268 C C . THR A 1 673 ? 10.056 25.311 1.238 1.00 66.38 673 THR A C 1
ATOM 5270 O O . THR A 1 673 ? 9.299 25.512 2.189 1.00 66.38 673 THR A O 1
ATOM 5273 N N . PRO A 1 674 ? 10.123 26.176 0.211 1.00 59.47 674 PRO A N 1
ATOM 5274 C CA . PRO A 1 674 ? 9.352 27.420 0.172 1.00 59.47 674 PRO A CA 1
ATOM 5275 C C . PRO A 1 674 ? 7.841 27.173 0.014 1.00 59.47 674 PRO A C 1
ATOM 5277 O O . PRO A 1 674 ? 7.020 28.039 0.329 1.00 59.47 674 PRO A O 1
ATOM 5280 N N . HIS A 1 675 ? 7.448 25.981 -0.449 1.00 66.75 675 HIS A N 1
ATOM 5281 C CA . HIS A 1 675 ? 6.049 25.594 -0.640 1.00 66.75 675 HIS A CA 1
ATOM 5282 C C . HIS A 1 675 ? 5.500 24.858 0.575 1.00 66.75 675 HIS A C 1
ATOM 5284 O O . HIS A 1 675 ? 5.959 23.765 0.897 1.00 66.75 675 HIS A O 1
ATOM 5290 N N . ARG A 1 676 ? 4.421 25.377 1.170 1.00 69.19 676 ARG A N 1
ATOM 5291 C CA . ARG A 1 676 ? 3.707 24.686 2.260 1.00 69.19 676 ARG A CA 1
ATOM 5292 C C . ARG A 1 676 ? 3.106 23.341 1.852 1.00 69.19 676 ARG A C 1
ATOM 5294 O O . ARG A 1 676 ? 3.013 22.449 2.685 1.00 69.19 676 ARG A O 1
ATOM 5301 N N . VAL A 1 677 ? 2.704 23.208 0.585 1.00 82.25 677 VAL A N 1
ATOM 5302 C CA . VAL A 1 677 ? 2.065 22.002 0.043 1.00 82.25 677 VAL A CA 1
ATOM 5303 C C . VAL A 1 677 ? 2.639 21.696 -1.340 1.00 82.25 677 VAL A C 1
ATOM 5305 O O . VAL A 1 677 ? 2.678 22.575 -2.205 1.00 82.25 677 VAL A O 1
ATOM 5308 N N . SER A 1 678 ? 3.069 20.456 -1.544 1.00 87.69 678 SER A N 1
ATOM 5309 C CA . SER A 1 678 ? 3.400 19.865 -2.846 1.00 87.69 678 SER A CA 1
ATOM 5310 C C . SER A 1 678 ? 2.531 18.633 -3.088 1.00 87.69 678 SER A C 1
ATOM 5312 O O . SER A 1 678 ? 1.866 18.138 -2.180 1.00 87.69 678 SER A O 1
ATOM 5314 N N . GLY A 1 679 ? 2.490 18.164 -4.328 1.00 90.31 679 GLY A N 1
ATOM 5315 C CA . GLY A 1 679 ? 1.782 16.948 -4.679 1.00 90.31 679 GLY A CA 1
ATOM 5316 C C . GLY A 1 679 ? 2.450 16.212 -5.828 1.00 90.31 679 GLY A C 1
ATOM 5317 O O . GLY A 1 679 ? 2.963 16.840 -6.759 1.00 90.31 679 GLY A O 1
ATOM 5318 N N . LEU A 1 680 ? 2.391 14.889 -5.756 1.00 93.56 680 LEU A N 1
ATOM 5319 C CA . LEU A 1 680 ? 2.700 13.956 -6.828 1.00 93.56 680 LEU A CA 1
ATOM 5320 C C . LEU A 1 680 ? 1.418 13.207 -7.193 1.00 93.56 680 LEU A C 1
ATOM 5322 O O . LEU A 1 680 ? 0.688 12.779 -6.311 1.00 93.56 680 LEU A O 1
ATOM 5326 N N . MET A 1 681 ? 1.167 13.017 -8.479 1.00 94.62 681 MET A N 1
ATOM 5327 C CA . MET A 1 681 ? 0.129 12.130 -8.987 1.00 94.62 681 MET A CA 1
ATOM 5328 C C . MET A 1 681 ? 0.797 10.937 -9.655 1.00 94.62 681 MET A C 1
ATOM 5330 O O . MET A 1 681 ? 1.575 11.121 -10.594 1.00 94.62 681 MET A O 1
ATOM 5334 N N . LEU A 1 682 ? 0.453 9.737 -9.200 1.00 94.44 682 LEU A N 1
ATOM 5335 C CA . LEU A 1 682 ? 0.663 8.485 -9.914 1.00 94.44 682 LEU A CA 1
ATOM 5336 C C . LEU A 1 682 ? -0.668 8.109 -10.559 1.00 94.44 682 LEU A C 1
ATOM 5338 O O . LEU A 1 682 ? -1.676 7.964 -9.875 1.00 94.44 682 LEU A O 1
ATOM 5342 N N . ALA A 1 683 ? -0.702 8.002 -11.881 1.00 94.50 683 ALA A N 1
ATOM 5343 C CA . ALA A 1 683 ? -1.936 7.736 -12.604 1.00 94.50 683 ALA A CA 1
ATOM 5344 C C . ALA A 1 683 ? -1.754 6.630 -13.634 1.00 94.50 683 ALA A C 1
ATOM 5346 O O . ALA A 1 683 ? -0.899 6.729 -14.519 1.00 94.50 683 ALA A O 1
ATOM 5347 N N . ASN A 1 684 ? -2.626 5.630 -13.572 1.00 95.19 684 ASN A N 1
ATOM 5348 C CA . ASN A 1 684 ? -2.770 4.641 -14.624 1.00 95.19 684 ASN A CA 1
ATOM 5349 C C . ASN A 1 684 ? -3.765 5.180 -15.661 1.00 95.19 684 ASN A C 1
ATOM 5351 O O . ASN A 1 684 ? -4.960 5.317 -15.385 1.00 95.19 684 ASN A O 1
ATOM 5355 N N . HIS A 1 685 ? -3.263 5.579 -16.829 1.00 94.44 685 HIS A N 1
ATOM 5356 C CA . HIS A 1 685 ? -4.043 6.286 -17.843 1.00 94.44 685 HIS A CA 1
ATOM 5357 C C . HIS A 1 685 ? -3.805 5.685 -19.229 1.00 94.44 685 HIS A C 1
ATOM 5359 O O . HIS A 1 685 ? -2.660 5.582 -19.673 1.00 94.44 685 HIS A O 1
ATOM 5365 N N . THR A 1 686 ? -4.881 5.371 -19.957 1.00 94.75 686 THR A N 1
ATOM 5366 C CA . THR A 1 686 ? -4.815 4.612 -21.224 1.00 94.75 686 THR A CA 1
ATOM 5367 C C . THR A 1 686 ? -4.038 5.323 -22.334 1.00 94.75 686 THR A C 1
ATOM 5369 O O . THR A 1 686 ? -3.503 4.679 -23.232 1.00 94.75 686 THR A O 1
ATOM 5372 N N . SER A 1 687 ? -3.871 6.653 -22.260 1.00 93.56 687 SER A N 1
ATOM 5373 C CA . SER A 1 687 ? -3.064 7.392 -23.249 1.00 93.56 687 SER A CA 1
ATOM 5374 C C . SER A 1 687 ? -1.591 6.985 -23.284 1.00 93.56 687 SER A C 1
ATOM 5376 O O . SER A 1 687 ? -0.905 7.348 -24.244 1.00 93.56 687 SER A O 1
ATOM 5378 N N . ILE A 1 688 ? -1.089 6.242 -22.289 1.00 94.00 688 ILE A N 1
ATOM 5379 C CA . ILE A 1 688 ? 0.263 5.679 -22.325 1.00 94.00 688 ILE A CA 1
ATOM 5380 C C . ILE A 1 688 ? 0.479 4.771 -23.546 1.00 94.00 688 ILE A C 1
ATOM 5382 O O . ILE A 1 688 ? 1.572 4.766 -24.101 1.00 94.00 688 ILE A O 1
ATOM 5386 N N . ALA A 1 689 ? -0.577 4.145 -24.080 1.00 93.81 689 ALA A N 1
ATOM 5387 C CA . ALA A 1 689 ? -0.520 3.370 -25.321 1.00 93.81 689 ALA A CA 1
ATOM 5388 C C . ALA A 1 689 ? 0.039 4.169 -26.516 1.00 93.81 689 ALA A C 1
ATOM 5390 O O . ALA A 1 689 ? 0.712 3.619 -27.387 1.00 93.81 689 ALA A O 1
ATOM 5391 N N . SER A 1 690 ? -0.169 5.494 -26.545 1.00 92.50 690 SER A N 1
ATOM 5392 C CA . SER A 1 690 ? 0.407 6.362 -27.585 1.00 92.50 690 SER A CA 1
ATOM 5393 C C . SER A 1 690 ? 1.939 6.432 -27.534 1.00 92.50 690 SER A C 1
ATOM 5395 O O . SER A 1 690 ? 2.575 6.632 -28.568 1.00 92.50 690 SER A O 1
ATOM 5397 N N . LEU A 1 691 ? 2.547 6.250 -26.356 1.00 91.50 691 LEU A N 1
ATOM 5398 C CA . LEU A 1 691 ? 3.998 6.155 -26.202 1.00 91.50 691 LEU A CA 1
ATOM 5399 C C . LEU A 1 691 ? 4.509 4.857 -26.833 1.00 91.50 691 LEU A C 1
ATOM 5401 O O . LEU A 1 691 ? 5.385 4.916 -27.691 1.00 91.50 691 LEU A O 1
ATOM 5405 N N . PHE A 1 692 ? 3.898 3.719 -26.496 1.00 93.75 692 PHE A N 1
ATOM 5406 C CA . PHE A 1 692 ? 4.280 2.411 -27.041 1.00 93.75 692 PHE A CA 1
ATOM 5407 C C . PHE A 1 692 ? 4.087 2.332 -28.553 1.00 93.75 692 PHE A C 1
ATOM 5409 O O . PHE A 1 692 ? 4.948 1.808 -29.257 1.00 93.75 692 PHE A O 1
ATOM 5416 N N . ARG A 1 693 ? 3.009 2.927 -29.078 1.00 92.88 693 ARG A N 1
ATOM 5417 C CA . ARG A 1 693 ? 2.778 3.019 -30.524 1.00 92.88 693 ARG A CA 1
ATOM 5418 C C . ARG A 1 693 ? 3.902 3.764 -31.237 1.00 92.88 693 ARG A C 1
ATOM 5420 O O . ARG A 1 693 ? 4.375 3.295 -32.264 1.00 92.88 693 ARG A O 1
ATOM 5427 N N . ARG A 1 694 ? 4.379 4.882 -30.676 1.00 90.56 694 ARG A N 1
ATOM 5428 C CA . ARG A 1 694 ? 5.526 5.610 -31.244 1.00 90.56 694 ARG A CA 1
ATOM 5429 C C . ARG A 1 694 ? 6.792 4.755 -31.247 1.00 90.56 694 ARG A C 1
ATOM 5431 O O . ARG A 1 694 ? 7.507 4.761 -32.247 1.00 90.56 694 ARG A O 1
ATOM 5438 N N . THR A 1 695 ? 7.051 4.008 -30.174 1.00 90.12 695 THR A N 1
ATOM 5439 C CA . THR A 1 695 ? 8.190 3.079 -30.112 1.00 90.12 695 THR A CA 1
ATOM 5440 C C . THR A 1 695 ? 8.064 1.977 -31.167 1.00 90.12 695 THR A C 1
ATOM 5442 O O . THR A 1 695 ? 9.026 1.718 -31.888 1.00 90.12 695 THR A O 1
ATOM 5445 N N . CYS A 1 696 ? 6.867 1.407 -31.341 1.00 93.31 696 CYS A N 1
ATOM 5446 C CA . CYS A 1 696 ? 6.574 0.432 -32.393 1.00 93.31 696 CYS A CA 1
ATOM 5447 C C . CYS A 1 696 ? 6.790 1.017 -33.795 1.00 93.31 696 CYS A C 1
ATOM 5449 O O . CYS A 1 696 ? 7.457 0.395 -34.613 1.00 93.31 696 CYS A O 1
ATOM 5451 N N . ASP A 1 697 ? 6.309 2.233 -34.070 1.00 92.19 697 ASP A N 1
ATOM 5452 C CA . ASP A 1 697 ? 6.481 2.893 -35.371 1.00 92.19 697 ASP A CA 1
ATOM 5453 C C . ASP A 1 697 ? 7.962 3.148 -35.700 1.00 92.19 697 ASP A C 1
ATOM 5455 O O . ASP A 1 697 ? 8.390 3.017 -36.852 1.00 92.19 697 ASP A O 1
ATOM 5459 N N . GLN A 1 698 ? 8.757 3.547 -34.702 1.00 90.06 698 GLN A N 1
ATOM 5460 C CA . GLN A 1 698 ? 10.203 3.738 -34.850 1.00 90.06 698 GLN A CA 1
ATOM 5461 C C . GLN A 1 698 ? 10.916 2.407 -35.109 1.00 90.06 698 GLN A C 1
ATOM 5463 O O . GLN A 1 698 ? 11.732 2.320 -36.029 1.00 90.06 698 GLN A O 1
ATOM 5468 N N . TYR A 1 699 ? 10.569 1.370 -34.347 1.00 92.12 699 TYR A N 1
ATOM 5469 C CA . TYR A 1 699 ? 11.079 0.018 -34.538 1.00 92.12 699 TYR A CA 1
ATOM 5470 C C . TYR A 1 699 ? 10.725 -0.526 -35.932 1.00 92.12 699 TYR A C 1
ATOM 5472 O O . TYR A 1 699 ? 11.616 -0.944 -36.671 1.00 92.12 699 TYR A O 1
ATOM 5480 N N . ASP A 1 700 ? 9.462 -0.423 -36.355 1.00 93.62 700 ASP A N 1
ATOM 5481 C CA . ASP A 1 700 ? 8.971 -0.939 -37.636 1.00 93.62 700 ASP A CA 1
ATOM 5482 C C . ASP A 1 700 ? 9.680 -0.260 -38.820 1.00 93.62 700 ASP A C 1
ATOM 5484 O O . ASP A 1 700 ? 9.973 -0.903 -39.831 1.00 93.62 700 ASP A O 1
ATOM 5488 N N . LYS A 1 701 ? 10.008 1.037 -38.712 1.00 90.94 701 LYS A N 1
ATOM 5489 C CA . LYS A 1 701 ? 10.789 1.764 -39.732 1.00 90.94 701 LYS A CA 1
ATOM 5490 C C . LYS A 1 701 ? 12.195 1.190 -39.915 1.00 90.94 701 LYS A C 1
ATOM 5492 O O . LYS A 1 701 ? 12.660 1.109 -41.055 1.00 90.94 701 LYS A O 1
ATOM 5497 N N . LEU A 1 702 ? 12.865 0.811 -38.825 1.00 89.94 702 LEU A N 1
ATOM 5498 C CA . LEU A 1 702 ? 14.195 0.196 -38.872 1.00 89.94 702 LEU A CA 1
ATOM 5499 C C . LEU A 1 702 ? 14.109 -1.262 -39.336 1.00 89.94 702 LEU A C 1
ATOM 5501 O O . LEU A 1 702 ? 14.830 -1.661 -40.257 1.00 89.94 702 LEU A O 1
ATOM 5505 N N . ARG A 1 703 ? 13.169 -2.023 -38.767 1.00 90.12 703 ARG A N 1
ATOM 5506 C CA . ARG A 1 703 ? 12.980 -3.454 -39.018 1.00 90.12 703 ARG A CA 1
ATOM 5507 C C . ARG A 1 703 ? 12.578 -3.747 -40.461 1.00 90.12 703 ARG A C 1
ATOM 5509 O O . ARG A 1 703 ? 13.160 -4.637 -41.071 1.00 90.12 703 ARG A O 1
ATOM 5516 N N . LYS A 1 704 ? 11.691 -2.944 -41.070 1.00 91.06 704 LYS A N 1
ATOM 5517 C CA . LYS A 1 704 ? 11.313 -3.071 -42.498 1.00 91.06 704 LYS A CA 1
ATOM 5518 C C . LYS A 1 704 ? 12.498 -2.937 -43.457 1.00 91.06 704 LYS A C 1
ATOM 5520 O O . LYS A 1 704 ? 12.441 -3.446 -44.572 1.00 91.06 704 LYS A O 1
ATOM 5525 N N . ARG A 1 705 ? 13.554 -2.231 -43.046 1.00 90.75 705 ARG A N 1
ATOM 5526 C CA . ARG A 1 705 ? 14.788 -2.042 -43.826 1.00 90.75 705 ARG A CA 1
ATOM 5527 C C . ARG A 1 705 ? 15.917 -2.967 -43.378 1.00 90.75 705 ARG A C 1
ATOM 5529 O O . ARG A 1 705 ? 16.999 -2.888 -43.948 1.00 90.75 705 ARG A O 1
ATOM 5536 N N . ASN A 1 706 ? 15.687 -3.801 -42.359 1.00 87.62 706 ASN A N 1
ATOM 5537 C CA . ASN A 1 706 ? 16.712 -4.601 -41.688 1.00 87.62 706 ASN A CA 1
ATOM 5538 C C . ASN A 1 706 ? 17.956 -3.777 -41.301 1.00 87.62 706 ASN A C 1
ATOM 5540 O O . ASN A 1 706 ? 19.086 -4.261 -41.354 1.00 87.62 706 ASN A O 1
ATOM 5544 N N . ALA A 1 707 ? 17.751 -2.507 -40.935 1.00 87.75 707 ALA A N 1
ATOM 5545 C CA . ALA A 1 707 ? 18.840 -1.587 -40.638 1.00 87.75 707 ALA A CA 1
ATOM 5546 C C . ALA A 1 707 ? 19.499 -1.939 -39.295 1.00 87.75 707 ALA A C 1
ATOM 5548 O O . ALA A 1 707 ? 18.796 -2.256 -38.337 1.00 87.75 707 ALA A O 1
ATOM 5549 N N . PHE A 1 708 ? 20.832 -1.840 -39.230 1.00 86.69 708 PHE A N 1
ATOM 5550 C CA . PHE A 1 708 ? 21.652 -1.975 -38.012 1.00 86.69 708 PHE A CA 1
ATOM 5551 C C . PHE A 1 708 ? 21.561 -3.325 -37.267 1.00 86.69 708 PHE A C 1
ATOM 5553 O O . PHE A 1 708 ? 21.939 -3.414 -36.101 1.00 86.69 708 PHE A O 1
ATOM 5560 N N . LEU A 1 709 ? 21.112 -4.396 -37.933 1.00 87.44 709 LEU A N 1
ATOM 5561 C CA . LEU A 1 709 ? 20.954 -5.726 -37.321 1.00 87.44 709 LEU A CA 1
ATOM 5562 C C . LEU A 1 709 ? 22.256 -6.536 -37.213 1.00 87.44 709 LEU A C 1
ATOM 5564 O O . LEU A 1 709 ? 22.313 -7.501 -36.455 1.00 87.44 709 LEU A O 1
ATOM 5568 N N . GLU A 1 710 ? 23.311 -6.160 -37.940 1.00 86.31 710 GLU A N 1
ATOM 5569 C CA . GLU A 1 710 ? 24.587 -6.898 -37.961 1.00 86.31 710 GLU A CA 1
ATOM 5570 C C . GLU A 1 710 ? 25.221 -7.038 -36.576 1.00 86.31 710 GLU A C 1
ATOM 5572 O O . GLU A 1 710 ? 25.856 -8.046 -36.285 1.00 86.31 710 GLU A O 1
ATOM 5577 N N . GLN A 1 711 ? 25.048 -6.035 -35.712 1.00 84.19 711 GLN A N 1
ATOM 5578 C CA . GLN A 1 711 ? 25.561 -6.075 -34.344 1.00 84.19 711 GLN A CA 1
ATOM 5579 C C . GLN A 1 711 ? 24.781 -7.060 -33.466 1.00 84.19 711 GLN A C 1
ATOM 5581 O O . GLN A 1 711 ? 25.386 -7.725 -32.635 1.00 84.19 711 GLN A O 1
ATOM 5586 N N . TYR A 1 712 ? 23.474 -7.206 -33.696 1.00 87.88 712 TYR A N 1
ATOM 5587 C CA . TYR A 1 712 ? 22.617 -8.128 -32.949 1.00 87.88 712 TYR A CA 1
ATOM 5588 C C . TYR A 1 712 ? 22.882 -9.579 -33.360 1.00 87.88 712 TYR A C 1
ATOM 5590 O O . TYR A 1 712 ? 23.067 -10.427 -32.495 1.00 87.88 712 TYR A O 1
ATOM 5598 N N . ARG A 1 713 ? 23.037 -9.847 -34.666 1.00 87.69 713 ARG A N 1
ATOM 5599 C CA . ARG A 1 713 ? 23.303 -11.193 -35.217 1.00 87.69 713 ARG A CA 1
ATOM 5600 C C . ARG A 1 713 ? 24.605 -11.848 -34.749 1.00 87.69 713 ARG A C 1
ATOM 5602 O O . ARG A 1 713 ? 24.806 -13.035 -34.969 1.00 87.69 713 ARG A O 1
ATOM 5609 N N . LYS A 1 714 ? 25.508 -11.090 -34.122 1.00 86.75 714 LYS A N 1
ATOM 5610 C CA . LYS A 1 714 ? 26.734 -11.636 -33.515 1.00 86.75 714 LYS A CA 1
ATOM 5611 C C . LYS A 1 714 ? 26.457 -12.451 -32.248 1.00 86.75 714 LYS A C 1
ATOM 5613 O O . LYS A 1 714 ? 27.353 -13.149 -31.785 1.00 86.75 714 LYS A O 1
ATOM 5618 N N . HIS A 1 715 ? 25.256 -12.345 -31.685 1.00 84.12 715 HIS A N 1
ATOM 5619 C CA . HIS A 1 715 ? 24.848 -13.033 -30.465 1.00 84.12 715 HIS A CA 1
ATOM 5620 C C . HIS A 1 715 ? 24.000 -14.258 -30.791 1.00 84.12 715 HIS A C 1
ATOM 5622 O O . HIS A 1 715 ? 23.168 -14.201 -31.691 1.00 84.12 715 HIS A O 1
ATOM 5628 N N . ALA A 1 716 ? 24.172 -15.336 -30.019 1.00 79.19 716 ALA A N 1
ATOM 5629 C CA . ALA A 1 716 ? 23.502 -16.618 -30.250 1.00 79.19 716 ALA A CA 1
ATOM 5630 C C . ALA A 1 716 ? 21.972 -16.487 -30.360 1.00 79.19 716 ALA A C 1
ATOM 5632 O O . ALA A 1 716 ? 21.384 -17.040 -31.281 1.00 79.19 716 ALA A O 1
ATOM 5633 N N . ALA A 1 717 ? 21.354 -15.668 -29.501 1.00 77.69 717 ALA A N 1
ATOM 5634 C CA . ALA A 1 717 ? 19.908 -15.418 -29.496 1.00 77.69 717 ALA A CA 1
ATOM 5635 C C . ALA A 1 717 ? 19.359 -14.743 -30.773 1.00 77.69 717 ALA A C 1
ATOM 5637 O O . ALA A 1 717 ? 18.151 -14.658 -30.942 1.00 77.69 717 ALA A O 1
ATOM 5638 N N . PHE A 1 718 ? 20.230 -14.234 -31.649 1.00 84.25 718 PHE A N 1
ATOM 5639 C CA . PHE A 1 718 ? 19.857 -13.546 -32.890 1.00 84.25 718 PHE A CA 1
ATOM 5640 C C . PHE A 1 718 ? 20.651 -14.059 -34.106 1.00 84.25 718 PHE A C 1
ATOM 5642 O O . PHE A 1 718 ? 20.662 -13.407 -35.155 1.00 84.25 718 PHE A O 1
ATOM 5649 N N . ALA A 1 719 ? 21.401 -15.156 -33.949 1.00 77.75 719 ALA A N 1
ATOM 5650 C CA . ALA A 1 719 ? 22.328 -15.653 -34.963 1.00 77.75 719 ALA A CA 1
ATOM 5651 C C . ALA A 1 719 ? 21.590 -16.369 -36.103 1.00 77.75 719 ALA A C 1
ATOM 5653 O O . ALA A 1 719 ? 21.847 -16.075 -37.274 1.00 77.75 719 ALA A O 1
ATOM 5654 N N . ASP A 1 720 ? 20.661 -17.261 -35.750 1.00 75.56 720 ASP A N 1
ATOM 5655 C CA . ASP A 1 720 ? 19.945 -18.121 -36.698 1.00 75.56 720 ASP A CA 1
ATOM 5656 C C . ASP A 1 720 ? 18.610 -17.510 -37.153 1.00 75.56 720 ASP A C 1
ATOM 5658 O O . ASP A 1 720 ? 18.264 -17.567 -38.336 1.00 75.56 720 ASP A O 1
ATOM 5662 N N . ASP A 1 721 ? 17.894 -16.847 -36.244 1.00 83.12 721 ASP A N 1
ATOM 5663 C CA . ASP A 1 721 ? 16.651 -16.136 -36.525 1.00 83.12 721 ASP A CA 1
ATOM 5664 C C . ASP A 1 721 ? 16.555 -14.810 -35.746 1.00 83.12 721 ASP A C 1
ATOM 5666 O O . ASP A 1 721 ? 17.457 -14.409 -35.012 1.00 83.12 721 ASP A O 1
ATOM 5670 N N . LEU A 1 722 ? 15.484 -14.059 -36.006 1.00 87.25 722 LEU A N 1
ATOM 5671 C CA . LEU A 1 722 ? 15.173 -12.799 -35.329 1.00 87.25 722 LEU A CA 1
ATOM 5672 C C . LEU A 1 722 ? 13.820 -12.908 -34.612 1.00 87.25 722 LEU A C 1
ATOM 5674 O O . LEU A 1 722 ? 13.108 -11.910 -34.501 1.00 87.25 722 LEU A O 1
ATOM 5678 N N . GLU A 1 723 ? 13.444 -14.111 -34.168 1.00 88.06 723 GLU A N 1
ATOM 5679 C CA . GLU A 1 723 ? 12.123 -14.368 -33.588 1.00 88.06 723 GLU A CA 1
ATOM 5680 C C . GLU A 1 723 ? 11.905 -13.549 -32.310 1.00 88.06 723 GLU A C 1
ATOM 5682 O O . GLU A 1 723 ? 10.840 -12.966 -32.128 1.00 88.06 723 GLU A O 1
ATOM 5687 N N . GLU A 1 724 ? 12.941 -13.381 -31.482 1.00 89.88 724 GLU A N 1
ATOM 5688 C CA . GLU A 1 724 ? 12.867 -12.597 -30.238 1.00 89.88 724 GLU A CA 1
ATOM 5689 C C . GLU A 1 724 ? 12.435 -11.139 -30.474 1.00 89.88 724 GLU A C 1
ATOM 5691 O O . GLU A 1 724 ? 11.734 -10.529 -29.660 1.00 89.88 724 GLU A O 1
ATOM 5696 N N . PHE A 1 725 ? 12.822 -10.570 -31.616 1.00 92.00 725 PHE A N 1
ATOM 5697 C CA . PHE A 1 725 ? 12.383 -9.245 -32.033 1.00 92.00 725 PHE A CA 1
ATOM 5698 C C . PHE A 1 725 ? 10.904 -9.215 -32.421 1.00 92.00 725 PHE A C 1
ATOM 5700 O O . PHE A 1 725 ? 10.194 -8.277 -32.048 1.00 92.00 725 PHE A O 1
ATOM 5707 N N . ASP A 1 726 ? 10.458 -10.218 -33.170 1.00 90.88 726 ASP A N 1
ATOM 5708 C CA . ASP A 1 726 ? 9.089 -10.305 -33.669 1.00 90.88 726 ASP A CA 1
ATOM 5709 C C . ASP A 1 726 ? 8.116 -10.620 -32.511 1.00 90.88 726 ASP A C 1
ATOM 5711 O O . ASP A 1 726 ? 7.050 -10.010 -32.406 1.00 90.88 726 ASP A O 1
ATOM 5715 N N . ASP A 1 727 ? 8.531 -11.463 -31.562 1.00 93.81 727 ASP A N 1
ATOM 5716 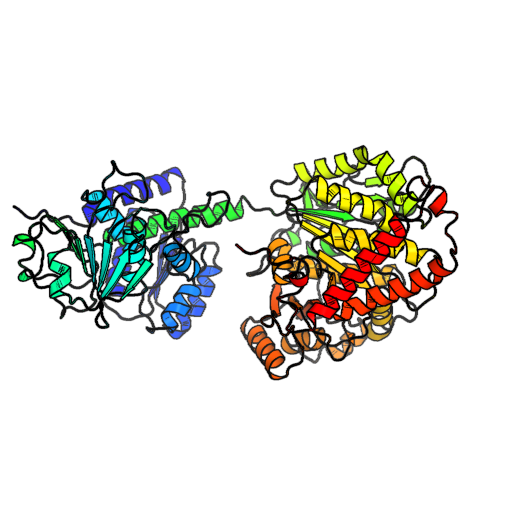C CA . ASP A 1 727 ? 7.807 -11.734 -30.320 1.00 93.81 727 ASP A CA 1
ATOM 5717 C C . ASP A 1 727 ? 7.736 -10.500 -29.410 1.00 93.81 727 ASP A C 1
ATOM 5719 O O . ASP A 1 727 ? 6.656 -10.126 -28.950 1.00 93.81 727 ASP A O 1
ATOM 5723 N N . SER A 1 728 ? 8.850 -9.781 -29.223 1.00 94.69 728 SER A N 1
ATOM 5724 C CA . SER A 1 728 ? 8.838 -8.518 -28.466 1.00 94.69 728 SER A CA 1
ATOM 5725 C C . SER A 1 728 ? 7.883 -7.496 -29.076 1.00 94.69 728 SER A C 1
ATOM 5727 O O . SER A 1 728 ? 7.148 -6.811 -28.363 1.00 94.69 728 SER A O 1
ATOM 5729 N N . ARG A 1 729 ? 7.844 -7.410 -30.409 1.00 95.56 729 ARG A N 1
ATOM 5730 C CA . ARG A 1 729 ? 6.915 -6.538 -31.132 1.00 95.56 729 ARG A CA 1
ATOM 5731 C C . ARG A 1 729 ? 5.456 -6.953 -30.952 1.00 95.56 729 ARG A C 1
ATOM 5733 O O . ARG A 1 729 ? 4.605 -6.063 -30.855 1.00 95.56 729 ARG A O 1
ATOM 5740 N N . ARG A 1 730 ? 5.175 -8.258 -30.902 1.00 95.81 730 ARG A N 1
ATOM 5741 C CA . ARG A 1 730 ? 3.841 -8.816 -30.644 1.00 95.81 730 ARG A CA 1
ATOM 5742 C C . ARG A 1 730 ? 3.365 -8.506 -29.227 1.00 95.81 730 ARG A C 1
ATOM 5744 O O . ARG A 1 730 ? 2.292 -7.934 -29.086 1.00 95.81 730 ARG A O 1
ATOM 5751 N N . VAL A 1 731 ? 4.175 -8.783 -28.204 1.00 95.88 731 VAL A N 1
ATOM 5752 C CA . VAL A 1 731 ? 3.813 -8.528 -26.795 1.00 95.88 731 VAL A CA 1
ATOM 5753 C C . VAL A 1 731 ? 3.469 -7.054 -26.565 1.00 95.88 731 VAL A C 1
ATOM 5755 O O . VAL A 1 731 ? 2.457 -6.735 -25.944 1.00 95.88 731 VAL A O 1
ATOM 5758 N N . VAL A 1 732 ? 4.269 -6.135 -27.117 1.00 95.75 732 VAL A N 1
ATOM 5759 C CA . VAL A 1 732 ? 3.994 -4.694 -27.000 1.00 95.75 732 VAL A CA 1
ATOM 5760 C C . VAL A 1 732 ? 2.746 -4.285 -27.794 1.00 95.75 732 VAL A C 1
ATOM 5762 O O . VAL A 1 732 ? 2.036 -3.373 -27.376 1.00 95.75 732 VAL A O 1
ATOM 5765 N N . GLN A 1 733 ? 2.439 -4.951 -28.914 1.00 96.50 733 GLN A N 1
ATOM 5766 C CA . GLN A 1 733 ? 1.188 -4.714 -29.641 1.00 96.50 733 GLN A CA 1
ATOM 5767 C C . GLN A 1 733 ? -0.027 -5.142 -28.820 1.00 96.50 733 GLN A C 1
ATOM 5769 O O . GLN A 1 733 ? -0.960 -4.363 -28.678 1.00 96.50 733 GLN A O 1
ATOM 5774 N N . GLU A 1 734 ? 0.007 -6.337 -28.236 1.00 95.25 734 GLU A N 1
ATOM 5775 C CA . GLU A 1 734 ? -1.074 -6.830 -27.381 1.00 95.25 734 GLU A CA 1
ATOM 5776 C C . GLU A 1 734 ? -1.302 -5.919 -26.172 1.00 95.25 734 GLU A C 1
ATOM 5778 O O . GLU A 1 734 ? -2.445 -5.674 -25.795 1.00 95.25 734 GLU A O 1
ATOM 5783 N N . LEU A 1 735 ? -0.226 -5.372 -25.594 1.00 95.06 735 LEU A N 1
ATOM 5784 C CA . LEU A 1 735 ? -0.316 -4.378 -24.527 1.00 95.06 735 LEU A CA 1
ATOM 5785 C C . LEU A 1 735 ? -1.039 -3.106 -24.995 1.00 95.06 735 LEU A C 1
ATOM 5787 O O . LEU A 1 735 ? -1.877 -2.568 -24.272 1.00 95.06 735 LEU A O 1
ATOM 5791 N N . ILE A 1 736 ? -0.722 -2.609 -26.196 1.00 95.06 736 ILE A N 1
ATOM 5792 C CA . ILE A 1 736 ? -1.419 -1.459 -26.793 1.00 95.06 736 ILE A CA 1
ATOM 5793 C C . ILE A 1 736 ? -2.906 -1.777 -26.955 1.00 95.06 736 ILE A C 1
ATOM 5795 O O . ILE A 1 736 ? -3.742 -0.969 -26.553 1.00 95.06 736 ILE A O 1
ATOM 5799 N N . ASP A 1 737 ? -3.220 -2.944 -27.510 1.00 93.81 737 ASP A N 1
ATOM 5800 C CA . ASP A 1 737 ? -4.591 -3.366 -27.789 1.00 93.81 737 ASP A CA 1
ATOM 5801 C C . ASP A 1 737 ? -5.399 -3.525 -26.485 1.00 93.81 737 ASP A C 1
ATOM 5803 O O . ASP A 1 737 ? -6.556 -3.112 -26.417 1.00 93.81 737 ASP A O 1
ATOM 5807 N N . GLU A 1 738 ? -4.778 -4.023 -25.412 1.00 93.44 738 GLU A N 1
ATOM 5808 C CA . GLU A 1 738 ? -5.394 -4.146 -24.085 1.00 93.44 738 GLU A CA 1
ATOM 5809 C C . GLU A 1 738 ? -5.662 -2.782 -23.427 1.00 93.44 738 GLU A C 1
ATOM 5811 O O . GLU A 1 738 ? -6.745 -2.558 -22.875 1.00 93.44 738 GLU A O 1
ATOM 5816 N N . TYR A 1 739 ? -4.740 -1.821 -23.562 1.00 94.19 739 TYR A N 1
ATOM 5817 C CA . TYR A 1 739 ? -4.977 -0.440 -23.126 1.00 94.19 739 TYR A CA 1
ATOM 5818 C C . TYR A 1 739 ? -6.112 0.238 -23.905 1.00 94.19 739 TYR A C 1
ATOM 5820 O O . TYR A 1 739 ? -6.859 1.029 -23.328 1.00 94.19 739 TYR A O 1
ATOM 5828 N N . GLU A 1 740 ? -6.259 -0.047 -25.200 1.00 92.06 740 GLU A N 1
ATOM 5829 C CA . GLU A 1 740 ? -7.381 0.459 -25.999 1.00 92.06 740 GLU A CA 1
ATOM 5830 C C . GLU A 1 740 ? -8.698 -0.236 -25.643 1.00 92.06 740 GLU A C 1
ATOM 5832 O O . GLU A 1 740 ? -9.743 0.416 -25.568 1.00 92.06 740 GLU A O 1
ATOM 5837 N N . ALA A 1 741 ? -8.661 -1.537 -25.353 1.00 91.19 741 ALA A N 1
ATOM 5838 C CA . ALA A 1 741 ? -9.823 -2.286 -24.894 1.00 91.19 741 ALA A CA 1
ATOM 5839 C C . ALA A 1 741 ? -10.349 -1.752 -23.552 1.00 91.19 741 ALA A C 1
ATOM 5841 O O . ALA A 1 741 ? -11.567 -1.626 -23.393 1.00 91.19 741 ALA A O 1
ATOM 5842 N N . CYS A 1 742 ? -9.455 -1.341 -22.640 1.00 90.56 742 CYS A N 1
ATOM 5843 C CA . CYS A 1 742 ? -9.800 -0.678 -21.376 1.00 90.56 742 CYS A CA 1
ATOM 5844 C C . CYS A 1 742 ? -10.666 0.583 -21.559 1.00 90.56 742 CYS A C 1
ATOM 5846 O O . CYS A 1 742 ? -11.396 0.958 -20.640 1.00 90.56 742 CYS A O 1
ATOM 5848 N N . GLU A 1 743 ? -10.618 1.243 -22.724 1.00 91.31 743 GLU A N 1
ATOM 5849 C CA . GLU A 1 743 ? -11.434 2.431 -23.021 1.00 91.31 743 GLU A CA 1
ATOM 5850 C C . GLU A 1 743 ? -12.912 2.085 -23.303 1.00 91.31 743 GLU A C 1
ATOM 5852 O O . GLU A 1 743 ? -13.748 2.984 -23.443 1.00 91.31 743 GLU A O 1
ATOM 5857 N N . THR A 1 744 ? -13.262 0.795 -23.389 1.00 88.75 744 THR A N 1
ATOM 5858 C CA . THR A 1 744 ? -14.605 0.314 -23.750 1.00 88.75 744 THR A CA 1
ATOM 5859 C C . THR A 1 744 ? -15.319 -0.390 -22.587 1.00 88.75 744 THR A C 1
ATOM 5861 O O . THR A 1 744 ? -14.668 -1.028 -21.763 1.00 88.75 744 THR A O 1
ATOM 5864 N N . PRO A 1 745 ? -16.665 -0.323 -22.495 1.00 86.12 745 PRO A N 1
ATOM 5865 C CA . PRO A 1 745 ? -17.421 -1.038 -21.457 1.00 86.12 745 PRO A CA 1
ATOM 5866 C C . PRO A 1 745 ? -17.273 -2.565 -21.519 1.00 86.12 745 PRO A C 1
ATOM 5868 O O . PRO A 1 745 ? -17.399 -3.235 -20.498 1.00 86.12 745 PRO A O 1
ATOM 5871 N N . ASP A 1 746 ? -16.981 -3.108 -22.704 1.00 85.81 746 ASP A N 1
ATOM 5872 C CA . ASP A 1 746 ? -16.878 -4.550 -22.950 1.00 85.81 746 ASP A CA 1
ATOM 5873 C C . ASP A 1 746 ? -15.576 -5.170 -22.419 1.00 85.81 746 ASP A C 1
ATOM 5875 O O . ASP A 1 746 ? -15.396 -6.384 -22.528 1.00 85.81 746 ASP A O 1
ATOM 5879 N N . TYR A 1 747 ? -14.684 -4.370 -21.822 1.00 86.75 747 TYR A N 1
ATOM 5880 C CA . TYR A 1 747 ? -13.411 -4.838 -21.273 1.00 86.75 747 TYR A CA 1
ATOM 5881 C C . TYR A 1 747 ? -13.568 -5.951 -20.225 1.00 86.75 747 TYR A C 1
ATOM 5883 O O . TYR A 1 747 ? -12.724 -6.831 -20.137 1.00 86.75 747 TYR A O 1
ATOM 5891 N N . VAL A 1 748 ? -14.682 -5.989 -19.483 1.00 80.62 748 VAL A N 1
ATOM 5892 C CA . VAL A 1 748 ? -14.969 -7.076 -18.519 1.00 80.62 748 VAL A CA 1
ATOM 5893 C C . VAL A 1 748 ? -14.987 -8.458 -19.194 1.00 80.62 748 VAL A C 1
ATOM 5895 O O . VAL A 1 748 ? -14.703 -9.463 -18.553 1.00 80.62 748 VAL A O 1
ATOM 5898 N N . ASN A 1 749 ? -15.285 -8.504 -20.497 1.00 79.62 749 ASN A N 1
ATOM 5899 C CA . ASN A 1 749 ? -15.293 -9.721 -21.309 1.00 79.62 749 ASN A CA 1
ATOM 5900 C C . ASN A 1 749 ? -14.021 -9.888 -22.164 1.00 79.62 749 ASN A C 1
ATOM 5902 O O . ASN A 1 749 ? -13.969 -10.761 -23.035 1.00 79.62 749 ASN A O 1
ATOM 5906 N N . TYR A 1 750 ? -13.017 -9.031 -21.980 1.00 73.88 750 TYR A N 1
ATOM 5907 C CA . TYR A 1 750 ? -11.744 -9.102 -22.689 1.00 73.88 750 TYR A CA 1
ATOM 5908 C C . TYR A 1 750 ? -10.983 -10.365 -22.249 1.00 73.88 750 TYR A C 1
ATOM 5910 O O . TYR A 1 750 ? -10.901 -10.661 -21.062 1.00 73.88 750 TYR A O 1
ATOM 5918 N N . GLY A 1 751 ? -10.509 -11.167 -23.207 1.00 64.69 751 GLY A N 1
ATOM 5919 C CA . GLY A 1 751 ? -9.871 -12.471 -22.953 1.00 64.69 751 GLY A CA 1
ATOM 5920 C C . GLY A 1 751 ? -10.821 -13.672 -22.790 1.00 64.69 751 GLY A C 1
ATOM 5921 O O . GLY A 1 751 ? -10.398 -14.803 -23.001 1.00 64.69 751 GLY A O 1
ATOM 5922 N N . LEU A 1 752 ? -12.120 -13.467 -22.520 1.00 57.47 752 LEU A N 1
ATOM 5923 C CA . LEU A 1 752 ? -13.123 -14.553 -22.452 1.00 57.47 752 LEU A CA 1
ATOM 5924 C C . LEU A 1 752 ? -13.641 -15.006 -23.829 1.00 57.47 752 LEU A C 1
ATOM 5926 O O . LEU A 1 752 ? -14.364 -15.995 -23.929 1.00 57.47 752 LEU A O 1
ATOM 5930 N N . LYS A 1 753 ? -13.297 -14.287 -24.904 1.00 48.81 753 LYS A N 1
ATOM 5931 C CA . LYS A 1 753 ? -13.741 -14.612 -26.270 1.00 48.81 753 LYS A CA 1
ATOM 5932 C C . LYS A 1 753 ? -13.009 -15.807 -26.895 1.00 48.81 753 LYS A C 1
ATOM 5934 O O . LYS A 1 753 ? -13.516 -16.341 -27.876 1.00 48.81 753 LYS A O 1
ATOM 5939 N N . ASP A 1 754 ? -11.895 -16.250 -26.308 1.00 42.19 754 ASP A N 1
ATOM 5940 C CA . ASP A 1 754 ? -11.049 -17.319 -26.861 1.00 42.19 754 ASP A CA 1
ATOM 5941 C C . ASP A 1 754 ? -11.202 -18.677 -26.159 1.00 42.19 754 ASP A C 1
ATOM 5943 O O . ASP A 1 754 ? -10.498 -19.628 -26.493 1.00 42.19 754 ASP A O 1
ATOM 5947 N N . THR A 1 755 ? -12.147 -18.823 -25.223 1.00 34.31 755 THR A N 1
ATOM 5948 C CA . THR A 1 755 ? -12.534 -20.143 -24.702 1.00 34.31 755 THR A CA 1
ATOM 5949 C C . THR A 1 755 ? -13.825 -20.580 -25.393 1.00 34.31 755 THR A C 1
ATOM 5951 O O . THR A 1 755 ? -14.879 -19.993 -25.130 1.00 34.31 755 THR A O 1
ATOM 5954 N N . PRO A 1 756 ? -13.805 -21.592 -26.283 1.00 34.22 756 PRO A N 1
ATOM 5955 C CA . PRO A 1 756 ? -15.042 -22.216 -26.719 1.00 34.22 756 PRO A CA 1
ATOM 5956 C C . PRO A 1 756 ? -15.753 -22.716 -25.461 1.00 34.22 756 PRO A C 1
ATOM 5958 O O . PRO A 1 756 ? -15.170 -23.470 -24.683 1.00 34.22 756 PRO A O 1
ATOM 5961 N N . MET A 1 757 ? -16.994 -22.279 -25.241 1.00 34.59 757 MET A N 1
ATOM 5962 C CA . MET A 1 757 ? -17.885 -22.931 -24.286 1.00 34.59 757 MET A CA 1
ATOM 5963 C C . MET A 1 757 ? -18.134 -24.360 -24.782 1.00 34.59 757 MET A C 1
ATOM 5965 O O . MET A 1 757 ? -19.109 -24.624 -25.485 1.00 34.59 757 MET A O 1
ATOM 5969 N N . GLU A 1 758 ? -17.246 -25.288 -24.437 1.00 36.88 758 GLU A N 1
ATOM 5970 C CA . GLU A 1 758 ? -17.634 -26.682 -24.318 1.00 36.88 758 GLU A CA 1
ATOM 5971 C C . GLU A 1 758 ? -18.507 -26.793 -23.067 1.00 36.88 758 GLU A C 1
ATOM 5973 O O . GLU A 1 758 ? -18.084 -26.560 -21.937 1.00 36.88 758 GLU A O 1
ATOM 5978 N N . THR A 1 759 ? -19.778 -27.058 -23.339 1.00 36.69 759 THR A N 1
ATOM 5979 C CA . THR A 1 759 ? -20.858 -27.407 -22.417 1.00 36.69 759 THR A CA 1
ATOM 5980 C C . THR A 1 759 ? -20.402 -28.225 -21.207 1.00 36.69 759 THR A C 1
ATOM 5982 O O . THR A 1 759 ? -19.933 -29.353 -21.378 1.00 36.69 759 THR A O 1
ATOM 5985 N N . LEU A 1 760 ? -20.672 -27.704 -20.006 1.00 30.80 760 LEU A N 1
ATOM 5986 C CA . LEU A 1 760 ? -20.835 -28.467 -18.764 1.00 30.80 760 LEU A CA 1
ATOM 5987 C C . LEU A 1 760 ? -22.111 -28.025 -18.047 1.00 30.80 760 LEU A C 1
ATOM 5989 O O . LEU A 1 760 ? -22.293 -26.797 -17.881 1.00 30.80 760 LEU A O 1
#

Organism: NCBI:txid35722